Protein AF-0000000082579614 (afdb_homodimer)

Radius of gyration: 33.63 Å; Cα contacts (8 Å, |Δi|>4): 2486; chains: 2; bounding box: 91×98×88 Å

Organism: NCBI:txid68569

InterPro domains:
  IPR001807 Chloride channel [PF00654] (96-418)
  IPR001807 Chloride channel [PR00762] (170-189)
  IPR001807 Chloride channel [PR00762] (333-353)
  IPR014743 Chloride channel, core [SSF81340] (6-439)
  IPR046342 CBS domain superfamily [SSF54631] (449-572)
  IPR050368 Voltage-gated ClC-type chloride channel [PTHR43427] (20-497)

Structure (mmCIF, N/CA/C/O backbone):
data_AF-0000000082579614-model_v1
#
loop_
_entity.id
_entity.type
_entity.pdbx_description
1 polymer 'CIC family chloride channel protein'
#
loop_
_atom_site.group_PDB
_atom_site.id
_atom_site.type_symbol
_atom_site.label_atom_id
_atom_site.label_alt_id
_atom_site.label_comp_id
_atom_site.label_asym_id
_atom_site.label_entity_id
_atom_site.label_seq_id
_atom_site.pdbx_PDB_ins_code
_atom_site.Cartn_x
_atom_site.Cartn_y
_atom_site.Cartn_z
_atom_site.occupancy
_atom_site.B_iso_or_equiv
_atom_site.auth_seq_id
_atom_site.auth_comp_id
_atom_site.auth_asym_id
_atom_site.auth_atom_id
_atom_site.pdbx_PDB_model_num
ATOM 1 N N . MET A 1 1 ? 12 25.953 -42.875 1 32.78 1 MET A N 1
ATOM 2 C CA . MET A 1 1 ? 12.203 24.797 -42 1 32.78 1 MET A CA 1
ATOM 3 C C . MET A 1 1 ? 11.727 25.109 -40.594 1 32.78 1 MET A C 1
ATOM 5 O O . MET A 1 1 ? 11.727 24.234 -39.719 1 32.78 1 MET A O 1
ATOM 9 N N . SER A 1 2 ? 11.727 26.359 -40.219 1 42.25 2 SER A N 1
ATOM 10 C CA . SER A 1 2 ? 11.422 26.891 -38.875 1 42.25 2 SER A CA 1
ATOM 11 C C . SER A 1 2 ? 9.938 26.75 -38.562 1 42.25 2 SER A C 1
ATOM 13 O O . SER A 1 2 ? 9.562 26.672 -37.375 1 42.25 2 SER A O 1
ATOM 15 N N . HIS A 1 3 ? 9.156 26.781 -39.594 1 48.53 3 HIS A N 1
ATOM 16 C CA . HIS A 1 3 ? 7.715 26.859 -39.375 1 48.53 3 HIS A CA 1
ATOM 17 C C . HIS A 1 3 ? 7.137 25.484 -39 1 48.53 3 HIS A C 1
ATOM 19 O O . HIS A 1 3 ? 5.945 25.375 -38.719 1 48.53 3 HIS A O 1
ATOM 25 N N . ALA A 1 4 ? 7.852 24.469 -39.562 1 50.19 4 ALA A N 1
ATOM 26 C CA . ALA A 1 4 ? 7.363 23.109 -39.375 1 50.19 4 ALA A CA 1
ATOM 27 C C . ALA A 1 4 ? 7.551 22.672 -37.906 1 50.19 4 ALA A C 1
ATOM 29 O O . ALA A 1 4 ? 7.086 21.609 -37.5 1 50.19 4 ALA A O 1
ATOM 30 N N . ARG A 1 5 ? 8.516 23.266 -37.156 1 51.62 5 ARG A N 1
ATOM 31 C CA . ARG A 1 5 ? 8.867 22.938 -35.781 1 51.62 5 ARG A CA 1
ATOM 32 C C . ARG A 1 5 ? 7.734 23.297 -34.812 1 51.62 5 ARG A C 1
ATOM 34 O O . ARG A 1 5 ? 7.641 22.734 -33.719 1 51.62 5 ARG A O 1
ATOM 41 N N . TYR A 1 6 ? 6.855 24.156 -35.25 1 53.97 6 TYR A N 1
ATOM 42 C CA . TYR A 1 6 ? 5.844 24.703 -34.344 1 53.97 6 TYR A CA 1
ATOM 43 C C . TYR A 1 6 ? 4.727 23.703 -34.094 1 53.97 6 TYR A C 1
ATOM 45 O O . TYR A 1 6 ? 4.312 23.484 -32.969 1 53.97 6 TYR A O 1
ATOM 53 N N . PRO A 1 7 ? 4.41 23.031 -35.156 1 59.25 7 PRO A N 1
ATOM 54 C CA . PRO A 1 7 ? 3.297 22.125 -34.906 1 59.25 7 PRO A CA 1
ATOM 55 C C . PRO A 1 7 ? 3.709 20.906 -34.094 1 59.25 7 PRO A C 1
ATOM 57 O O . PRO A 1 7 ? 2.916 20.391 -33.312 1 59.25 7 PRO A O 1
ATOM 60 N N . MET A 1 8 ? 4.875 20.531 -34.312 1 57.88 8 MET A N 1
ATOM 61 C CA . MET A 1 8 ? 5.34 19.359 -33.594 1 57.88 8 MET A CA 1
ATOM 62 C C . MET A 1 8 ? 5.492 19.672 -32.094 1 57.88 8 MET A C 1
ATOM 64 O O . MET A 1 8 ? 5.18 18.844 -31.25 1 57.88 8 MET A O 1
ATOM 68 N N . VAL A 1 9 ? 6.059 20.844 -31.953 1 60.88 9 VAL A N 1
ATOM 69 C CA . VAL A 1 9 ? 6.191 21.281 -30.578 1 60.88 9 VAL A CA 1
ATOM 70 C C . VAL A 1 9 ? 4.809 21.438 -29.938 1 60.88 9 VAL A C 1
ATOM 72 O O . VAL A 1 9 ? 4.609 21.078 -28.781 1 60.88 9 VAL A O 1
ATOM 75 N N . ARG A 1 10 ? 3.855 22 -30.688 1 57.78 10 ARG A N 1
ATOM 76 C CA . ARG A 1 10 ? 2.504 22.156 -30.172 1 57.78 10 ARG A CA 1
ATOM 77 C C . ARG A 1 10 ? 1.852 20.797 -29.906 1 57.78 10 ARG A C 1
ATOM 79 O O . ARG A 1 10 ? 1.152 20.625 -28.906 1 57.78 10 ARG A O 1
ATOM 86 N N . ALA A 1 11 ? 2.037 19.984 -30.859 1 58.25 11 ALA A N 1
ATOM 87 C CA . ALA A 1 11 ? 1.484 18.641 -30.688 1 58.25 11 ALA A CA 1
ATOM 88 C C . ALA A 1 11 ? 2.113 17.953 -29.484 1 58.25 11 ALA A C 1
ATOM 90 O O . ALA A 1 11 ? 1.422 17.281 -28.719 1 58.25 11 ALA A O 1
ATOM 91 N N . ALA A 1 12 ? 3.385 18.141 -29.312 1 61.03 12 ALA A N 1
ATOM 92 C CA . ALA A 1 12 ? 4.094 17.562 -28.172 1 61.03 12 ALA A CA 1
ATOM 93 C C . ALA A 1 12 ? 3.596 18.156 -26.859 1 61.03 12 ALA A C 1
ATOM 95 O O . ALA A 1 12 ? 3.426 17.422 -25.875 1 61.03 12 ALA A O 1
ATOM 96 N N . ASN A 1 13 ? 3.352 19.406 -26.938 1 61.62 13 ASN A N 1
ATOM 97 C CA . ASN A 1 13 ? 2.824 20.062 -25.75 1 61.62 13 ASN A CA 1
ATOM 98 C C . ASN A 1 13 ? 1.394 19.625 -25.453 1 61.62 13 ASN A C 1
ATOM 100 O O . ASN A 1 13 ? 1.017 19.469 -24.281 1 61.62 13 ASN A O 1
ATOM 104 N N . TRP A 1 14 ? 0.664 19.516 -26.531 1 59.41 14 TRP A N 1
ATOM 105 C CA . TRP A 1 14 ? -0.707 19.047 -26.359 1 59.41 14 TRP A CA 1
ATOM 106 C C . TRP A 1 14 ? -0.73 17.625 -25.797 1 59.41 14 TRP A C 1
ATOM 108 O O . TRP A 1 14 ? -1.482 17.344 -24.859 1 59.41 14 TRP A O 1
ATOM 118 N N . LEU A 1 15 ? 0.03 16.797 -26.328 1 58.22 15 LEU A N 1
ATOM 119 C CA . LEU A 1 15 ? 0.136 15.422 -25.844 1 58.22 15 LEU A CA 1
ATOM 120 C C . LEU A 1 15 ? 0.589 15.383 -24.391 1 58.22 15 LEU A C 1
ATOM 122 O O . LEU A 1 15 ? 0.057 14.609 -23.594 1 58.22 15 LEU A O 1
ATOM 126 N N . ARG A 1 16 ? 1.498 16.234 -24.203 1 60.09 16 ARG A N 1
ATOM 127 C CA . ARG A 1 16 ? 2.002 16.328 -22.844 1 60.09 16 ARG A CA 1
ATOM 128 C C . ARG A 1 16 ? 0.892 16.734 -21.875 1 60.09 16 ARG A C 1
ATOM 130 O O . ARG A 1 16 ? 0.787 16.172 -20.781 1 60.09 16 ARG A O 1
ATOM 137 N N . ARG A 1 17 ? 0.122 17.609 -22.266 1 60.72 17 ARG A N 1
ATOM 138 C CA . ARG A 1 17 ? -0.959 18.078 -21.406 1 60.72 17 ARG A CA 1
ATOM 139 C C . ARG A 1 17 ? -2.02 17 -21.219 1 60.72 17 ARG A C 1
ATOM 141 O O . ARG A 1 17 ? -2.562 16.844 -20.125 1 60.72 17 ARG A O 1
ATOM 148 N N . ARG A 1 18 ? -2.266 16.344 -22.266 1 57.84 18 ARG A N 1
ATOM 149 C CA . ARG A 1 18 ? -3.295 15.312 -22.188 1 57.84 18 ARG A CA 1
ATOM 150 C C . ARG A 1 18 ? -2.842 14.148 -21.312 1 57.84 18 ARG A C 1
ATOM 152 O O . ARG A 1 18 ? -3.635 13.586 -20.562 1 57.84 18 ARG A O 1
ATOM 159 N N . ILE A 1 19 ? -1.677 13.852 -21.5 1 57.84 19 ILE A N 1
ATOM 160 C CA . ILE A 1 19 ? -1.113 12.75 -20.734 1 57.84 19 ILE A CA 1
ATOM 161 C C . ILE A 1 19 ? -1.037 13.141 -19.25 1 57.84 19 ILE A C 1
ATOM 163 O O . ILE A 1 19 ? -1.336 12.328 -18.375 1 57.84 19 ILE A O 1
ATOM 167 N N . ARG A 1 20 ? -0.77 14.328 -19.094 1 57.28 20 ARG A N 1
ATOM 168 C CA . ARG A 1 20 ? -0.61 14.82 -17.734 1 57.28 20 ARG A CA 1
ATOM 169 C C . ARG A 1 20 ? -1.947 14.844 -17 1 57.28 20 ARG A C 1
ATOM 171 O O . ARG A 1 20 ? -2.004 14.617 -15.789 1 57.28 20 ARG A O 1
ATOM 178 N N . SER A 1 21 ? -2.863 15.086 -17.797 1 60.03 21 SER A N 1
ATOM 179 C CA . SER A 1 21 ? -4.117 15.406 -17.125 1 60.03 21 SER A CA 1
ATOM 180 C C . SER A 1 21 ? -5.062 14.211 -17.125 1 60.03 21 SER A C 1
ATOM 182 O O . SER A 1 21 ? -6.074 14.219 -16.422 1 60.03 21 SER A O 1
ATOM 184 N N . SER A 1 22 ? -4.559 13.188 -17.875 1 70.38 22 SER A N 1
ATOM 185 C CA . SER A 1 22 ? -5.57 12.141 -17.969 1 70.38 22 SER A CA 1
ATOM 186 C C . SER A 1 22 ? -5.02 10.789 -17.531 1 70.38 22 SER A C 1
ATOM 188 O O . SER A 1 22 ? -3.832 10.516 -17.688 1 70.38 22 SER A O 1
ATOM 190 N N . ALA A 1 23 ? -5.855 10.023 -16.828 1 75.88 23 ALA A N 1
ATOM 191 C CA . ALA A 1 23 ? -5.547 8.688 -16.344 1 75.88 23 ALA A CA 1
ATOM 192 C C . ALA A 1 23 ? -5.121 7.77 -17.484 1 75.88 23 ALA A C 1
ATOM 194 O O . ALA A 1 23 ? -4.094 7.09 -17.391 1 75.88 23 ALA A O 1
ATOM 195 N N . PRO A 1 24 ? -5.742 7.867 -18.672 1 75.56 24 PRO A N 1
ATOM 196 C CA . PRO A 1 24 ? -5.309 7.008 -19.766 1 75.56 24 PRO A CA 1
ATOM 197 C C . PRO A 1 24 ? -3.936 7.398 -20.312 1 75.56 24 PRO A C 1
ATOM 199 O O . PRO A 1 24 ? -3.166 6.527 -20.734 1 75.56 24 PRO A O 1
ATOM 202 N N . GLY A 1 25 ? -3.678 8.703 -20.344 1 81.75 25 GLY A N 1
ATOM 203 C CA . GLY A 1 25 ? -2.369 9.148 -20.797 1 81.75 25 GLY A CA 1
ATOM 204 C C . GLY A 1 25 ? -1.234 8.656 -19.922 1 81.75 25 GLY A C 1
ATOM 205 O O . GLY A 1 25 ? -0.185 8.25 -20.422 1 81.75 25 GLY A O 1
ATOM 206 N N . PHE A 1 26 ? -1.441 8.641 -18.703 1 86.56 26 PHE A N 1
ATOM 207 C CA . PHE A 1 26 ? -0.43 8.172 -17.766 1 86.56 26 PHE A CA 1
ATOM 208 C C . PHE A 1 26 ? -0.226 6.668 -17.891 1 86.56 26 PHE A C 1
ATOM 210 O O . PHE A 1 26 ? 0.9 6.176 -17.781 1 86.56 26 PHE A O 1
ATOM 217 N N . LEU A 1 27 ? -1.262 5.961 -18.172 1 85.56 27 LEU A N 1
ATOM 218 C CA . LEU A 1 27 ? -1.161 4.52 -18.375 1 85.56 27 LEU A CA 1
ATOM 219 C C . LEU A 1 27 ? -0.395 4.191 -19.641 1 85.56 27 LEU A C 1
ATOM 221 O O . LEU A 1 27 ? 0.387 3.24 -19.688 1 85.56 27 LEU A O 1
ATOM 225 N N . ALA A 1 28 ? -0.668 4.973 -20.625 1 87.81 28 ALA A N 1
ATOM 226 C CA . ALA A 1 28 ? 0.079 4.785 -21.875 1 87.81 28 ALA A CA 1
ATOM 227 C C . ALA A 1 28 ? 1.568 5.039 -21.656 1 87.81 28 ALA A C 1
ATOM 229 O O . ALA A 1 28 ? 2.41 4.32 -22.203 1 87.81 28 ALA A O 1
ATOM 230 N N . LEU A 1 29 ? 1.838 6.02 -20.938 1 92.25 29 LEU A N 1
ATOM 231 C CA . LEU A 1 29 ? 3.225 6.324 -20.594 1 92.25 29 LEU A CA 1
ATOM 232 C C . LEU A 1 29 ? 3.852 5.191 -19.797 1 92.25 29 LEU A C 1
ATOM 234 O O . LEU A 1 29 ? 5.012 4.836 -20.016 1 92.25 29 LEU A O 1
ATOM 238 N N . ALA A 1 30 ? 3.104 4.648 -18.891 1 93.88 30 ALA A N 1
ATOM 239 C CA . ALA A 1 30 ? 3.576 3.523 -18.078 1 93.88 30 ALA A CA 1
ATOM 240 C C . ALA A 1 30 ? 3.871 2.309 -18.953 1 93.88 30 ALA A C 1
ATOM 242 O O . ALA A 1 30 ? 4.848 1.591 -18.734 1 93.88 30 ALA A O 1
ATOM 243 N N . LEU A 1 31 ? 3.045 2.119 -19.922 1 91.19 31 LEU A N 1
ATOM 244 C CA . LEU A 1 31 ? 3.252 1.025 -20.859 1 91.19 31 LEU A CA 1
ATOM 245 C C . LEU A 1 31 ? 4.547 1.218 -21.641 1 91.19 31 LEU A C 1
ATOM 247 O O . LEU A 1 31 ? 5.324 0.276 -21.812 1 91.19 31 LEU A O 1
ATOM 251 N N . LEU A 1 32 ? 4.766 2.385 -22.094 1 95.88 32 LEU A N 1
ATOM 252 C CA . LEU A 1 32 ? 5.98 2.703 -22.844 1 95.88 32 LEU A CA 1
ATOM 253 C C . LEU A 1 32 ? 7.219 2.523 -21.969 1 95.88 32 LEU A C 1
ATOM 255 O O . LEU A 1 32 ? 8.234 1.998 -22.422 1 95.88 32 LEU A O 1
ATOM 259 N N . VAL A 1 33 ? 7.09 2.932 -20.766 1 97.38 33 VAL A N 1
ATOM 260 C CA . VAL A 1 33 ? 8.18 2.779 -19.812 1 97.38 33 VAL A CA 1
ATOM 261 C C . VAL A 1 33 ? 8.445 1.296 -19.562 1 97.38 33 VAL A C 1
ATOM 263 O O . VAL A 1 33 ? 9.602 0.876 -19.438 1 97.38 33 VAL A O 1
ATOM 266 N N . GLY A 1 34 ? 7.363 0.528 -19.438 1 97.44 34 GLY A N 1
ATOM 267 C CA . GLY A 1 34 ? 7.531 -0.907 -19.266 1 97.44 34 GLY A CA 1
ATOM 268 C C . GLY A 1 34 ? 8.312 -1.553 -20.406 1 97.44 34 GLY A C 1
ATOM 269 O O . GLY A 1 34 ? 9.227 -2.338 -20.156 1 97.44 34 GLY A O 1
ATOM 270 N N . VAL A 1 35 ? 8.008 -1.166 -21.578 1 96.81 35 VAL A N 1
ATOM 271 C CA . VAL A 1 35 ? 8.688 -1.696 -22.75 1 96.81 35 VAL A CA 1
ATOM 272 C C . VAL A 1 35 ? 10.148 -1.257 -22.75 1 96.81 35 VAL A C 1
ATOM 274 O O . VAL A 1 35 ? 11.047 -2.076 -22.953 1 96.81 35 VAL A O 1
ATOM 277 N N . GLY A 1 36 ? 10.367 -0.004 -22.547 1 98.25 36 GLY A N 1
ATOM 278 C CA . GLY A 1 36 ? 11.727 0.513 -22.5 1 98.25 36 GLY A CA 1
ATOM 279 C C . GLY A 1 36 ? 12.562 -0.113 -21.406 1 98.25 36 GLY A C 1
ATOM 280 O O . GLY A 1 36 ? 13.719 -0.478 -21.641 1 98.25 36 GLY A O 1
ATOM 281 N N . ALA A 1 37 ? 11.992 -0.209 -20.219 1 98.31 37 ALA A N 1
ATOM 282 C CA . ALA A 1 37 ? 12.688 -0.807 -19.094 1 98.31 37 ALA A CA 1
ATOM 283 C C . ALA A 1 37 ? 13 -2.277 -19.344 1 98.31 37 ALA A C 1
ATOM 285 O O . ALA A 1 37 ? 14.078 -2.764 -18.984 1 98.31 37 ALA A O 1
ATOM 286 N N . GLY A 1 38 ? 12.039 -2.973 -19.906 1 97.5 38 GLY A N 1
ATOM 287 C CA . GLY A 1 38 ? 12.273 -4.359 -20.281 1 97.5 38 GLY A CA 1
ATOM 288 C C . GLY A 1 38 ? 13.422 -4.523 -21.266 1 97.5 38 GLY A C 1
ATOM 289 O O . GLY A 1 38 ? 14.273 -5.402 -21.094 1 97.5 38 GLY A O 1
ATOM 290 N N . LEU A 1 39 ? 13.5 -3.703 -22.25 1 97.75 39 LEU A N 1
ATOM 291 C CA . LEU A 1 39 ? 14.578 -3.746 -23.234 1 97.75 39 LEU A CA 1
ATOM 292 C C . LEU A 1 39 ? 15.922 -3.48 -22.562 1 97.75 39 LEU A C 1
ATOM 294 O O . LEU A 1 39 ? 16.922 -4.133 -22.891 1 97.75 39 LEU A O 1
ATOM 298 N N . CYS A 1 40 ? 15.938 -2.539 -21.672 1 97.75 40 CYS A N 1
ATOM 299 C CA . CYS A 1 40 ? 17.172 -2.242 -20.953 1 97.75 40 CYS A CA 1
ATOM 300 C C . CYS A 1 40 ? 17.625 -3.449 -20.141 1 97.75 40 CYS A C 1
ATOM 302 O O . CYS A 1 40 ? 18.812 -3.795 -20.156 1 97.75 40 CYS A O 1
ATOM 304 N N . ALA A 1 41 ? 16.719 -4.027 -19.453 1 96.88 41 ALA A N 1
ATOM 305 C CA . ALA A 1 41 ? 17.062 -5.18 -18.625 1 96.88 41 ALA A CA 1
ATOM 306 C C . ALA A 1 41 ? 17.594 -6.332 -19.469 1 96.88 41 ALA A C 1
ATOM 308 O O . ALA A 1 41 ? 18.578 -6.977 -19.109 1 96.88 41 ALA A O 1
ATOM 309 N N . ILE A 1 42 ? 16.984 -6.59 -20.562 1 95.94 42 ILE A N 1
ATOM 310 C CA . ILE A 1 42 ? 17.406 -7.656 -21.453 1 95.94 42 ILE A CA 1
ATOM 311 C C . ILE A 1 42 ? 18.797 -7.359 -22 1 95.94 42 ILE A C 1
ATOM 313 O O . ILE A 1 42 ? 19.656 -8.234 -22.016 1 95.94 42 ILE A O 1
ATOM 317 N N . ALA A 1 43 ? 19 -6.176 -22.422 1 96.94 43 ALA A N 1
ATOM 318 C CA . ALA A 1 43 ? 20.281 -5.773 -22.969 1 96.94 43 ALA A CA 1
ATOM 319 C C . ALA A 1 43 ? 21.391 -5.914 -21.922 1 96.94 43 ALA A C 1
ATOM 321 O O . ALA A 1 43 ? 22.469 -6.43 -22.219 1 96.94 43 ALA A O 1
ATOM 322 N N . LEU A 1 44 ? 21.156 -5.457 -20.75 1 96.88 44 LEU A N 1
ATOM 323 C CA . LEU A 1 44 ? 22.141 -5.523 -19.688 1 96.88 44 LEU A CA 1
ATOM 324 C C . LEU A 1 44 ? 22.484 -6.969 -19.344 1 96.88 44 LEU A C 1
ATOM 326 O O . LEU A 1 44 ? 23.656 -7.309 -19.156 1 96.88 44 LEU A O 1
ATOM 330 N N . GLY A 1 45 ? 21.484 -7.785 -19.25 1 93.81 45 GLY A N 1
ATOM 331 C CA . GLY A 1 45 ? 21.719 -9.195 -19 1 93.81 45 GLY A CA 1
ATOM 332 C C . GLY A 1 45 ? 22.547 -9.867 -20.062 1 93.81 45 GLY A C 1
ATOM 333 O O . GLY A 1 45 ? 23.453 -10.641 -19.766 1 93.81 45 GLY A O 1
ATOM 334 N N . GLN A 1 46 ? 22.266 -9.547 -21.297 1 93.75 46 GLN A N 1
ATOM 335 C CA . GLN A 1 46 ? 22.984 -10.133 -22.422 1 93.75 46 GLN A CA 1
ATOM 336 C C . GLN A 1 46 ? 24.438 -9.648 -22.453 1 93.75 46 GLN A C 1
ATOM 338 O O . GLN A 1 46 ? 25.344 -10.422 -22.75 1 93.75 46 GLN A O 1
ATOM 343 N N . ILE A 1 47 ? 24.609 -8.391 -22.156 1 96.19 47 ILE A N 1
ATOM 344 C CA . ILE A 1 47 ? 25.969 -7.832 -22.141 1 96.19 47 ILE A CA 1
ATOM 345 C C . ILE A 1 47 ? 26.781 -8.484 -21.031 1 96.19 47 ILE A C 1
ATOM 347 O O . ILE A 1 47 ? 27.938 -8.867 -21.25 1 96.19 47 ILE A O 1
ATOM 351 N N . ALA A 1 48 ? 26.203 -8.594 -19.875 1 95 48 ALA A N 1
ATOM 352 C CA . ALA A 1 48 ? 26.891 -9.211 -18.75 1 95 48 ALA A CA 1
ATOM 353 C C . ALA A 1 48 ? 27.25 -10.664 -19.047 1 95 48 ALA A C 1
ATOM 355 O O . ALA A 1 48 ? 28.391 -11.086 -18.844 1 95 48 ALA A O 1
ATOM 356 N N . ARG A 1 49 ? 26.328 -11.422 -19.578 1 92.06 49 ARG A N 1
ATOM 357 C CA . ARG A 1 49 ? 26.562 -12.828 -19.906 1 92.06 49 ARG A CA 1
ATOM 358 C C . ARG A 1 49 ? 27.594 -12.969 -21.016 1 92.06 49 ARG A C 1
ATOM 360 O O . ARG A 1 49 ? 28.438 -13.867 -20.969 1 92.06 49 ARG A O 1
ATOM 367 N N . GLY A 1 50 ? 27.422 -12.18 -22.016 1 93.62 50 GLY A N 1
ATOM 368 C CA . GLY A 1 50 ? 28.391 -12.219 -23.109 1 93.62 50 GLY A CA 1
ATOM 369 C C . GLY A 1 50 ? 29.812 -11.906 -22.656 1 93.62 50 GLY A C 1
ATOM 370 O O . GLY A 1 50 ? 30.75 -12.57 -23.078 1 93.62 50 GLY A O 1
ATOM 371 N N . THR A 1 51 ? 29.969 -10.914 -21.828 1 95.88 51 THR A N 1
ATOM 372 C CA . THR A 1 51 ? 31.281 -10.547 -21.312 1 95.88 51 THR A CA 1
ATOM 373 C C . THR A 1 51 ? 31.844 -11.664 -20.453 1 95.88 51 THR A C 1
ATOM 375 O O . THR A 1 51 ? 33.031 -11.969 -20.531 1 95.88 51 THR A O 1
ATOM 378 N N . GLN A 1 52 ? 31.031 -12.234 -19.625 1 95 52 GLN A N 1
ATOM 379 C CA . GLN A 1 52 ? 31.469 -13.328 -18.766 1 95 52 GLN A CA 1
ATOM 380 C C . GLN A 1 52 ? 31.891 -14.539 -19.594 1 95 52 GLN A C 1
ATOM 382 O O . GLN A 1 52 ? 32.844 -15.242 -19.234 1 95 52 GLN A O 1
ATOM 387 N N . ARG A 1 53 ? 31.172 -14.797 -20.656 1 93.5 53 ARG A N 1
ATOM 388 C CA . ARG A 1 53 ? 31.547 -15.898 -21.547 1 93.5 53 ARG A CA 1
ATOM 389 C C . ARG A 1 53 ? 32.938 -15.672 -22.141 1 93.5 53 ARG A C 1
ATOM 391 O O . ARG A 1 53 ? 33.75 -16.609 -22.219 1 93.5 53 ARG A O 1
ATOM 398 N N . LEU A 1 54 ? 33.188 -14.5 -22.484 1 94.06 54 LEU A N 1
ATOM 399 C CA . LEU A 1 54 ? 34.469 -14.156 -23.109 1 94.06 54 LEU A CA 1
ATOM 400 C C . LEU A 1 54 ? 35.594 -14.18 -22.078 1 94.06 54 LEU A C 1
ATOM 402 O O . LEU A 1 54 ? 36.688 -14.727 -22.344 1 94.06 54 LEU A O 1
ATOM 406 N N . LEU A 1 55 ? 35.375 -13.641 -20.938 1 95.31 55 LEU A N 1
ATOM 407 C CA . LEU A 1 55 ? 36.406 -13.469 -19.938 1 95.31 55 LEU A CA 1
ATOM 408 C C . LEU A 1 55 ? 36.719 -14.797 -19.25 1 95.31 55 LEU A C 1
ATOM 410 O O . LEU A 1 55 ? 37.875 -15.078 -18.938 1 95.31 55 LEU A O 1
ATOM 414 N N . PHE A 1 56 ? 35.719 -15.602 -19.062 1 94.12 56 PHE A N 1
ATOM 415 C CA . PHE A 1 56 ? 35.906 -16.797 -18.234 1 94.12 56 PHE A CA 1
ATOM 416 C C . PHE A 1 56 ? 35.812 -18.062 -19.094 1 94.12 56 PHE A C 1
ATOM 418 O O . PHE A 1 56 ? 35.969 -19.172 -18.594 1 94.12 56 PHE A O 1
ATOM 425 N N . GLY A 1 57 ? 35.469 -18 -20.375 1 90.88 57 GLY A N 1
ATOM 426 C CA . GLY A 1 57 ? 35.469 -19.125 -21.297 1 90.88 57 GLY A CA 1
ATOM 427 C C . GLY A 1 57 ? 34.281 -20.047 -21.078 1 90.88 57 GLY A C 1
ATOM 428 O O . GLY A 1 57 ? 34.438 -21.266 -21.109 1 90.88 57 GLY A O 1
ATOM 429 N N . LEU A 1 58 ? 33.188 -19.5 -20.875 1 88.69 58 LEU A N 1
ATOM 430 C CA . LEU A 1 58 ? 32 -20.297 -20.578 1 88.69 58 LEU A CA 1
ATOM 431 C C . LEU A 1 58 ? 31.344 -20.797 -21.875 1 88.69 58 LEU A C 1
ATOM 433 O O . LEU A 1 58 ? 31.438 -20.141 -22.922 1 88.69 58 LEU A O 1
ATOM 437 N N . ALA A 1 59 ? 30.688 -21.938 -21.781 1 84.31 59 ALA A N 1
ATOM 438 C CA . ALA A 1 59 ? 29.891 -22.438 -22.891 1 84.31 59 ALA A CA 1
ATOM 439 C C . ALA A 1 59 ? 28.625 -21.625 -23.078 1 84.31 59 ALA A C 1
ATOM 441 O O . ALA A 1 59 ? 28.234 -20.859 -22.188 1 84.31 59 ALA A O 1
ATOM 442 N N . GLN A 1 60 ? 28.031 -21.859 -24.234 1 78.56 60 GLN A N 1
ATOM 443 C CA . GLN A 1 60 ? 26.797 -21.141 -24.516 1 78.56 60 GLN A CA 1
ATOM 444 C C . GLN A 1 60 ? 25.703 -21.531 -23.516 1 78.56 60 GLN A C 1
ATOM 446 O O . GLN A 1 60 ? 25.453 -22.734 -23.312 1 78.56 60 GLN A O 1
ATOM 451 N N . GLY A 1 61 ? 25.125 -20.547 -22.859 1 74.56 61 GLY A N 1
ATOM 452 C CA . GLY A 1 61 ? 24.047 -20.812 -21.938 1 74.56 61 GLY A CA 1
ATOM 453 C C . GLY A 1 61 ? 24.516 -21.047 -20.5 1 74.56 61 GLY A C 1
ATOM 454 O O . GLY A 1 61 ? 23.719 -21.016 -19.562 1 74.56 61 GLY A O 1
ATOM 455 N N . GLU A 1 62 ? 25.875 -21.219 -20.391 1 76.88 62 GLU A N 1
ATOM 456 C CA . GLU A 1 62 ? 26.438 -21.453 -19.062 1 76.88 62 GLU A CA 1
ATOM 457 C C . GLU A 1 62 ? 26.609 -20.156 -18.281 1 76.88 62 GLU A C 1
ATOM 459 O O . GLU A 1 62 ? 27.016 -19.141 -18.844 1 76.88 62 GLU A O 1
ATOM 464 N N . HIS A 1 63 ? 26.188 -20.188 -17 1 82.31 63 HIS A N 1
ATOM 465 C CA . HIS A 1 63 ? 26.375 -19.047 -16.109 1 82.31 63 HIS A CA 1
ATOM 466 C C . HIS A 1 63 ? 27.672 -19.188 -15.312 1 82.31 63 HIS A C 1
ATOM 468 O O . HIS A 1 63 ? 28.109 -20.297 -15.023 1 82.31 63 HIS A O 1
ATOM 474 N N . LEU A 1 64 ? 28.234 -18.109 -14.992 1 81.62 64 LEU A N 1
ATOM 475 C CA . LEU A 1 64 ? 29.547 -18.062 -14.352 1 81.62 64 LEU A CA 1
ATOM 476 C C . LEU A 1 64 ? 29.516 -18.812 -13.023 1 81.62 64 LEU A C 1
ATOM 478 O O . LEU A 1 64 ? 30.391 -19.656 -12.773 1 81.62 64 LEU A O 1
ATOM 482 N N . SER A 1 65 ? 28.469 -18.641 -12.258 1 81.94 65 SER A N 1
ATOM 483 C CA . SER A 1 65 ? 28.406 -19.234 -10.93 1 81.94 65 SER A CA 1
ATOM 484 C C . SER A 1 65 ? 28.109 -20.734 -11.008 1 81.94 65 SER A C 1
ATOM 486 O O . SER A 1 65 ? 28.219 -21.453 -10.008 1 81.94 65 SER A O 1
ATOM 488 N N . ALA A 1 66 ? 27.75 -21.188 -12.172 1 79.12 66 ALA A N 1
ATOM 489 C CA . ALA A 1 66 ? 27.469 -22.609 -12.359 1 79.12 66 ALA A CA 1
ATOM 490 C C . ALA A 1 66 ? 28.531 -23.266 -13.219 1 79.12 66 ALA A C 1
ATOM 492 O O . ALA A 1 66 ? 28.359 -24.391 -13.688 1 79.12 66 ALA A O 1
ATOM 493 N N . ALA A 1 67 ? 29.641 -22.578 -13.445 1 80.56 67 ALA A N 1
ATOM 494 C CA . ALA A 1 67 ? 30.672 -23.094 -14.328 1 80.56 67 ALA A CA 1
ATOM 495 C C . ALA A 1 67 ? 31.312 -24.359 -13.742 1 80.56 67 ALA A C 1
ATOM 497 O O . ALA A 1 67 ? 31.609 -24.406 -12.547 1 80.56 67 ALA A O 1
ATOM 498 N N . GLU A 1 68 ? 31.391 -25.328 -14.516 1 77.38 68 GLU A N 1
ATOM 499 C CA . GLU A 1 68 ? 32 -26.578 -14.07 1 77.38 68 GLU A CA 1
ATOM 500 C C . GLU A 1 68 ? 33.5 -26.438 -13.898 1 77.38 68 GLU A C 1
ATOM 502 O O . GLU A 1 68 ? 34.094 -27 -12.969 1 77.38 68 GLU A O 1
ATOM 507 N N . ALA A 1 69 ? 34.094 -25.719 -14.867 1 83.75 69 ALA A N 1
ATOM 508 C CA . ALA A 1 69 ? 35.531 -25.516 -14.82 1 83.75 69 ALA A CA 1
ATOM 509 C C . ALA A 1 69 ? 35.906 -24.141 -15.375 1 83.75 69 ALA A C 1
ATOM 511 O O . ALA A 1 69 ? 35.312 -23.688 -16.359 1 83.75 69 ALA A O 1
ATOM 512 N N . ILE A 1 70 ? 36.719 -23.469 -14.633 1 88 70 ILE A N 1
ATOM 513 C CA . ILE A 1 70 ? 37.281 -22.219 -15.086 1 88 70 ILE A CA 1
ATOM 514 C C . ILE A 1 70 ? 38.812 -22.281 -15.008 1 88 70 ILE A C 1
ATOM 516 O O . ILE A 1 70 ? 39.375 -22.656 -13.969 1 88 70 ILE A O 1
ATOM 520 N N . ALA A 1 71 ? 39.406 -22.031 -16.125 1 90.69 71 ALA A N 1
ATOM 521 C CA . ALA A 1 71 ? 40.875 -21.984 -16.078 1 90.69 71 ALA A CA 1
ATOM 522 C C . ALA A 1 71 ? 41.344 -20.969 -15.047 1 90.69 71 ALA A C 1
ATOM 524 O O . ALA A 1 71 ? 40.906 -19.828 -15.031 1 90.69 71 ALA A O 1
ATOM 525 N N . PRO A 1 72 ? 42.219 -21.375 -14.227 1 92.12 72 PRO A N 1
ATOM 526 C CA . PRO A 1 72 ? 42.656 -20.5 -13.125 1 92.12 72 PRO A CA 1
ATOM 527 C C . PRO A 1 72 ? 43.156 -19.141 -13.609 1 92.12 72 PRO A C 1
ATOM 529 O O . PRO A 1 72 ? 42.969 -18.125 -12.945 1 92.12 72 PRO A O 1
ATOM 532 N N . TRP A 1 73 ? 43.781 -19.141 -14.75 1 92.75 73 TRP A N 1
ATOM 533 C CA . TRP A 1 73 ? 44.344 -17.891 -15.227 1 92.75 73 TRP A CA 1
ATOM 534 C C . TRP A 1 73 ? 43.219 -16.906 -15.609 1 92.75 73 TRP A C 1
ATOM 536 O O . TRP A 1 73 ? 43.438 -15.695 -15.609 1 92.75 73 TRP A O 1
ATOM 546 N N . ARG A 1 74 ? 42.031 -17.359 -15.898 1 94.62 74 ARG A N 1
ATOM 547 C CA . ARG A 1 74 ? 40.938 -16.5 -16.312 1 94.62 74 ARG A CA 1
ATOM 548 C C . ARG A 1 74 ? 40.375 -15.734 -15.125 1 94.62 74 ARG A C 1
ATOM 550 O O . ARG A 1 74 ? 39.656 -14.742 -15.305 1 94.62 74 ARG A O 1
ATOM 557 N N . LEU A 1 75 ? 40.719 -16.188 -13.938 1 96.06 75 LEU A N 1
ATOM 558 C CA . LEU A 1 75 ? 40.25 -15.492 -12.742 1 96.06 75 LEU A CA 1
ATOM 559 C C . LEU A 1 75 ? 40.938 -14.148 -12.578 1 96.06 75 LEU A C 1
ATOM 561 O O . LEU A 1 75 ? 40.531 -13.32 -11.766 1 96.06 75 LEU A O 1
ATOM 565 N N . ILE A 1 76 ? 41.938 -13.852 -13.469 1 95.94 76 ILE A N 1
ATOM 566 C CA . ILE A 1 76 ? 42.625 -12.555 -13.461 1 95.94 76 ILE A CA 1
ATOM 567 C C . ILE A 1 76 ? 41.625 -11.469 -13.883 1 95.94 76 ILE A C 1
ATOM 569 O O . ILE A 1 76 ? 41.875 -10.281 -13.656 1 95.94 76 ILE A O 1
ATOM 573 N N . ALA A 1 77 ? 40.531 -11.922 -14.461 1 97.06 77 ALA A N 1
ATOM 574 C CA . ALA A 1 77 ? 39.469 -10.984 -14.836 1 97.06 77 ALA A CA 1
ATOM 575 C C . ALA A 1 77 ? 38.969 -10.188 -13.617 1 97.06 77 ALA A C 1
ATOM 577 O O . ALA A 1 77 ? 38.562 -9.031 -13.75 1 97.06 77 ALA A O 1
ATOM 578 N N . LEU A 1 78 ? 39.094 -10.781 -12.438 1 97.44 78 LEU A N 1
ATOM 579 C CA . LEU A 1 78 ? 38.594 -10.164 -11.211 1 97.44 78 LEU A CA 1
ATOM 580 C C . LEU A 1 78 ? 39.406 -8.938 -10.844 1 97.44 78 LEU A C 1
ATOM 582 O O . LEU A 1 78 ? 38.875 -7.832 -10.742 1 97.44 78 LEU A O 1
ATOM 586 N N . PRO A 1 79 ? 40.719 -9.055 -10.758 1 97.62 79 PRO A N 1
ATOM 587 C CA . PRO A 1 79 ? 41.5 -7.848 -10.469 1 97.62 79 PRO A CA 1
ATOM 588 C C . PRO A 1 79 ? 41.531 -6.859 -11.633 1 97.62 79 PRO A C 1
ATOM 590 O O . PRO A 1 79 ? 41.594 -5.648 -11.414 1 97.62 79 PRO A O 1
ATOM 593 N N . ILE A 1 80 ? 41.406 -7.312 -12.836 1 97.69 80 ILE A N 1
ATOM 594 C CA . ILE A 1 80 ? 41.312 -6.418 -13.984 1 97.69 80 ILE A CA 1
ATOM 595 C C . ILE A 1 80 ? 40.031 -5.594 -13.906 1 97.69 80 ILE A C 1
ATOM 597 O O . ILE A 1 80 ? 40.062 -4.383 -14.148 1 97.69 80 ILE A O 1
ATOM 601 N N . GLY A 1 81 ? 38.938 -6.309 -13.648 1 97.56 81 GLY A N 1
ATOM 602 C CA . GLY A 1 81 ? 37.688 -5.598 -13.445 1 97.56 81 GLY A CA 1
ATOM 603 C C . GLY A 1 81 ? 37.75 -4.574 -12.328 1 97.56 81 GLY A C 1
ATOM 604 O O . GLY A 1 81 ? 37.219 -3.48 -12.453 1 97.56 81 GLY A O 1
ATOM 605 N N . GLY A 1 82 ? 38.406 -4.926 -11.234 1 97.69 82 GLY A N 1
ATOM 606 C CA . GLY A 1 82 ? 38.594 -3.988 -10.141 1 97.69 82 GLY A CA 1
ATOM 607 C C . GLY A 1 82 ? 39.406 -2.768 -10.539 1 97.69 82 GLY A C 1
ATOM 608 O O . GLY A 1 82 ? 39.062 -1.645 -10.156 1 97.69 82 GLY A O 1
ATOM 609 N N . ALA A 1 83 ? 40.406 -3.018 -11.32 1 97.38 83 ALA A N 1
ATOM 610 C CA . ALA A 1 83 ? 41.25 -1.92 -11.797 1 97.38 83 ALA A CA 1
ATOM 611 C C . ALA A 1 83 ? 40.469 -0.989 -12.719 1 97.38 83 ALA A C 1
ATOM 613 O O . ALA A 1 83 ? 40.594 0.234 -12.633 1 97.38 83 ALA A O 1
ATOM 614 N N . LEU A 1 84 ? 39.719 -1.588 -13.586 1 97.31 84 LEU A N 1
ATOM 615 C CA . LEU A 1 84 ? 38.906 -0.796 -14.5 1 97.31 84 LEU A CA 1
ATOM 616 C C . LEU A 1 84 ? 37.875 0.035 -13.742 1 97.31 84 LEU A C 1
ATOM 618 O O . LEU A 1 84 ? 37.656 1.197 -14.078 1 97.31 84 LEU A O 1
ATOM 622 N N . LEU A 1 85 ? 37.312 -0.598 -12.758 1 96.19 85 LEU A N 1
ATOM 623 C CA . LEU A 1 85 ? 36.344 0.127 -11.938 1 96.19 85 LEU A CA 1
ATOM 624 C C . LEU A 1 85 ? 37.031 1.281 -11.203 1 96.19 85 LEU A C 1
ATOM 626 O O . LEU A 1 85 ? 36.469 2.381 -11.125 1 96.19 85 LEU A O 1
ATOM 630 N N . GLY A 1 86 ? 38.125 0.978 -10.625 1 94.44 86 GLY A N 1
ATOM 631 C CA . GLY A 1 86 ? 38.906 2.037 -9.977 1 94.44 86 GLY A CA 1
ATOM 632 C C . GLY A 1 86 ? 39.188 3.207 -10.898 1 94.44 86 GLY A C 1
ATOM 633 O O . GLY A 1 86 ? 39.125 4.363 -10.484 1 94.44 86 GLY A O 1
ATOM 634 N N . LEU A 1 87 ? 39.5 2.934 -12.109 1 94.19 87 LEU A N 1
ATOM 635 C CA . LEU A 1 87 ? 39.781 3.961 -13.109 1 94.19 87 LEU A CA 1
ATOM 636 C C . LEU A 1 87 ? 38.531 4.789 -13.398 1 94.19 87 LEU A C 1
ATOM 638 O O . LEU A 1 87 ? 38.594 6.016 -13.508 1 94.19 87 LEU A O 1
ATOM 642 N N . VAL A 1 88 ? 37.469 4.102 -13.539 1 92.69 88 VAL A N 1
ATOM 643 C CA . VAL A 1 88 ? 36.188 4.781 -13.805 1 92.69 88 VAL A CA 1
ATOM 644 C C . VAL A 1 88 ? 35.844 5.707 -12.641 1 92.69 88 VAL A C 1
ATOM 646 O O . VAL A 1 88 ? 35.438 6.848 -12.844 1 92.69 88 VAL A O 1
ATOM 649 N N . LEU A 1 89 ? 36.031 5.188 -11.477 1 87.81 89 LEU A N 1
ATOM 650 C CA . LEU A 1 89 ? 35.719 5.973 -10.289 1 87.81 89 LEU A CA 1
ATOM 651 C C . LEU A 1 89 ? 36.656 7.184 -10.188 1 87.81 89 LEU A C 1
ATOM 653 O O . LEU A 1 89 ? 36.25 8.25 -9.727 1 87.81 89 LEU A O 1
ATOM 657 N N . TRP A 1 90 ? 37.812 6.969 -10.578 1 88.06 90 TRP A N 1
ATOM 658 C CA . TRP A 1 90 ? 38.781 8.062 -10.562 1 88.06 90 TRP A CA 1
ATOM 659 C C . TRP A 1 90 ? 38.375 9.164 -11.539 1 88.06 90 TRP A C 1
ATOM 661 O O . TRP A 1 90 ? 38.438 10.352 -11.203 1 88.06 90 TRP A O 1
ATOM 671 N N . PHE A 1 91 ? 37.844 8.797 -12.641 1 88.56 91 PHE A N 1
ATOM 672 C CA . PHE A 1 91 ? 37.438 9.758 -13.664 1 88.56 91 PHE A CA 1
ATOM 673 C C . PHE A 1 91 ? 36.156 10.492 -13.234 1 88.56 91 PHE A C 1
ATOM 675 O O . PHE A 1 91 ? 36 11.672 -13.57 1 88.56 91 PHE A O 1
ATOM 682 N N . LEU A 1 92 ? 35.312 9.867 -12.5 1 85.06 92 LEU A N 1
ATOM 683 C CA . LEU A 1 92 ? 34.031 10.445 -12.125 1 85.06 92 LEU A CA 1
ATOM 684 C C . LEU A 1 92 ? 34.156 11.266 -10.852 1 85.06 92 LEU A C 1
ATOM 686 O O . LEU A 1 92 ? 33.188 11.844 -10.375 1 85.06 92 LEU A O 1
ATOM 690 N N . ARG A 1 93 ? 35.344 11.602 -10.383 1 71.25 93 ARG A N 1
ATOM 691 C CA . ARG A 1 93 ? 35.688 12.453 -9.25 1 71.25 93 ARG A CA 1
ATOM 692 C C . ARG A 1 93 ? 34.812 12.141 -8.047 1 71.25 93 ARG A C 1
ATOM 694 O O . ARG A 1 93 ? 34.375 13.055 -7.344 1 71.25 93 ARG A O 1
ATOM 701 N N . ARG A 1 94 ? 34.344 11.125 -7.77 1 63.19 94 ARG A N 1
ATOM 702 C CA . ARG A 1 94 ? 33.781 10.5 -6.586 1 63.19 94 ARG A CA 1
ATOM 703 C C . ARG A 1 94 ? 32.406 11.094 -6.266 1 63.19 94 ARG A C 1
ATOM 705 O O . ARG A 1 94 ? 32.062 11.219 -5.094 1 63.19 94 ARG A O 1
ATOM 712 N N . ARG A 1 95 ? 31.812 11.617 -7.258 1 75.25 95 ARG A N 1
ATOM 713 C CA . ARG A 1 95 ? 30.469 12.094 -6.918 1 75.25 95 ARG A CA 1
ATOM 714 C C . ARG A 1 95 ? 29.531 10.922 -6.633 1 75.25 95 ARG A C 1
ATOM 716 O O . ARG A 1 95 ? 29.594 9.891 -7.305 1 75.25 95 ARG A O 1
ATOM 723 N N . GLN A 1 96 ? 28.922 11.031 -5.484 1 81.44 96 GLN A N 1
ATOM 724 C CA . GLN A 1 96 ? 27.969 9.992 -5.125 1 81.44 96 GLN A CA 1
ATOM 725 C C . GLN A 1 96 ? 26.719 10.062 -6.02 1 81.44 96 GLN A C 1
ATOM 727 O O . GLN A 1 96 ? 26.062 11.094 -6.09 1 81.44 96 GLN A O 1
ATOM 732 N N . ALA A 1 97 ? 26.531 8.977 -6.758 1 87.69 97 ALA A N 1
ATOM 733 C CA . ALA A 1 97 ? 25.375 8.914 -7.664 1 87.69 97 ALA A CA 1
ATOM 734 C C . ALA A 1 97 ? 24.094 8.594 -6.902 1 87.69 97 ALA A C 1
ATOM 736 O O . ALA A 1 97 ? 24.125 7.836 -5.93 1 87.69 97 ALA A O 1
ATOM 737 N N . VAL A 1 98 ? 22.984 9.125 -7.371 1 88.5 98 VAL A N 1
ATOM 738 C CA . VAL A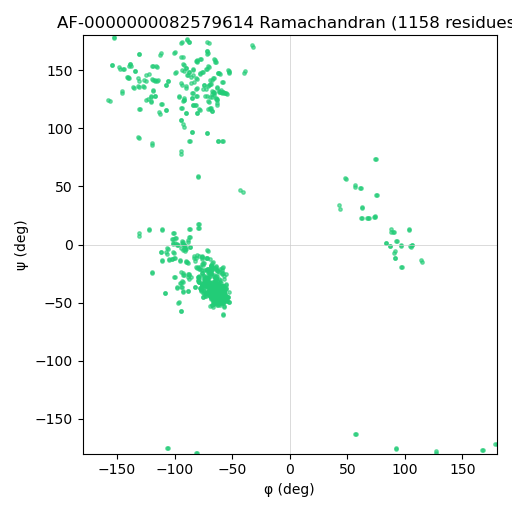 1 98 ? 21.688 8.938 -6.758 1 88.5 98 VAL A CA 1
ATOM 739 C C . VAL A 1 98 ? 21.062 7.625 -7.242 1 88.5 98 VAL A C 1
ATOM 741 O O . VAL A 1 98 ? 20.938 7.402 -8.445 1 88.5 98 VAL A O 1
ATOM 744 N N . ASP A 1 99 ? 20.797 6.758 -6.32 1 90.44 99 ASP A N 1
ATOM 745 C CA . ASP A 1 99 ? 20.141 5.512 -6.703 1 90.44 99 ASP A CA 1
ATOM 746 C C . ASP A 1 99 ? 18.625 5.66 -6.648 1 90.44 99 ASP A C 1
ATOM 748 O O . ASP A 1 99 ? 18.109 6.703 -6.25 1 90.44 99 ASP A O 1
ATOM 752 N N . ILE A 1 100 ? 17.938 4.641 -7.035 1 91.62 100 ILE A N 1
ATOM 753 C CA . ILE A 1 100 ? 16.5 4.691 -7.242 1 91.62 100 ILE A CA 1
ATOM 754 C C . ILE A 1 100 ? 15.797 4.934 -5.91 1 91.62 100 ILE A C 1
ATOM 756 O O . ILE A 1 100 ? 14.82 5.688 -5.844 1 91.62 100 ILE A O 1
ATOM 760 N N . VAL A 1 101 ? 16.219 4.305 -4.828 1 87.94 101 VAL A N 1
ATOM 761 C CA . VAL A 1 101 ? 15.594 4.43 -3.52 1 87.94 101 VAL A CA 1
ATOM 762 C C . VAL A 1 101 ? 15.805 5.84 -2.977 1 87.94 101 VAL A C 1
ATOM 764 O O . VAL A 1 101 ? 14.875 6.453 -2.439 1 87.94 101 VAL A O 1
ATOM 767 N N . GLU A 1 102 ? 17 6.367 -3.145 1 86.56 102 GLU A N 1
ATOM 768 C CA . GLU A 1 102 ? 17.328 7.73 -2.736 1 86.56 102 GLU A CA 1
ATOM 769 C C . GLU A 1 102 ? 16.531 8.75 -3.551 1 86.56 102 GLU A C 1
ATOM 771 O O . GLU A 1 102 ? 16.062 9.758 -3.01 1 86.56 102 GLU A O 1
ATOM 776 N N . ALA A 1 103 ? 16.484 8.492 -4.82 1 90.06 103 ALA A N 1
ATOM 777 C CA . ALA A 1 103 ? 15.742 9.398 -5.695 1 90.06 103 ALA A CA 1
ATOM 778 C C . ALA A 1 103 ? 14.281 9.492 -5.266 1 90.06 103 ALA A C 1
ATOM 780 O O . ALA A 1 103 ? 13.695 10.578 -5.289 1 90.06 103 ALA A O 1
ATOM 781 N N . ASN A 1 104 ? 13.727 8.398 -4.938 1 89.06 104 ASN A N 1
ATOM 782 C CA . ASN A 1 104 ? 12.336 8.375 -4.488 1 89.06 104 ASN A CA 1
ATOM 783 C C . ASN A 1 104 ? 12.156 9.125 -3.168 1 89.06 104 ASN A C 1
ATOM 785 O O . ASN A 1 104 ? 11.258 9.945 -3.033 1 89.06 104 ASN A O 1
ATOM 789 N N . ALA A 1 105 ? 13 8.906 -2.244 1 81.44 105 ALA A N 1
ATOM 790 C CA . ALA A 1 105 ? 12.828 9.406 -0.881 1 81.44 105 ALA A CA 1
ATOM 791 C C . ALA A 1 105 ? 13.211 10.875 -0.786 1 81.44 105 ALA A C 1
ATOM 793 O O . ALA A 1 105 ? 12.594 11.633 -0.031 1 81.44 105 ALA A O 1
ATOM 794 N N . LEU A 1 106 ? 14.211 11.297 -1.621 1 80.12 106 LEU A N 1
ATOM 795 C CA . LEU A 1 106 ? 14.797 12.609 -1.355 1 80.12 106 LEU A CA 1
ATOM 796 C C . LEU A 1 106 ? 14.602 13.539 -2.547 1 80.12 106 LEU A C 1
ATOM 798 O O . LEU A 1 106 ? 14.594 14.766 -2.389 1 80.12 106 LEU A O 1
ATOM 802 N N . HIS A 1 107 ? 14.438 12.945 -3.697 1 85.94 107 HIS A N 1
ATOM 803 C CA . HIS A 1 107 ? 14.531 13.82 -4.859 1 85.94 107 HIS A CA 1
ATOM 804 C C . HIS A 1 107 ? 13.258 13.766 -5.699 1 85.94 107 HIS A C 1
ATOM 806 O O . HIS A 1 107 ? 13.273 14.133 -6.875 1 85.94 107 HIS A O 1
ATOM 812 N N . GLY A 1 108 ? 12.227 13.219 -5.199 1 86.19 108 GLY A N 1
ATOM 813 C CA . GLY A 1 108 ? 10.938 13.234 -5.867 1 86.19 108 GLY A CA 1
ATOM 814 C C . GLY A 1 108 ? 10.914 12.414 -7.145 1 86.19 108 GLY A C 1
ATOM 815 O O . GLY A 1 108 ? 10.203 12.758 -8.094 1 86.19 108 GLY A O 1
ATOM 816 N N . GLY A 1 109 ? 11.805 11.492 -7.246 1 91.5 109 GLY A N 1
ATOM 817 C CA . GLY A 1 109 ? 11.828 10.609 -8.406 1 91.5 109 GLY A CA 1
ATOM 818 C C . GLY A 1 109 ? 12.75 11.109 -9.508 1 91.5 109 GLY A C 1
ATOM 819 O O . GLY A 1 109 ? 12.859 10.469 -10.562 1 91.5 109 GLY A O 1
ATOM 820 N N . ARG A 1 110 ? 13.453 12.211 -9.281 1 92.94 110 ARG A N 1
ATOM 821 C CA . ARG A 1 110 ? 14.352 12.766 -10.289 1 92.94 110 ARG A CA 1
ATOM 822 C C . ARG A 1 110 ? 15.719 12.102 -10.234 1 92.94 110 ARG A C 1
ATOM 824 O O . ARG A 1 110 ? 16.344 12.039 -9.172 1 92.94 110 ARG A O 1
ATOM 831 N N . ILE A 1 111 ? 16.125 11.625 -11.32 1 95.69 111 ILE A N 1
ATOM 832 C CA . ILE A 1 111 ? 17.453 11.031 -11.469 1 95.69 111 ILE A CA 1
ATOM 833 C C . ILE A 1 111 ? 18.141 11.617 -12.695 1 95.69 111 ILE A C 1
ATOM 835 O O . ILE A 1 111 ? 17.656 11.469 -13.82 1 95.69 111 ILE A O 1
ATOM 839 N N . PRO A 1 112 ? 19.219 12.289 -12.469 1 94.25 112 PRO A N 1
ATOM 840 C CA . PRO A 1 112 ? 19.969 12.766 -13.633 1 94.25 112 PRO A CA 1
ATOM 841 C C . PRO A 1 112 ? 20.484 11.633 -14.508 1 94.25 112 PRO A C 1
ATOM 843 O O . PRO A 1 112 ? 20.859 10.57 -14 1 94.25 112 PRO A O 1
ATOM 846 N N . ALA A 1 113 ? 20.562 11.852 -15.781 1 95.5 113 ALA A N 1
ATOM 847 C CA . ALA A 1 113 ? 21.016 10.844 -16.734 1 95.5 113 ALA A CA 1
ATOM 848 C C . ALA A 1 113 ? 22.422 10.359 -16.375 1 95.5 113 ALA A C 1
ATOM 850 O O . ALA A 1 113 ? 22.734 9.172 -16.531 1 95.5 113 ALA A O 1
ATOM 851 N N . ARG A 1 114 ? 23.203 11.219 -15.914 1 94.06 114 ARG A N 1
ATOM 852 C CA . ARG A 1 114 ? 24.578 10.891 -15.562 1 94.06 114 ARG A CA 1
ATOM 853 C C . ARG A 1 114 ? 24.625 9.891 -14.406 1 94.06 114 ARG A C 1
ATOM 855 O O . ARG A 1 114 ? 25.484 9.016 -14.383 1 94.06 114 ARG A O 1
ATOM 862 N N . ASP A 1 115 ? 23.75 10.07 -13.492 1 94.94 115 ASP A N 1
ATOM 863 C CA . ASP A 1 115 ? 23.734 9.18 -12.336 1 94.94 115 ASP A CA 1
ATOM 864 C C . ASP A 1 115 ? 23.266 7.781 -12.734 1 94.94 115 ASP A C 1
ATOM 866 O O . ASP A 1 115 ? 23.781 6.781 -12.227 1 94.94 115 ASP A O 1
ATOM 870 N N . THR A 1 116 ? 22.281 7.719 -13.594 1 96.44 116 THR A N 1
ATOM 871 C CA . THR A 1 116 ? 21.844 6.426 -14.102 1 96.44 116 THR A CA 1
ATOM 872 C C . THR A 1 116 ? 22.969 5.719 -14.844 1 96.44 116 THR A C 1
ATOM 874 O O . THR A 1 116 ? 23.219 4.531 -14.625 1 96.44 116 THR A O 1
ATOM 877 N N . ALA A 1 117 ? 23.672 6.445 -15.672 1 95.81 117 ALA A N 1
ATOM 878 C CA . ALA A 1 117 ? 24.781 5.867 -16.422 1 95.81 117 ALA A CA 1
ATOM 879 C C . ALA A 1 117 ? 25.875 5.359 -15.492 1 95.81 117 ALA A C 1
ATOM 881 O O . ALA A 1 117 ? 26.469 4.305 -15.734 1 95.81 117 ALA A O 1
ATOM 882 N N . THR A 1 118 ? 26.125 6.105 -14.492 1 95.06 118 THR A N 1
ATOM 883 C CA . THR A 1 118 ? 27.172 5.746 -13.547 1 95.06 118 THR A CA 1
ATOM 884 C C . THR A 1 118 ? 26.812 4.465 -12.797 1 95.06 118 THR A C 1
ATOM 886 O O . THR A 1 118 ? 27.625 3.535 -12.734 1 95.06 118 THR A O 1
ATOM 889 N N . VAL A 1 119 ? 25.609 4.391 -12.234 1 95.44 119 VAL A N 1
ATOM 890 C CA . VAL A 1 119 ? 25.203 3.236 -11.445 1 95.44 119 VAL A CA 1
ATOM 891 C C . VAL A 1 119 ? 25.094 2.004 -12.336 1 95.44 119 VAL A C 1
ATOM 893 O O . VAL A 1 119 ? 25.594 0.931 -11.984 1 95.44 119 VAL A O 1
ATOM 896 N N . VAL A 1 120 ? 24.5 2.156 -13.484 1 97.56 120 VAL A N 1
ATOM 897 C CA . VAL A 1 120 ? 24.328 1.046 -14.414 1 97.56 120 VAL A CA 1
ATOM 898 C C . VAL A 1 120 ? 25.688 0.572 -14.906 1 97.56 120 VAL A C 1
ATOM 900 O O . VAL A 1 120 ? 25.984 -0.627 -14.898 1 97.56 120 VAL A O 1
ATOM 903 N N . GLY A 1 121 ? 26.531 1.502 -15.297 1 96.62 121 GLY A N 1
ATOM 904 C CA . GLY A 1 121 ? 27.844 1.167 -15.844 1 96.62 121 GLY A CA 1
ATOM 905 C C . GLY A 1 121 ? 28.75 0.484 -14.844 1 96.62 121 GLY A C 1
ATOM 906 O O . GLY A 1 121 ? 29.391 -0.525 -15.156 1 96.62 121 GLY A O 1
ATOM 907 N N . THR A 1 122 ? 28.828 0.998 -13.664 1 95.75 122 THR A N 1
ATOM 908 C CA . THR A 1 122 ? 29.734 0.448 -12.656 1 95.75 122 THR A CA 1
ATOM 909 C C . THR A 1 122 ? 29.234 -0.905 -12.156 1 95.75 122 THR A C 1
ATOM 911 O O . THR A 1 122 ? 30.031 -1.799 -11.867 1 95.75 122 THR A O 1
ATOM 914 N N . THR A 1 123 ? 27.906 -1.064 -12.055 1 96.88 123 THR A N 1
ATOM 915 C CA . THR A 1 123 ? 27.328 -2.348 -11.656 1 96.88 123 THR A CA 1
ATOM 916 C C . THR A 1 123 ? 27.578 -3.404 -12.727 1 96.88 123 THR A C 1
ATOM 918 O O . THR A 1 123 ? 27.938 -4.543 -12.422 1 96.88 123 THR A O 1
ATOM 921 N N . LEU A 1 124 ? 27.359 -3 -13.961 1 97.25 124 LEU A N 1
ATOM 922 C CA . LEU A 1 124 ? 27.594 -3.904 -15.086 1 97.25 124 LEU A CA 1
ATOM 923 C C . LEU A 1 124 ? 29.047 -4.34 -15.141 1 97.25 124 LEU A C 1
ATOM 925 O O . LEU A 1 124 ? 29.344 -5.52 -15.336 1 97.25 124 LEU A O 1
ATOM 929 N N . LEU A 1 125 ? 29.906 -3.402 -14.953 1 97.25 125 LEU A N 1
ATOM 930 C CA . LEU A 1 125 ? 31.344 -3.693 -14.961 1 97.25 125 LEU A CA 1
ATOM 931 C C . LEU A 1 125 ? 31.703 -4.656 -13.836 1 97.25 125 LEU A C 1
ATOM 933 O O . LEU A 1 125 ? 32.438 -5.633 -14.055 1 97.25 125 LEU A O 1
ATOM 937 N N . SER A 1 126 ? 31.234 -4.426 -12.688 1 97.69 126 SER A N 1
ATOM 938 C CA . SER A 1 126 ? 31.531 -5.25 -11.516 1 97.69 126 SER A CA 1
ATOM 939 C C . SER A 1 126 ? 31.031 -6.68 -11.711 1 97.69 126 SER A C 1
ATOM 941 O O . SER A 1 126 ? 31.797 -7.633 -11.523 1 97.69 126 SER A O 1
ATOM 943 N N . ASN A 1 127 ? 29.797 -6.801 -12.094 1 96.62 127 ASN A N 1
ATOM 944 C CA . ASN A 1 127 ? 29.188 -8.117 -12.266 1 96.62 127 ASN A CA 1
ATOM 945 C C . ASN A 1 127 ? 29.828 -8.875 -13.43 1 96.62 127 ASN A C 1
ATOM 947 O O . ASN A 1 127 ? 30.094 -10.07 -13.328 1 96.62 127 ASN A O 1
ATOM 951 N N . SER A 1 128 ? 30.062 -8.195 -14.547 1 96.56 128 SER A N 1
ATOM 952 C CA . SER A 1 128 ? 30.578 -8.828 -15.758 1 96.56 128 SER A CA 1
ATOM 953 C C . SER A 1 128 ? 31.969 -9.383 -15.539 1 96.56 128 SER A C 1
ATOM 955 O O . SER A 1 128 ? 32.344 -10.391 -16.156 1 96.56 128 SER A O 1
ATOM 957 N N . PHE A 1 129 ? 32.656 -8.781 -14.672 1 97.12 129 PHE A N 1
ATOM 958 C CA . PHE A 1 129 ? 34.031 -9.227 -14.422 1 97.12 129 PHE A CA 1
ATOM 959 C C . PHE A 1 129 ? 34.062 -10.234 -13.273 1 97.12 129 PHE A C 1
ATOM 961 O O . PHE A 1 129 ? 35.156 -10.641 -12.844 1 97.12 129 PHE A O 1
ATOM 968 N N . GLY A 1 130 ? 32.938 -10.531 -12.758 1 95.75 130 GLY A N 1
ATOM 969 C CA . GLY A 1 130 ? 32.844 -11.711 -11.906 1 95.75 130 GLY A CA 1
ATOM 970 C C . GLY A 1 130 ? 32.719 -11.375 -10.43 1 95.75 130 GLY A C 1
ATOM 971 O O . GLY A 1 130 ? 32.656 -12.273 -9.586 1 95.75 130 GLY A O 1
ATOM 972 N N . ALA A 1 131 ? 32.719 -10.07 -10.055 1 97.19 131 ALA A N 1
ATOM 973 C CA . ALA A 1 131 ? 32.5 -9.727 -8.648 1 97.19 131 ALA A CA 1
ATOM 974 C C . ALA A 1 131 ? 31.25 -10.375 -8.102 1 97.19 131 ALA A C 1
ATOM 976 O O . ALA A 1 131 ? 30.312 -10.656 -8.859 1 97.19 131 ALA A O 1
ATOM 977 N N . SER A 1 132 ? 31.234 -10.68 -6.828 1 96.81 132 SER A N 1
ATOM 978 C CA . SER A 1 132 ? 30.141 -11.414 -6.191 1 96.81 132 SER A CA 1
ATOM 979 C C . SER A 1 132 ? 28.953 -10.492 -5.887 1 96.81 132 SER A C 1
ATOM 981 O O . SER A 1 132 ? 28.547 -10.367 -4.73 1 96.81 132 SER A O 1
ATOM 983 N N . VAL A 1 133 ? 28.406 -9.859 -6.914 1 95.38 133 VAL A N 1
ATOM 984 C CA . VAL A 1 133 ? 27.266 -8.945 -6.812 1 95.38 133 VAL A CA 1
ATOM 985 C C . VAL A 1 133 ? 26.297 -9.188 -7.977 1 95.38 133 VAL A C 1
ATOM 987 O O . VAL A 1 133 ? 26.688 -9.734 -9.008 1 95.38 133 VAL A O 1
ATOM 990 N N . GLY A 1 134 ? 25.109 -8.852 -7.77 1 93.62 134 GLY A N 1
ATOM 991 C CA . GLY A 1 134 ? 24.094 -9.047 -8.789 1 93.62 134 GLY A CA 1
ATOM 992 C C . GLY A 1 134 ? 23.875 -7.816 -9.656 1 93.62 134 GLY A C 1
ATOM 993 O O . GLY A 1 134 ? 24.438 -6.754 -9.383 1 93.62 134 GLY A O 1
ATOM 994 N N . LEU A 1 135 ? 23.047 -8.023 -10.695 1 94.75 135 LEU A N 1
ATOM 995 C CA . LEU A 1 135 ? 22.781 -6.984 -11.688 1 94.75 135 LEU A CA 1
ATOM 996 C C . LEU A 1 135 ? 21.5 -6.246 -11.383 1 94.75 135 LEU A C 1
ATOM 998 O O . LEU A 1 135 ? 21.141 -5.277 -12.062 1 94.75 135 LEU A O 1
ATOM 1002 N N . GLU A 1 136 ? 20.781 -6.559 -10.359 1 93.44 136 GLU A N 1
ATOM 1003 C CA . GLU A 1 136 ? 19.438 -6.051 -10.094 1 93.44 136 GLU A CA 1
ATOM 1004 C C . GLU A 1 136 ? 19.453 -4.539 -9.875 1 93.44 136 GLU A C 1
ATOM 1006 O O . GLU A 1 136 ? 18.531 -3.838 -10.297 1 93.44 136 GLU A O 1
ATOM 1011 N N . ALA A 1 137 ? 20.5 -4.148 -9.211 1 94 137 ALA A N 1
ATOM 1012 C CA . ALA A 1 137 ? 20.641 -2.705 -9.008 1 94 137 ALA A CA 1
ATOM 1013 C C . ALA A 1 137 ? 20.719 -1.973 -10.344 1 94 137 ALA A C 1
ATOM 1015 O O . ALA A 1 137 ? 20.172 -0.88 -10.5 1 94 137 ALA A O 1
ATOM 1016 N N . ALA A 1 138 ? 21.422 -2.602 -11.25 1 96.94 138 ALA A N 1
ATOM 1017 C CA . ALA A 1 138 ? 21.562 -2.006 -12.578 1 96.94 138 ALA A CA 1
ATOM 1018 C C . ALA A 1 138 ? 20.234 -2.064 -13.336 1 96.94 138 ALA A C 1
ATOM 1020 O O . ALA A 1 138 ? 19.875 -1.117 -14.047 1 96.94 138 ALA A O 1
ATOM 1021 N N . TYR A 1 139 ? 19.516 -3.199 -13.242 1 97.56 139 TYR A N 1
ATOM 1022 C CA . TYR 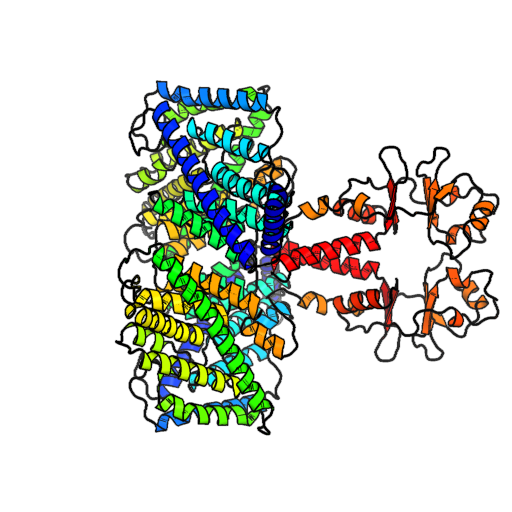A 1 139 ? 18.219 -3.316 -13.883 1 97.56 139 TYR A CA 1
ATOM 1023 C C . TYR A 1 139 ? 17.266 -2.225 -13.391 1 97.56 139 TYR A C 1
ATOM 1025 O O . TYR A 1 139 ? 16.719 -1.463 -14.188 1 97.56 139 TYR A O 1
ATOM 1033 N N . ALA A 1 140 ? 17.141 -2.146 -12.062 1 97.31 140 ALA A N 1
ATOM 1034 C CA . ALA A 1 140 ? 16.219 -1.192 -11.453 1 97.31 140 ALA A CA 1
ATOM 1035 C C . ALA A 1 140 ? 16.594 0.242 -11.805 1 97.31 140 ALA A C 1
ATOM 1037 O O . ALA A 1 140 ? 15.727 1.064 -12.109 1 97.31 140 ALA A O 1
ATOM 1038 N N . GLN A 1 141 ? 17.906 0.511 -11.758 1 97.75 141 GLN A N 1
ATOM 1039 C CA . GLN A 1 141 ? 18.391 1.854 -12.062 1 97.75 141 GLN A CA 1
ATOM 1040 C C . GLN A 1 141 ? 18.125 2.211 -13.523 1 97.75 141 GLN A C 1
ATOM 1042 O O . GLN A 1 141 ? 17.734 3.34 -13.836 1 97.75 141 GLN A O 1
ATOM 1047 N N . ALA A 1 142 ? 18.375 1.286 -14.422 1 98.31 142 ALA A N 1
ATOM 1048 C CA . ALA A 1 142 ? 18.172 1.541 -15.844 1 98.31 142 ALA A CA 1
ATOM 1049 C C . ALA A 1 142 ? 16.703 1.812 -16.141 1 98.31 142 ALA A C 1
ATOM 1051 O O . ALA A 1 142 ? 16.375 2.777 -16.828 1 98.31 142 ALA A O 1
ATOM 1052 N N . GLY A 1 143 ? 15.859 0.958 -15.664 1 98.5 143 GLY A N 1
ATOM 1053 C CA . GLY A 1 143 ? 14.43 1.146 -15.867 1 98.5 143 GLY A CA 1
ATOM 1054 C C . GLY A 1 143 ? 13.906 2.408 -15.211 1 98.5 143 GLY A C 1
ATOM 1055 O O . GLY A 1 143 ? 13.203 3.195 -15.852 1 98.5 143 GLY A O 1
ATOM 1056 N N . GLY A 1 144 ? 14.211 2.568 -13.922 1 98.19 144 GLY A N 1
ATOM 1057 C CA . GLY A 1 144 ? 13.797 3.758 -13.203 1 98.19 144 GLY A CA 1
ATOM 1058 C C . GLY A 1 144 ? 14.367 5.039 -13.781 1 98.19 144 GLY A C 1
ATOM 1059 O O . GLY A 1 144 ? 13.68 6.059 -13.844 1 98.19 144 GLY A O 1
ATOM 1060 N N . GLY A 1 145 ? 15.672 4.988 -14.141 1 98.12 145 GLY A N 1
ATOM 1061 C CA . GLY A 1 145 ? 16.312 6.152 -14.742 1 98.12 145 GLY A CA 1
ATOM 1062 C C . GLY A 1 145 ? 15.672 6.566 -16.062 1 98.12 145 GLY A C 1
ATOM 1063 O O . GLY A 1 145 ? 15.477 7.754 -16.312 1 98.12 145 GLY A O 1
ATOM 1064 N N . LEU A 1 146 ? 15.398 5.602 -16.875 1 98 146 LEU A N 1
ATOM 1065 C CA . LEU A 1 146 ? 14.719 5.883 -18.141 1 98 146 LEU A CA 1
ATOM 1066 C C . LEU A 1 146 ? 13.359 6.516 -17.891 1 98 146 LEU A C 1
ATOM 1068 O O . LEU A 1 146 ? 13 7.504 -18.531 1 98 146 LEU A O 1
ATOM 1072 N N . ALA A 1 147 ? 12.602 5.938 -17 1 98.19 147 ALA A N 1
ATOM 1073 C CA . ALA A 1 147 ? 11.281 6.453 -16.656 1 98.19 147 ALA A CA 1
ATOM 1074 C C . ALA A 1 147 ? 11.375 7.875 -16.109 1 98.19 147 ALA A C 1
ATOM 1076 O O . ALA A 1 147 ? 10.555 8.727 -16.438 1 98.19 147 ALA A O 1
ATOM 1077 N N . SER A 1 148 ? 12.367 8.07 -15.234 1 97.5 148 SER A N 1
ATOM 1078 C CA . SER A 1 148 ? 12.586 9.391 -14.648 1 97.5 148 SER A CA 1
ATOM 1079 C C . SER A 1 148 ? 12.867 10.43 -15.734 1 97.5 148 SER A C 1
ATOM 1081 O O . SER A 1 148 ? 12.312 11.531 -15.703 1 97.5 148 SER A O 1
ATOM 1083 N N . LEU A 1 149 ? 13.727 10.125 -16.656 1 96.81 149 LEU A N 1
ATOM 1084 C CA . LEU A 1 149 ? 14.07 11.047 -17.734 1 96.81 149 LEU A CA 1
ATOM 1085 C C . LEU A 1 149 ? 12.852 11.359 -18.594 1 96.81 149 LEU A C 1
ATOM 1087 O O . LEU A 1 149 ? 12.617 12.523 -18.938 1 96.81 149 LEU A O 1
ATOM 1091 N N . LEU A 1 150 ? 12.125 10.375 -18.938 1 95.56 150 LEU A N 1
ATOM 1092 C CA . LEU A 1 150 ? 10.914 10.57 -19.734 1 95.56 150 LEU A CA 1
ATOM 1093 C C . LEU A 1 150 ? 9.898 11.414 -18.969 1 95.56 150 LEU A C 1
ATOM 1095 O O . LEU A 1 150 ? 9.25 12.281 -19.562 1 95.56 150 LEU A O 1
ATOM 1099 N N . GLY A 1 151 ? 9.711 11.062 -17.703 1 94.12 151 GLY A N 1
ATOM 1100 C CA . GLY A 1 151 ? 8.789 11.82 -16.875 1 94.12 151 GLY A CA 1
ATOM 1101 C C . GLY A 1 151 ? 9.172 13.281 -16.734 1 94.12 151 GLY A C 1
ATOM 1102 O O . GLY A 1 151 ? 8.305 14.164 -16.734 1 94.12 151 GLY A O 1
ATOM 1103 N N . GLN A 1 152 ? 10.445 13.492 -16.625 1 91.19 152 GLN A N 1
ATOM 1104 C CA . GLN A 1 152 ? 10.93 14.867 -16.547 1 91.19 152 GLN A CA 1
ATOM 1105 C C . GLN A 1 152 ? 10.648 15.625 -17.844 1 91.19 152 GLN A C 1
ATOM 1107 O O . GLN A 1 152 ? 10.25 16.781 -17.812 1 91.19 152 GLN A O 1
ATOM 1112 N N . LYS A 1 153 ? 10.859 15.016 -18.906 1 91 153 LYS A N 1
ATOM 1113 C CA . LYS A 1 153 ? 10.594 15.625 -20.219 1 91 153 LYS A CA 1
ATOM 1114 C C . LYS A 1 153 ? 9.117 15.969 -20.375 1 91 153 LYS A C 1
ATOM 1116 O O . LYS A 1 153 ? 8.773 16.969 -21.016 1 91 153 LYS A O 1
ATOM 1121 N N . MET A 1 154 ? 8.297 15.148 -19.797 1 89.62 154 MET A N 1
ATOM 1122 C CA . MET A 1 154 ? 6.859 15.367 -19.875 1 89.62 154 MET A CA 1
ATOM 1123 C C . MET A 1 154 ? 6.387 16.297 -18.766 1 89.62 154 MET A C 1
ATOM 1125 O O . MET A 1 154 ? 5.191 16.578 -18.656 1 89.62 154 MET A O 1
ATOM 1129 N N . LYS A 1 155 ? 7.262 16.719 -17.906 1 87.62 155 LYS A N 1
ATOM 1130 C CA . LYS A 1 155 ? 6.996 17.641 -16.797 1 87.62 155 LYS A CA 1
ATOM 1131 C C . LYS A 1 155 ? 5.898 17.109 -15.891 1 87.62 155 LYS A C 1
ATOM 1133 O O . LYS A 1 155 ? 4.945 17.828 -15.578 1 87.62 155 LYS A O 1
ATOM 1138 N N . LEU A 1 156 ? 6.094 15.922 -15.523 1 86.94 156 LEU A N 1
ATOM 1139 C CA . LEU A 1 156 ? 5.129 15.312 -14.617 1 86.94 156 LEU A CA 1
ATOM 1140 C C . LEU A 1 156 ? 5.223 15.922 -13.219 1 86.94 156 LEU A C 1
ATOM 1142 O O . LEU A 1 156 ? 6.277 16.438 -12.836 1 86.94 156 LEU A O 1
ATOM 1146 N N . ARG A 1 157 ? 4.145 15.859 -12.531 1 84 157 ARG A N 1
ATOM 1147 C CA . ARG A 1 157 ? 4.148 16.25 -11.125 1 84 157 ARG A CA 1
ATOM 1148 C C . ARG A 1 157 ? 5.008 15.297 -10.297 1 84 157 ARG A C 1
ATOM 1150 O O . ARG A 1 157 ? 5.27 14.164 -10.719 1 84 157 ARG A O 1
ATOM 1157 N N . ARG A 1 158 ? 5.43 15.734 -9.156 1 83.44 158 ARG A N 1
ATOM 1158 C CA . ARG A 1 158 ? 6.344 15.008 -8.281 1 83.44 158 ARG A CA 1
ATOM 1159 C C . ARG A 1 158 ? 5.824 13.602 -7.988 1 83.44 158 ARG A C 1
ATOM 1161 O O . ARG A 1 158 ? 6.559 12.625 -8.125 1 83.44 158 ARG A O 1
ATOM 1168 N N . SER A 1 159 ? 4.535 13.469 -7.676 1 83.25 159 SER A N 1
ATOM 1169 C CA . SER A 1 159 ? 3.961 12.18 -7.309 1 83.25 159 SER A CA 1
ATOM 1170 C C . SER A 1 159 ? 3.924 11.234 -8.5 1 83.25 159 SER A C 1
ATOM 1172 O O . SER A 1 159 ? 4.227 10.047 -8.367 1 83.25 159 SER A O 1
ATOM 1174 N N . ASP A 1 160 ? 3.562 11.797 -9.633 1 86.94 160 ASP A N 1
ATOM 1175 C CA . ASP A 1 160 ? 3.504 10.992 -10.844 1 86.94 160 ASP A CA 1
ATOM 1176 C C . ASP A 1 160 ? 4.902 10.555 -11.281 1 86.94 160 ASP A C 1
ATOM 1178 O O . ASP A 1 160 ? 5.082 9.438 -11.773 1 86.94 160 ASP A O 1
ATOM 1182 N N . LEU A 1 161 ? 5.836 11.453 -11.117 1 91.12 161 LEU A N 1
ATOM 1183 C CA . LEU A 1 161 ? 7.207 11.125 -11.492 1 91.12 161 LEU A CA 1
ATOM 1184 C C . LEU A 1 161 ? 7.75 10 -10.617 1 91.12 161 LEU A C 1
ATOM 1186 O O . LEU A 1 161 ? 8.414 9.086 -11.117 1 91.12 161 LEU A O 1
ATOM 1190 N N . ARG A 1 162 ? 7.48 10.062 -9.367 1 91.75 162 ARG A N 1
ATOM 1191 C CA . ARG A 1 162 ? 7.898 9.008 -8.453 1 91.75 162 ARG A CA 1
ATOM 1192 C C . ARG A 1 162 ? 7.277 7.668 -8.836 1 91.75 162 ARG A C 1
ATOM 1194 O O . ARG A 1 162 ? 7.961 6.645 -8.852 1 91.75 162 ARG A O 1
ATOM 1201 N N . THR A 1 163 ? 6.008 7.738 -9.102 1 92 163 THR A N 1
ATOM 1202 C CA . THR A 1 163 ? 5.289 6.523 -9.469 1 92 163 THR A CA 1
ATOM 1203 C C . THR A 1 163 ? 5.844 5.941 -10.766 1 92 163 THR A C 1
ATOM 1205 O O . THR A 1 163 ? 6.074 4.734 -10.867 1 92 163 THR A O 1
ATOM 1208 N N . LEU A 1 164 ? 6.027 6.793 -11.719 1 94.81 164 LEU A N 1
ATOM 1209 C CA . LEU A 1 164 ? 6.535 6.332 -13.008 1 94.81 164 LEU A CA 1
ATOM 1210 C C . LEU A 1 164 ? 7.941 5.762 -12.867 1 94.81 164 LEU A C 1
ATOM 1212 O O . LEU A 1 164 ? 8.266 4.742 -13.477 1 94.81 164 LEU A O 1
ATOM 1216 N N . MET A 1 165 ? 8.773 6.465 -12.141 1 96.94 165 MET A N 1
ATOM 1217 C CA . MET A 1 165 ? 10.133 5.988 -11.883 1 96.94 165 MET A CA 1
ATOM 1218 C C . MET A 1 165 ? 10.117 4.613 -11.234 1 96.94 165 MET A C 1
ATOM 1220 O O . MET A 1 165 ? 10.844 3.713 -11.648 1 96.94 165 MET A O 1
ATOM 1224 N N . ALA A 1 166 ? 9.273 4.457 -10.266 1 96.56 166 ALA A N 1
ATOM 1225 C CA . ALA A 1 166 ? 9.148 3.166 -9.594 1 96.56 166 ALA A CA 1
ATOM 1226 C C . ALA A 1 166 ? 8.617 2.102 -10.547 1 96.56 166 ALA A C 1
ATOM 1228 O O . ALA A 1 166 ? 9.062 0.949 -10.508 1 96.56 166 ALA A O 1
ATOM 1229 N N . ALA A 1 167 ? 7.672 2.49 -11.336 1 96.81 167 ALA A N 1
ATOM 1230 C CA . ALA A 1 167 ? 7.133 1.575 -12.344 1 96.81 167 ALA A CA 1
ATOM 1231 C C . ALA A 1 167 ? 8.234 1.084 -13.281 1 96.81 167 ALA A C 1
ATOM 1233 O O . ALA A 1 167 ? 8.281 -0.098 -13.625 1 96.81 167 ALA A O 1
ATOM 1234 N N . GLY A 1 168 ? 9.047 1.974 -13.672 1 98.25 168 GLY A N 1
ATOM 1235 C CA . GLY A 1 168 ? 10.172 1.596 -14.516 1 98.25 168 GLY A CA 1
ATOM 1236 C C . GLY A 1 168 ? 11.133 0.634 -13.836 1 98.25 168 GLY A C 1
ATOM 1237 O O . GLY A 1 168 ? 11.562 -0.352 -14.438 1 98.25 168 GLY A O 1
ATOM 1238 N N . ALA A 1 169 ? 11.492 0.93 -12.625 1 98.25 169 ALA A N 1
ATOM 1239 C CA . ALA A 1 169 ? 12.367 0.051 -11.852 1 98.25 169 ALA A CA 1
ATOM 1240 C C . ALA A 1 169 ? 11.758 -1.341 -11.711 1 98.25 169 ALA A C 1
ATOM 1242 O O . ALA A 1 169 ? 12.43 -2.348 -11.945 1 98.25 169 ALA A O 1
ATOM 1243 N N . GLY A 1 170 ? 10.492 -1.354 -11.336 1 97.75 170 GLY A N 1
ATOM 1244 C CA . GLY A 1 170 ? 9.797 -2.621 -11.195 1 97.75 170 GLY A CA 1
ATOM 1245 C C . GLY A 1 170 ? 9.688 -3.385 -12.508 1 97.75 170 GLY A C 1
ATOM 1246 O O . GLY A 1 170 ? 9.797 -4.613 -12.523 1 97.75 170 GLY A O 1
ATOM 1247 N N . ALA A 1 171 ? 9.453 -2.664 -13.547 1 97.62 171 ALA A N 1
ATOM 1248 C CA . ALA A 1 171 ? 9.344 -3.279 -14.867 1 97.62 171 ALA A CA 1
ATOM 1249 C C . ALA A 1 171 ? 10.656 -3.955 -15.273 1 97.62 171 ALA A C 1
ATOM 1251 O O . ALA A 1 171 ? 10.648 -5.039 -15.859 1 97.62 171 ALA A O 1
ATOM 1252 N N . ALA A 1 172 ? 11.727 -3.309 -15.031 1 98.06 172 ALA A N 1
ATOM 1253 C CA . ALA A 1 172 ? 13.023 -3.9 -15.344 1 98.06 172 ALA A CA 1
ATOM 1254 C C . ALA A 1 172 ? 13.234 -5.195 -14.57 1 98.06 172 ALA A C 1
ATOM 1256 O O . ALA A 1 172 ? 13.711 -6.188 -15.125 1 98.06 172 ALA A O 1
ATOM 1257 N N . VAL A 1 173 ? 12.906 -5.203 -13.336 1 95.62 173 VAL A N 1
ATOM 1258 C CA . VAL A 1 173 ? 13.023 -6.398 -12.508 1 95.62 173 VAL A CA 1
ATOM 1259 C C . VAL A 1 173 ? 12.078 -7.48 -13.031 1 95.62 173 VAL A C 1
ATOM 1261 O O . VAL A 1 173 ? 12.43 -8.664 -13.07 1 95.62 173 VAL A O 1
ATOM 1264 N N . SER A 1 174 ? 10.906 -7.039 -13.406 1 94.31 174 SER A N 1
ATOM 1265 C CA . SER A 1 174 ? 9.922 -7.941 -13.992 1 94.31 174 SER A CA 1
ATOM 1266 C C . SER A 1 174 ? 10.484 -8.656 -15.211 1 94.31 174 SER A C 1
ATOM 1268 O O . SER A 1 174 ? 10.344 -9.875 -15.344 1 94.31 174 SER A O 1
ATOM 1270 N N . ALA A 1 175 ? 11.117 -7.945 -16.047 1 94.31 175 ALA A N 1
ATOM 1271 C CA . ALA A 1 175 ? 11.688 -8.516 -17.266 1 94.31 175 ALA A CA 1
ATOM 1272 C C . ALA A 1 175 ? 12.867 -9.422 -16.938 1 94.31 175 ALA A C 1
ATOM 1274 O O . ALA A 1 175 ? 13.023 -10.492 -17.547 1 94.31 175 ALA A O 1
ATOM 1275 N N . ALA A 1 176 ? 13.641 -9.039 -16.047 1 92.88 176 ALA A N 1
ATOM 1276 C CA . ALA A 1 176 ? 14.844 -9.789 -15.688 1 92.88 176 ALA A CA 1
ATOM 1277 C C . ALA A 1 176 ? 14.484 -11.156 -15.117 1 92.88 176 ALA A C 1
ATOM 1279 O O . ALA A 1 176 ? 15.195 -12.133 -15.336 1 92.88 176 ALA A O 1
ATOM 1280 N N . PHE A 1 177 ? 13.406 -11.227 -14.398 1 90.12 177 PHE A N 1
ATOM 1281 C CA . PHE A 1 177 ? 13.062 -12.461 -13.711 1 90.12 177 PHE A CA 1
ATOM 1282 C C . PHE A 1 177 ? 11.883 -13.148 -14.391 1 90.12 177 PHE A C 1
ATOM 1284 O O . PHE A 1 177 ? 11.531 -14.281 -14.047 1 90.12 177 PHE A O 1
ATOM 1291 N N . GLY A 1 178 ? 11.312 -12.477 -15.344 1 88.19 178 GLY A N 1
ATOM 1292 C CA . GLY A 1 178 ? 10.094 -13 -15.938 1 88.19 178 GLY A CA 1
ATOM 1293 C C . GLY A 1 178 ? 8.945 -13.102 -14.953 1 88.19 178 GLY A C 1
ATOM 1294 O O . GLY A 1 178 ? 8.148 -14.039 -15.008 1 88.19 178 GLY A O 1
ATOM 1295 N N . ALA A 1 179 ? 8.938 -12.219 -14.039 1 90.19 179 ALA A N 1
ATOM 1296 C CA . ALA A 1 179 ? 7.984 -12.266 -12.93 1 90.19 179 ALA A CA 1
ATOM 1297 C C . ALA A 1 179 ? 7.32 -10.906 -12.719 1 90.19 179 ALA A C 1
ATOM 1299 O O . ALA A 1 179 ? 7.789 -10.094 -11.922 1 90.19 179 ALA A O 1
ATOM 1300 N N . PRO A 1 180 ? 6.168 -10.688 -13.359 1 89.56 180 PRO A N 1
ATOM 1301 C CA . PRO A 1 180 ? 5.555 -9.352 -13.344 1 89.56 180 PRO A CA 1
ATOM 1302 C C . PRO A 1 180 ? 5.074 -8.938 -11.953 1 89.56 180 PRO A C 1
ATOM 1304 O O . PRO A 1 180 ? 5.199 -7.77 -11.578 1 89.56 180 PRO A O 1
ATOM 1307 N N . LEU A 1 181 ? 4.504 -9.859 -11.203 1 89.06 181 LEU A N 1
ATOM 1308 C CA . LEU A 1 181 ? 4.043 -9.508 -9.867 1 89.06 181 LEU A CA 1
ATOM 1309 C C . LEU A 1 181 ? 5.219 -9.141 -8.969 1 89.06 181 LEU A C 1
ATOM 1311 O O . LEU A 1 181 ? 5.145 -8.18 -8.195 1 89.06 181 LEU A O 1
ATOM 1315 N N . THR A 1 182 ? 6.273 -9.93 -9.109 1 92.62 182 THR A N 1
ATOM 1316 C CA . THR A 1 182 ? 7.492 -9.633 -8.359 1 92.62 182 THR A CA 1
ATOM 1317 C C . THR A 1 182 ? 8 -8.234 -8.68 1 92.62 182 THR A C 1
ATOM 1319 O O . THR A 1 182 ? 8.336 -7.465 -7.773 1 92.62 182 THR A O 1
ATOM 1322 N N . GLY A 1 183 ? 8.023 -7.949 -9.953 1 95.25 183 GLY A N 1
ATOM 1323 C CA . GLY A 1 183 ? 8.477 -6.629 -10.367 1 95.25 183 GLY A CA 1
ATOM 1324 C C . GLY A 1 183 ? 7.602 -5.508 -9.844 1 95.25 183 GLY A C 1
ATOM 1325 O O . GLY A 1 183 ? 8.102 -4.484 -9.375 1 95.25 183 GLY A O 1
ATOM 1326 N N . ALA A 1 184 ? 6.332 -5.668 -9.93 1 93.81 184 ALA A N 1
ATOM 1327 C CA . ALA A 1 184 ? 5.398 -4.652 -9.445 1 93.81 184 ALA A CA 1
ATOM 1328 C C . ALA A 1 184 ? 5.562 -4.422 -7.945 1 93.81 184 ALA A C 1
ATOM 1330 O O . ALA A 1 184 ? 5.613 -3.279 -7.488 1 93.81 184 ALA A O 1
ATOM 1331 N N . PHE A 1 185 ? 5.652 -5.465 -7.23 1 92.88 185 PHE A N 1
ATOM 1332 C CA . PHE A 1 185 ? 5.742 -5.316 -5.785 1 92.88 185 PHE A CA 1
ATOM 1333 C C . PHE A 1 185 ? 7.121 -4.805 -5.375 1 92.88 185 PHE A C 1
ATOM 1335 O O . PHE A 1 185 ? 7.258 -4.121 -4.359 1 92.88 185 PHE A O 1
ATOM 1342 N N . TYR A 1 186 ? 8.125 -5.137 -6.148 1 94.75 186 TYR A N 1
ATOM 1343 C CA . TYR A 1 186 ? 9.406 -4.484 -5.93 1 94.75 186 TYR A CA 1
ATOM 1344 C C . TYR A 1 186 ? 9.258 -2.967 -5.973 1 94.75 186 TYR A C 1
ATOM 1346 O O . TYR A 1 186 ? 9.82 -2.26 -5.129 1 94.75 186 TYR A O 1
ATOM 1354 N N . ALA A 1 187 ? 8.539 -2.512 -6.945 1 95.31 187 ALA A N 1
ATOM 1355 C CA . ALA A 1 187 ? 8.273 -1.08 -7.07 1 95.31 187 ALA A CA 1
ATOM 1356 C C . ALA A 1 187 ? 7.527 -0.553 -5.848 1 95.31 187 ALA A C 1
ATOM 1358 O O . ALA A 1 187 ? 7.871 0.504 -5.312 1 95.31 187 ALA A O 1
ATOM 1359 N N . PHE A 1 188 ? 6.574 -1.276 -5.344 1 90.19 188 PHE A N 1
ATOM 1360 C CA . PHE A 1 188 ? 5.73 -0.82 -4.246 1 90.19 188 PHE A CA 1
ATOM 1361 C C . PHE A 1 188 ? 6.488 -0.881 -2.924 1 90.19 188 PHE A C 1
ATOM 1363 O O . PHE A 1 188 ? 6.453 0.069 -2.139 1 90.19 188 PHE A O 1
ATOM 1370 N N . GLU A 1 189 ? 7.172 -1.952 -2.682 1 89.31 189 GLU A N 1
ATOM 1371 C CA . GLU A 1 189 ? 7.695 -2.217 -1.344 1 89.31 189 GLU A CA 1
ATOM 1372 C C . GLU A 1 189 ? 9.117 -1.687 -1.191 1 89.31 189 GLU A C 1
ATOM 1374 O O . GLU A 1 189 ? 9.484 -1.176 -0.131 1 89.31 189 GLU A O 1
ATOM 1379 N N . VAL A 1 190 ? 9.859 -1.864 -2.203 1 89.94 190 VAL A N 1
ATOM 1380 C CA . VAL A 1 190 ? 11.281 -1.569 -2.064 1 89.94 190 VAL A CA 1
ATOM 1381 C C . VAL A 1 190 ? 11.562 -0.141 -2.527 1 89.94 190 VAL A C 1
ATOM 1383 O O . VAL A 1 190 ? 12.375 0.565 -1.926 1 89.94 190 VAL A O 1
ATOM 1386 N N . VAL A 1 191 ? 10.859 0.296 -3.557 1 92.38 191 VAL A N 1
ATOM 1387 C CA . VAL A 1 191 ? 11.172 1.605 -4.117 1 92.38 191 VAL A CA 1
ATOM 1388 C C . VAL A 1 191 ? 10.273 2.668 -3.488 1 92.38 191 VAL A C 1
ATOM 1390 O O . VAL A 1 191 ? 10.75 3.52 -2.73 1 92.38 191 VAL A O 1
ATOM 1393 N N . LEU A 1 192 ? 8.953 2.498 -3.6 1 87.56 192 LEU A N 1
ATOM 1394 C CA . LEU A 1 192 ? 8.016 3.514 -3.143 1 87.56 192 LEU A CA 1
ATOM 1395 C C . LEU A 1 192 ? 7.785 3.404 -1.639 1 87.56 192 LEU A C 1
ATOM 1397 O O . LEU A 1 192 ? 7.516 4.406 -0.973 1 87.56 192 LEU A O 1
ATOM 1401 N N . GLY A 1 193 ? 7.762 2.17 -1.181 1 81 193 GLY A N 1
ATOM 1402 C CA . GLY A 1 193 ? 7.492 1.942 0.23 1 81 193 GLY A CA 1
ATOM 1403 C C . GLY A 1 193 ? 6.012 1.921 0.561 1 81 193 GLY A C 1
ATOM 1404 O O . GLY A 1 193 ? 5.633 1.855 1.731 1 81 193 GLY A O 1
ATOM 1405 N N . ALA A 1 194 ? 5.164 2.068 -0.42 1 77.5 194 ALA A N 1
ATOM 1406 C CA . ALA A 1 194 ? 3.723 2.051 -0.188 1 77.5 194 ALA A CA 1
ATOM 1407 C C . ALA A 1 194 ? 2.971 1.612 -1.441 1 77.5 194 ALA A C 1
ATOM 1409 O O . ALA A 1 194 ? 3.506 1.68 -2.551 1 77.5 194 ALA A O 1
ATOM 1410 N N . TYR A 1 195 ? 1.823 1.075 -1.208 1 81.25 195 TYR A N 1
ATOM 1411 C CA . TYR A 1 195 ? 0.874 0.672 -2.24 1 81.25 195 TYR A CA 1
ATOM 1412 C C . TYR A 1 195 ? -0.448 1.414 -2.082 1 81.25 195 TYR A C 1
ATOM 1414 O O . TYR A 1 195 ? -0.971 1.537 -0.972 1 81.25 195 TYR A O 1
ATOM 1422 N N . SER A 1 196 ? -0.824 2.098 -3.141 1 73.56 196 SER A N 1
ATOM 1423 C CA . SER A 1 196 ? -2.133 2.744 -3.137 1 73.56 196 SER A CA 1
ATOM 1424 C C . SER A 1 196 ? -2.906 2.436 -4.414 1 73.56 196 SER A C 1
ATOM 1426 O O . SER A 1 196 ? -2.328 1.973 -5.398 1 73.56 196 SER A O 1
ATOM 1428 N N . THR A 1 197 ? -4.188 2.682 -4.402 1 69.69 197 THR A N 1
ATOM 1429 C CA . THR A 1 197 ? -5.07 2.436 -5.539 1 69.69 197 THR A CA 1
ATOM 1430 C C . THR A 1 197 ? -4.656 3.281 -6.738 1 69.69 197 THR A C 1
ATOM 1432 O O . THR A 1 197 ? -4.887 2.896 -7.887 1 69.69 197 THR A O 1
ATOM 1435 N N . ALA A 1 198 ? -3.963 4.359 -6.445 1 72.06 198 ALA A N 1
ATOM 1436 C CA . ALA A 1 198 ? -3.566 5.266 -7.52 1 72.06 198 ALA A CA 1
ATOM 1437 C C . ALA A 1 198 ? -2.338 4.742 -8.258 1 72.06 198 ALA A C 1
ATOM 1439 O O . ALA A 1 198 ? -2.158 5.008 -9.445 1 72.06 198 ALA A O 1
ATOM 1440 N N . THR A 1 199 ? -1.541 3.996 -7.566 1 84 199 THR A N 1
ATOM 1441 C CA . THR A 1 199 ? -0.254 3.623 -8.148 1 84 199 THR A CA 1
ATOM 1442 C C . THR A 1 199 ? -0.302 2.203 -8.703 1 84 199 THR A C 1
ATOM 1444 O O . THR A 1 199 ? 0.557 1.814 -9.5 1 84 199 THR A O 1
ATOM 1447 N N . VAL A 1 200 ? -1.281 1.484 -8.422 1 85.25 200 VAL A N 1
ATOM 1448 C CA . VAL A 1 200 ? -1.294 0.059 -8.734 1 85.25 200 VAL A CA 1
ATOM 1449 C C . VAL A 1 200 ? -1.37 -0.136 -10.25 1 85.25 200 VAL A C 1
ATOM 1451 O O . VAL A 1 200 ? -0.592 -0.902 -10.82 1 85.25 200 VAL A O 1
ATOM 1454 N N . ALA A 1 201 ? -2.199 0.606 -10.914 1 84.88 201 ALA A N 1
ATOM 1455 C CA . ALA A 1 201 ? -2.469 0.355 -12.328 1 84.88 201 ALA A CA 1
ATOM 1456 C C . ALA A 1 201 ? -1.237 0.649 -13.188 1 84.88 201 ALA A C 1
ATOM 1458 O O . ALA A 1 201 ? -0.796 -0.2 -13.961 1 84.88 201 ALA A O 1
ATOM 1459 N N . PRO A 1 202 ? -0.683 1.803 -13.039 1 88.75 202 PRO A N 1
ATOM 1460 C CA . PRO A 1 202 ? 0.477 2.086 -13.891 1 88.75 202 PRO A CA 1
ATOM 1461 C C . PRO A 1 202 ? 1.661 1.168 -13.594 1 88.75 202 PRO A C 1
ATOM 1463 O O . PRO A 1 202 ? 2.357 0.735 -14.516 1 88.75 202 PRO A O 1
ATOM 1466 N N . VAL A 1 203 ? 1.897 0.821 -12.367 1 93.81 203 VAL A N 1
ATOM 1467 C CA . VAL A 1 203 ? 3.037 -0.006 -11.984 1 93.81 203 VAL A CA 1
ATOM 1468 C C . VAL A 1 203 ? 2.842 -1.428 -12.508 1 93.81 203 VAL A C 1
ATOM 1470 O O . VAL A 1 203 ? 3.754 -2.008 -13.102 1 93.81 203 VAL A O 1
ATOM 1473 N N . MET A 1 204 ? 1.667 -1.93 -12.344 1 90.75 204 MET A N 1
ATOM 1474 C CA . MET A 1 204 ? 1.375 -3.283 -12.805 1 90.75 204 MET A CA 1
ATOM 1475 C C . MET A 1 204 ? 1.421 -3.363 -14.328 1 90.75 204 MET A C 1
ATOM 1477 O O . MET A 1 204 ? 1.89 -4.355 -14.883 1 90.75 204 MET A O 1
ATOM 1481 N N . LEU A 1 205 ? 0.897 -2.363 -14.953 1 88.06 205 LEU A N 1
ATOM 1482 C CA . LEU A 1 205 ? 0.897 -2.344 -16.406 1 88.06 205 LEU A CA 1
ATOM 1483 C C . LEU A 1 205 ? 2.322 -2.33 -16.953 1 88.06 205 LEU A C 1
ATOM 1485 O O . LEU A 1 205 ? 2.631 -3.031 -17.922 1 88.06 205 LEU A O 1
ATOM 1489 N N . ALA A 1 206 ? 3.135 -1.529 -16.391 1 94.69 206 ALA A N 1
ATOM 1490 C CA . ALA A 1 206 ? 4.531 -1.474 -16.812 1 94.69 206 ALA A CA 1
ATOM 1491 C C . ALA A 1 206 ? 5.227 -2.814 -16.578 1 94.69 206 ALA A C 1
ATOM 1493 O O . ALA A 1 206 ? 5.965 -3.289 -17.453 1 94.69 206 ALA A O 1
ATOM 1494 N N . ALA A 1 207 ? 5 -3.391 -15.438 1 94.44 207 ALA A N 1
ATOM 1495 C CA . ALA A 1 207 ? 5.617 -4.672 -15.094 1 94.44 207 ALA A CA 1
ATOM 1496 C C . ALA A 1 207 ? 5.152 -5.77 -16.047 1 94.44 207 ALA A C 1
ATOM 1498 O O . ALA A 1 207 ? 5.957 -6.582 -16.516 1 94.44 207 ALA A O 1
ATOM 1499 N N . LEU A 1 208 ? 3.912 -5.773 -16.344 1 87.94 208 LEU A N 1
ATOM 1500 C CA . LEU A 1 208 ? 3.355 -6.77 -17.25 1 87.94 208 LEU A CA 1
ATOM 1501 C C . LEU A 1 208 ? 3.906 -6.59 -18.656 1 87.94 208 LEU A C 1
ATOM 1503 O O . LEU A 1 208 ? 4.246 -7.566 -19.328 1 87.94 208 LEU A O 1
ATOM 1507 N N . ALA A 1 209 ? 3.934 -5.387 -19.109 1 90.44 209 ALA A N 1
ATOM 1508 C CA . ALA A 1 209 ? 4.465 -5.094 -20.438 1 90.44 209 ALA A CA 1
ATOM 1509 C C . ALA A 1 209 ? 5.906 -5.582 -20.578 1 90.44 209 ALA A C 1
ATOM 1511 O O . ALA A 1 209 ? 6.281 -6.152 -21.594 1 90.44 209 ALA A O 1
ATOM 1512 N N . ALA A 1 210 ? 6.664 -5.324 -19.578 1 94.81 210 ALA A N 1
ATOM 1513 C CA . ALA A 1 210 ? 8.07 -5.727 -19.594 1 94.81 210 ALA A CA 1
ATOM 1514 C C . ALA A 1 210 ? 8.203 -7.25 -19.609 1 94.81 210 ALA A C 1
ATOM 1516 O O . ALA A 1 210 ? 9.047 -7.801 -20.312 1 94.81 210 ALA A O 1
ATOM 1517 N N . ALA A 1 211 ? 7.438 -7.898 -18.812 1 89.31 211 ALA A N 1
ATOM 1518 C CA . ALA A 1 211 ? 7.484 -9.359 -18.75 1 89.31 211 ALA A CA 1
ATOM 1519 C C . ALA A 1 211 ? 7.066 -9.977 -20.078 1 89.31 211 ALA A C 1
ATOM 1521 O O . ALA A 1 211 ? 7.664 -10.961 -20.531 1 89.31 211 ALA A O 1
ATOM 1522 N N . VAL A 1 212 ? 6.043 -9.477 -20.656 1 84.25 212 VAL A N 1
ATOM 1523 C CA . VAL A 1 212 ? 5.555 -9.977 -21.938 1 84.25 212 VAL A CA 1
ATOM 1524 C C . VAL A 1 212 ? 6.613 -9.758 -23.016 1 84.25 212 VAL A C 1
ATOM 1526 O O . VAL A 1 212 ? 6.84 -10.633 -23.859 1 84.25 212 VAL A O 1
ATOM 1529 N N . LEU A 1 213 ? 7.199 -8.633 -22.969 1 89.88 213 LEU A N 1
ATOM 1530 C CA . LEU A 1 213 ? 8.273 -8.344 -23.922 1 89.88 213 LEU A CA 1
ATOM 1531 C C . LEU A 1 213 ? 9.43 -9.32 -23.75 1 89.88 213 LEU A C 1
ATOM 1533 O O . LEU A 1 213 ? 9.961 -9.836 -24.734 1 89.88 213 LEU A O 1
ATOM 1537 N N . ALA A 1 214 ? 9.828 -9.523 -22.547 1 90.81 214 ALA A N 1
ATOM 1538 C CA . ALA A 1 214 ? 10.922 -10.453 -22.281 1 90.81 214 ALA A CA 1
ATOM 1539 C C . ALA A 1 214 ? 10.594 -11.852 -22.797 1 90.81 214 ALA A C 1
ATOM 1541 O O . ALA A 1 214 ? 11.445 -12.508 -23.391 1 90.81 214 ALA A O 1
ATOM 1542 N N . ARG A 1 215 ? 9.438 -12.242 -22.578 1 83.56 215 ARG A N 1
ATOM 1543 C CA . ARG A 1 215 ? 9.008 -13.547 -23.078 1 83.56 215 ARG A CA 1
ATOM 1544 C C . ARG A 1 215 ? 9.023 -13.578 -24.609 1 83.56 215 ARG A C 1
ATOM 1546 O O . ARG A 1 215 ? 9.453 -14.562 -25.219 1 83.56 215 ARG A O 1
ATOM 1553 N N . ALA A 1 216 ? 8.523 -12.586 -25.203 1 84.25 216 ALA A N 1
ATOM 1554 C CA . ALA A 1 216 ? 8.477 -12.484 -26.656 1 84.25 216 ALA A CA 1
ATOM 1555 C C . ALA A 1 216 ? 9.883 -12.516 -27.266 1 84.25 216 ALA A C 1
ATOM 1557 O O . ALA A 1 216 ? 10.078 -13.008 -28.375 1 84.25 216 ALA A O 1
ATOM 1558 N N . MET A 1 217 ? 10.812 -12.031 -26.531 1 90.06 217 MET A N 1
ATOM 1559 C CA . MET A 1 217 ? 12.188 -11.977 -27.016 1 90.06 217 MET A CA 1
ATOM 1560 C C . MET A 1 217 ? 12.938 -13.258 -26.688 1 90.06 217 MET A C 1
ATOM 1562 O O . MET A 1 217 ? 14.148 -13.352 -26.891 1 90.06 217 MET A O 1
ATOM 1566 N N . GLY A 1 218 ? 12.227 -14.188 -26.125 1 79.56 218 GLY A N 1
ATOM 1567 C CA . GLY A 1 218 ? 12.781 -15.516 -25.922 1 79.56 218 GLY A CA 1
ATOM 1568 C C . GLY A 1 218 ? 13.5 -15.672 -24.594 1 79.56 218 GLY A C 1
ATOM 1569 O O . GLY A 1 218 ? 14.25 -16.625 -24.391 1 79.56 218 GLY A O 1
ATOM 1570 N N . MET A 1 219 ? 13.312 -14.695 -23.797 1 78.69 219 MET A N 1
ATOM 1571 C CA . MET A 1 219 ? 13.914 -14.852 -22.484 1 78.69 219 MET A CA 1
ATOM 1572 C C . MET A 1 219 ? 13.18 -15.922 -21.672 1 78.69 219 MET A C 1
ATOM 1574 O O . MET A 1 219 ? 11.953 -15.977 -21.672 1 78.69 219 MET A O 1
ATOM 1578 N N . THR A 1 220 ? 13.867 -16.891 -21.25 1 66.62 220 THR A N 1
ATOM 1579 C CA . THR A 1 220 ? 13.25 -17.953 -20.469 1 66.62 220 THR A CA 1
ATOM 1580 C C . THR A 1 220 ? 13.086 -17.516 -19.016 1 66.62 220 THR A C 1
ATOM 1582 O O . THR A 1 220 ? 14.039 -17.062 -18.391 1 66.62 220 THR A O 1
ATOM 1585 N N . PRO A 1 221 ? 11.891 -17.688 -18.625 1 60.81 221 PRO A N 1
ATOM 1586 C CA . PRO A 1 221 ? 11.672 -17.328 -17.219 1 60.81 221 PRO A CA 1
ATOM 1587 C C . PRO A 1 221 ? 12.422 -18.234 -16.25 1 60.81 221 PRO A C 1
ATOM 1589 O O . PRO A 1 221 ? 12.719 -19.391 -16.578 1 60.81 221 PRO A O 1
ATOM 1592 N N . TYR A 1 222 ? 12.898 -17.609 -15.195 1 62.03 222 TYR A N 1
ATOM 1593 C CA . TYR A 1 222 ? 13.508 -18.344 -14.102 1 62.03 222 TYR A CA 1
ATOM 1594 C C . TYR A 1 222 ? 12.492 -19.281 -13.438 1 62.03 222 TYR A C 1
ATOM 1596 O O . TYR A 1 222 ? 11.57 -18.812 -12.766 1 62.03 222 TYR A O 1
ATOM 1604 N N . VAL A 1 223 ? 12.352 -20.516 -13.914 1 58 223 VAL A N 1
ATOM 1605 C CA . VAL A 1 223 ? 11.375 -21.438 -13.359 1 58 223 VAL A CA 1
ATOM 1606 C C . VAL A 1 223 ? 12.086 -22.516 -12.547 1 58 223 VAL A C 1
ATOM 1608 O O . VAL A 1 223 ? 13.094 -23.078 -12.984 1 58 223 VAL A O 1
ATOM 1611 N N . ILE A 1 224 ? 11.812 -22.5 -11.344 1 64.31 224 ILE A N 1
ATOM 1612 C CA . ILE A 1 224 ? 12.289 -23.547 -10.453 1 64.31 224 ILE A CA 1
ATOM 1613 C C . ILE A 1 224 ? 11.227 -24.641 -10.312 1 64.31 224 ILE A C 1
ATOM 1615 O O . ILE A 1 224 ? 10.086 -24.344 -9.922 1 64.31 224 ILE A O 1
ATOM 1619 N N . ALA A 1 225 ? 11.5 -25.781 -10.945 1 57.72 225 ALA A N 1
ATOM 1620 C CA . ALA A 1 225 ? 10.578 -26.906 -10.805 1 57.72 225 ALA A CA 1
ATOM 1621 C C . ALA A 1 225 ? 10.414 -27.297 -9.336 1 57.72 225 ALA A C 1
ATOM 1623 O O . ALA A 1 225 ? 11.391 -27.641 -8.672 1 57.72 225 ALA A O 1
ATOM 1624 N N . ALA A 1 226 ? 9.453 -26.688 -8.625 1 57.38 226 ALA A N 1
ATOM 1625 C CA . ALA A 1 226 ? 9.195 -27.125 -7.25 1 57.38 226 ALA A CA 1
ATOM 1626 C C . ALA A 1 226 ? 8.609 -28.531 -7.227 1 57.38 226 ALA A C 1
ATOM 1628 O O . ALA A 1 226 ? 7.898 -28.922 -8.148 1 57.38 226 ALA A O 1
ATOM 1629 N N . GLY A 1 227 ? 9.406 -29.406 -6.648 1 51.47 227 GLY A N 1
ATOM 1630 C CA . GLY A 1 227 ? 9.078 -30.828 -6.574 1 51.47 227 GLY A CA 1
ATOM 1631 C C . GLY A 1 227 ? 7.586 -31.078 -6.461 1 51.47 227 GLY A C 1
ATOM 1632 O O . GLY A 1 227 ? 6.801 -30.156 -6.273 1 51.47 227 GLY A O 1
ATOM 1633 N N . GLY A 1 228 ? 7.129 -32.344 -6.551 1 52.41 228 GLY A N 1
ATOM 1634 C CA . GLY A 1 228 ? 5.844 -33 -6.469 1 52.41 228 GLY A CA 1
ATOM 1635 C C . GLY A 1 228 ? 4.941 -32.438 -5.391 1 52.41 228 GLY A C 1
ATOM 1636 O O . GLY A 1 228 ? 5.387 -31.672 -4.535 1 52.41 228 GLY A O 1
ATOM 1637 N N . MET A 1 229 ? 3.641 -32.438 -5.566 1 58.25 229 MET A N 1
ATOM 1638 C CA . MET A 1 229 ? 2.463 -32.094 -4.781 1 58.25 229 MET A CA 1
ATOM 1639 C C . MET A 1 229 ? 2.6 -32.562 -3.344 1 58.25 229 MET A C 1
ATOM 1641 O O . MET A 1 229 ? 2.113 -33.656 -3.004 1 58.25 229 MET A O 1
ATOM 1645 N N . HIS A 1 230 ? 3.787 -32.344 -2.678 1 63.91 230 HIS A N 1
ATOM 1646 C CA . HIS A 1 230 ? 3.742 -32.656 -1.253 1 63.91 230 HIS A CA 1
ATOM 1647 C C . HIS A 1 230 ? 2.75 -31.75 -0.525 1 63.91 230 HIS A C 1
ATOM 1649 O O . HIS A 1 230 ? 2.762 -30.531 -0.708 1 63.91 230 HIS A O 1
ATOM 1655 N N . PRO A 1 231 ? 1.899 -32.469 0.085 1 75.25 231 PRO A N 1
ATOM 1656 C CA . PRO A 1 231 ? 0.94 -31.672 0.869 1 75.25 231 PRO A CA 1
ATOM 1657 C C . PRO A 1 231 ? 1.604 -30.875 1.986 1 75.25 231 PRO A C 1
ATOM 1659 O O . PRO A 1 231 ? 2.449 -31.406 2.713 1 75.25 231 PRO A O 1
ATOM 1662 N N . ILE A 1 232 ? 1.52 -29.688 2.049 1 83.19 232 ILE A N 1
ATOM 1663 C CA . ILE A 1 232 ? 2.047 -28.781 3.072 1 83.19 232 ILE A CA 1
ATOM 1664 C C . ILE A 1 232 ? 1.11 -28.766 4.277 1 83.19 232 ILE A C 1
ATOM 1666 O O . ILE A 1 232 ? -0.071 -28.438 4.148 1 83.19 232 ILE A O 1
ATOM 1670 N N . GLY A 1 233 ? 1.61 -29.297 5.398 1 78.31 233 GLY A N 1
ATOM 1671 C CA . GLY A 1 233 ? 0.823 -29.344 6.621 1 78.31 233 GLY A CA 1
ATOM 1672 C C . GLY A 1 233 ? 1.272 -28.344 7.656 1 78.31 233 GLY A C 1
ATOM 1673 O O . GLY A 1 233 ? 2.129 -27.5 7.383 1 78.31 233 GLY A O 1
ATOM 1674 N N . THR A 1 234 ? 0.7 -28.344 8.852 1 78.31 234 THR A N 1
ATOM 1675 C CA . THR A 1 234 ? 0.958 -27.422 9.945 1 78.31 234 THR A CA 1
ATOM 1676 C C . THR A 1 234 ? 2.404 -27.516 10.414 1 78.31 234 THR A C 1
ATOM 1678 O O . THR A 1 234 ? 3.014 -26.516 10.797 1 78.31 234 THR A O 1
ATOM 1681 N N . ALA A 1 235 ? 2.873 -28.719 10.383 1 86.25 235 ALA A N 1
ATOM 1682 C CA . ALA A 1 235 ? 4.254 -28.922 10.812 1 86.25 235 ALA A CA 1
ATOM 1683 C C . ALA A 1 235 ? 5.227 -28.188 9.891 1 86.25 235 ALA A C 1
ATOM 1685 O O . ALA A 1 235 ? 6.25 -27.672 10.344 1 86.25 235 ALA A O 1
ATOM 1686 N N . ASP A 1 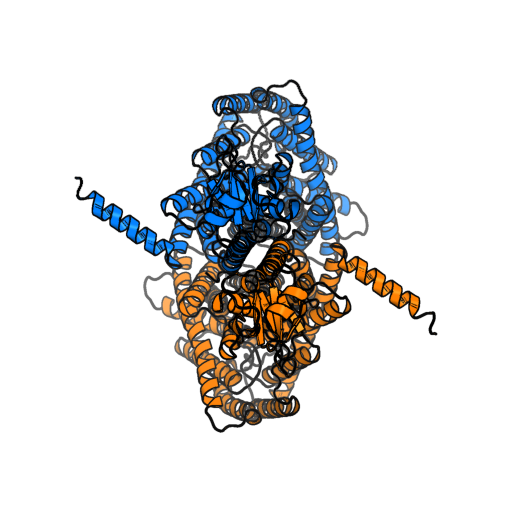236 ? 4.898 -28.172 8.648 1 91.44 236 ASP A N 1
ATOM 1687 C CA . ASP A 1 236 ? 5.723 -27.438 7.695 1 91.44 236 ASP A CA 1
ATOM 1688 C C . ASP A 1 236 ? 5.77 -25.953 8.039 1 91.44 236 ASP A C 1
ATOM 1690 O O . ASP A 1 236 ? 6.844 -25.344 8.047 1 91.44 236 ASP A O 1
ATOM 1694 N N . TYR A 1 237 ? 4.609 -25.422 8.383 1 85.81 237 TYR A N 1
ATOM 1695 C CA . TYR A 1 237 ? 4.535 -24 8.703 1 85.81 237 TYR A CA 1
ATOM 1696 C C . TYR A 1 237 ? 5.391 -23.672 9.914 1 85.81 237 TYR A C 1
ATOM 1698 O O . TYR A 1 237 ? 6.09 -22.656 9.93 1 85.81 237 TYR A O 1
ATOM 1706 N N . ALA A 1 238 ? 5.363 -24.453 10.883 1 87 238 ALA A N 1
ATOM 1707 C CA . ALA A 1 238 ? 6.133 -24.219 12.102 1 87 238 ALA A CA 1
ATOM 1708 C C . ALA A 1 238 ? 7.633 -24.266 11.828 1 87 238 ALA A C 1
ATOM 1710 O O . ALA A 1 238 ? 8.391 -23.422 12.297 1 87 238 ALA A O 1
ATOM 1711 N N . LEU A 1 239 ? 8.016 -25.281 11.109 1 94.56 239 LEU A N 1
ATOM 1712 C CA . LEU A 1 239 ? 9.438 -25.438 10.805 1 94.56 239 LEU A CA 1
ATOM 1713 C C . LEU A 1 239 ? 9.93 -24.312 9.914 1 94.56 239 LEU A C 1
ATOM 1715 O O . LEU A 1 239 ? 11.055 -23.828 10.078 1 94.56 239 LEU A O 1
ATOM 1719 N N . TYR A 1 240 ? 9.102 -23.891 9.031 1 94.5 240 TYR A N 1
ATOM 1720 C CA . TYR A 1 240 ? 9.516 -22.812 8.141 1 94.5 240 TYR A CA 1
ATOM 1721 C C . TYR A 1 240 ? 9.523 -21.484 8.867 1 94.5 240 TYR A C 1
ATOM 1723 O O . TYR A 1 240 ? 10.25 -20.562 8.484 1 94.5 240 TYR A O 1
ATOM 1731 N N . ALA A 1 241 ? 8.688 -21.328 9.914 1 89.44 241 ALA A N 1
ATOM 1732 C CA . ALA A 1 241 ? 8.773 -20.156 10.766 1 89.44 241 ALA A CA 1
ATOM 1733 C C . ALA A 1 241 ? 10.156 -20.031 11.406 1 89.44 241 ALA A C 1
ATOM 1735 O O . ALA A 1 241 ? 10.719 -18.938 11.477 1 89.44 241 ALA A O 1
ATOM 1736 N N . ILE A 1 242 ? 10.641 -21.125 11.773 1 95.12 242 ILE A N 1
ATOM 1737 C CA . ILE A 1 242 ? 11.969 -21.156 12.375 1 95.12 242 ILE A CA 1
ATOM 1738 C C . ILE A 1 242 ? 13.016 -20.797 11.32 1 95.12 242 ILE A C 1
ATOM 1740 O O . ILE A 1 242 ? 13.961 -20.062 11.609 1 95.12 242 ILE A O 1
ATOM 1744 N N . LEU A 1 243 ? 12.82 -21.328 10.156 1 97 243 LEU A N 1
ATOM 1745 C CA . LEU A 1 243 ? 13.719 -20.969 9.07 1 97 243 LEU A CA 1
ATOM 1746 C C . LEU A 1 243 ? 13.719 -19.453 8.836 1 97 243 LEU A C 1
ATOM 1748 O O . LEU A 1 243 ? 14.766 -18.859 8.586 1 97 243 LEU A O 1
ATOM 1752 N N . GLY A 1 244 ? 12.516 -18.859 8.883 1 96.25 244 GLY A N 1
ATOM 1753 C CA . GLY A 1 244 ? 12.414 -17.406 8.758 1 96.25 244 GLY A CA 1
ATOM 1754 C C . GLY A 1 244 ? 13.219 -16.672 9.805 1 96.25 244 GLY A C 1
ATOM 1755 O O . GLY A 1 244 ? 13.898 -15.688 9.5 1 96.25 244 GLY A O 1
ATOM 1756 N N . LEU A 1 245 ? 13.188 -17.141 11.008 1 94.44 245 LEU A N 1
ATOM 1757 C CA . LEU A 1 245 ? 13.953 -16.547 12.102 1 94.44 245 LEU A CA 1
ATOM 1758 C C . LEU A 1 245 ? 15.453 -16.641 11.828 1 94.44 245 LEU A C 1
ATOM 1760 O O . LEU A 1 245 ? 16.188 -15.672 12.039 1 94.44 245 LEU A O 1
ATOM 1764 N N . LEU A 1 246 ? 15.844 -17.766 11.391 1 97.5 246 LEU A N 1
ATOM 1765 C CA . LEU A 1 246 ? 17.25 -17.984 11.102 1 97.5 246 LEU A CA 1
ATOM 1766 C C . LEU A 1 246 ? 17.719 -17.094 9.961 1 97.5 246 LEU A C 1
ATOM 1768 O O . LEU A 1 246 ? 18.812 -16.516 10.023 1 97.5 246 LEU A O 1
ATOM 1772 N N . CYS A 1 247 ? 16.875 -16.984 9 1 98.06 247 CYS A N 1
ATOM 1773 C CA . CYS A 1 247 ? 17.234 -16.156 7.84 1 98.06 247 CYS A CA 1
ATOM 1774 C C . CYS A 1 247 ? 17.328 -14.688 8.219 1 98.06 247 CYS A C 1
ATOM 1776 O O . CYS A 1 247 ? 18.141 -13.953 7.66 1 98.06 247 CYS A O 1
ATOM 1778 N N . ALA A 1 248 ? 16.469 -14.227 9.125 1 96.25 248 ALA A N 1
ATOM 1779 C CA . ALA A 1 248 ? 16.578 -12.852 9.625 1 96.25 248 ALA A CA 1
ATOM 1780 C C . ALA A 1 248 ? 17.953 -12.602 10.227 1 96.25 248 ALA A C 1
ATOM 1782 O O . ALA A 1 248 ? 18.609 -11.609 9.898 1 96.25 248 ALA A O 1
ATOM 1783 N N . GLY A 1 249 ? 18.359 -13.5 11.039 1 97 249 GLY A N 1
ATOM 1784 C CA . GLY A 1 249 ? 19.672 -13.375 11.664 1 97 249 GLY A CA 1
ATOM 1785 C C . GLY A 1 249 ? 20.812 -13.398 10.664 1 97 249 GLY A C 1
ATOM 1786 O O . GLY A 1 249 ? 21.734 -12.586 10.75 1 97 249 GLY A O 1
ATOM 1787 N N . LEU A 1 250 ? 20.734 -14.297 9.734 1 97.69 250 LEU A N 1
ATOM 1788 C CA . LEU A 1 250 ? 21.797 -14.43 8.734 1 97.69 250 LEU A CA 1
ATOM 1789 C C . LEU A 1 250 ? 21.844 -13.203 7.828 1 97.69 250 LEU A C 1
ATOM 1791 O O . LEU A 1 250 ? 22.922 -12.789 7.398 1 97.69 250 LEU A O 1
ATOM 1795 N N . GLY A 1 251 ? 20.688 -12.742 7.465 1 97.75 251 GLY A N 1
ATOM 1796 C CA . GLY A 1 251 ? 20.641 -11.523 6.672 1 97.75 251 GLY A CA 1
ATOM 1797 C C . GLY A 1 251 ? 21.297 -10.336 7.359 1 97.75 251 GLY A C 1
ATOM 1798 O O . GLY A 1 251 ? 22.078 -9.609 6.742 1 97.75 251 GLY A O 1
ATOM 1799 N N . ILE A 1 252 ? 20.984 -10.148 8.641 1 96.12 252 ILE A N 1
ATOM 1800 C CA . ILE A 1 252 ? 21.594 -9.078 9.43 1 96.12 252 ILE A CA 1
ATOM 1801 C C . ILE A 1 252 ? 23.109 -9.273 9.477 1 96.12 252 ILE A C 1
ATOM 1803 O O . ILE A 1 252 ? 23.875 -8.32 9.305 1 96.12 252 ILE A O 1
ATOM 1807 N N . ALA A 1 253 ? 23.484 -10.5 9.672 1 97.12 253 ALA A N 1
ATOM 1808 C CA . ALA A 1 253 ? 24.906 -10.812 9.727 1 97.12 253 ALA A CA 1
ATOM 1809 C C . ALA A 1 253 ? 25.609 -10.453 8.414 1 97.12 253 ALA A C 1
ATOM 1811 O O . ALA A 1 253 ? 26.719 -9.93 8.414 1 97.12 253 ALA A O 1
ATOM 1812 N N . LEU A 1 254 ? 25.016 -10.797 7.336 1 96.88 254 LEU A N 1
ATOM 1813 C CA . LEU A 1 254 ? 25.562 -10.492 6.023 1 96.88 254 LEU A CA 1
ATOM 1814 C C . LEU A 1 254 ? 25.734 -8.984 5.844 1 96.88 254 LEU A C 1
ATOM 1816 O O . LEU A 1 254 ? 26.797 -8.531 5.402 1 96.88 254 LEU A O 1
ATOM 1820 N N . MET A 1 255 ? 24.75 -8.219 6.156 1 95.88 255 MET A N 1
ATOM 1821 C CA . MET A 1 255 ? 24.797 -6.766 6.004 1 95.88 255 MET A CA 1
ATOM 1822 C C . MET A 1 255 ? 25.859 -6.16 6.922 1 95.88 255 MET A C 1
ATOM 1824 O O . MET A 1 255 ? 26.578 -5.246 6.523 1 95.88 255 MET A O 1
ATOM 1828 N N . ARG A 1 256 ? 25.953 -6.656 8.102 1 95.38 256 ARG A N 1
ATOM 1829 C CA . ARG A 1 256 ? 26.969 -6.18 9.023 1 95.38 256 ARG A CA 1
ATOM 1830 C C . ARG A 1 256 ? 28.375 -6.543 8.531 1 95.38 256 ARG A C 1
ATOM 1832 O O . ARG A 1 256 ? 29.312 -5.777 8.727 1 95.38 256 ARG A O 1
ATOM 1839 N N . MET A 1 257 ? 28.469 -7.73 7.992 1 96.44 257 MET A N 1
ATOM 1840 C CA . MET A 1 257 ? 29.75 -8.156 7.449 1 96.44 257 MET A CA 1
ATOM 1841 C C . MET A 1 257 ? 30.219 -7.219 6.344 1 96.44 257 MET A C 1
ATOM 1843 O O . MET A 1 257 ? 31.391 -6.859 6.277 1 96.44 257 MET A O 1
ATOM 1847 N N . VAL A 1 258 ? 29.359 -6.891 5.492 1 95.44 258 VAL A N 1
ATOM 1848 C CA . VAL A 1 258 ? 29.672 -5.949 4.426 1 95.44 258 VAL A CA 1
ATOM 1849 C C . VAL A 1 258 ? 30.188 -4.641 5.027 1 95.44 258 VAL A C 1
ATOM 1851 O O . VAL A 1 258 ? 31.203 -4.098 4.586 1 95.44 258 VAL A O 1
ATOM 1854 N N . SER A 1 259 ? 29.469 -4.125 6.016 1 94.31 259 SER A N 1
ATOM 1855 C CA . SER A 1 259 ? 29.844 -2.867 6.656 1 94.31 259 SER A CA 1
ATOM 1856 C C . SER A 1 259 ? 31.188 -2.971 7.348 1 94.31 259 SER A C 1
ATOM 1858 O O . SER A 1 259 ? 31.953 -2.004 7.379 1 94.31 259 SER A O 1
ATOM 1860 N N . LEU A 1 260 ? 31.422 -4.082 7.91 1 95.19 260 LEU A N 1
ATOM 1861 C CA . LEU A 1 260 ? 32.688 -4.297 8.586 1 95.19 260 LEU A CA 1
ATOM 1862 C C . LEU A 1 260 ? 33.875 -4.242 7.602 1 95.19 260 LEU A C 1
ATOM 1864 O O . LEU A 1 260 ? 34.906 -3.652 7.891 1 95.19 260 LEU A O 1
ATOM 1868 N N . VAL A 1 261 ? 33.656 -4.859 6.473 1 95.88 261 VAL A N 1
ATOM 1869 C CA . VAL A 1 261 ? 34.719 -4.832 5.449 1 95.88 261 VAL A CA 1
ATOM 1870 C C . VAL A 1 261 ? 34.875 -3.406 4.934 1 95.88 261 VAL A C 1
ATOM 1872 O O . VAL A 1 261 ? 36 -2.945 4.742 1 95.88 261 VAL A O 1
ATOM 1875 N N . GLU A 1 262 ? 33.844 -2.742 4.699 1 93.44 262 GLU A N 1
ATOM 1876 C CA . GLU A 1 262 ? 33.875 -1.354 4.254 1 93.44 262 GLU A CA 1
ATOM 1877 C C . GLU A 1 262 ? 34.656 -0.485 5.242 1 93.44 262 GLU A C 1
ATOM 1879 O O . GLU A 1 262 ? 35.469 0.344 4.84 1 93.44 262 GLU A O 1
ATOM 1884 N N . ARG A 1 263 ? 34.375 -0.642 6.465 1 93 263 ARG A N 1
ATOM 1885 C CA . ARG A 1 263 ? 35.031 0.13 7.504 1 93 263 ARG A CA 1
ATOM 1886 C C . ARG A 1 263 ? 36.531 -0.185 7.543 1 93 263 ARG A C 1
ATOM 1888 O O . ARG A 1 263 ? 37.375 0.708 7.746 1 93 263 ARG A O 1
ATOM 1895 N N . ALA A 1 264 ? 36.812 -1.404 7.383 1 95.19 264 ALA A N 1
ATOM 1896 C CA . ALA A 1 264 ? 38.188 -1.821 7.375 1 95.19 264 ALA A CA 1
ATOM 1897 C C . ALA A 1 264 ? 38.969 -1.191 6.207 1 95.19 264 ALA A C 1
ATOM 1899 O O . ALA A 1 264 ? 40.094 -0.755 6.359 1 95.19 264 ALA A O 1
ATOM 1900 N N . VAL A 1 265 ? 38.344 -1.187 5.086 1 94.31 265 VAL A N 1
ATOM 1901 C CA . VAL A 1 265 ? 38.969 -0.598 3.9 1 94.31 265 VAL A CA 1
ATOM 1902 C C . VAL A 1 265 ? 39.125 0.908 4.098 1 94.31 265 VAL A C 1
ATOM 1904 O O . VAL A 1 265 ? 40.156 1.477 3.756 1 94.31 265 VAL A O 1
ATOM 1907 N N . HIS A 1 266 ? 38.125 1.54 4.656 1 90.25 266 HIS A N 1
ATOM 1908 C CA . HIS A 1 266 ? 38.156 2.979 4.895 1 90.25 266 HIS A CA 1
ATOM 1909 C C . HIS A 1 266 ? 39.25 3.34 5.906 1 90.25 266 HIS A C 1
ATOM 1911 O O . HIS A 1 266 ? 39.844 4.414 5.82 1 90.25 266 HIS A O 1
ATOM 1917 N N . ARG A 1 267 ? 39.406 2.508 6.82 1 92.12 267 ARG A N 1
ATOM 1918 C CA . ARG A 1 267 ? 40.438 2.75 7.848 1 92.12 267 ARG A CA 1
ATOM 1919 C C . ARG A 1 267 ? 41.844 2.477 7.316 1 92.12 267 ARG A C 1
ATOM 1921 O O . ARG A 1 267 ? 42.812 2.992 7.848 1 92.12 267 ARG A O 1
ATOM 1928 N N . SER A 1 268 ? 41.719 1.819 6.328 1 89.56 268 SER A N 1
ATOM 1929 C CA . SER A 1 268 ? 43.031 1.515 5.746 1 89.56 268 SER A CA 1
ATOM 1930 C C . SER A 1 268 ? 43.531 2.689 4.93 1 89.56 268 SER A C 1
ATOM 1932 O O . SER A 1 268 ? 42.844 3.666 4.699 1 89.56 268 SER A O 1
ATOM 1934 N N . THR A 1 269 ? 44.875 2.775 4.707 1 88.31 269 THR A N 1
ATOM 1935 C CA . THR A 1 269 ? 45.5 3.842 3.945 1 88.31 269 THR A CA 1
ATOM 1936 C C . THR A 1 269 ? 45.344 3.609 2.447 1 88.31 269 THR A C 1
ATOM 1938 O O . THR A 1 269 ? 45.938 4.309 1.635 1 88.31 269 THR A O 1
ATOM 1941 N N . LEU A 1 270 ? 44.375 2.713 2.082 1 89.88 270 LEU A N 1
ATOM 1942 C CA . LEU A 1 270 ? 44.188 2.393 0.672 1 89.88 270 LEU A CA 1
ATOM 1943 C C . LEU A 1 270 ? 43.344 3.447 -0.012 1 89.88 270 LEU A C 1
ATOM 1945 O O . LEU A 1 270 ? 42.188 3.688 0.401 1 89.88 270 LEU A O 1
ATOM 1949 N N . PRO A 1 271 ? 43.969 4.023 -0.994 1 88.06 271 PRO A N 1
ATOM 1950 C CA . PRO A 1 271 ? 43.125 4.98 -1.726 1 88.06 271 PRO A CA 1
ATOM 1951 C C . PRO A 1 271 ? 41.906 4.332 -2.365 1 88.06 271 PRO A C 1
ATOM 1953 O O . PRO A 1 271 ? 42 3.207 -2.869 1 88.06 271 PRO A O 1
ATOM 1956 N N . ALA A 1 272 ? 40.844 5.004 -2.469 1 85.88 272 ALA A N 1
ATOM 1957 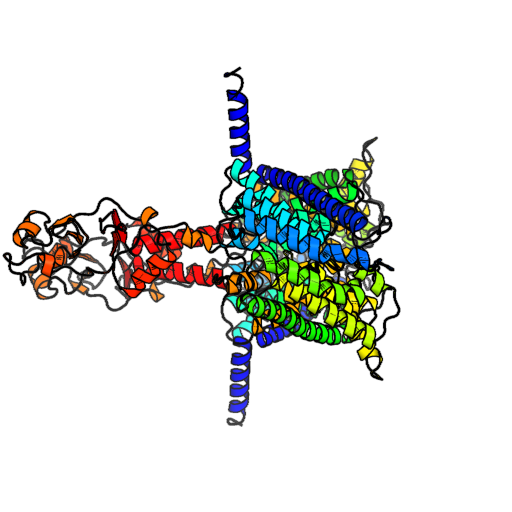C CA . ALA A 1 272 ? 39.531 4.508 -2.879 1 85.88 272 ALA A CA 1
ATOM 1958 C C . ALA A 1 272 ? 39.594 3.934 -4.293 1 85.88 272 ALA A C 1
ATOM 1960 O O . ALA A 1 272 ? 38.875 2.971 -4.605 1 85.88 272 ALA A O 1
ATOM 1961 N N . HIS A 1 273 ? 40.469 4.508 -5.148 1 88.56 273 HIS A N 1
ATOM 1962 C CA . HIS A 1 273 ? 40.469 4.07 -6.543 1 88.56 273 HIS A CA 1
ATOM 1963 C C . HIS A 1 273 ? 41.25 2.771 -6.703 1 88.56 273 HIS A C 1
ATOM 1965 O O . HIS A 1 273 ? 41.125 2.086 -7.719 1 88.56 273 HIS A O 1
ATOM 1971 N N . TRP A 1 274 ? 41.969 2.307 -5.648 1 93.12 274 TRP A N 1
ATOM 1972 C CA . TRP A 1 274 ? 42.719 1.058 -5.711 1 93.12 274 TRP A CA 1
ATOM 1973 C C . TRP A 1 274 ? 41.969 -0.062 -4.992 1 93.12 274 TRP A C 1
ATOM 1975 O O . TRP A 1 274 ? 42.312 -1.239 -5.148 1 93.12 274 TRP A O 1
ATOM 1985 N N . ALA A 1 275 ? 41.031 0.292 -4.305 1 95.38 275 ALA A N 1
ATOM 1986 C CA . ALA A 1 275 ? 40.344 -0.669 -3.451 1 95.38 275 ALA A CA 1
ATOM 1987 C C . ALA A 1 275 ? 39.719 -1.781 -4.281 1 95.38 275 ALA A C 1
ATOM 1989 O O . ALA A 1 275 ? 39.844 -2.963 -3.953 1 95.38 275 ALA A O 1
ATOM 1990 N N . PRO A 1 276 ? 39.094 -1.439 -5.402 1 96.38 276 PRO A N 1
ATOM 1991 C CA . PRO A 1 276 ? 38.469 -2.516 -6.172 1 96.38 276 PRO A CA 1
ATOM 1992 C C . PRO A 1 276 ? 39.469 -3.492 -6.754 1 96.38 276 PRO A C 1
ATOM 1994 O O . PRO A 1 276 ? 39.188 -4.684 -6.887 1 96.38 276 PRO A O 1
ATOM 1997 N N . LEU A 1 277 ? 40.625 -3.018 -7.094 1 97.31 277 LEU A N 1
ATOM 1998 C CA . LEU A 1 277 ? 41.688 -3.902 -7.578 1 97.31 277 LEU A CA 1
ATOM 1999 C C . LEU A 1 277 ? 42.094 -4.91 -6.504 1 97.31 277 LEU A C 1
ATOM 2001 O O . LEU A 1 277 ? 42.188 -6.105 -6.785 1 97.31 277 LEU A O 1
ATOM 2005 N N . VAL A 1 278 ? 42.25 -4.426 -5.293 1 97.38 278 VAL A N 1
ATOM 2006 C CA . VAL A 1 278 ? 42.594 -5.289 -4.168 1 97.38 278 VAL A CA 1
ATOM 2007 C C . VAL A 1 278 ? 41.469 -6.273 -3.896 1 97.38 278 VAL A C 1
ATOM 2009 O O . VAL A 1 278 ? 41.719 -7.453 -3.631 1 97.38 278 VAL A O 1
ATOM 2012 N N . GLY A 1 279 ? 40.281 -5.711 -3.938 1 97.31 279 GLY A N 1
ATOM 2013 C CA . GLY A 1 279 ? 39.156 -6.594 -3.795 1 97.31 279 GLY A CA 1
ATOM 2014 C C . GLY A 1 279 ? 39.125 -7.719 -4.816 1 97.31 279 GLY A C 1
ATOM 2015 O O . GLY A 1 279 ? 38.844 -8.867 -4.477 1 97.31 279 GLY A O 1
ATOM 2016 N N . GLY A 1 280 ? 39.406 -7.387 -6.062 1 97.69 280 GLY A N 1
ATOM 2017 C CA . GLY A 1 280 ? 39.5 -8.391 -7.113 1 97.69 280 GLY A CA 1
ATOM 2018 C C . GLY A 1 280 ? 40.562 -9.445 -6.836 1 97.69 280 GLY A C 1
ATOM 2019 O O . GLY A 1 280 ? 40.344 -10.633 -7.109 1 97.69 280 GLY A O 1
ATOM 2020 N N . LEU A 1 281 ? 41.625 -9.062 -6.285 1 97.75 281 LEU A N 1
ATOM 2021 C CA . LEU A 1 281 ? 42.719 -9.992 -5.949 1 97.75 281 LEU A CA 1
ATOM 2022 C C . LEU A 1 281 ? 42.281 -10.945 -4.84 1 97.75 281 LEU A C 1
ATOM 2024 O O . LEU A 1 281 ? 42.594 -12.133 -4.867 1 97.75 281 LEU A O 1
ATOM 2028 N N . LEU A 1 282 ? 41.562 -10.422 -3.91 1 97.56 282 LEU A N 1
ATOM 2029 C CA . LEU A 1 282 ? 41.094 -11.227 -2.779 1 97.56 282 LEU A CA 1
ATOM 2030 C C . LEU A 1 282 ? 40.031 -12.211 -3.215 1 97.56 282 LEU A C 1
ATOM 2032 O O . LEU A 1 282 ? 39.844 -13.25 -2.58 1 97.56 282 LEU A O 1
ATOM 2036 N N . LEU A 1 283 ? 39.344 -11.906 -4.312 1 97.5 283 LEU A N 1
ATOM 2037 C CA . LEU A 1 283 ? 38.281 -12.758 -4.797 1 97.5 283 LEU A CA 1
ATOM 2038 C C . LEU A 1 283 ? 38.844 -13.945 -5.57 1 97.5 283 LEU A C 1
ATOM 2040 O O . LEU A 1 283 ? 38.156 -14.961 -5.73 1 97.5 283 LEU A O 1
ATOM 2044 N N . VAL A 1 284 ? 40.062 -13.867 -6.035 1 96.81 284 VAL A N 1
ATOM 2045 C CA . VAL A 1 284 ? 40.688 -14.914 -6.859 1 96.81 284 VAL A CA 1
ATOM 2046 C C . VAL A 1 284 ? 40.75 -16.219 -6.066 1 96.81 284 VAL A C 1
ATOM 2048 O O . VAL A 1 284 ? 40.25 -17.25 -6.527 1 96.81 284 VAL A O 1
ATOM 2051 N N . PRO A 1 285 ? 41.281 -16.203 -4.848 1 96.5 285 PRO A N 1
ATOM 2052 C CA . PRO A 1 285 ? 41.312 -17.469 -4.102 1 96.5 285 PRO A CA 1
ATOM 2053 C C . PRO A 1 285 ? 39.906 -18.016 -3.807 1 96.5 285 PRO A C 1
ATOM 2055 O O . PRO A 1 285 ? 39.719 -19.234 -3.758 1 96.5 285 PRO A O 1
ATOM 2058 N N . LEU A 1 286 ? 38.969 -17.203 -3.59 1 95.75 286 LEU A N 1
ATOM 2059 C CA . LEU A 1 286 ? 37.625 -17.641 -3.33 1 95.75 286 LEU A CA 1
ATOM 2060 C C . LEU A 1 286 ? 37 -18.297 -4.574 1 95.75 286 LEU A C 1
ATOM 2062 O O . LEU A 1 286 ? 36.312 -19.312 -4.477 1 95.75 286 LEU A O 1
ATOM 2066 N N . GLY A 1 287 ? 37.281 -17.641 -5.734 1 93.19 287 GLY A N 1
ATOM 2067 C CA . GLY A 1 287 ? 36.812 -18.203 -6.992 1 93.19 287 GLY A CA 1
ATOM 2068 C C . GLY A 1 287 ? 37.438 -19.547 -7.312 1 93.19 287 GLY A C 1
ATOM 2069 O O . GLY A 1 287 ? 36.812 -20.391 -7.965 1 93.19 287 GLY A O 1
ATOM 2070 N N . LEU A 1 288 ? 38.688 -19.734 -6.809 1 93.19 288 LEU A N 1
ATOM 2071 C CA . LEU A 1 288 ? 39.375 -21 -7.004 1 93.19 288 LEU A CA 1
ATOM 2072 C C . LEU A 1 288 ? 38.781 -22.094 -6.129 1 93.19 288 LEU A C 1
ATOM 2074 O O . LEU A 1 288 ? 38.719 -23.25 -6.539 1 93.19 288 LEU A O 1
ATOM 2078 N N . LEU A 1 289 ? 38.312 -21.641 -5.004 1 91.88 289 LEU A N 1
ATOM 2079 C CA . LEU A 1 289 ? 37.719 -22.609 -4.078 1 91.88 289 LEU A CA 1
ATOM 2080 C C . LEU A 1 289 ? 36.312 -23.016 -4.539 1 91.88 289 LEU A C 1
ATOM 2082 O O . LEU A 1 289 ? 35.938 -24.172 -4.395 1 91.88 289 LEU A O 1
ATOM 2086 N N . SER A 1 290 ? 35.594 -22.047 -5.039 1 91.12 290 SER A N 1
ATOM 2087 C CA . SER A 1 290 ? 34.25 -22.312 -5.535 1 91.12 290 SER A CA 1
ATOM 2088 C C . SER A 1 290 ? 33.812 -21.25 -6.535 1 91.12 290 SER A C 1
ATOM 2090 O O . SER A 1 290 ? 33.688 -20.078 -6.191 1 91.12 290 SER A O 1
ATOM 2092 N N . HIS A 1 291 ? 33.438 -21.719 -7.703 1 90.31 291 HIS A N 1
ATOM 2093 C CA . HIS A 1 291 ? 33 -20.797 -8.734 1 90.31 291 HIS A CA 1
ATOM 2094 C C . HIS A 1 291 ? 31.625 -20.219 -8.375 1 90.31 291 HIS A C 1
ATOM 2096 O O . HIS A 1 291 ? 31.219 -19.188 -8.93 1 90.31 291 HIS A O 1
ATOM 2102 N N . GLN A 1 292 ? 30.938 -20.781 -7.375 1 90 292 GLN A N 1
ATOM 2103 C CA . GLN A 1 292 ? 29.609 -20.359 -6.969 1 90 292 GLN A CA 1
ATOM 2104 C C . GLN A 1 292 ? 29.656 -19.016 -6.238 1 90 292 GLN A C 1
ATOM 2106 O O . GLN A 1 292 ? 28.625 -18.375 -6.035 1 90 292 GLN A O 1
ATOM 2111 N N . THR A 1 293 ? 30.891 -18.641 -5.922 1 92.44 293 THR A N 1
ATOM 2112 C CA . THR A 1 293 ? 31.062 -17.375 -5.219 1 92.44 293 THR A CA 1
ATOM 2113 C C . THR A 1 293 ? 31.047 -16.203 -6.199 1 92.44 293 THR A C 1
ATOM 2115 O O . THR A 1 293 ? 30.922 -15.055 -5.793 1 92.44 293 THR A O 1
ATOM 2118 N N . LEU A 1 294 ? 31.172 -16.547 -7.43 1 91.5 294 LEU A N 1
ATOM 2119 C CA . LEU A 1 294 ? 31.328 -15.5 -8.422 1 91.5 294 LEU A CA 1
ATOM 2120 C C . LEU A 1 294 ? 29.984 -15.039 -8.953 1 91.5 294 LEU A C 1
ATOM 2122 O O . LEU A 1 294 ? 29 -15.789 -8.914 1 91.5 294 LEU A O 1
ATOM 2126 N N . SER A 1 295 ? 29.922 -13.797 -9.375 1 90.75 295 SER A N 1
ATOM 2127 C CA . SER A 1 295 ? 28.719 -13.188 -9.938 1 90.75 295 SER A CA 1
ATOM 2128 C C . SER A 1 295 ? 27.562 -13.25 -8.953 1 90.75 295 SER A C 1
ATOM 2130 O O . SER A 1 295 ? 27.766 -13.445 -7.75 1 90.75 295 SER A O 1
ATOM 2132 N N . GLY A 1 296 ? 26.375 -13.07 -9.359 1 86.12 296 GLY A N 1
ATOM 2133 C CA . GLY A 1 296 ? 25.203 -12.984 -8.492 1 86.12 296 GLY A CA 1
ATOM 2134 C C . GLY A 1 296 ? 24.734 -14.336 -8 1 86.12 296 GLY A C 1
ATOM 2135 O O . GLY A 1 296 ? 24 -14.414 -7.004 1 86.12 296 GLY A O 1
ATOM 2136 N N . GLY A 1 297 ? 25.094 -15.406 -8.672 1 79.75 297 GLY A N 1
ATOM 2137 C CA . GLY A 1 297 ? 24.719 -16.734 -8.219 1 79.75 297 GLY A CA 1
ATOM 2138 C C . GLY A 1 297 ? 23.578 -17.344 -9.031 1 79.75 297 GLY A C 1
ATOM 2139 O O . GLY A 1 297 ? 23.062 -18.406 -8.672 1 79.75 297 GLY A O 1
ATOM 2140 N N . HIS A 1 298 ? 23.203 -16.844 -10.133 1 75.25 298 HIS A N 1
ATOM 2141 C CA . HIS A 1 298 ? 22.078 -17.297 -10.938 1 75.25 298 HIS A CA 1
ATOM 2142 C C . HIS A 1 298 ? 22.25 -18.734 -11.375 1 75.25 298 HIS A C 1
ATOM 2144 O O . HIS A 1 298 ? 21.359 -19.578 -11.148 1 75.25 298 HIS A O 1
ATOM 2150 N N . GLY A 1 299 ? 23.359 -19 -11.898 1 72.75 299 GLY A N 1
ATOM 2151 C CA . GLY A 1 299 ? 23.625 -20.359 -12.359 1 72.75 299 GLY A CA 1
ATOM 2152 C C . GLY A 1 299 ? 23.75 -21.359 -11.227 1 72.75 299 GLY A C 1
ATOM 2153 O O . GLY A 1 299 ? 23.25 -22.484 -11.328 1 72.75 299 GLY A O 1
ATOM 2154 N N . ALA A 1 300 ? 24.25 -20.891 -10.211 1 75.44 300 ALA A N 1
ATOM 2155 C CA . ALA A 1 300 ? 24.484 -21.75 -9.055 1 75.44 300 ALA A CA 1
ATOM 2156 C C . ALA A 1 300 ? 23.172 -22.156 -8.398 1 75.44 300 ALA A C 1
ATOM 2158 O O . ALA A 1 300 ? 23.031 -23.266 -7.879 1 75.44 300 ALA A O 1
ATOM 2159 N N . LEU A 1 301 ? 22.234 -21.297 -8.406 1 73.06 301 LEU A N 1
ATOM 2160 C CA . LEU A 1 301 ? 20.922 -21.562 -7.844 1 73.06 301 LEU A CA 1
ATOM 2161 C C . LEU A 1 301 ? 20.281 -22.766 -8.523 1 73.06 301 LEU A C 1
ATOM 2163 O O . LEU A 1 301 ? 19.719 -23.641 -7.859 1 73.06 301 LEU A O 1
ATOM 2167 N N . ASN A 1 302 ? 20.5 -22.906 -9.758 1 68.56 302 ASN A N 1
ATOM 2168 C CA . ASN A 1 302 ? 19.922 -24 -10.523 1 68.56 302 ASN A CA 1
ATOM 2169 C C . ASN A 1 302 ? 20.688 -25.312 -10.289 1 68.56 302 ASN A C 1
ATOM 2171 O O . ASN A 1 302 ? 20.078 -26.375 -10.195 1 68.56 302 ASN A O 1
ATOM 2175 N N . LEU A 1 303 ? 22 -25.203 -10.164 1 59.12 303 LEU A N 1
ATOM 2176 C CA . LEU A 1 303 ? 22.875 -26.344 -9.992 1 59.12 303 LEU A CA 1
ATOM 2177 C C . LEU A 1 303 ? 22.594 -27.047 -8.664 1 59.12 303 LEU A C 1
ATOM 2179 O O . LEU A 1 303 ? 22.547 -28.281 -8.602 1 59.12 303 LEU A O 1
ATOM 2183 N N . ASN A 1 304 ? 22.391 -26.312 -7.707 1 63.84 304 ASN A N 1
ATOM 2184 C CA . ASN A 1 304 ? 22.266 -26.875 -6.363 1 63.84 304 ASN A CA 1
ATOM 2185 C C . ASN A 1 304 ? 20.891 -27.469 -6.133 1 63.84 304 ASN A C 1
ATOM 2187 O O . ASN A 1 304 ? 20.703 -28.312 -5.242 1 63.84 304 ASN A O 1
ATOM 2191 N N . LEU A 1 305 ? 20.016 -27.047 -6.875 1 60.03 305 LEU A N 1
ATOM 2192 C CA . LEU A 1 305 ? 18.688 -27.641 -6.785 1 60.03 305 LEU A CA 1
ATOM 2193 C C . LEU A 1 305 ? 18.703 -29.094 -7.273 1 60.03 305 LEU A C 1
ATOM 2195 O O . LEU A 1 305 ? 17.922 -29.906 -6.805 1 60.03 305 LEU A O 1
ATOM 2199 N N . MET A 1 306 ? 19.766 -29.406 -8.023 1 60.38 306 MET A N 1
ATOM 2200 C CA . MET A 1 306 ? 19.766 -30.719 -8.672 1 60.38 306 MET A CA 1
ATOM 2201 C C . MET A 1 306 ? 20.828 -31.625 -8.055 1 60.38 306 MET A C 1
ATOM 2203 O O . MET A 1 306 ? 20.797 -32.844 -8.227 1 60.38 306 MET A O 1
ATOM 2207 N N . ALA A 1 307 ? 21.688 -31.016 -7.297 1 64.38 307 ALA A N 1
ATOM 2208 C CA . ALA A 1 307 ? 22.859 -31.797 -6.895 1 64.38 307 ALA A CA 1
ATOM 2209 C C . ALA A 1 307 ? 22.688 -32.344 -5.488 1 64.38 307 ALA A C 1
ATOM 2211 O O . ALA A 1 307 ? 21.891 -31.844 -4.699 1 64.38 307 ALA A O 1
ATOM 2212 N N . GLU A 1 308 ? 23.281 -33.5 -5.324 1 70 308 GLU A N 1
ATOM 2213 C CA . GLU A 1 308 ? 23.438 -34.031 -3.973 1 70 308 GLU A CA 1
ATOM 2214 C C . GLU A 1 308 ? 24.438 -33.219 -3.166 1 70 308 GLU A C 1
ATOM 2216 O O . GLU A 1 308 ? 25.547 -32.969 -3.639 1 70 308 GLU A O 1
ATOM 2221 N N . VAL A 1 309 ? 24 -32.656 -2.184 1 76.5 309 VAL A N 1
ATOM 2222 C CA . VAL A 1 309 ? 24.859 -31.734 -1.452 1 76.5 309 VAL A CA 1
ATOM 2223 C C . VAL A 1 309 ? 25.094 -32.25 -0.036 1 76.5 309 VAL A C 1
ATOM 2225 O O . VAL A 1 309 ? 24.25 -32.969 0.512 1 76.5 309 VAL A O 1
ATOM 2228 N N . THR A 1 310 ? 26.344 -32.094 0.498 1 88.12 310 THR A N 1
ATOM 2229 C CA . THR A 1 310 ? 26.656 -32.438 1.882 1 88.12 310 THR A CA 1
ATOM 2230 C C . THR A 1 310 ? 26.5 -31.203 2.777 1 88.12 310 THR A C 1
ATOM 2232 O O . THR A 1 310 ? 26.5 -30.062 2.293 1 88.12 310 THR A O 1
ATOM 2235 N N . ILE A 1 311 ? 26.266 -31.484 3.994 1 93.31 311 ILE A N 1
ATOM 2236 C CA . ILE A 1 311 ? 26.109 -30.422 4.98 1 93.31 311 ILE A CA 1
ATOM 2237 C C . ILE A 1 311 ? 27.344 -29.516 4.973 1 93.31 311 ILE A C 1
ATOM 2239 O O . ILE A 1 311 ? 27.234 -28.297 4.918 1 93.31 311 ILE A O 1
ATOM 2243 N N . ALA A 1 312 ? 28.5 -30.141 4.965 1 92.94 312 ALA A N 1
ATOM 2244 C CA . ALA A 1 312 ? 29.75 -29.391 4.98 1 92.94 312 ALA A CA 1
ATOM 2245 C C . ALA A 1 312 ? 29.922 -28.562 3.701 1 92.94 312 ALA A C 1
ATOM 2247 O O . ALA A 1 312 ? 30.391 -27.422 3.742 1 92.94 312 ALA A O 1
ATOM 2248 N N . GLY A 1 313 ? 29.609 -29.219 2.625 1 91 313 GLY A N 1
ATOM 2249 C CA . GLY A 1 313 ? 29.688 -28.516 1.356 1 91 313 GLY A CA 1
ATOM 2250 C C . GLY A 1 313 ? 28.781 -27.297 1.294 1 91 313 GLY A C 1
ATOM 2251 O O . GLY A 1 313 ? 29.188 -26.234 0.826 1 91 313 GLY A O 1
ATOM 2252 N N . LEU A 1 314 ? 27.594 -27.453 1.79 1 93.62 314 LEU A N 1
ATOM 2253 C CA . LEU A 1 314 ? 26.625 -26.359 1.799 1 93.62 314 LEU A CA 1
ATOM 2254 C C . LEU A 1 314 ? 27.078 -25.234 2.732 1 93.62 314 LEU A C 1
ATOM 2256 O O . LEU A 1 314 ? 27.047 -24.062 2.365 1 93.62 314 LEU A O 1
ATOM 2260 N N . ALA A 1 315 ? 27.5 -25.609 3.871 1 95.12 315 ALA A N 1
ATOM 2261 C CA . ALA A 1 315 ? 27.953 -24.625 4.855 1 95.12 315 ALA A CA 1
ATOM 2262 C C . ALA A 1 315 ? 29.141 -23.828 4.332 1 95.12 315 ALA A C 1
ATOM 2264 O O . ALA A 1 315 ? 29.219 -22.609 4.508 1 95.12 315 ALA A O 1
ATOM 2265 N N . LEU A 1 316 ? 30.031 -24.531 3.719 1 93.5 316 LEU A N 1
ATOM 2266 C CA . LEU A 1 316 ? 31.203 -23.875 3.172 1 93.5 316 LEU A CA 1
ATOM 2267 C C . LEU A 1 316 ? 30.828 -22.906 2.057 1 93.5 316 LEU A C 1
ATOM 2269 O O . LEU A 1 316 ? 31.359 -21.797 1.987 1 93.5 316 LEU A O 1
ATOM 2273 N N . THR A 1 317 ? 30 -23.375 1.215 1 93.38 317 THR A N 1
ATOM 2274 C CA . THR A 1 317 ? 29.562 -22.516 0.111 1 93.38 317 THR A CA 1
ATOM 2275 C C . THR A 1 317 ? 28.875 -21.25 0.633 1 93.38 317 THR A C 1
ATOM 2277 O O . THR A 1 317 ? 29.078 -20.172 0.095 1 93.38 317 THR A O 1
ATOM 2280 N N . ILE A 1 318 ? 28.047 -21.391 1.664 1 96.06 318 ILE A N 1
ATOM 2281 C CA . ILE A 1 318 ? 27.359 -20.25 2.277 1 96.06 318 ILE A CA 1
ATOM 2282 C C . ILE A 1 318 ? 28.375 -19.266 2.82 1 96.06 318 ILE A C 1
ATOM 2284 O O . ILE A 1 318 ? 28.297 -18.062 2.545 1 96.06 318 ILE A O 1
ATOM 2288 N N . LEU A 1 319 ? 29.344 -19.766 3.486 1 96.69 319 LEU A N 1
ATOM 2289 C CA . LEU A 1 319 ? 30.359 -18.906 4.094 1 96.69 319 LEU A CA 1
ATOM 2290 C C . LEU A 1 319 ? 31.188 -18.203 3.021 1 96.69 319 LEU A C 1
ATOM 2292 O O . LEU A 1 319 ? 31.469 -17.016 3.133 1 96.69 319 LEU A O 1
ATOM 2296 N N . LEU A 1 320 ? 31.594 -18.953 2.012 1 96 320 LEU A N 1
ATOM 2297 C CA . LEU A 1 320 ? 32.438 -18.391 0.948 1 96 320 LEU A CA 1
ATOM 2298 C C . LEU A 1 320 ? 31.672 -17.328 0.166 1 96 320 LEU A C 1
ATOM 2300 O O . LEU A 1 320 ? 32.219 -16.281 -0.187 1 96 320 LEU A O 1
ATOM 2304 N N . LYS A 1 321 ? 30.406 -17.594 -0.12 1 96 321 LYS A N 1
ATOM 2305 C CA . LYS A 1 321 ? 29.594 -16.625 -0.861 1 96 321 LYS A CA 1
ATOM 2306 C C . LYS A 1 321 ? 29.359 -15.367 -0.043 1 96 321 LYS A C 1
ATOM 2308 O O . LYS A 1 321 ? 29.391 -14.258 -0.583 1 96 321 LYS A O 1
ATOM 2313 N N . MET A 1 322 ? 29.094 -15.516 1.248 1 97.38 322 MET A N 1
ATOM 2314 C CA . MET A 1 322 ? 28.938 -14.352 2.117 1 97.38 322 MET A CA 1
ATOM 2315 C C . MET A 1 322 ? 30.203 -13.5 2.127 1 97.38 322 MET A C 1
ATOM 2317 O O . MET A 1 322 ? 30.141 -12.273 1.998 1 97.38 322 MET A O 1
ATOM 2321 N N . LEU A 1 323 ? 31.281 -14.18 2.232 1 97.31 323 LEU A N 1
ATOM 2322 C CA . LEU A 1 323 ? 32.562 -13.484 2.268 1 97.31 323 LEU A CA 1
ATOM 2323 C C . LEU A 1 323 ? 32.844 -12.797 0.938 1 97.31 323 LEU A C 1
ATOM 2325 O O . LEU A 1 323 ? 33.312 -11.648 0.91 1 97.31 323 LEU A O 1
ATOM 2329 N N . ALA A 1 324 ? 32.625 -13.484 -0.133 1 97.62 324 ALA A N 1
ATOM 2330 C CA . ALA A 1 324 ? 32.844 -12.938 -1.465 1 97.62 324 ALA A CA 1
ATOM 2331 C C . ALA A 1 324 ? 32 -11.695 -1.708 1 97.62 324 ALA A C 1
ATOM 2333 O O . ALA A 1 324 ? 32.5 -10.703 -2.256 1 97.62 324 ALA A O 1
ATOM 2334 N N . SER A 1 325 ? 30.781 -11.766 -1.328 1 97.5 325 SER A N 1
ATOM 2335 C CA . SER A 1 325 ? 29.891 -10.617 -1.492 1 97.5 325 SER A CA 1
ATOM 2336 C C . SER A 1 325 ? 30.328 -9.445 -0.626 1 97.5 325 SER A C 1
ATOM 2338 O O . SER A 1 325 ? 30.328 -8.297 -1.078 1 97.5 325 SER A O 1
ATOM 2340 N N . ALA A 1 326 ? 30.688 -9.742 0.608 1 97.31 326 ALA A N 1
ATOM 2341 C CA . ALA A 1 326 ? 31.141 -8.695 1.524 1 97.31 326 ALA A CA 1
ATOM 2342 C C . ALA A 1 326 ? 32.438 -8.039 1.011 1 97.31 326 ALA A C 1
ATOM 2344 O O . ALA A 1 326 ? 32.562 -6.812 1.072 1 97.31 326 ALA A O 1
ATOM 2345 N N . LEU A 1 327 ? 33.312 -8.844 0.503 1 97.38 327 LEU A N 1
ATOM 2346 C CA . LEU A 1 327 ? 34.562 -8.312 -0.03 1 97.38 327 LEU A CA 1
ATOM 2347 C C . LEU A 1 327 ? 34.312 -7.488 -1.288 1 97.38 327 LEU A C 1
ATOM 2349 O O . LEU A 1 327 ? 34.906 -6.426 -1.467 1 97.38 327 LEU A O 1
ATOM 2353 N N . SER A 1 328 ? 33.469 -7.996 -2.141 1 97.69 328 SER A N 1
ATOM 2354 C CA . SER A 1 328 ? 33.156 -7.262 -3.361 1 97.69 328 SER A CA 1
ATOM 2355 C C . SER A 1 328 ? 32.594 -5.871 -3.043 1 97.69 328 SER A C 1
ATOM 2357 O O . SER A 1 328 ? 33.156 -4.867 -3.51 1 97.69 328 SER A O 1
ATOM 2359 N N . LEU A 1 329 ? 31.656 -5.812 -2.221 1 95.75 329 LEU A N 1
ATOM 2360 C CA . LEU A 1 329 ? 31 -4.543 -1.902 1 95.75 329 LEU A CA 1
ATOM 2361 C C . LEU A 1 329 ? 31.891 -3.68 -1.022 1 95.75 329 LEU A C 1
ATOM 2363 O O . LEU A 1 329 ? 31.984 -2.465 -1.219 1 95.75 329 LEU A O 1
ATOM 2367 N N . GLY A 1 330 ? 32.531 -4.266 -0.111 1 94.94 330 GLY A N 1
ATOM 2368 C CA . GLY A 1 330 ? 33.375 -3.529 0.813 1 94.94 330 GLY A CA 1
ATOM 2369 C C . GLY A 1 330 ? 34.562 -2.877 0.139 1 94.94 330 GLY A C 1
ATOM 2370 O O . GLY A 1 330 ? 35.031 -1.822 0.574 1 94.94 330 GLY A O 1
ATOM 2371 N N . PHE A 1 331 ? 35.031 -3.52 -0.892 1 96.25 331 PHE A N 1
ATOM 2372 C CA . PHE A 1 331 ? 36.188 -3.004 -1.577 1 96.25 331 PHE A CA 1
ATOM 2373 C C . PHE A 1 331 ? 35.812 -2.109 -2.744 1 96.25 331 PHE A C 1
ATOM 2375 O O . PHE A 1 331 ? 36.656 -1.712 -3.547 1 96.25 331 PHE A O 1
ATOM 2382 N N . GLY A 1 332 ? 34.531 -1.937 -2.871 1 93 332 GLY A N 1
ATOM 2383 C CA . GLY A 1 332 ? 34.125 -0.84 -3.742 1 93 332 GLY A CA 1
ATOM 2384 C C . GLY A 1 332 ? 33.406 -1.301 -4.996 1 93 332 GLY A C 1
ATOM 2385 O O . GLY A 1 332 ? 32.906 -0.481 -5.766 1 93 332 GLY A O 1
ATOM 2386 N N . PHE A 1 333 ? 33.469 -2.625 -5.309 1 95.69 333 PHE A N 1
ATOM 2387 C CA . PHE A 1 333 ? 32.625 -3.082 -6.41 1 95.69 333 PHE A CA 1
ATOM 2388 C C . PHE A 1 333 ? 31.172 -2.668 -6.195 1 95.69 333 PHE A C 1
ATOM 2390 O O . PHE A 1 333 ? 30.734 -2.504 -5.055 1 95.69 333 PHE A O 1
ATOM 2397 N N . ARG A 1 334 ? 30.516 -2.432 -7.316 1 94.06 334 ARG A N 1
ATOM 2398 C CA . ARG A 1 334 ? 29.141 -1.953 -7.234 1 94.06 334 ARG A CA 1
ATOM 2399 C C . ARG A 1 334 ? 28.156 -3.041 -7.648 1 94.06 334 ARG A C 1
ATOM 2401 O O . ARG A 1 334 ? 28.406 -3.799 -8.586 1 94.06 334 ARG A O 1
ATOM 2408 N N . GLY A 1 335 ? 27.109 -3.109 -6.883 1 92.25 335 GLY A N 1
ATOM 2409 C CA . GLY A 1 335 ? 26.062 -4.078 -7.168 1 92.25 335 GLY A CA 1
ATOM 2410 C C . GLY A 1 335 ? 25.078 -4.246 -6.031 1 92.25 335 GLY A C 1
ATOM 2411 O O . GLY A 1 335 ? 25.125 -3.496 -5.051 1 92.25 335 GLY A O 1
ATOM 2412 N N . GLY A 1 336 ? 24.188 -5.16 -6.281 1 89.56 336 GLY A N 1
ATOM 2413 C CA . GLY A 1 336 ? 23.188 -5.441 -5.266 1 89.56 336 GLY A CA 1
ATOM 2414 C C . GLY A 1 336 ? 23.328 -6.82 -4.652 1 89.56 336 GLY A C 1
ATOM 2415 O O . GLY A 1 336 ? 24.094 -7.648 -5.152 1 89.56 336 GLY A O 1
ATOM 2416 N N . LEU A 1 337 ? 22.703 -6.941 -3.582 1 93.5 337 LEU A N 1
ATOM 2417 C CA . LEU A 1 337 ? 22.703 -8.227 -2.895 1 93.5 337 LEU A CA 1
ATOM 2418 C C . LEU A 1 337 ? 21.406 -8.992 -3.17 1 93.5 337 LEU A C 1
ATOM 2420 O O . LEU A 1 337 ? 21.125 -10 -2.516 1 93.5 337 LEU A O 1
ATOM 2424 N N . PHE A 1 338 ? 20.625 -8.477 -4.117 1 92.56 338 PHE A N 1
ATOM 2425 C CA . PHE A 1 338 ? 19.312 -9.078 -4.391 1 92.56 338 PHE A CA 1
ATOM 2426 C C . PHE A 1 338 ? 19.469 -10.547 -4.762 1 92.56 338 PHE A C 1
ATOM 2428 O O . PHE A 1 338 ? 19.031 -11.422 -4.012 1 92.56 338 PHE A O 1
ATOM 2435 N N . PHE A 1 339 ? 20.188 -10.852 -5.82 1 90 339 PHE A N 1
ATOM 2436 C CA . PHE A 1 339 ? 20.297 -12.242 -6.262 1 90 339 PHE A CA 1
ATOM 2437 C C . PHE A 1 339 ? 21.234 -13.023 -5.363 1 90 339 PHE A C 1
ATOM 2439 O O . PHE A 1 339 ? 21.047 -14.227 -5.156 1 90 339 PHE A O 1
ATOM 2446 N N . ALA A 1 340 ? 22.219 -12.391 -4.902 1 92.81 340 ALA A N 1
ATOM 2447 C CA . ALA A 1 340 ? 23.125 -13.055 -3.973 1 92.81 340 ALA A CA 1
ATOM 2448 C C . ALA A 1 340 ? 22.375 -13.578 -2.752 1 92.81 340 ALA A C 1
ATOM 2450 O O . ALA A 1 340 ? 22.656 -14.68 -2.275 1 92.81 340 ALA A O 1
ATOM 2451 N N . SER A 1 341 ? 21.453 -12.766 -2.309 1 95.81 341 SER A N 1
ATOM 2452 C CA . SER A 1 341 ? 20.688 -13.195 -1.138 1 95.81 341 SER A CA 1
ATOM 2453 C C . SER A 1 341 ? 19.703 -14.305 -1.493 1 95.81 341 SER A C 1
ATOM 2455 O O . SER A 1 341 ? 19.438 -15.188 -0.677 1 95.81 341 SER A O 1
ATOM 2457 N N . LEU A 1 342 ? 19.203 -14.258 -2.723 1 93.62 342 LEU A N 1
ATOM 2458 C CA . LEU A 1 342 ? 18.359 -15.352 -3.184 1 93.62 342 LEU A CA 1
ATOM 2459 C C . LEU A 1 342 ? 19.125 -16.672 -3.207 1 93.62 342 LEU A C 1
ATOM 2461 O O . LEU A 1 342 ? 18.656 -17.688 -2.703 1 93.62 342 LEU A O 1
ATOM 2465 N N . PHE A 1 343 ? 20.359 -16.656 -3.738 1 93.62 343 PHE A N 1
ATOM 2466 C CA . PHE A 1 343 ? 21.203 -17.828 -3.83 1 93.62 343 PHE A CA 1
ATOM 2467 C C . PHE A 1 343 ? 21.609 -18.328 -2.441 1 93.62 343 PHE A C 1
ATOM 2469 O O . PHE A 1 343 ? 21.438 -19.5 -2.123 1 93.62 343 PHE A O 1
ATOM 2476 N N . LEU A 1 344 ? 22.031 -17.406 -1.647 1 95.25 344 LEU A N 1
ATOM 2477 C CA . LEU A 1 344 ? 22.406 -17.75 -0.279 1 95.25 344 LEU A CA 1
ATOM 2478 C C . LEU A 1 344 ? 21.219 -18.375 0.466 1 95.25 344 LEU A C 1
ATOM 2480 O O . LEU A 1 344 ? 21.391 -19.359 1.19 1 95.25 344 LEU A O 1
ATOM 2484 N N . GLY A 1 345 ? 20.094 -17.734 0.31 1 96.25 345 GLY A N 1
ATOM 2485 C CA . GLY A 1 345 ? 18.906 -18.234 0.962 1 96.25 345 GLY A CA 1
ATOM 2486 C C . GLY A 1 345 ? 18.531 -19.641 0.523 1 96.25 345 GLY A C 1
ATOM 2487 O O . GLY A 1 345 ? 18.062 -20.438 1.332 1 96.25 345 GLY A O 1
ATOM 2488 N N . SER A 1 346 ? 18.703 -19.906 -0.746 1 93.88 346 SER A N 1
ATOM 2489 C CA . SER A 1 346 ? 18.422 -21.234 -1.249 1 93.88 346 SER A CA 1
ATOM 2490 C C . SER A 1 346 ? 19.344 -22.266 -0.597 1 93.88 346 SER A C 1
ATOM 2492 O O . SER A 1 346 ? 18.891 -23.375 -0.254 1 93.88 346 SER A O 1
ATOM 2494 N N . LEU A 1 347 ? 20.594 -21.922 -0.45 1 94.5 347 LEU A N 1
ATOM 2495 C CA . LEU A 1 347 ? 21.547 -22.812 0.198 1 94.5 347 LEU A CA 1
ATOM 2496 C C . LEU A 1 347 ? 21.188 -23.016 1.668 1 94.5 347 LEU A C 1
ATOM 2498 O O . LEU A 1 347 ? 21.281 -24.125 2.186 1 94.5 347 LEU A O 1
ATOM 2502 N N . VAL A 1 348 ? 20.766 -21.984 2.297 1 96.81 348 VAL A N 1
ATOM 2503 C CA . VAL A 1 348 ? 20.406 -22.047 3.707 1 96.81 348 VAL A CA 1
ATOM 2504 C C . VAL A 1 348 ? 19.172 -22.938 3.883 1 96.81 348 VAL A C 1
ATOM 2506 O O . VAL A 1 348 ? 19.109 -23.75 4.816 1 96.81 348 VAL A O 1
ATOM 2509 N N . GLY A 1 349 ? 18.219 -22.703 3.049 1 96.06 349 GLY A N 1
ATOM 2510 C CA . GLY A 1 349 ? 17.031 -23.562 3.09 1 96.06 349 GLY A CA 1
ATOM 2511 C C . GLY A 1 349 ? 17.359 -25.031 2.924 1 96.06 349 GLY A C 1
ATOM 2512 O O . GLY A 1 349 ? 16.828 -25.875 3.65 1 96.06 349 GLY A O 1
ATOM 2513 N N . ARG A 1 350 ? 18.25 -25.328 1.99 1 93.62 350 ARG A N 1
ATOM 2514 C CA . ARG A 1 350 ? 18.656 -26.703 1.761 1 93.62 350 ARG A CA 1
ATOM 2515 C C . ARG A 1 350 ? 19.422 -27.25 2.959 1 93.62 350 ARG A C 1
ATOM 2517 O O . ARG A 1 350 ? 19.203 -28.391 3.377 1 93.62 350 ARG A O 1
ATOM 2524 N N . LEU A 1 351 ? 20.328 -26.5 3.422 1 95.81 351 LEU A N 1
ATOM 2525 C CA . LEU A 1 351 ? 21.094 -26.906 4.602 1 95.81 351 LEU A CA 1
ATOM 2526 C C . LEU A 1 351 ? 20.156 -27.203 5.773 1 95.81 351 LEU A C 1
ATOM 2528 O O . LEU A 1 351 ? 20.344 -28.188 6.477 1 95.81 351 LEU A O 1
ATOM 2532 N N . TYR A 1 352 ? 19.234 -26.281 5.992 1 96.44 352 TYR A N 1
ATOM 2533 C CA . TYR A 1 352 ? 18.25 -26.438 7.051 1 96.44 352 TYR A CA 1
ATOM 2534 C C . TYR A 1 352 ? 17.5 -27.75 6.91 1 96.44 352 TYR A C 1
ATOM 2536 O O . TYR A 1 352 ? 17.312 -28.484 7.891 1 96.44 352 TYR A O 1
ATOM 2544 N N . GLN A 1 353 ? 17.078 -28.062 5.742 1 94.56 353 GLN A N 1
ATOM 2545 C CA . GLN A 1 353 ? 16.328 -29.281 5.457 1 94.56 353 GLN A CA 1
ATOM 2546 C C . GLN A 1 353 ? 17.172 -30.531 5.73 1 94.56 353 GLN A C 1
ATOM 2548 O O . GLN A 1 353 ? 16.703 -31.484 6.332 1 94.56 353 GLN A O 1
ATOM 2553 N N . VAL A 1 354 ? 18.438 -30.562 5.316 1 93.88 354 VAL A N 1
ATOM 2554 C CA . VAL A 1 354 ? 19.312 -31.719 5.477 1 93.88 354 VAL A CA 1
ATOM 2555 C C . VAL A 1 354 ? 19.625 -31.922 6.953 1 93.88 354 VAL A C 1
ATOM 2557 O O . VAL A 1 354 ? 19.672 -33.062 7.43 1 93.88 354 VAL A O 1
ATOM 2560 N N . VAL A 1 355 ? 19.828 -30.859 7.656 1 95.44 355 VAL A N 1
ATOM 2561 C CA . VAL A 1 355 ? 20.125 -30.953 9.086 1 95.44 355 VAL A CA 1
ATOM 2562 C C . VAL A 1 355 ? 18.922 -31.5 9.828 1 95.44 355 VAL A C 1
ATOM 2564 O O . VAL A 1 355 ? 19.062 -32.375 10.695 1 95.44 355 VAL A O 1
ATOM 2567 N N . LEU A 1 356 ? 17.75 -31.031 9.516 1 95.31 356 LEU A N 1
ATOM 2568 C CA . LEU A 1 356 ? 16.531 -31.5 10.172 1 95.31 356 LEU A CA 1
ATOM 2569 C C . LEU A 1 356 ? 16.281 -32.969 9.859 1 95.31 356 LEU A C 1
ATOM 2571 O O . LEU A 1 356 ? 15.742 -33.719 10.703 1 95.31 356 LEU A O 1
ATOM 2575 N N . ALA A 1 357 ? 16.594 -33.344 8.625 1 92.44 357 ALA A N 1
ATOM 2576 C CA . ALA A 1 357 ? 16.359 -34.719 8.195 1 92.44 357 ALA A CA 1
ATOM 2577 C C . ALA A 1 357 ? 17.203 -35.688 9.023 1 92.44 357 ALA A C 1
ATOM 2579 O O . ALA A 1 357 ? 16.859 -36.875 9.125 1 92.44 357 ALA A O 1
ATOM 2580 N N . GLU A 1 358 ? 18.25 -35.219 9.602 1 92.12 358 GLU A N 1
ATOM 2581 C CA . GLU A 1 358 ? 19.125 -36.062 10.414 1 92.12 358 GLU A CA 1
ATOM 2582 C C . GLU A 1 358 ? 18.578 -36.25 11.828 1 92.12 358 GLU A C 1
ATOM 2584 O O . GLU A 1 358 ? 19.047 -37.094 12.578 1 92.12 358 GLU A O 1
ATOM 2589 N N . ILE A 1 359 ? 17.578 -35.469 12.172 1 93.44 359 ILE A N 1
ATOM 2590 C CA . ILE A 1 359 ? 16.984 -35.562 13.5 1 93.44 359 ILE A CA 1
ATOM 2591 C C . ILE A 1 359 ? 15.852 -36.562 13.484 1 93.44 359 ILE A C 1
ATOM 2593 O O . ILE A 1 359 ? 14.812 -36.344 12.859 1 93.44 359 ILE A O 1
ATOM 2597 N N . PRO A 1 360 ? 16.031 -37.688 14.203 1 91.12 360 PRO A N 1
ATOM 2598 C CA . PRO A 1 360 ? 15.016 -38.75 14.156 1 91.12 360 PRO A CA 1
ATOM 2599 C C . PRO A 1 360 ? 13.672 -38.281 14.719 1 91.12 360 PRO A C 1
ATOM 2601 O O . PRO A 1 360 ? 13.625 -37.625 15.75 1 91.12 360 PRO A O 1
ATOM 2604 N N . GLY A 1 361 ? 12.578 -38.594 14.016 1 90.56 361 GLY A N 1
ATOM 2605 C CA . GLY A 1 361 ? 11.234 -38.375 14.508 1 90.56 361 GLY A CA 1
ATOM 2606 C C . GLY A 1 361 ? 10.68 -37 14.109 1 90.56 361 GLY A C 1
ATOM 2607 O O . GLY A 1 361 ? 9.492 -36.75 14.297 1 90.56 361 GLY A O 1
ATOM 2608 N N . LEU A 1 362 ? 11.539 -36.25 13.516 1 89.5 362 LEU A N 1
ATOM 2609 C CA . LEU A 1 362 ? 11.086 -34.906 13.125 1 89.5 362 LEU A CA 1
ATOM 2610 C C . LEU A 1 362 ? 10.477 -34.938 11.727 1 89.5 362 LEU A C 1
ATOM 2612 O O . LEU A 1 362 ? 10.898 -35.719 10.875 1 89.5 362 LEU A O 1
ATOM 2616 N N . HIS A 1 363 ? 9.492 -34.125 11.555 1 89.25 363 HIS A N 1
ATOM 2617 C CA . HIS A 1 363 ? 8.852 -33.969 10.25 1 89.25 363 HIS A CA 1
ATOM 2618 C C . HIS A 1 363 ? 9.867 -33.625 9.172 1 89.25 363 HIS A C 1
ATOM 2620 O O . HIS A 1 363 ? 10.672 -32.719 9.352 1 89.25 363 HIS A O 1
ATOM 2626 N N . VAL A 1 364 ? 9.82 -34.375 8.062 1 90.31 364 VAL A N 1
ATOM 2627 C CA . VAL A 1 364 ? 10.789 -34.188 6.988 1 90.31 364 VAL A CA 1
ATOM 2628 C C . VAL A 1 364 ? 10.234 -33.188 5.969 1 90.31 364 VAL A C 1
ATOM 2630 O O . VAL A 1 364 ? 9.148 -33.375 5.426 1 90.31 364 VAL A O 1
ATOM 2633 N N . LEU A 1 365 ? 11 -32.156 5.746 1 92.56 365 LEU A N 1
ATOM 2634 C CA . LEU A 1 365 ? 10.641 -31.172 4.746 1 92.56 365 LEU A CA 1
ATOM 2635 C C . LEU A 1 365 ? 11.094 -31.609 3.357 1 92.56 365 LEU A C 1
ATOM 2637 O O . LEU A 1 365 ? 12.133 -32.25 3.215 1 92.56 365 LEU A O 1
ATOM 2641 N N . ALA A 1 366 ? 10.312 -31.266 2.365 1 89.88 366 ALA A N 1
ATOM 2642 C CA . ALA A 1 366 ? 10.75 -31.484 0.992 1 89.88 366 ALA A CA 1
ATOM 2643 C C . ALA A 1 366 ? 11.938 -30.594 0.645 1 89.88 366 ALA A C 1
ATOM 2645 O O . ALA A 1 366 ? 11.914 -29.391 0.911 1 89.88 366 ALA A O 1
ATOM 2646 N N . PRO A 1 367 ? 12.992 -31.172 0.073 1 88.75 367 PRO A N 1
ATOM 2647 C CA . PRO A 1 367 ? 14.211 -30.406 -0.207 1 88.75 367 PRO A CA 1
ATOM 2648 C C . PRO A 1 367 ? 13.953 -29.188 -1.084 1 88.75 367 PRO A C 1
ATOM 2650 O O . PRO A 1 367 ? 14.453 -28.094 -0.787 1 88.75 367 PRO A O 1
ATOM 2653 N N . ASP A 1 368 ? 13.195 -29.297 -2.15 1 87.75 368 ASP A N 1
ATOM 2654 C CA . ASP A 1 368 ? 12.945 -28.203 -3.08 1 87.75 368 ASP A CA 1
ATOM 2655 C C . ASP A 1 368 ? 12.133 -27.094 -2.412 1 87.75 368 ASP A C 1
ATOM 2657 O O . ASP A 1 368 ? 12.359 -25.906 -2.672 1 87.75 368 ASP A O 1
ATOM 2661 N N . ASP A 1 369 ? 11.266 -27.531 -1.544 1 90.06 369 ASP A N 1
ATOM 2662 C CA . ASP A 1 369 ? 10.453 -26.547 -0.839 1 90.06 369 ASP A CA 1
ATOM 2663 C C . ASP A 1 369 ? 11.312 -25.703 0.113 1 90.06 369 ASP A C 1
ATOM 2665 O O . ASP A 1 369 ? 11.195 -24.484 0.146 1 90.06 369 ASP A O 1
ATOM 2669 N N . ALA A 1 370 ? 12.109 -26.422 0.811 1 92.56 370 ALA A N 1
ATOM 2670 C CA . ALA A 1 370 ? 12.977 -25.734 1.768 1 92.56 370 ALA A CA 1
ATOM 2671 C C . ALA A 1 370 ? 13.906 -24.766 1.06 1 92.56 370 ALA A C 1
ATOM 2673 O O . ALA A 1 370 ? 14.188 -23.672 1.574 1 92.56 370 ALA A O 1
ATOM 2674 N N . THR A 1 371 ? 14.375 -25.172 -0.065 1 92 371 THR A N 1
ATOM 2675 C CA . THR A 1 371 ? 15.273 -24.328 -0.859 1 92 371 THR A CA 1
ATOM 2676 C C . THR A 1 371 ? 14.578 -23.047 -1.275 1 92 371 THR A C 1
ATOM 2678 O O . THR A 1 371 ? 15.133 -21.953 -1.111 1 92 371 THR A O 1
ATOM 2681 N N . VAL A 1 372 ? 13.398 -23.172 -1.738 1 91.94 372 VAL A N 1
ATOM 2682 C CA . VAL A 1 372 ? 12.695 -22.016 -2.279 1 91.94 372 VAL A CA 1
ATOM 2683 C C . VAL A 1 372 ? 12.211 -21.125 -1.137 1 91.94 372 VAL A C 1
ATOM 2685 O O . VAL A 1 372 ? 12.211 -19.891 -1.254 1 91.94 372 VAL A O 1
ATOM 2688 N N . VAL A 1 373 ? 11.789 -21.688 -0.054 1 94.44 373 VAL A N 1
ATOM 2689 C CA . VAL A 1 373 ? 11.352 -20.906 1.102 1 94.44 373 VAL A CA 1
ATOM 2690 C C . VAL A 1 373 ? 12.539 -20.156 1.694 1 94.44 373 VAL A C 1
ATOM 2692 O O . VAL A 1 373 ? 12.422 -18.984 2.061 1 94.44 373 VAL A O 1
ATOM 2695 N N . GLY A 1 374 ? 13.633 -20.844 1.791 1 96.06 374 GLY A N 1
ATOM 2696 C CA . GLY A 1 374 ? 14.852 -20.203 2.258 1 96.06 374 GLY A CA 1
ATOM 2697 C C . GLY A 1 374 ? 15.281 -19.047 1.377 1 96.06 374 GLY A C 1
ATOM 2698 O O . GLY A 1 374 ? 15.742 -18.016 1.875 1 96.06 374 GLY A O 1
ATOM 2699 N N . MET A 1 375 ? 15.148 -19.266 0.108 1 94.62 375 MET A N 1
ATOM 2700 C CA . MET A 1 375 ? 15.469 -18.234 -0.872 1 94.62 375 MET A CA 1
ATOM 2701 C C . MET A 1 375 ? 14.711 -16.953 -0.574 1 94.62 375 MET A C 1
ATOM 2703 O O . MET A 1 375 ? 15.312 -15.875 -0.476 1 94.62 375 MET A O 1
ATOM 2707 N N . ALA A 1 376 ? 13.445 -17.078 -0.359 1 95.62 376 ALA A N 1
ATOM 2708 C CA . ALA A 1 376 ? 12.594 -15.906 -0.109 1 95.62 376 ALA A CA 1
ATOM 2709 C C . ALA A 1 376 ? 12.875 -15.312 1.268 1 95.62 376 ALA A C 1
ATOM 2711 O O . ALA A 1 376 ? 12.984 -14.094 1.413 1 95.62 376 ALA A O 1
ATOM 2712 N N . ALA A 1 377 ? 13.047 -16.141 2.236 1 97 377 ALA A N 1
ATOM 2713 C CA . ALA A 1 377 ? 13.18 -15.703 3.625 1 97 377 ALA A CA 1
ATOM 2714 C C . ALA A 1 377 ? 14.469 -14.906 3.834 1 97 377 ALA A C 1
ATOM 2716 O O . ALA A 1 377 ? 14.469 -13.883 4.52 1 97 377 ALA A O 1
ATOM 2717 N N . LEU A 1 378 ? 15.523 -15.359 3.268 1 97.44 378 LEU A N 1
ATOM 2718 C CA . LEU A 1 378 ? 16.781 -14.633 3.451 1 97.44 378 LEU A CA 1
ATOM 2719 C C . LEU A 1 378 ? 16.797 -13.352 2.621 1 97.44 378 LEU A C 1
ATOM 2721 O O . LEU A 1 378 ? 17.266 -12.312 3.082 1 97.44 378 LEU A O 1
ATOM 2725 N N . ALA A 1 379 ? 16.312 -13.469 1.415 1 96.62 379 ALA A N 1
ATOM 2726 C CA . ALA A 1 379 ? 16.297 -12.305 0.533 1 96.62 379 ALA A CA 1
ATOM 2727 C C . ALA A 1 379 ? 15.5 -11.156 1.147 1 96.62 379 ALA A C 1
ATOM 2729 O O . ALA A 1 379 ? 15.875 -9.984 1.013 1 96.62 379 ALA A O 1
ATOM 2730 N N . VAL A 1 380 ? 14.438 -11.484 1.777 1 95.12 380 VAL A N 1
ATOM 2731 C CA . VAL A 1 380 ? 13.602 -10.438 2.35 1 95.12 380 VAL A CA 1
ATOM 2732 C C . VAL A 1 380 ? 14.336 -9.75 3.494 1 95.12 380 VAL A C 1
ATOM 2734 O O . VAL A 1 380 ? 14.195 -8.539 3.695 1 95.12 380 VAL A O 1
ATOM 2737 N N . ALA A 1 381 ? 15.102 -10.438 4.227 1 95.12 381 ALA A N 1
ATOM 2738 C CA . ALA A 1 381 ? 15.875 -9.859 5.324 1 95.12 381 ALA A CA 1
ATOM 2739 C C . ALA A 1 381 ? 16.906 -8.867 4.809 1 95.12 381 ALA A C 1
ATOM 2741 O O . ALA A 1 381 ? 17.219 -7.883 5.48 1 95.12 381 ALA A O 1
ATOM 2742 N N . VAL A 1 382 ? 17.344 -9.07 3.643 1 95.81 382 VAL A N 1
ATOM 2743 C CA . VAL A 1 382 ? 18.438 -8.266 3.1 1 95.81 382 VAL A CA 1
ATOM 2744 C C . VAL A 1 382 ? 17.859 -7.137 2.246 1 95.81 382 VAL A C 1
ATOM 2746 O O . VAL A 1 382 ? 18.234 -5.969 2.426 1 95.81 382 VAL A O 1
ATOM 2749 N N . VAL A 1 383 ? 16.984 -7.496 1.364 1 93.75 383 VAL A N 1
ATOM 2750 C CA . VAL A 1 383 ? 16.5 -6.551 0.362 1 93.75 383 VAL A CA 1
ATOM 2751 C C . VAL A 1 383 ? 15.234 -5.867 0.861 1 93.75 383 VAL A C 1
ATOM 2753 O O . VAL A 1 383 ? 14.953 -4.723 0.505 1 93.75 383 VAL A O 1
ATOM 2756 N N . GLY A 1 384 ? 14.508 -6.609 1.624 1 90.19 384 GLY A N 1
ATOM 2757 C CA . GLY A 1 384 ? 13.18 -6.152 2.006 1 90.19 384 GLY A CA 1
ATOM 2758 C C . GLY A 1 384 ? 12.094 -6.641 1.069 1 90.19 384 GLY A C 1
ATOM 2759 O O . GLY A 1 384 ? 12.328 -7.516 0.234 1 90.19 384 GLY A O 1
ATOM 2760 N N . GLY A 1 385 ? 10.914 -6.191 1.312 1 90.81 385 GLY A N 1
ATOM 2761 C CA . GLY A 1 385 ? 9.781 -6.5 0.45 1 90.81 385 GLY A CA 1
ATOM 2762 C C . GLY A 1 385 ? 9.273 -7.918 0.617 1 90.81 385 GLY A C 1
ATOM 2763 O O . GLY A 1 385 ? 9.477 -8.766 -0.255 1 90.81 385 GLY A O 1
ATOM 2764 N N . PRO A 1 386 ? 8.648 -8.25 1.586 1 90.44 386 PRO A N 1
ATOM 2765 C CA . PRO A 1 386 ? 8.188 -9.617 1.84 1 90.44 386 PRO A CA 1
ATOM 2766 C C . PRO A 1 386 ? 7.258 -10.141 0.747 1 90.44 386 PRO A C 1
ATOM 2768 O O . PRO A 1 386 ? 7.352 -11.305 0.354 1 90.44 386 PRO A O 1
ATOM 2771 N N . LEU A 1 387 ? 6.434 -9.344 0.256 1 90.19 387 LEU A N 1
ATOM 2772 C CA . LEU A 1 387 ? 5.551 -9.812 -0.802 1 90.19 387 LEU A CA 1
ATOM 2773 C C . LEU A 1 387 ? 6.297 -9.93 -2.125 1 90.19 387 LEU A C 1
ATOM 2775 O O . LEU A 1 387 ? 6 -10.812 -2.936 1 90.19 387 LEU A O 1
ATOM 2779 N N . THR A 1 388 ? 7.227 -9.023 -2.303 1 92.69 388 THR A N 1
ATOM 2780 C CA . THR A 1 388 ? 8.078 -9.125 -3.484 1 92.69 388 THR A CA 1
ATOM 2781 C C . THR A 1 388 ? 8.703 -10.516 -3.574 1 92.69 388 THR A C 1
ATOM 2783 O O . THR A 1 388 ? 8.602 -11.18 -4.609 1 92.69 388 THR A O 1
ATOM 2786 N N . MET A 1 389 ? 9.266 -10.953 -2.512 1 93.56 389 MET A N 1
ATOM 2787 C CA . MET A 1 389 ? 10.008 -12.219 -2.521 1 93.56 389 MET A CA 1
ATOM 2788 C C . MET A 1 389 ? 9.055 -13.406 -2.527 1 93.56 389 MET A C 1
ATOM 2790 O O . MET A 1 389 ? 9.344 -14.438 -3.133 1 93.56 389 MET A O 1
ATOM 2794 N N . SER A 1 390 ? 7.961 -13.281 -1.871 1 90.19 390 SER A N 1
ATOM 2795 C CA . SER A 1 390 ? 6.984 -14.367 -1.842 1 90.19 390 SER A CA 1
ATOM 2796 C C . SER A 1 390 ? 6.344 -14.57 -3.211 1 90.19 390 SER A C 1
ATOM 2798 O O . SER A 1 390 ? 6.102 -15.703 -3.625 1 90.19 390 SER A O 1
ATOM 2800 N N . LEU A 1 391 ? 6.07 -13.484 -3.83 1 88.75 391 LEU A N 1
ATOM 2801 C CA . LEU A 1 391 ? 5.473 -13.586 -5.156 1 88.75 391 LEU A CA 1
ATOM 2802 C C . LEU A 1 391 ? 6.492 -14.102 -6.172 1 88.75 391 LEU A C 1
ATOM 2804 O O . LEU A 1 391 ? 6.125 -14.758 -7.145 1 88.75 391 LEU A O 1
ATOM 2808 N N . LEU A 1 392 ? 7.715 -13.758 -5.914 1 90.62 392 LEU A N 1
ATOM 2809 C CA . LEU A 1 392 ? 8.742 -14.352 -6.754 1 90.62 392 LEU A CA 1
ATOM 2810 C C . LEU A 1 392 ? 8.703 -15.875 -6.668 1 90.62 392 LEU A C 1
ATOM 2812 O O . LEU A 1 392 ? 8.773 -16.562 -7.691 1 90.62 392 LEU A O 1
ATOM 2816 N N . VAL A 1 393 ? 8.586 -16.391 -5.48 1 87.81 393 VAL A N 1
ATOM 2817 C CA . VAL A 1 393 ? 8.484 -17.844 -5.285 1 87.81 393 VAL A CA 1
ATOM 2818 C C . VAL A 1 393 ? 7.266 -18.375 -6.035 1 87.81 393 VAL A C 1
ATOM 2820 O O . VAL A 1 393 ? 7.348 -19.422 -6.695 1 87.81 393 VAL A O 1
ATOM 2823 N N . LEU A 1 394 ? 6.227 -17.656 -5.891 1 82.75 394 LEU A N 1
ATOM 2824 C CA . LEU A 1 394 ? 5 -18.062 -6.566 1 82.75 394 LEU A CA 1
ATOM 2825 C C . LEU A 1 394 ? 5.191 -18.094 -8.078 1 82.75 394 LEU A C 1
ATOM 2827 O O . LEU A 1 394 ? 4.82 -19.062 -8.742 1 82.75 394 LEU A O 1
ATOM 2831 N N . GLU A 1 395 ? 5.785 -17.094 -8.602 1 82.75 395 GLU A N 1
ATOM 2832 C CA . GLU A 1 395 ? 5.891 -16.938 -10.055 1 82.75 395 GLU A CA 1
ATOM 2833 C C . GLU A 1 395 ? 6.949 -17.875 -10.625 1 82.75 395 GLU A C 1
ATOM 2835 O O . GLU A 1 395 ? 6.84 -18.312 -11.773 1 82.75 395 GLU A O 1
ATOM 2840 N N . VAL A 1 396 ? 7.902 -18.266 -9.82 1 80.19 396 VAL A N 1
ATOM 2841 C CA . VAL A 1 396 ? 8.977 -19.094 -10.352 1 80.19 396 VAL A CA 1
ATOM 2842 C C . VAL A 1 396 ? 8.625 -20.562 -10.164 1 80.19 396 VAL A C 1
ATOM 2844 O O . VAL A 1 396 ? 9.078 -21.422 -10.93 1 80.19 396 VAL A O 1
ATOM 2847 N N . THR A 1 397 ? 7.82 -20.844 -9.172 1 80.38 397 THR A N 1
ATOM 2848 C CA . THR A 1 397 ? 7.488 -22.234 -8.914 1 80.38 397 THR A CA 1
ATOM 2849 C C . THR A 1 397 ? 6.117 -22.578 -9.484 1 80.38 397 THR A C 1
ATOM 2851 O O . THR A 1 397 ? 5.809 -23.75 -9.711 1 80.38 397 THR A O 1
ATOM 2854 N N . HIS A 1 398 ? 5.277 -21.562 -9.562 1 74.56 398 HIS A N 1
ATOM 2855 C CA . HIS A 1 398 ? 3.891 -21.719 -9.992 1 74.56 398 HIS A CA 1
ATOM 2856 C C . HIS A 1 398 ? 3.123 -22.625 -9.031 1 74.56 398 HIS A C 1
ATOM 2858 O O . HIS A 1 398 ? 2.225 -23.359 -9.453 1 74.56 398 HIS A O 1
ATOM 2864 N N . ASP A 1 399 ? 3.65 -22.719 -7.773 1 75.25 399 ASP A N 1
ATOM 2865 C CA . ASP A 1 399 ? 3.033 -23.547 -6.742 1 75.25 399 ASP A CA 1
ATOM 2866 C C . ASP A 1 399 ? 2.479 -22.688 -5.609 1 75.25 399 ASP A C 1
ATOM 2868 O O . ASP A 1 399 ? 3.238 -22.172 -4.785 1 75.25 399 ASP A O 1
ATOM 2872 N N . PHE A 1 400 ? 1.185 -22.734 -5.527 1 69.94 400 PHE A N 1
ATOM 2873 C CA . PHE A 1 400 ? 0.522 -21.891 -4.551 1 69.94 400 PHE A CA 1
ATOM 2874 C C . PHE A 1 400 ? 0.714 -22.422 -3.139 1 69.94 400 PHE A C 1
ATOM 2876 O O . PHE A 1 400 ? 0.78 -21.656 -2.178 1 69.94 400 PHE A O 1
ATOM 2883 N N . SER A 1 401 ? 0.743 -23.75 -2.996 1 72.94 401 SER A N 1
ATOM 2884 C CA . SER A 1 401 ? 0.895 -24.344 -1.669 1 72.94 401 SER A CA 1
ATOM 2885 C C . SER A 1 401 ? 2.191 -23.891 -1.008 1 72.94 401 SER A C 1
ATOM 2887 O O . SER A 1 401 ? 2.203 -23.531 0.175 1 72.94 401 SER A O 1
ATOM 2889 N N . ILE A 1 402 ? 3.191 -23.828 -1.814 1 83.5 402 ILE A N 1
ATOM 2890 C CA . ILE A 1 402 ? 4.492 -23.453 -1.271 1 83.5 402 ILE A CA 1
ATOM 2891 C C . ILE A 1 402 ? 4.523 -21.938 -1.013 1 83.5 402 ILE A C 1
ATOM 2893 O O . ILE A 1 402 ? 5.254 -21.469 -0.138 1 83.5 402 ILE A O 1
ATOM 2897 N N . THR A 1 403 ? 3.664 -21.266 -1.689 1 82.12 403 THR A N 1
ATOM 2898 C CA . THR A 1 403 ? 3.615 -19.812 -1.522 1 82.12 403 THR A CA 1
ATOM 2899 C C . THR A 1 403 ? 3.168 -19.453 -0.11 1 82.12 403 THR A C 1
ATOM 2901 O O . THR A 1 403 ? 3.676 -18.5 0.48 1 82.12 403 THR A O 1
ATOM 2904 N N . GLY A 1 404 ? 2.299 -20.172 0.403 1 81.31 404 GLY A N 1
ATOM 2905 C CA . GLY A 1 404 ? 1.842 -19.906 1.755 1 81.31 404 GLY A CA 1
ATOM 2906 C C . GLY A 1 404 ? 2.955 -19.953 2.783 1 81.31 404 GLY A C 1
ATOM 2907 O O . GLY A 1 404 ? 3.09 -19.047 3.605 1 81.31 404 GLY A O 1
ATOM 2908 N N . VAL A 1 405 ? 3.697 -20.938 2.664 1 88.25 405 VAL A N 1
ATOM 2909 C CA . VAL A 1 405 ? 4.766 -21.094 3.646 1 88.25 405 VAL A CA 1
ATOM 2910 C C . VAL A 1 405 ? 5.875 -20.094 3.369 1 88.25 405 VAL A C 1
ATOM 2912 O O . VAL A 1 405 ? 6.574 -19.656 4.289 1 88.25 405 VAL A O 1
ATOM 2915 N N . ALA A 1 406 ? 6.086 -19.797 2.127 1 91.56 406 ALA A N 1
ATOM 2916 C CA . ALA A 1 406 ? 7.07 -18.781 1.775 1 91.56 406 ALA A CA 1
ATOM 2917 C C . ALA A 1 406 ? 6.676 -17.406 2.338 1 91.56 406 ALA A C 1
ATOM 2919 O O . ALA A 1 406 ? 7.527 -16.672 2.824 1 91.56 406 ALA A O 1
ATOM 2920 N N . VAL A 1 407 ? 5.398 -17.156 2.248 1 88.88 407 VAL A N 1
ATOM 2921 C CA . VAL A 1 407 ? 4.891 -15.906 2.791 1 88.88 407 VAL A CA 1
ATOM 2922 C C . VAL A 1 407 ? 5.121 -15.867 4.301 1 88.88 407 VAL A C 1
ATOM 2924 O O . VAL A 1 407 ? 5.613 -14.875 4.836 1 88.88 407 VAL A O 1
ATOM 2927 N N . ALA A 1 408 ? 4.809 -16.938 4.945 1 86.88 408 ALA A N 1
ATOM 2928 C CA . ALA A 1 408 ? 4.953 -17 6.398 1 86.88 408 ALA A CA 1
ATOM 2929 C C . ALA A 1 408 ? 6.406 -16.797 6.812 1 86.88 408 ALA A C 1
ATOM 2931 O O . ALA A 1 408 ? 6.695 -15.977 7.695 1 86.88 408 ALA A O 1
ATOM 2932 N N . ALA A 1 409 ? 7.246 -17.484 6.195 1 93.44 409 ALA A N 1
ATOM 2933 C CA . ALA A 1 409 ? 8.664 -17.391 6.527 1 93.44 409 ALA A CA 1
ATOM 2934 C C . ALA A 1 409 ? 9.211 -16 6.227 1 93.44 409 ALA A C 1
ATOM 2936 O O . ALA A 1 409 ? 9.992 -15.445 7.004 1 93.44 409 ALA A O 1
ATOM 2937 N N . SER A 1 410 ? 8.812 -15.461 5.117 1 93.62 410 SER A N 1
ATOM 2938 C CA . SER A 1 410 ? 9.273 -14.141 4.707 1 93.62 410 SER A CA 1
ATOM 2939 C C . SER A 1 410 ? 8.789 -13.062 5.664 1 93.62 410 SER A C 1
ATOM 2941 O O . SER A 1 410 ? 9.523 -12.125 5.977 1 93.62 410 SER A O 1
ATOM 2943 N N . LEU A 1 411 ? 7.602 -13.227 6.082 1 87.56 411 LEU A N 1
ATOM 2944 C CA . LEU A 1 411 ? 7.043 -12.242 7 1 87.56 411 LEU A CA 1
ATOM 2945 C C . LEU A 1 411 ? 7.762 -12.289 8.344 1 87.56 411 LEU A C 1
ATOM 2947 O O . LEU A 1 411 ? 8.039 -11.242 8.938 1 87.56 411 LEU A O 1
ATOM 2951 N N . ILE A 1 412 ? 8.016 -13.445 8.789 1 87 412 ILE A N 1
ATOM 2952 C CA . ILE A 1 412 ? 8.75 -13.594 10.047 1 87 412 ILE A CA 1
ATOM 2953 C C . ILE A 1 412 ? 10.156 -13 9.898 1 87 412 ILE A C 1
ATOM 2955 O O . ILE A 1 412 ? 10.609 -12.242 10.75 1 87 412 ILE A O 1
ATOM 2959 N N . SER A 1 413 ? 10.766 -13.383 8.852 1 92.94 413 SER A N 1
ATOM 2960 C CA . SER A 1 413 ? 12.109 -12.883 8.594 1 92.94 413 SER A CA 1
ATOM 2961 C C . SER A 1 413 ? 12.133 -11.359 8.516 1 92.94 413 SER A C 1
ATOM 2963 O O . SER A 1 413 ? 12.984 -10.711 9.133 1 92.94 413 SER A O 1
ATOM 2965 N N . SER A 1 414 ? 11.211 -10.828 7.809 1 89.62 414 SER A N 1
ATOM 2966 C CA . SER A 1 414 ? 11.133 -9.383 7.629 1 89.62 414 SER A CA 1
ATOM 2967 C C . SER A 1 414 ? 10.844 -8.68 8.953 1 89.62 414 SER A C 1
ATOM 2969 O O . SER A 1 414 ? 11.453 -7.648 9.25 1 89.62 414 SER A O 1
ATOM 2971 N N . THR A 1 415 ? 9.938 -9.141 9.703 1 83.62 415 THR A N 1
ATOM 2972 C CA . THR A 1 415 ? 9.531 -8.516 10.961 1 83.62 415 THR A CA 1
ATOM 2973 C C . THR A 1 415 ? 10.68 -8.539 11.969 1 83.62 415 THR A C 1
ATOM 2975 O O . THR A 1 415 ? 10.93 -7.547 12.656 1 83.62 415 THR A O 1
ATOM 2978 N N . VAL A 1 416 ? 11.328 -9.625 12.031 1 85.25 416 VAL A N 1
ATOM 2979 C CA . VAL A 1 416 ? 12.43 -9.766 12.969 1 85.25 416 VAL A CA 1
ATOM 2980 C C . VAL A 1 416 ? 13.586 -8.852 12.547 1 85.25 416 VAL A C 1
ATOM 2982 O O . VAL A 1 416 ? 14.18 -8.164 13.383 1 85.25 416 VAL A O 1
ATOM 2985 N N . ALA A 1 417 ? 13.898 -8.891 11.281 1 89.06 417 ALA A N 1
ATOM 2986 C CA . ALA A 1 417 ? 14.977 -8.031 10.781 1 89.06 417 ALA A CA 1
ATOM 2987 C C . ALA A 1 417 ? 14.664 -6.562 11.039 1 89.06 417 ALA A C 1
ATOM 2989 O O . ALA A 1 417 ? 15.539 -5.793 11.43 1 89.06 417 ALA A O 1
ATOM 2990 N N . ARG A 1 418 ? 13.477 -6.18 10.828 1 83.12 418 ARG A N 1
ATOM 2991 C CA . ARG A 1 418 ? 13.078 -4.789 11.023 1 83.12 418 ARG A CA 1
ATOM 2992 C C . ARG A 1 418 ? 13.117 -4.418 12.508 1 83.12 418 ARG A C 1
ATOM 2994 O O . ARG A 1 418 ? 13.508 -3.303 12.859 1 83.12 418 ARG A O 1
ATOM 3001 N N . ALA A 1 419 ? 12.68 -5.262 13.367 1 77.5 419 ALA A N 1
ATOM 3002 C CA . ALA A 1 419 ? 12.602 -4.988 14.797 1 77.5 419 ALA A CA 1
ATOM 3003 C C . ALA A 1 419 ? 13.984 -4.941 15.43 1 77.5 419 ALA A C 1
ATOM 3005 O O . ALA A 1 419 ? 14.227 -4.176 16.359 1 77.5 419 ALA A O 1
ATOM 3006 N N . THR A 1 420 ? 14.867 -5.734 14.945 1 83.94 420 THR A N 1
ATOM 3007 C CA . THR A 1 420 ? 16.172 -5.871 15.602 1 83.94 420 THR A CA 1
ATOM 3008 C C . THR A 1 420 ? 17.219 -4.996 14.914 1 83.94 420 THR A C 1
ATOM 3010 O O . THR A 1 420 ? 18.062 -4.406 15.586 1 83.94 420 THR A O 1
ATOM 3013 N N . PHE A 1 421 ? 17.109 -4.906 13.586 1 85.06 421 PHE A N 1
ATOM 3014 C CA . PHE A 1 421 ? 18.109 -4.184 12.812 1 85.06 421 PHE A CA 1
ATOM 3015 C C . PHE A 1 421 ? 17.547 -2.875 12.273 1 85.06 421 PHE A C 1
ATOM 3017 O O . PHE A 1 421 ? 18.203 -1.835 12.328 1 85.06 421 PHE A O 1
ATOM 3024 N N . GLY A 1 422 ? 16.297 -2.867 11.781 1 79 422 GLY A N 1
ATOM 3025 C CA . GLY A 1 422 ? 15.547 -1.671 11.422 1 79 422 GLY A CA 1
ATOM 3026 C C . GLY A 1 422 ? 15.812 -1.213 10 1 79 422 GLY A C 1
ATOM 3027 O O . GLY A 1 422 ? 15.227 -0.235 9.539 1 79 422 GLY A O 1
ATOM 3028 N N . TYR A 1 423 ? 16.703 -1.928 9.258 1 80.44 423 TYR A N 1
ATOM 3029 C CA . TYR A 1 423 ? 17.078 -1.461 7.93 1 80.44 423 TYR A CA 1
ATOM 3030 C C . TYR A 1 423 ? 17.062 -2.605 6.922 1 80.44 423 TYR A C 1
ATOM 3032 O O . TYR A 1 423 ? 17.234 -3.77 7.297 1 80.44 423 TYR A O 1
ATOM 3040 N N . SER A 1 424 ? 16.766 -2.271 5.68 1 83 424 SER A N 1
ATOM 3041 C CA . SER A 1 424 ? 17.141 -3.109 4.551 1 83 424 SER A CA 1
ATOM 3042 C C . SER A 1 424 ? 18.547 -2.76 4.051 1 83 424 SER A C 1
ATOM 3044 O O . SER A 1 424 ? 19.156 -1.801 4.527 1 83 424 SER A O 1
ATOM 3046 N N . PHE A 1 425 ? 18.922 -3.529 3.166 1 80 425 PHE A N 1
ATOM 3047 C CA . PHE A 1 425 ? 20.281 -3.268 2.672 1 80 425 PHE A CA 1
ATOM 3048 C C . PHE A 1 425 ? 20.375 -1.868 2.076 1 80 425 PHE A C 1
ATOM 3050 O O . PHE A 1 425 ? 21.312 -1.132 2.361 1 80 425 PHE A O 1
ATOM 3057 N N . SER A 1 426 ? 19.453 -1.494 1.274 1 79.19 426 SER A N 1
ATOM 3058 C CA . SER A 1 426 ? 19.469 -0.181 0.637 1 79.19 426 SER A CA 1
ATOM 3059 C C . SER A 1 426 ? 19.391 0.937 1.672 1 79.19 426 SER A C 1
ATOM 3061 O O . SER A 1 426 ? 20.156 1.901 1.608 1 79.19 426 SER A O 1
ATOM 3063 N N . THR A 1 427 ? 18.562 0.864 2.623 1 77.44 427 THR A N 1
ATOM 3064 C CA . THR A 1 427 ? 18.406 1.909 3.629 1 77.44 427 THR A CA 1
ATOM 3065 C C . THR A 1 427 ? 19.578 1.895 4.609 1 77.44 427 THR A C 1
ATOM 3067 O O . THR A 1 427 ? 19.953 2.938 5.145 1 77.44 427 THR A O 1
ATOM 3070 N N . TRP A 1 428 ? 20.109 0.727 4.781 1 78.75 428 TRP A N 1
ATOM 3071 C CA . TRP A 1 428 ? 21.297 0.608 5.625 1 78.75 428 TRP A CA 1
ATOM 3072 C C . TRP A 1 428 ? 22.484 1.364 5.016 1 78.75 428 TRP A C 1
ATOM 3074 O O . TRP A 1 428 ? 23.188 2.098 5.719 1 78.75 428 TRP A O 1
ATOM 3084 N N . ARG A 1 429 ? 22.562 1.178 3.746 1 80 429 ARG A N 1
ATOM 3085 C CA . ARG A 1 429 ? 23.625 1.889 3.057 1 80 429 ARG A CA 1
ATOM 3086 C C . ARG A 1 429 ? 23.438 3.398 3.148 1 80 429 ARG A C 1
ATOM 3088 O O . ARG A 1 429 ? 24.391 4.145 3.332 1 80 429 ARG A O 1
ATOM 3095 N N . LEU A 1 430 ? 22.281 3.883 3.055 1 76.62 430 LEU A N 1
ATOM 3096 C CA . LEU A 1 430 ? 21.969 5.305 3.16 1 76.62 430 LEU A CA 1
ATOM 3097 C C . LEU A 1 430 ? 22.203 5.805 4.582 1 76.62 430 LEU A C 1
ATOM 3099 O O . LEU A 1 430 ? 22.688 6.918 4.781 1 76.62 430 LEU A O 1
ATOM 3103 N N . HIS A 1 431 ? 21.891 4.973 5.508 1 75.19 431 HIS A N 1
ATOM 3104 C CA . HIS A 1 431 ? 22.109 5.309 6.91 1 75.19 431 HIS A CA 1
ATOM 3105 C C . HIS A 1 431 ? 23.594 5.523 7.195 1 75.19 431 HIS A C 1
ATOM 3107 O O . HIS A 1 431 ? 23.969 6.477 7.891 1 75.19 431 HIS A O 1
ATOM 3113 N N . LEU A 1 432 ? 24.359 4.699 6.641 1 71.94 432 LEU A N 1
ATOM 3114 C CA . LEU A 1 432 ? 25.797 4.797 6.855 1 71.94 432 LEU A CA 1
ATOM 3115 C C . LEU A 1 432 ? 26.359 6.059 6.215 1 71.94 432 LEU A C 1
ATOM 3117 O O . LEU A 1 432 ? 27.391 6.566 6.641 1 71.94 432 LEU A O 1
ATOM 3121 N N . ARG A 1 433 ? 25.594 6.559 5.25 1 75.62 433 ARG A N 1
ATOM 3122 C CA . ARG A 1 433 ? 26 7.789 4.578 1 75.62 433 ARG A CA 1
ATOM 3123 C C . ARG A 1 433 ? 25.438 9.016 5.281 1 75.62 433 ARG A C 1
ATOM 3125 O O . ARG A 1 433 ? 25.578 10.141 4.805 1 75.62 433 ARG A O 1
ATOM 3132 N N . GLY A 1 434 ? 24.641 8.781 6.293 1 69.56 434 GLY A N 1
ATOM 3133 C CA . GLY A 1 434 ? 24.172 9.891 7.105 1 69.56 434 GLY A CA 1
ATOM 3134 C C . GLY A 1 434 ? 22.719 10.242 6.84 1 69.56 434 GLY A C 1
ATOM 3135 O O . GLY A 1 434 ? 22.188 11.18 7.434 1 69.56 434 GLY A O 1
ATOM 3136 N N . GLU A 1 435 ? 22.172 9.547 5.938 1 71.38 435 GLU A N 1
ATOM 3137 C CA . GLU A 1 435 ? 20.766 9.789 5.652 1 71.38 435 GLU A CA 1
ATOM 3138 C C . GLU A 1 435 ? 19.875 8.867 6.473 1 71.38 435 GLU A C 1
ATOM 3140 O O . GLU A 1 435 ? 20.109 7.656 6.539 1 71.38 435 GLU A O 1
ATOM 3145 N N . THR A 1 436 ? 19.016 9.438 7.207 1 67 436 THR A N 1
ATOM 3146 C CA . THR A 1 436 ? 18.172 8.586 8.031 1 67 436 THR A CA 1
ATOM 3147 C C . THR A 1 436 ? 16.859 8.273 7.32 1 67 436 THR A C 1
ATOM 3149 O O . THR A 1 436 ? 15.898 9.047 7.402 1 67 436 THR A O 1
ATOM 3152 N N . LEU A 1 437 ? 16.922 7.375 6.477 1 70.56 437 LEU A N 1
ATOM 3153 C CA . LEU A 1 437 ? 15.734 6.883 5.793 1 70.56 437 LEU A CA 1
ATOM 3154 C C . LEU A 1 437 ? 15.414 5.453 6.227 1 70.56 437 LEU A C 1
ATOM 3156 O O . LEU A 1 437 ? 16.25 4.562 6.113 1 70.56 437 LEU A O 1
ATOM 3160 N N . ARG A 1 438 ? 14.273 5.301 6.742 1 66.75 438 ARG A N 1
ATOM 3161 C CA . ARG A 1 438 ? 13.891 3.969 7.195 1 66.75 438 ARG A CA 1
ATOM 3162 C C . ARG A 1 438 ? 12.898 3.324 6.23 1 66.75 438 ARG A C 1
ATOM 3164 O O . ARG A 1 438 ? 12.656 2.119 6.301 1 66.75 438 ARG A O 1
ATOM 3171 N N . SER A 1 439 ? 12.359 4.168 5.352 1 67.38 439 SER A N 1
ATOM 3172 C CA . SER A 1 439 ? 11.383 3.68 4.383 1 67.38 439 SER A CA 1
ATOM 3173 C C . SER A 1 439 ? 11.391 4.527 3.113 1 67.38 439 SER A C 1
ATOM 3175 O O . SER A 1 439 ? 12.227 5.418 2.963 1 67.38 439 SER A O 1
ATOM 3177 N N . GLY A 1 440 ? 10.602 4.152 2.178 1 62.59 440 GLY A N 1
ATOM 3178 C CA . GLY A 1 440 ? 10.5 4.891 0.927 1 62.59 440 GLY A CA 1
ATOM 3179 C C . GLY A 1 440 ? 9.648 6.145 1.042 1 62.59 440 GLY A C 1
ATOM 3180 O O . GLY A 1 440 ? 9.289 6.75 0.031 1 62.59 440 GLY A O 1
ATOM 3181 N N . ARG A 1 441 ? 9.406 6.512 2.26 1 69.69 441 ARG A N 1
ATOM 3182 C CA . ARG A 1 441 ? 8.594 7.707 2.461 1 69.69 441 ARG A CA 1
ATOM 3183 C C . ARG A 1 441 ? 9.266 8.93 1.852 1 69.69 441 ARG A C 1
ATOM 3185 O O . ARG A 1 441 ? 10.469 9.125 2.002 1 69.69 441 ARG A O 1
ATOM 3192 N N . ASP A 1 442 ? 8.445 9.633 1.112 1 69.56 442 ASP A N 1
ATOM 3193 C CA . ASP A 1 442 ? 8.945 10.844 0.466 1 69.56 442 ASP A CA 1
ATOM 3194 C C . ASP A 1 442 ? 9.172 11.953 1.486 1 69.56 442 ASP A C 1
ATOM 3196 O O . ASP A 1 442 ? 8.234 12.672 1.851 1 69.56 442 ASP A O 1
ATOM 3200 N N . VAL A 1 443 ? 10.406 12.094 1.96 1 69.44 443 VAL A N 1
ATOM 3201 C CA . VAL A 1 443 ? 10.719 13.156 2.906 1 69.44 443 VAL A CA 1
ATOM 3202 C C . VAL A 1 443 ? 11.422 14.305 2.18 1 69.44 443 VAL A C 1
ATOM 3204 O O . VAL A 1 443 ? 11.719 15.344 2.781 1 69.44 443 VAL A O 1
ATOM 3207 N N . GLY A 1 444 ? 11.5 14.125 0.856 1 71.94 444 GLY A N 1
ATOM 3208 C CA . GLY A 1 444 ? 12.211 15.117 0.063 1 71.94 444 GLY A CA 1
ATOM 3209 C C . GLY A 1 444 ? 11.461 16.422 -0.063 1 71.94 444 GLY A C 1
ATOM 3210 O O . GLY A 1 444 ? 12.078 17.484 -0.209 1 71.94 444 GLY A O 1
ATOM 3211 N N . TRP A 1 445 ? 10.148 16.297 0.021 1 71.62 445 TRP A N 1
ATOM 3212 C CA . TRP A 1 445 ? 9.383 17.531 -0.12 1 71.62 445 TRP A CA 1
ATOM 3213 C C . TRP A 1 445 ? 9.688 18.5 1.021 1 71.62 445 TRP A C 1
ATOM 3215 O O . TRP A 1 445 ? 9.609 19.719 0.85 1 71.62 445 TRP A O 1
ATOM 3225 N N . MET A 1 446 ? 10.062 17.938 2.109 1 77.12 446 MET A N 1
ATOM 3226 C CA . MET A 1 446 ? 10.383 18.797 3.248 1 77.12 446 MET A CA 1
ATOM 3227 C C . MET A 1 446 ? 11.648 19.594 2.979 1 77.12 446 MET A C 1
ATOM 3229 O O . MET A 1 446 ? 11.812 20.703 3.514 1 77.12 446 MET A O 1
ATOM 3233 N N . ARG A 1 447 ? 12.484 19.109 2.123 1 75.19 447 ARG A N 1
ATOM 3234 C CA . ARG A 1 447 ? 13.719 19.812 1.764 1 75.19 447 ARG A CA 1
ATOM 3235 C C . ARG A 1 447 ? 13.477 20.781 0.616 1 75.19 447 ARG A C 1
ATOM 3237 O O . ARG A 1 447 ? 14.156 21.812 0.512 1 75.19 447 ARG A O 1
ATOM 3244 N N . ALA A 1 448 ? 12.508 20.5 -0.152 1 76.88 448 ALA A N 1
ATOM 3245 C CA . ALA A 1 448 ? 12.227 21.328 -1.33 1 76.88 448 ALA A CA 1
ATOM 3246 C C . ALA A 1 448 ? 11.484 22.594 -0.948 1 76.88 448 ALA A C 1
ATOM 3248 O O . ALA A 1 448 ? 11.641 23.641 -1.601 1 76.88 448 ALA A O 1
ATOM 3249 N N . LEU A 1 449 ? 10.703 22.531 0.081 1 87.31 449 LEU A N 1
ATOM 3250 C CA . LEU A 1 449 ? 10.023 23.719 0.584 1 87.31 449 LEU A CA 1
ATOM 3251 C C . LEU A 1 449 ? 10.922 24.5 1.534 1 87.31 449 LEU A C 1
ATOM 3253 O O . LEU A 1 449 ? 10.922 24.25 2.742 1 87.31 449 LEU A O 1
ATOM 3257 N N . THR A 1 450 ? 11.594 25.547 0.979 1 91.38 450 THR A N 1
ATOM 3258 C CA . THR A 1 450 ? 12.641 26.234 1.721 1 91.38 450 THR A CA 1
ATOM 3259 C C . THR A 1 450 ? 12.109 27.531 2.332 1 91.38 450 THR A C 1
ATOM 3261 O O . THR A 1 450 ? 11.016 27.984 1.983 1 91.38 450 THR A O 1
ATOM 3264 N N . ALA A 1 451 ? 12.844 28.047 3.223 1 94.19 451 ALA A N 1
ATOM 3265 C CA . ALA A 1 451 ? 12.531 29.328 3.84 1 94.19 451 ALA A CA 1
ATOM 3266 C C . ALA A 1 451 ? 12.438 30.438 2.791 1 94.19 451 ALA A C 1
ATOM 3268 O O . ALA A 1 451 ? 11.562 31.297 2.865 1 94.19 451 ALA A O 1
ATOM 3269 N N . GLY A 1 452 ? 13.305 30.359 1.851 1 91.81 452 GLY A N 1
ATOM 3270 C CA . GLY A 1 452 ? 13.297 31.344 0.787 1 91.81 452 GLY A CA 1
ATOM 3271 C C . GLY A 1 452 ? 12 31.359 -0.007 1 91.81 452 GLY A C 1
ATOM 3272 O O . GLY A 1 452 ? 11.539 32.438 -0.43 1 91.81 452 GLY A O 1
ATOM 3273 N N . GLN A 1 453 ? 11.414 30.234 -0.204 1 91.12 453 GLN A N 1
ATOM 3274 C CA . GLN A 1 453 ? 10.18 30.109 -0.979 1 91.12 453 GLN A CA 1
ATOM 3275 C C . GLN A 1 453 ? 8.969 30.531 -0.152 1 91.12 453 GLN A C 1
ATOM 3277 O O . GLN A 1 453 ? 7.98 31.031 -0.698 1 91.12 453 GLN A O 1
ATOM 3282 N N . MET A 1 454 ? 9.102 30.375 1.145 1 92.69 454 MET A N 1
ATOM 3283 C CA . MET A 1 454 ? 7.941 30.594 2.008 1 92.69 454 MET A CA 1
ATOM 3284 C C . MET A 1 454 ? 7.938 32.031 2.562 1 92.69 454 MET A C 1
ATOM 3286 O O . MET A 1 454 ? 6.906 32.5 3.025 1 92.69 454 MET A O 1
ATOM 3290 N N . MET A 1 455 ? 9.016 32.719 2.463 1 93.31 455 MET A N 1
ATOM 3291 C CA . MET A 1 455 ? 9.164 34 3.141 1 93.31 455 MET A CA 1
ATOM 3292 C C . MET A 1 455 ? 8.367 35.094 2.43 1 93.31 455 MET A C 1
ATOM 3294 O O . MET A 1 455 ? 8.125 35 1.223 1 93.31 455 MET A O 1
ATOM 3298 N N . ARG A 1 456 ? 7.922 36 3.242 1 91.62 456 ARG A N 1
ATOM 3299 C CA . ARG A 1 456 ? 7.395 37.25 2.693 1 91.62 456 ARG A CA 1
ATOM 3300 C C . ARG A 1 456 ? 8.492 38.312 2.555 1 91.62 456 ARG A C 1
ATOM 3302 O O . ARG A 1 456 ? 9.281 38.5 3.48 1 91.62 456 ARG A O 1
ATOM 3309 N N . ARG A 1 457 ? 8.539 38.938 1.535 1 89.81 457 ARG A N 1
ATOM 3310 C CA . ARG A 1 457 ? 9.656 39.844 1.239 1 89.81 457 ARG A CA 1
ATOM 3311 C C . ARG A 1 457 ? 9.352 41.25 1.681 1 89.81 457 ARG A C 1
ATOM 3313 O O . ARG A 1 457 ? 10.258 42.031 1.986 1 89.81 457 ARG A O 1
ATOM 3320 N N . ASP A 1 458 ? 8.117 41.562 1.763 1 87.44 458 ASP A N 1
ATOM 3321 C CA . ASP A 1 458 ? 7.734 42.906 2.182 1 87.44 458 ASP A CA 1
ATOM 3322 C C . ASP A 1 458 ? 7.664 43 3.705 1 87.44 458 ASP A C 1
ATOM 3324 O O . ASP A 1 458 ? 6.613 42.75 4.301 1 87.44 458 ASP A O 1
ATOM 3328 N N . VAL A 1 459 ? 8.812 43.344 4.328 1 89.19 459 VAL A N 1
ATOM 3329 C CA . VAL A 1 459 ? 8.891 43.438 5.781 1 89.19 459 VAL A CA 1
ATOM 3330 C C . VAL A 1 459 ? 9.289 44.844 6.211 1 89.19 459 VAL A C 1
ATOM 3332 O O . VAL A 1 459 ? 10.227 45.406 5.66 1 89.19 459 VAL A O 1
ATOM 3335 N N . PRO A 1 460 ? 8.461 45.438 7.137 1 92.75 460 PRO A N 1
ATOM 3336 C CA . PRO A 1 460 ? 8.891 46.719 7.656 1 92.75 460 PRO A CA 1
ATOM 3337 C C . PRO A 1 460 ? 10.242 46.656 8.352 1 92.75 460 PRO A C 1
ATOM 3339 O O . PRO A 1 460 ? 10.484 45.781 9.164 1 92.75 460 PRO A O 1
ATOM 3342 N N . ARG A 1 461 ? 11.117 47.656 7.977 1 95.25 461 ARG A N 1
ATOM 3343 C CA . ARG A 1 461 ? 12.469 47.719 8.531 1 95.25 461 ARG A CA 1
ATOM 3344 C C . ARG A 1 461 ? 12.734 49.062 9.172 1 95.25 461 ARG A C 1
ATOM 3346 O O . ARG A 1 461 ? 12.125 50.062 8.781 1 95.25 461 ARG A O 1
ATOM 3353 N N . PHE A 1 462 ? 13.492 49.094 10.211 1 95.69 462 PHE A N 1
ATOM 3354 C CA . PHE A 1 462 ? 13.859 50.312 10.898 1 95.69 462 PHE A CA 1
ATOM 3355 C C . PHE A 1 462 ? 15.258 50.219 11.492 1 95.69 462 PHE A C 1
ATOM 3357 O O . PHE A 1 462 ? 15.734 49.094 11.781 1 95.69 462 PHE A O 1
ATOM 3364 N N . ALA A 1 463 ? 15.906 51.344 11.594 1 95.88 463 ALA A N 1
ATOM 3365 C CA . ALA A 1 463 ? 17.281 51.375 12.117 1 95.88 463 ALA A CA 1
ATOM 3366 C C . ALA A 1 463 ? 17.297 51.125 13.617 1 95.88 463 ALA A C 1
ATOM 3368 O O . ALA A 1 463 ? 16.547 51.75 14.367 1 95.88 463 ALA A O 1
ATOM 3369 N N . ALA A 1 464 ? 18.172 50.281 14.07 1 95.62 464 ALA A N 1
ATOM 3370 C CA . ALA A 1 464 ? 18.25 49.906 15.477 1 95.62 464 ALA A CA 1
ATOM 3371 C C . ALA A 1 464 ? 18.766 51.031 16.344 1 95.62 464 ALA A C 1
ATOM 3373 O O . ALA A 1 464 ? 18.469 51.125 17.531 1 95.62 464 ALA A O 1
ATOM 3374 N N . ASP A 1 465 ? 19.469 51.906 15.773 1 94.31 465 ASP A N 1
ATOM 3375 C CA . ASP A 1 465 ? 20.109 52.969 16.531 1 94.31 465 ASP A CA 1
ATOM 3376 C C . ASP A 1 465 ? 19.219 54.219 16.609 1 94.31 465 ASP A C 1
ATOM 3378 O O . ASP A 1 465 ? 19.547 55.188 17.281 1 94.31 465 ASP A O 1
ATOM 3382 N N . ALA A 1 466 ? 18.062 54.156 16 1 94.75 466 ALA A N 1
ATOM 3383 C CA . ALA A 1 466 ? 17.125 55.25 16.047 1 94.75 466 ALA A CA 1
ATOM 3384 C C . ALA A 1 466 ? 16.391 55.312 17.375 1 94.75 466 ALA A C 1
ATOM 3386 O O . ALA A 1 466 ? 16.375 54.344 18.125 1 94.75 466 ALA A O 1
ATOM 3387 N N . SER A 1 467 ? 15.852 56.438 17.672 1 95.44 467 SER A N 1
ATOM 3388 C CA . SER A 1 467 ? 15.164 56.625 18.938 1 95.44 467 SER A CA 1
ATOM 3389 C C . SER A 1 467 ? 13.742 56.062 18.875 1 95.44 467 SER A C 1
ATOM 3391 O O . SER A 1 467 ? 13.18 55.906 17.797 1 95.44 467 SER A O 1
ATOM 3393 N N . VAL A 1 468 ? 13.219 55.781 20.016 1 95.06 468 VAL A N 1
ATOM 3394 C CA . VAL A 1 468 ? 11.852 55.281 20.141 1 95.06 468 VAL A CA 1
ATOM 3395 C C . VAL A 1 468 ? 10.867 56.312 19.594 1 95.06 468 VAL A C 1
ATOM 3397 O O . VAL A 1 468 ? 9.859 55.969 18.984 1 95.06 468 VAL A O 1
ATOM 3400 N N . SER A 1 469 ? 11.211 57.594 19.812 1 94.19 469 SER A N 1
ATOM 3401 C CA . SER A 1 469 ? 10.367 58.656 19.297 1 94.19 469 SER A CA 1
ATOM 3402 C C . SER A 1 469 ? 10.273 58.625 17.781 1 94.19 469 SER A C 1
ATOM 3404 O O . SER A 1 469 ? 9.188 58.719 17.203 1 94.19 469 SER A O 1
ATOM 3406 N N . ALA A 1 470 ? 11.383 58.438 17.172 1 94.81 470 ALA A N 1
ATOM 3407 C CA . ALA A 1 470 ? 11.414 58.344 15.711 1 94.81 470 ALA A CA 1
ATOM 3408 C C . ALA A 1 470 ? 10.641 57.125 15.227 1 94.81 470 ALA A C 1
ATOM 3410 O O . ALA A 1 470 ? 9.977 57.156 14.188 1 94.81 470 ALA A O 1
ATOM 3411 N N . PHE A 1 471 ? 10.82 56.062 15.953 1 95.12 471 PHE A N 1
ATOM 3412 C CA . PHE A 1 471 ? 10.109 54.844 15.648 1 95.12 471 PHE A CA 1
ATOM 3413 C C . PHE A 1 471 ? 8.602 55.031 15.711 1 95.12 471 PHE A C 1
ATOM 3415 O O . PHE A 1 471 ? 7.871 54.594 14.82 1 95.12 471 PHE A O 1
ATOM 3422 N N . ARG A 1 472 ? 8.133 55.688 16.781 1 90.88 472 ARG A N 1
ATOM 3423 C CA . ARG A 1 472 ? 6.707 55.906 16.984 1 90.88 472 ARG A CA 1
ATOM 3424 C C . ARG A 1 472 ? 6.133 56.781 15.883 1 90.88 472 ARG A C 1
ATOM 3426 O O . ARG A 1 472 ? 4.977 56.625 15.484 1 90.88 472 ARG A O 1
ATOM 3433 N N . ASP A 1 473 ? 6.945 57.688 15.391 1 91.69 473 ASP A N 1
ATOM 3434 C CA . ASP A 1 473 ? 6.504 58.562 14.32 1 91.69 473 ASP A CA 1
ATOM 3435 C C . ASP A 1 473 ? 6.293 57.781 13.023 1 91.69 473 ASP A C 1
ATOM 3437 O O . ASP A 1 473 ? 5.344 58.062 12.281 1 91.69 473 ASP A O 1
ATOM 3441 N N . ARG A 1 474 ? 7.09 56.781 12.867 1 92.75 474 ARG A N 1
ATOM 3442 C CA . ARG A 1 474 ? 7.059 56.062 11.609 1 92.75 474 ARG A CA 1
ATOM 3443 C C . ARG A 1 474 ? 6.023 54.938 11.664 1 92.75 474 ARG A C 1
ATOM 3445 O O . ARG A 1 474 ? 5.395 54.625 10.656 1 92.75 474 ARG A O 1
ATOM 3452 N N . PHE A 1 475 ? 6.004 54.312 12.82 1 92.44 475 PHE A N 1
ATOM 3453 C CA . PHE A 1 475 ? 5.121 53.156 12.961 1 92.44 475 PHE A CA 1
ATOM 3454 C C . PHE A 1 475 ? 4.098 53.375 14.062 1 92.44 475 PHE A C 1
ATOM 3456 O O . PHE A 1 475 ? 4.285 52.938 15.195 1 92.44 475 PHE A O 1
ATOM 3463 N N . PRO A 1 476 ? 3.066 54 13.664 1 85.44 476 PRO A N 1
ATOM 3464 C CA . PRO A 1 476 ? 2.012 54.156 14.664 1 85.44 476 PRO A CA 1
ATOM 3465 C C . PRO A 1 476 ? 1.41 52.812 15.117 1 85.44 476 PRO A C 1
ATOM 3467 O O . PRO A 1 476 ? 1.56 51.812 14.43 1 85.44 476 PRO A O 1
ATOM 3470 N N . LEU A 1 477 ? 0.861 52.938 16.312 1 77.94 477 LEU A N 1
ATOM 3471 C CA . LEU A 1 477 ? 0.234 51.719 16.828 1 77.94 477 LEU A CA 1
ATOM 3472 C C . LEU A 1 477 ? -0.836 51.219 15.883 1 77.94 477 LEU A C 1
ATOM 3474 O O . LEU A 1 477 ? -1.652 51.969 15.375 1 77.94 477 LEU A O 1
ATOM 3478 N N . GLY A 1 478 ? -0.808 49.938 15.562 1 71.5 478 GLY A N 1
ATOM 3479 C CA . GLY A 1 478 ? -1.788 49.312 14.688 1 71.5 478 GLY A CA 1
ATOM 3480 C C . GLY A 1 478 ? -1.312 49.188 13.25 1 71.5 478 GLY A C 1
ATOM 3481 O O . GLY A 1 478 ? -1.909 48.469 12.445 1 71.5 478 GLY A O 1
ATOM 3482 N N . SER A 1 479 ? -0.308 49.969 12.875 1 76.5 479 SER A N 1
ATOM 3483 C CA . SER A 1 479 ? 0.191 49.906 11.5 1 76.5 479 SER A CA 1
ATOM 3484 C C . SER A 1 479 ? 0.823 48.562 11.188 1 76.5 479 SER A C 1
ATOM 3486 O O . SER A 1 479 ? 0.579 48 10.117 1 76.5 479 SER A O 1
ATOM 3488 N N . THR A 1 480 ? 1.676 48.156 11.984 1 83.19 480 THR A N 1
ATOM 3489 C CA . THR A 1 480 ? 2.316 46.844 11.875 1 83.19 480 THR A CA 1
ATOM 3490 C C . THR A 1 480 ? 2.572 46.25 13.258 1 83.19 480 THR A C 1
ATOM 3492 O O . THR A 1 480 ? 2.627 46.969 14.25 1 83.19 480 THR A O 1
ATOM 3495 N N . THR A 1 481 ? 2.564 45.062 13.289 1 81.94 481 THR A N 1
ATOM 3496 C CA . THR A 1 481 ? 2.709 44.406 14.586 1 81.94 481 THR A CA 1
ATOM 3497 C C . THR A 1 481 ? 4.184 44.188 14.93 1 81.94 481 THR A C 1
ATOM 3499 O O . THR A 1 481 ? 4.551 44.156 16.109 1 81.94 481 THR A O 1
ATOM 3502 N N . ARG A 1 482 ? 4.918 44.062 13.844 1 89 482 ARG A N 1
ATOM 3503 C CA . ARG A 1 482 ? 6.336 43.781 14.062 1 89 482 ARG A CA 1
ATOM 3504 C C . ARG A 1 482 ? 7.199 44.531 13.047 1 89 482 ARG A C 1
ATOM 3506 O O . ARG A 1 482 ? 6.781 44.719 11.906 1 89 482 ARG A O 1
ATOM 3513 N N . VAL A 1 483 ? 8.352 44.969 13.531 1 94.31 483 VAL A N 1
ATOM 3514 C CA . VAL A 1 483 ? 9.297 45.656 12.672 1 94.31 483 VAL A CA 1
ATOM 3515 C C . VAL A 1 483 ? 10.695 45.062 12.844 1 94.31 483 VAL A C 1
ATOM 3517 O O . VAL A 1 483 ? 11.109 44.75 13.961 1 94.31 483 VAL A O 1
ATOM 3520 N N . VAL A 1 484 ? 11.359 44.844 11.719 1 95.5 484 VAL A N 1
ATOM 3521 C CA . VAL A 1 484 ? 12.711 44.312 11.734 1 95.5 484 VAL A CA 1
ATOM 3522 C C . VAL A 1 484 ? 13.727 45.438 11.93 1 95.5 484 VAL A C 1
ATOM 3524 O O . VAL A 1 484 ? 13.648 46.469 11.266 1 95.5 484 VAL A O 1
ATOM 3527 N N . LEU A 1 485 ? 14.578 45.219 12.852 1 96.06 485 LEU A N 1
ATOM 3528 C CA . LEU A 1 485 ? 15.602 46.188 13.141 1 96.06 485 LEU A CA 1
ATOM 3529 C C . LEU A 1 485 ? 16.891 45.875 12.383 1 96.06 485 LEU A C 1
ATOM 3531 O O . LEU A 1 485 ? 17.266 44.719 12.258 1 96.06 485 LEU A O 1
ATOM 3535 N N . LEU A 1 486 ? 17.469 46.906 11.859 1 95.75 486 LEU A N 1
ATOM 3536 C CA . LEU A 1 486 ? 18.719 46.781 11.133 1 95.75 486 LEU A CA 1
ATOM 3537 C C . LEU A 1 486 ? 19.844 47.5 11.852 1 95.75 486 LEU A C 1
ATOM 3539 O O . LEU A 1 486 ? 19.641 48.594 12.422 1 95.75 486 LEU A O 1
ATOM 3543 N N . ASP A 1 487 ? 21 46.906 11.828 1 92.94 487 ASP A N 1
ATOM 3544 C CA . ASP A 1 487 ? 22.156 47.562 12.422 1 92.94 487 ASP A CA 1
ATOM 3545 C C . ASP A 1 487 ? 22.734 48.594 11.453 1 92.94 487 ASP A C 1
ATOM 3547 O O . ASP A 1 487 ? 22.156 48.875 10.398 1 92.94 487 ASP A O 1
ATOM 3551 N N . GLY A 1 488 ? 23.781 49.219 11.898 1 90.62 488 GLY A N 1
ATOM 3552 C CA . GLY A 1 488 ? 24.391 50.281 11.117 1 90.62 488 GLY A CA 1
ATOM 3553 C C . GLY A 1 488 ? 24.859 49.844 9.75 1 90.62 488 GLY A C 1
ATOM 3554 O O . GLY A 1 488 ? 24.969 50.625 8.82 1 90.62 488 GLY A O 1
ATOM 3555 N N . GLU A 1 489 ? 25.047 48.562 9.57 1 90.94 489 GLU A N 1
ATOM 3556 C CA . GLU A 1 489 ? 25.547 48.031 8.305 1 90.94 489 GLU A CA 1
ATOM 3557 C C . GLU A 1 489 ? 24.391 47.438 7.477 1 90.94 489 GLU A C 1
ATOM 3559 O O . GLU A 1 489 ? 24.625 46.875 6.414 1 90.94 489 GLU A O 1
ATOM 3564 N N . GLY A 1 490 ? 23.203 47.531 8.008 1 90.25 490 GLY A N 1
ATOM 3565 C CA . GLY A 1 490 ? 22.062 47.031 7.273 1 90.25 490 GLY A CA 1
ATOM 3566 C C . GLY A 1 490 ? 21.781 45.562 7.523 1 90.25 490 GLY A C 1
ATOM 3567 O O . GLY A 1 490 ? 21.062 44.938 6.762 1 90.25 490 GLY A O 1
ATOM 3568 N N . HIS A 1 491 ? 22.469 45.094 8.516 1 93.31 491 HIS A N 1
ATOM 3569 C CA . HIS A 1 491 ? 22.281 43.688 8.844 1 93.31 491 HIS A CA 1
ATOM 3570 C C . HIS A 1 491 ? 21.203 43.5 9.906 1 93.31 491 HIS A C 1
ATOM 3572 O O . HIS A 1 491 ? 20.875 44.438 10.641 1 93.31 491 HIS A O 1
ATOM 3578 N N . TYR A 1 492 ? 20.719 42.312 9.969 1 94.19 492 TYR A N 1
ATOM 3579 C CA . TYR A 1 492 ? 19.656 41.969 10.922 1 94.19 492 TYR A CA 1
ATOM 3580 C C . TYR A 1 492 ? 20.125 42.219 12.352 1 94.19 492 TYR A C 1
ATOM 3582 O O . TYR A 1 492 ? 21.203 41.781 12.75 1 94.19 492 TYR A O 1
ATOM 3590 N N . ALA A 1 493 ? 19.219 42.938 13.117 1 94.06 493 ALA A N 1
ATOM 3591 C CA . ALA A 1 493 ? 19.594 43.281 14.484 1 94.06 493 ALA A CA 1
ATOM 3592 C C . ALA A 1 493 ? 18.469 42.906 15.461 1 94.06 493 ALA A C 1
ATOM 3594 O O . ALA A 1 493 ? 18.516 43.312 16.625 1 94.06 493 ALA A O 1
ATOM 3595 N N . GLY A 1 494 ? 17.5 42.25 14.953 1 93.62 494 GLY A N 1
ATOM 3596 C CA . GLY A 1 494 ? 16.422 41.812 15.836 1 93.62 494 GLY A CA 1
ATOM 3597 C C . GLY A 1 494 ? 15.047 42.219 15.352 1 93.62 494 GLY A C 1
ATOM 3598 O O . GLY A 1 494 ? 14.914 42.812 14.266 1 93.62 494 GLY A O 1
ATOM 3599 N N . ILE A 1 495 ? 14.023 41.875 16.172 1 94.06 495 ILE A N 1
ATOM 3600 C CA . ILE A 1 495 ? 12.633 42.219 15.867 1 94.06 495 ILE A CA 1
ATOM 3601 C C . ILE A 1 495 ? 12.008 42.938 17.062 1 94.06 495 ILE A C 1
ATOM 3603 O O . ILE A 1 495 ? 12.273 42.562 18.219 1 94.06 495 ILE A O 1
ATOM 3607 N N . VAL A 1 496 ? 11.273 44 16.766 1 93.31 496 VAL A N 1
ATOM 3608 C CA . VAL A 1 496 ? 10.602 44.719 17.844 1 93.31 496 VAL A CA 1
ATOM 3609 C C . VAL A 1 496 ? 9.086 44.688 17.625 1 93.31 496 VAL A C 1
ATOM 3611 O O . VAL A 1 496 ? 8.617 44.812 16.5 1 93.31 496 VAL A O 1
ATOM 3614 N N . ASP A 1 497 ? 8.391 44.375 18.641 1 89.5 497 ASP A N 1
ATOM 3615 C CA . ASP A 1 497 ? 6.938 44.5 18.625 1 89.5 497 ASP A CA 1
ATOM 3616 C C . ASP A 1 497 ? 6.512 45.969 18.703 1 89.5 497 ASP A C 1
ATOM 3618 O O . ASP A 1 497 ? 6.934 46.688 19.609 1 89.5 497 ASP A O 1
ATOM 3622 N N . THR A 1 498 ? 5.703 46.375 17.812 1 87.5 498 THR A N 1
ATOM 3623 C CA . THR A 1 498 ? 5.266 47.75 17.812 1 87.5 498 THR A CA 1
ATOM 3624 C C . THR A 1 498 ? 4.605 48.125 19.141 1 87.5 498 THR A C 1
ATOM 3626 O O . THR A 1 498 ? 4.809 49.25 19.641 1 87.5 498 THR A O 1
ATOM 3629 N N . ALA A 1 499 ? 3.904 47.188 19.719 1 81 499 ALA A N 1
ATOM 3630 C CA . ALA A 1 499 ? 3.227 47.438 20.984 1 81 499 ALA A CA 1
ATOM 3631 C C . ALA A 1 499 ? 4.234 47.688 22.094 1 81 499 ALA A C 1
ATOM 3633 O O . ALA A 1 499 ? 3.996 48.531 22.969 1 81 499 ALA A O 1
ATOM 3634 N N . ALA A 1 500 ? 5.281 47.062 22.047 1 84.94 500 ALA A N 1
ATOM 3635 C CA . ALA A 1 500 ? 6.309 47.25 23.062 1 84.94 500 ALA A CA 1
ATOM 3636 C C . ALA A 1 500 ? 6.957 48.625 22.953 1 84.94 500 ALA A C 1
ATOM 3638 O O . ALA A 1 500 ? 7.312 49.219 23.969 1 84.94 500 ALA A O 1
ATOM 3639 N N . ALA A 1 501 ? 7.09 49.094 21.797 1 87.88 501 ALA A N 1
ATOM 3640 C CA . ALA A 1 501 ? 7.715 50.375 21.547 1 87.88 501 ALA A CA 1
ATOM 3641 C C . ALA A 1 501 ? 6.801 51.5 22 1 87.88 501 ALA A C 1
ATOM 3643 O O . ALA A 1 501 ? 7.273 52.625 22.281 1 87.88 501 ALA A O 1
ATOM 3644 N N . TRP A 1 502 ? 5.578 51.219 22.094 1 85.69 502 TRP A N 1
ATOM 3645 C CA . TRP A 1 502 ? 4.613 52.25 22.422 1 85.69 502 TRP A CA 1
ATOM 3646 C C . TRP A 1 502 ? 4.254 52.188 23.906 1 85.69 502 TRP A C 1
ATOM 3648 O O . TRP A 1 502 ? 3.402 52.969 24.375 1 85.69 502 TRP A O 1
ATOM 3658 N N . SER A 1 503 ? 4.875 51.281 24.578 1 81.88 503 SER A N 1
ATOM 3659 C CA . SER A 1 503 ? 4.652 51.219 26.031 1 81.88 503 SER A CA 1
ATOM 3660 C C . SER A 1 503 ? 5.027 52.531 26.688 1 81.88 503 SER A C 1
ATOM 3662 O O . SER A 1 503 ? 6.062 53.125 26.375 1 81.88 503 SER A O 1
ATOM 3664 N N . PRO A 1 504 ? 4.238 52.969 27.641 1 77.19 504 PRO A N 1
ATOM 3665 C CA . PRO A 1 504 ? 4.535 54.25 28.312 1 77.19 504 PRO A CA 1
ATOM 3666 C C . PRO A 1 504 ? 5.797 54.156 29.172 1 77.19 504 PRO A C 1
ATOM 3668 O O . PRO A 1 504 ? 6.379 55.219 29.5 1 77.19 504 PRO A O 1
ATOM 3671 N N . GLU A 1 505 ? 6.156 53 29.438 1 82.12 505 GLU A N 1
ATOM 3672 C CA . GLU A 1 505 ? 7.32 52.812 30.312 1 82.12 505 GLU A CA 1
ATOM 3673 C C . GLU A 1 505 ? 8.617 53.094 29.547 1 82.12 505 GLU A C 1
ATOM 3675 O O . GLU A 1 505 ? 9.672 53.312 30.156 1 82.12 505 GLU A O 1
ATOM 3680 N N . VAL A 1 506 ? 8.438 53.188 28.266 1 88.56 506 VAL A N 1
ATOM 3681 C CA . VAL A 1 506 ? 9.641 53.344 27.469 1 88.56 506 VAL A CA 1
ATOM 3682 C C . VAL A 1 506 ? 9.891 54.844 27.172 1 88.56 506 VAL A C 1
ATOM 3684 O O . VAL A 1 506 ? 9.008 55.531 26.656 1 88.56 506 VAL A O 1
ATOM 3687 N N . GLU A 1 507 ? 11.078 55.25 27.484 1 90.75 507 GLU A N 1
ATOM 3688 C CA . GLU A 1 507 ? 11.438 56.656 27.25 1 90.75 507 GLU A CA 1
ATOM 3689 C C . GLU A 1 507 ? 11.664 56.938 25.75 1 90.75 507 GLU A C 1
ATOM 3691 O O . GLU A 1 507 ? 12.32 56.156 25.078 1 90.75 507 GLU A O 1
ATOM 3696 N N . PRO A 1 508 ? 11.18 58 25.281 1 91.5 508 PRO A N 1
ATOM 3697 C CA . PRO A 1 508 ? 11.266 58.312 23.844 1 91.5 508 PRO A CA 1
ATOM 3698 C C . PRO A 1 508 ? 12.703 58.5 23.375 1 91.5 508 PRO A C 1
ATOM 3700 O O . PRO A 1 508 ? 12.992 58.312 22.188 1 91.5 508 PRO A O 1
ATOM 3703 N N . VAL A 1 509 ? 13.586 58.781 24.25 1 91.38 509 VAL A N 1
ATOM 3704 C CA . VAL A 1 509 ? 14.938 59.156 23.844 1 91.38 509 VAL A CA 1
ATOM 3705 C C . VAL A 1 509 ? 15.789 57.875 23.703 1 91.38 509 VAL A C 1
ATOM 3707 O O . VAL A 1 509 ? 16.812 57.875 23.016 1 91.38 509 VAL A O 1
ATOM 3710 N N . VAL A 1 510 ? 15.336 56.781 24.234 1 93.12 510 VAL A N 1
ATOM 3711 C CA . VAL A 1 510 ? 16.109 55.531 24.234 1 93.12 510 VAL A CA 1
ATOM 3712 C C . VAL A 1 510 ? 16.125 54.969 22.812 1 93.12 510 VAL A C 1
ATOM 3714 O O . VAL A 1 510 ? 15.219 55.219 22.016 1 93.12 510 VAL A O 1
ATOM 3717 N N . GLU A 1 511 ? 17.25 54.219 22.516 1 94.62 511 GLU A N 1
ATOM 3718 C CA . GLU A 1 511 ? 17.359 53.562 21.219 1 94.62 511 GLU A CA 1
ATOM 3719 C C . GLU A 1 511 ? 16.391 52.406 21.109 1 94.62 511 GLU A C 1
ATOM 3721 O O . GLU A 1 511 ? 16.266 51.594 22.047 1 94.62 511 GLU A O 1
ATOM 3726 N N . ILE A 1 512 ? 15.742 52.312 19.906 1 94.75 512 ILE A N 1
ATOM 3727 C CA . ILE A 1 512 ? 14.727 51.281 19.703 1 94.75 512 ILE A CA 1
ATOM 3728 C C . ILE A 1 512 ? 15.367 49.906 19.734 1 94.75 512 ILE A C 1
ATOM 3730 O O . ILE A 1 512 ? 14.719 48.906 20.062 1 94.75 512 ILE A O 1
ATOM 3734 N N . GLY A 1 513 ? 16.656 49.812 19.375 1 94.69 513 GLY A N 1
ATOM 3735 C CA . GLY A 1 513 ? 17.391 48.562 19.375 1 94.69 513 GLY A CA 1
ATOM 3736 C C . GLY A 1 513 ? 17.375 47.844 20.719 1 94.69 513 GLY A C 1
ATOM 3737 O O . GLY A 1 513 ? 17.484 46.625 20.781 1 94.69 513 GLY A O 1
ATOM 3738 N N . THR A 1 514 ? 17.188 48.562 21.812 1 92.75 514 THR A N 1
ATOM 3739 C CA . THR A 1 514 ? 17.188 47.969 23.156 1 92.75 514 THR A CA 1
ATOM 3740 C C . THR A 1 514 ? 15.922 47.125 23.375 1 92.75 514 THR A C 1
ATOM 3742 O O . THR A 1 514 ? 15.898 46.281 24.25 1 92.75 514 THR A O 1
ATOM 3745 N N . LEU A 1 515 ? 14.938 47.406 22.594 1 92.81 515 LEU A N 1
ATOM 3746 C CA . LEU A 1 515 ? 13.68 46.656 22.703 1 92.81 515 LEU A CA 1
ATOM 3747 C C . LEU A 1 515 ? 13.648 45.469 21.75 1 92.81 515 LEU A C 1
ATOM 3749 O O . LEU A 1 515 ? 12.703 44.688 21.766 1 92.81 515 LEU A O 1
ATOM 3753 N N . GLY A 1 516 ? 14.688 45.438 21 1 92.88 516 GLY A N 1
ATOM 3754 C CA . GLY A 1 516 ? 14.727 44.344 20.016 1 92.88 516 GLY A CA 1
ATOM 3755 C C . GLY A 1 516 ? 14.875 42.969 20.625 1 92.88 516 GLY A C 1
ATOM 3756 O O . GLY A 1 516 ? 15.586 42.812 21.625 1 92.88 516 GLY A O 1
ATOM 3757 N N . LYS A 1 517 ? 14.172 41.969 20.031 1 91.44 517 LYS A N 1
ATOM 3758 C CA . LYS A 1 517 ? 14.258 40.594 20.484 1 91.44 517 LYS A CA 1
ATOM 3759 C C . LYS A 1 517 ? 14.859 39.688 19.406 1 91.44 517 LYS A C 1
ATOM 3761 O O . LYS A 1 517 ? 14.883 40.062 18.234 1 91.44 517 LYS A O 1
ATOM 3766 N N . LEU A 1 518 ? 15.484 38.594 19.766 1 91.94 518 LEU A N 1
ATOM 3767 C CA . LEU A 1 518 ? 15.961 37.531 18.922 1 91.94 518 LEU A CA 1
ATOM 3768 C C . LEU A 1 518 ? 17 38.031 17.922 1 91.94 518 LEU A C 1
ATOM 3770 O O . LEU A 1 518 ? 16.891 37.75 16.734 1 91.94 518 LEU A O 1
ATOM 3774 N N . PRO A 1 519 ? 17.938 38.75 18.391 1 90.06 519 PRO A N 1
ATOM 3775 C CA . PRO A 1 519 ? 18.922 39.281 17.453 1 90.06 519 PRO A CA 1
ATOM 3776 C C . PRO A 1 519 ? 19.75 38.188 16.766 1 90.06 519 PRO A C 1
ATOM 3778 O O . PRO A 1 519 ? 20.297 38.406 15.688 1 90.06 519 PRO A O 1
ATOM 3781 N N . GLN A 1 520 ? 19.766 36.969 17.359 1 89.06 520 GLN A N 1
ATOM 3782 C CA . GLN A 1 520 ? 20.609 35.906 16.797 1 89.06 520 GLN A CA 1
ATOM 3783 C C . GLN A 1 520 ? 19.766 34.875 16.078 1 89.06 520 GLN A C 1
ATOM 3785 O O . GLN A 1 520 ? 20.312 33.938 15.484 1 89.06 520 GLN A O 1
ATOM 3790 N N . ALA A 1 521 ? 18.578 35 16.109 1 91.44 521 ALA A N 1
ATOM 3791 C CA . ALA A 1 521 ? 17.703 33.969 15.523 1 91.44 521 ALA A CA 1
ATOM 3792 C C . ALA A 1 521 ? 17.359 34.312 14.078 1 91.44 521 ALA A C 1
ATOM 3794 O O . ALA A 1 521 ? 16.609 35.25 13.812 1 91.44 521 ALA A O 1
ATOM 3795 N N . ARG A 1 522 ? 17.984 33.656 13.18 1 92.69 522 ARG A N 1
ATOM 3796 C CA . ARG A 1 522 ? 17.703 33.875 11.758 1 92.69 522 ARG A CA 1
ATOM 3797 C C . ARG A 1 522 ? 17.688 32.531 11.008 1 92.69 522 ARG A C 1
ATOM 3799 O O . ARG A 1 522 ? 18.281 31.562 11.453 1 92.69 522 ARG A O 1
ATOM 3806 N N . LEU A 1 523 ? 16.953 32.562 9.969 1 95 523 LEU A N 1
ATOM 3807 C CA . LEU A 1 523 ? 16.859 31.391 9.102 1 95 523 LEU A CA 1
ATOM 3808 C C . LEU A 1 523 ? 17.641 31.609 7.809 1 95 523 LEU A C 1
ATOM 3810 O O . LEU A 1 523 ? 17.672 32.719 7.273 1 95 523 LEU A O 1
ATOM 3814 N N . ALA A 1 524 ? 18.281 30.594 7.383 1 94.12 524 ALA A N 1
ATOM 3815 C CA . ALA A 1 524 ? 18.891 30.625 6.059 1 94.12 524 ALA A CA 1
ATOM 3816 C C . ALA A 1 524 ? 17.859 30.344 4.973 1 94.12 524 ALA A C 1
ATOM 3818 O O . ALA A 1 524 ? 16.953 29.516 5.168 1 94.12 524 ALA A O 1
ATOM 3819 N N . PRO A 1 525 ? 18 31.031 3.869 1 93.12 525 PRO A N 1
ATOM 3820 C CA . PRO A 1 525 ? 17.016 30.844 2.795 1 93.12 525 PRO A CA 1
ATOM 3821 C C . PRO A 1 525 ? 16.969 29.406 2.293 1 93.12 525 PRO A C 1
ATOM 3823 O O . PRO A 1 525 ? 15.922 28.969 1.796 1 93.12 525 PRO A O 1
ATOM 3826 N N . GLU A 1 526 ? 17.969 28.578 2.479 1 91.5 526 GLU A N 1
ATOM 3827 C CA . GLU A 1 526 ? 18.047 27.219 1.933 1 91.5 526 GLU A CA 1
ATOM 3828 C C . GLU A 1 526 ? 17.469 26.203 2.914 1 91.5 526 GLU A C 1
ATOM 3830 O O . GLU A 1 526 ? 17.328 25.031 2.576 1 91.5 526 GLU A O 1
ATOM 3835 N N . MET A 1 527 ? 17.125 26.719 4.086 1 90.38 527 MET A N 1
ATOM 3836 C CA . MET A 1 527 ? 16.609 25.812 5.102 1 90.38 527 MET A CA 1
ATOM 3837 C C . MET A 1 527 ? 15.266 25.219 4.672 1 90.38 527 MET A C 1
ATOM 3839 O O . MET A 1 527 ? 14.383 25.953 4.23 1 90.38 527 MET A O 1
ATOM 3843 N N . GLY A 1 528 ? 15.18 23.891 4.746 1 89.88 528 GLY A N 1
ATOM 3844 C CA . GLY A 1 528 ? 13.906 23.25 4.477 1 89.88 528 GLY A CA 1
ATOM 3845 C C . GLY A 1 528 ? 12.875 23.469 5.566 1 89.88 528 GLY A C 1
ATOM 3846 O O . GLY A 1 528 ? 13.219 23.891 6.672 1 89.88 528 GLY A O 1
ATOM 3847 N N . ILE A 1 529 ? 11.688 23.188 5.234 1 89.75 529 ILE A N 1
ATOM 3848 C CA . ILE A 1 529 ? 10.57 23.516 6.121 1 89.75 529 ILE A CA 1
ATOM 3849 C C . ILE A 1 529 ? 10.734 22.766 7.445 1 89.75 529 ILE A C 1
ATOM 3851 O O . ILE A 1 529 ? 10.359 23.281 8.5 1 89.75 529 ILE A O 1
ATOM 3855 N N . GLY A 1 530 ? 11.273 21.531 7.398 1 85.38 530 GLY A N 1
ATOM 3856 C CA . GLY A 1 530 ? 11.531 20.828 8.641 1 85.38 530 GLY A CA 1
ATOM 3857 C C . GLY A 1 530 ? 12.453 21.578 9.578 1 85.38 530 GLY A C 1
ATOM 3858 O O . GLY A 1 530 ? 12.148 21.734 10.766 1 85.38 530 GLY A O 1
ATOM 3859 N N . ALA A 1 531 ? 13.492 22.031 9.078 1 86.88 531 ALA A N 1
ATOM 3860 C CA . ALA A 1 531 ? 14.461 22.797 9.852 1 86.88 531 ALA A CA 1
ATOM 3861 C C . ALA A 1 531 ? 13.859 24.125 10.305 1 86.88 531 ALA A C 1
ATOM 3863 O O . ALA A 1 531 ? 14.148 24.609 11.406 1 86.88 531 ALA A O 1
ATOM 3864 N N . VAL A 1 532 ? 13.078 24.703 9.43 1 91.81 532 VAL A N 1
ATOM 3865 C CA . VAL A 1 532 ? 12.422 25.969 9.75 1 91.81 532 VAL A CA 1
ATOM 3866 C C . VAL A 1 532 ? 11.516 25.781 10.961 1 91.81 532 VAL A C 1
ATOM 3868 O O . VAL A 1 532 ? 11.547 26.578 11.898 1 91.81 532 VAL A O 1
ATOM 3871 N N . LEU A 1 533 ? 10.742 24.719 10.969 1 87.44 533 LEU A N 1
ATOM 3872 C CA . LEU A 1 533 ? 9.82 24.469 12.07 1 87.44 533 LEU A CA 1
ATOM 3873 C C . LEU A 1 533 ? 10.578 24.141 13.352 1 87.44 533 LEU A C 1
ATOM 3875 O O . LEU A 1 533 ? 10.164 24.531 14.445 1 87.44 533 LEU A O 1
ATOM 3879 N N . GLU A 1 534 ? 11.648 23.422 13.188 1 86.5 534 GLU A N 1
ATOM 3880 C CA . GLU A 1 534 ? 12.492 23.141 14.344 1 86.5 534 GLU A CA 1
ATOM 3881 C C . GLU A 1 534 ? 13.047 24.438 14.945 1 86.5 534 GLU A C 1
ATOM 3883 O O . GLU A 1 534 ? 13.164 24.562 16.156 1 86.5 534 GLU A O 1
ATOM 3888 N N . ALA A 1 535 ? 13.398 25.312 14.109 1 90.12 535 ALA A N 1
ATOM 3889 C CA . ALA A 1 535 ? 13.906 26.609 14.57 1 90.12 535 ALA A CA 1
ATOM 3890 C C . ALA A 1 535 ? 12.828 27.375 15.336 1 90.12 535 ALA A C 1
ATOM 3892 O O . ALA A 1 535 ? 13.117 27.984 16.375 1 90.12 535 ALA A O 1
ATOM 3893 N N . PHE A 1 536 ? 11.641 27.391 14.812 1 88.25 536 PHE A N 1
ATOM 3894 C CA . PHE A 1 536 ? 10.539 28.047 15.508 1 88.25 536 PHE A CA 1
ATOM 3895 C C . PHE A 1 536 ? 10.312 27.422 16.875 1 88.25 536 PHE A C 1
ATOM 3897 O O . PHE A 1 536 ? 10.055 28.125 17.859 1 88.25 536 PHE A O 1
ATOM 3904 N N . ASP A 1 537 ? 10.414 26.109 16.938 1 82.25 537 ASP A N 1
ATOM 3905 C CA . ASP A 1 537 ? 10.211 25.406 18.188 1 82.25 537 ASP A CA 1
ATOM 3906 C C . ASP A 1 537 ? 11.32 25.734 19.188 1 82.25 537 ASP A C 1
ATOM 3908 O O . ASP A 1 537 ? 11.078 25.828 20.391 1 82.25 537 ASP A O 1
ATOM 3912 N N . ARG A 1 538 ? 12.508 25.859 18.688 1 83.75 538 ARG A N 1
ATOM 3913 C CA . ARG A 1 538 ? 13.672 26.125 19.531 1 83.75 538 ARG A CA 1
ATOM 3914 C C . ARG A 1 538 ? 13.648 27.547 20.078 1 83.75 538 ARG A C 1
ATOM 3916 O O . ARG A 1 538 ? 13.914 27.766 21.266 1 83.75 538 ARG A O 1
ATOM 3923 N N . VAL A 1 539 ? 13.305 28.5 19.266 1 85.38 539 VAL A N 1
ATOM 3924 C CA . VAL A 1 539 ? 13.391 29.922 19.625 1 85.38 539 VAL A CA 1
ATOM 3925 C C . VAL A 1 539 ? 12.078 30.375 20.25 1 85.38 539 VAL A C 1
ATOM 3927 O O . VAL A 1 539 ? 12.047 31.391 20.953 1 85.38 539 VAL A O 1
ATOM 3930 N N . VAL A 1 540 ? 11.016 29.594 20.109 1 80.06 540 VAL A N 1
ATOM 3931 C CA . VAL A 1 540 ? 9.672 29.938 20.578 1 80.06 540 VAL A CA 1
ATOM 3932 C C . VAL A 1 540 ? 9.305 31.344 20.125 1 80.06 540 VAL A C 1
ATOM 3934 O O . VAL A 1 540 ? 9.133 32.25 20.953 1 80.06 540 VAL A O 1
ATOM 3937 N N . ALA A 1 541 ? 9.344 31.594 18.875 1 83.12 541 ALA A N 1
ATOM 3938 C CA . ALA A 1 541 ? 9.047 32.875 18.25 1 83.12 541 ALA A CA 1
ATOM 3939 C C . ALA A 1 541 ? 7.875 32.781 17.281 1 83.12 541 ALA A C 1
ATOM 3941 O O . ALA A 1 541 ? 7.578 31.688 16.781 1 83.12 541 ALA A O 1
ATOM 3942 N N . ASP A 1 542 ? 7.195 33.875 17.078 1 84.44 542 ASP A N 1
ATOM 3943 C CA . ASP A 1 542 ? 6.086 33.906 16.125 1 84.44 542 ASP A CA 1
ATOM 3944 C C . ASP A 1 542 ? 6.578 34.219 14.719 1 84.44 542 ASP A C 1
ATOM 3946 O O . ASP A 1 542 ? 5.914 33.875 13.734 1 84.44 542 ASP A O 1
ATOM 3950 N N . ASP A 1 543 ? 7.707 34.906 14.695 1 90.38 543 ASP A N 1
ATOM 3951 C CA . ASP A 1 543 ? 8.297 35.25 13.414 1 90.38 543 ASP A CA 1
ATOM 3952 C C . ASP A 1 543 ? 9.812 35.125 13.438 1 90.38 543 ASP A C 1
ATOM 3954 O O . ASP A 1 543 ? 10.445 35.344 14.469 1 90.38 543 ASP A O 1
ATOM 3958 N N . LEU A 1 544 ? 10.305 34.688 12.352 1 93.81 544 LEU A N 1
ATOM 3959 C CA . LEU A 1 544 ? 11.75 34.625 12.172 1 93.81 544 LEU A CA 1
ATOM 3960 C C . LEU A 1 544 ? 12.164 35.25 10.844 1 93.81 544 LEU A C 1
ATOM 3962 O O . LEU A 1 544 ? 11.453 35.125 9.844 1 93.81 544 LEU A O 1
ATOM 3966 N N . VAL A 1 545 ? 13.234 35.938 10.922 1 95 545 VAL A N 1
ATOM 3967 C CA . VAL A 1 545 ? 13.742 36.594 9.734 1 95 545 VAL A CA 1
ATOM 3968 C C . VAL A 1 545 ? 14.57 35.625 8.898 1 95 545 VAL A C 1
ATOM 3970 O O . VAL A 1 545 ? 15.227 34.719 9.445 1 95 545 VAL A O 1
ATOM 3973 N N . VAL A 1 546 ? 14.391 35.719 7.605 1 95.94 546 VAL A N 1
ATOM 3974 C CA . VAL A 1 546 ? 15.258 35 6.672 1 95.94 546 VAL A CA 1
ATOM 3975 C C . VAL A 1 546 ? 16.391 35.906 6.227 1 95.94 546 VAL A C 1
ATOM 3977 O O . VAL A 1 546 ? 16.156 37 5.672 1 95.94 546 VAL A O 1
ATOM 3980 N N . ALA A 1 547 ? 17.578 35.531 6.543 1 94.12 547 ALA A N 1
ATOM 3981 C CA . ALA A 1 547 ? 18.719 36.375 6.219 1 94.12 547 ALA A CA 1
ATOM 3982 C C . ALA A 1 547 ? 19.688 35.656 5.293 1 94.12 547 ALA A C 1
ATOM 3984 O O . ALA A 1 547 ? 19.844 34.438 5.375 1 94.12 547 ALA A O 1
ATOM 3985 N N . GLY A 1 548 ? 20.203 36.406 4.43 1 90.31 548 GLY A N 1
ATOM 3986 C CA . GLY A 1 548 ? 21.219 35.844 3.555 1 90.31 548 GLY A CA 1
ATOM 3987 C C . GLY A 1 548 ? 22.531 35.594 4.266 1 90.31 548 GLY A C 1
ATOM 3988 O O . GLY A 1 548 ? 22.688 35.906 5.445 1 90.31 548 GLY A O 1
ATOM 3989 N N . PRO A 1 549 ? 23.469 34.969 3.527 1 87.12 549 PRO A N 1
ATOM 3990 C CA . PRO A 1 549 ? 24.781 34.656 4.109 1 87.12 549 PRO A CA 1
ATOM 3991 C C . PRO A 1 549 ? 25.516 35.906 4.598 1 87.12 549 PRO A C 1
ATOM 3993 O O . PRO A 1 549 ? 26.281 35.812 5.559 1 87.12 549 PRO A O 1
ATOM 3996 N N . ASP A 1 550 ? 25.203 37.031 4.035 1 85.25 550 ASP A N 1
ATOM 3997 C CA . ASP A 1 550 ? 25.875 38.281 4.391 1 85.25 550 ASP A CA 1
ATOM 3998 C C . ASP A 1 550 ? 25.141 39 5.508 1 85.25 550 ASP A C 1
ATOM 4000 O O . ASP A 1 550 ? 25.547 40.094 5.934 1 85.25 550 ASP A O 1
ATOM 4004 N N . GLY A 1 551 ? 24.062 38.469 5.926 1 86.69 551 GLY A N 1
ATOM 4005 C CA . GLY A 1 551 ? 23.312 39.062 7.02 1 86.69 551 GLY A CA 1
ATOM 4006 C C . GLY A 1 551 ? 22.172 39.938 6.547 1 86.69 551 GLY A C 1
ATOM 4007 O O . GLY A 1 551 ? 21.406 40.5 7.359 1 86.69 551 GLY A O 1
ATOM 4008 N N . ASP A 1 552 ? 22.047 40.062 5.234 1 91.5 552 ASP A N 1
ATOM 4009 C CA . ASP A 1 552 ? 20.969 40.875 4.684 1 91.5 552 ASP A CA 1
ATOM 4010 C C . ASP A 1 552 ? 19.609 40.219 4.953 1 91.5 552 ASP A C 1
ATOM 4012 O O . ASP A 1 552 ? 19.453 39 4.848 1 91.5 552 ASP A O 1
ATOM 4016 N N . VAL A 1 553 ? 18.719 41.125 5.316 1 93.88 553 VAL A N 1
ATOM 4017 C CA . VAL A 1 553 ? 17.375 40.625 5.57 1 93.88 553 VAL A CA 1
ATOM 4018 C C . VAL A 1 553 ? 16.641 40.406 4.242 1 93.88 553 VAL A C 1
ATOM 4020 O O . VAL A 1 553 ? 16.469 41.344 3.459 1 93.88 553 VAL A O 1
ATOM 4023 N N . LEU A 1 554 ? 16.297 39.188 3.973 1 94.06 554 LEU A N 1
ATOM 4024 C CA . LEU A 1 554 ? 15.633 38.844 2.723 1 94.06 554 LEU A CA 1
ATOM 4025 C C . LEU A 1 554 ? 14.117 38.812 2.893 1 94.06 554 LEU A C 1
ATOM 4027 O O . LEU A 1 554 ? 13.383 39.094 1.941 1 94.06 554 LEU A O 1
ATOM 4031 N N . GLY A 1 555 ? 13.703 38.438 4.012 1 94.38 555 GLY A N 1
ATOM 4032 C CA . GLY A 1 555 ? 12.273 38.344 4.262 1 94.38 555 GLY A CA 1
ATOM 4033 C C . GLY A 1 555 ? 11.945 37.875 5.668 1 94.38 555 GLY A C 1
ATOM 4034 O O . GLY A 1 555 ? 12.805 37.875 6.551 1 94.38 555 GLY A O 1
ATOM 4035 N N . LEU A 1 556 ? 10.625 37.594 5.883 1 94.5 556 LEU A N 1
ATOM 4036 C CA . LEU A 1 556 ? 10.109 37.156 7.18 1 94.5 556 LEU A CA 1
ATOM 4037 C C . LEU A 1 556 ? 9.141 36 7.02 1 94.5 556 LEU A C 1
ATOM 4039 O O . LEU A 1 556 ? 8.391 35.938 6.047 1 94.5 556 LEU A O 1
ATOM 4043 N N . ILE A 1 557 ? 9.281 35 7.855 1 93.81 557 ILE A N 1
ATOM 4044 C CA . ILE A 1 557 ? 8.359 33.875 7.887 1 93.81 557 ILE A CA 1
ATOM 4045 C C . ILE A 1 557 ? 7.652 33.812 9.242 1 93.81 557 ILE A C 1
ATOM 4047 O O . ILE A 1 557 ? 8.297 33.906 10.289 1 93.81 557 ILE A O 1
ATOM 4051 N N . THR A 1 558 ? 6.363 33.75 9.219 1 89.62 558 THR A N 1
ATOM 4052 C CA . THR A 1 558 ? 5.629 33.531 10.461 1 89.62 558 THR A CA 1
ATOM 4053 C C . THR A 1 558 ? 5.473 32.031 10.75 1 89.62 558 THR A C 1
ATOM 4055 O O . THR A 1 558 ? 5.445 31.219 9.828 1 89.62 558 THR A O 1
ATOM 4058 N N . GLU A 1 559 ? 5.441 31.688 11.961 1 86.94 559 GLU A N 1
ATOM 4059 C CA . GLU A 1 559 ? 5.211 30.281 12.32 1 86.94 559 GLU A CA 1
ATOM 4060 C C . GLU A 1 559 ? 3.891 29.781 11.75 1 86.94 559 GLU A C 1
ATOM 4062 O O . GLU A 1 559 ? 3.811 28.641 11.281 1 86.94 559 GLU A O 1
ATOM 4067 N N . ARG A 1 560 ? 2.904 30.641 11.805 1 79.88 560 ARG A N 1
ATOM 4068 C CA . ARG A 1 560 ? 1.584 30.281 11.289 1 79.88 560 ARG A CA 1
ATOM 4069 C C . ARG A 1 560 ? 1.656 29.891 9.812 1 79.88 560 ARG A C 1
ATOM 4071 O O . ARG A 1 560 ? 1.101 28.875 9.406 1 79.88 560 ARG A O 1
ATOM 4078 N N . HIS A 1 561 ? 2.312 30.688 9.102 1 86.38 561 HIS A N 1
ATOM 4079 C CA . HIS A 1 561 ? 2.422 30.438 7.668 1 86.38 561 HIS A CA 1
ATOM 4080 C C . HIS A 1 561 ? 3.205 29.156 7.398 1 86.38 561 HIS A C 1
ATOM 4082 O O . HIS A 1 561 ? 2.818 28.344 6.543 1 86.38 561 HIS A O 1
ATOM 4088 N N . ALA A 1 562 ? 4.293 29.016 8.086 1 87.88 562 ALA A N 1
ATOM 4089 C CA . ALA A 1 562 ? 5.121 27.828 7.906 1 87.88 562 ALA A CA 1
ATOM 4090 C C . ALA A 1 562 ? 4.34 26.562 8.242 1 87.88 562 ALA A C 1
ATOM 4092 O O . ALA A 1 562 ? 4.402 25.578 7.508 1 87.88 562 ALA A O 1
ATOM 4093 N N . ARG A 1 563 ? 3.648 26.594 9.297 1 82.81 563 ARG A N 1
ATOM 4094 C CA . ARG A 1 563 ? 2.889 25.422 9.719 1 82.81 563 ARG A CA 1
ATOM 4095 C C . ARG A 1 563 ? 1.73 25.141 8.773 1 82.81 563 ARG A C 1
ATOM 4097 O O . ARG A 1 563 ? 1.385 23.984 8.531 1 82.81 563 ARG A O 1
ATOM 4104 N N . ARG A 1 564 ? 1.117 26.188 8.359 1 82.5 564 ARG A N 1
ATOM 4105 C CA . ARG A 1 564 ? 0.054 26.031 7.371 1 82.5 564 ARG A CA 1
ATOM 4106 C C . ARG A 1 564 ? 0.583 25.375 6.098 1 82.5 564 ARG A C 1
ATOM 4108 O O . ARG A 1 564 ? -0.014 24.422 5.594 1 82.5 564 ARG A O 1
ATOM 4115 N N . ARG A 1 565 ? 1.66 25.891 5.629 1 84.88 565 ARG A N 1
ATOM 4116 C CA . ARG A 1 565 ? 2.25 25.344 4.41 1 84.88 565 ARG A CA 1
ATOM 4117 C C . ARG A 1 565 ? 2.67 23.891 4.609 1 84.88 565 ARG A C 1
ATOM 4119 O O . ARG A 1 565 ? 2.533 23.078 3.699 1 84.88 565 ARG A O 1
ATOM 4126 N N . TYR A 1 566 ? 3.207 23.625 5.734 1 85 566 TYR A N 1
ATOM 4127 C CA . TYR A 1 566 ? 3.609 22.266 6.082 1 85 566 TYR A CA 1
ATOM 4128 C C . TYR A 1 566 ? 2.412 21.328 6.074 1 85 566 TYR A C 1
ATOM 4130 O O . TYR A 1 566 ? 2.471 20.234 5.484 1 85 566 TYR A O 1
ATOM 4138 N N . ALA A 1 567 ? 1.341 21.719 6.668 1 79.5 567 ALA A N 1
ATOM 4139 C CA . ALA A 1 567 ? 0.127 20.906 6.746 1 79.5 567 ALA A CA 1
ATOM 4140 C C . ALA A 1 567 ? -0.473 20.688 5.359 1 79.5 567 ALA A C 1
ATOM 4142 O O . ALA A 1 567 ? -0.943 19.578 5.051 1 79.5 567 ALA A O 1
ATOM 4143 N N . GLU A 1 568 ? -0.461 21.719 4.621 1 82.31 568 GLU A N 1
ATOM 4144 C CA . GLU A 1 568 ? -0.998 21.641 3.268 1 82.31 568 GLU A CA 1
ATOM 4145 C C . GLU A 1 568 ? -0.228 20.609 2.436 1 82.31 568 GLU A C 1
ATOM 4147 O O . GLU A 1 568 ? -0.827 19.812 1.71 1 82.31 568 GLU A O 1
ATOM 4152 N N . GLU A 1 569 ? 1.043 20.703 2.584 1 80.31 569 GLU A N 1
ATOM 4153 C CA . GLU A 1 569 ? 1.867 19.766 1.82 1 80.31 569 GLU A CA 1
ATOM 4154 C C . GLU A 1 569 ? 1.688 18.328 2.316 1 80.31 569 GLU A C 1
ATOM 4156 O O . GLU A 1 569 ? 1.675 17.391 1.521 1 80.31 569 GLU A O 1
ATOM 4161 N N . LEU A 1 570 ? 1.588 18.188 3.564 1 77.19 570 LEU A N 1
ATOM 4162 C CA . LEU A 1 570 ? 1.359 16.875 4.156 1 77.19 570 LEU A CA 1
ATOM 4163 C C . LEU A 1 570 ? 0.031 16.281 3.686 1 77.19 570 LEU A C 1
ATOM 4165 O O . LEU A 1 570 ? -0.058 15.094 3.391 1 77.19 570 LEU A O 1
ATOM 4169 N N . GLU A 1 571 ? -0.951 17.094 3.697 1 75.88 571 GLU A N 1
ATOM 4170 C CA . GLU A 1 571 ? -2.27 16.656 3.238 1 75.88 571 GLU A CA 1
ATOM 4171 C C . GLU A 1 571 ? -2.24 16.266 1.765 1 75.88 571 GLU A C 1
ATOM 4173 O O . GLU A 1 571 ? -2.879 15.289 1.365 1 75.88 571 GLU A O 1
ATOM 4178 N N . ARG A 1 572 ? -1.572 17.047 1.053 1 76.12 572 ARG A N 1
ATOM 4179 C CA . ARG A 1 572 ? -1.45 16.766 -0.374 1 76.12 572 ARG A CA 1
ATOM 4180 C C . ARG A 1 572 ? -0.79 15.414 -0.611 1 76.12 572 ARG A C 1
ATOM 4182 O O . ARG A 1 572 ? -1.267 14.617 -1.425 1 76.12 572 ARG A O 1
ATOM 4189 N N . VAL A 1 573 ? 0.259 15.172 0.083 1 72.12 573 VAL A N 1
ATOM 4190 C CA . VAL A 1 573 ? 0.995 13.914 -0.05 1 72.12 573 VAL A CA 1
ATOM 4191 C C . VAL A 1 573 ? 0.094 12.742 0.334 1 72.12 573 VAL A C 1
ATOM 4193 O O . VAL A 1 573 ? 0.107 11.703 -0.324 1 72.12 573 VAL A O 1
ATOM 4196 N N . GLN A 1 574 ? -0.648 12.891 1.332 1 71.62 574 GLN A N 1
ATOM 4197 C CA . GLN A 1 574 ? -1.552 11.844 1.79 1 71.62 574 GLN A CA 1
ATOM 4198 C C . GLN A 1 574 ? -2.664 11.594 0.775 1 71.62 574 GLN A C 1
ATOM 4200 O O . GLN A 1 574 ? -3.006 10.445 0.492 1 71.62 574 GLN A O 1
ATOM 4205 N N . ARG A 1 575 ? -3.246 12.641 0.268 1 69.44 575 ARG A N 1
ATOM 4206 C CA . ARG A 1 575 ? -4.312 12.523 -0.723 1 69.44 575 ARG A CA 1
ATOM 4207 C C . ARG A 1 575 ? -3.812 11.82 -1.982 1 69.44 575 ARG A C 1
ATOM 4209 O O . ARG A 1 575 ? -4.535 11.023 -2.584 1 69.44 575 ARG A O 1
ATOM 4216 N N . GLU A 1 576 ? -2.643 12.148 -2.318 1 68.12 576 GLU A N 1
ATOM 4217 C CA . GLU A 1 576 ? -2.039 11.531 -3.492 1 68.12 576 GLU A CA 1
ATOM 4218 C C . GLU A 1 576 ? -1.836 10.031 -3.281 1 68.12 576 GLU A C 1
ATOM 4220 O O . GLU A 1 576 ? -2.014 9.234 -4.207 1 68.12 576 GLU A O 1
ATOM 4225 N N . LEU A 1 577 ? -1.517 9.719 -2.059 1 66.69 577 LEU A N 1
ATOM 4226 C CA . LEU A 1 577 ? -1.314 8.312 -1.723 1 66.69 577 LEU A CA 1
ATOM 4227 C C . LEU A 1 577 ? -2.611 7.523 -1.88 1 66.69 577 LEU A C 1
ATOM 4229 O O . LEU A 1 577 ? -2.596 6.375 -2.336 1 66.69 577 LEU A O 1
ATOM 4233 N N . TYR A 1 578 ? -3.729 8.195 -1.573 1 61.66 578 TYR A N 1
ATOM 4234 C CA . TYR A 1 578 ? -5.008 7.496 -1.618 1 61.66 578 TYR A CA 1
ATOM 4235 C C . TYR A 1 578 ? -5.738 7.781 -2.924 1 61.66 578 TYR A C 1
ATOM 4237 O O . TYR A 1 578 ? -6.918 7.449 -3.068 1 61.66 578 TYR A O 1
ATOM 4245 N N . GLY A 1 579 ? -5.055 8.523 -3.871 1 59.53 579 GLY A N 1
ATOM 4246 C CA . GLY A 1 579 ? -5.59 8.758 -5.203 1 59.53 579 GLY A CA 1
ATOM 4247 C C . GLY A 1 579 ? -6.723 9.766 -5.223 1 59.53 579 GLY A C 1
ATOM 4248 O O . GLY A 1 579 ? -7.637 9.664 -6.043 1 59.53 579 GLY A O 1
ATOM 4249 N N . GLU A 1 580 ? -6.793 10.625 -4.273 1 58.75 580 GLU A N 1
ATOM 4250 C CA . GLU A 1 580 ? -7.871 11.602 -4.199 1 58.75 580 GLU A CA 1
ATOM 4251 C C . GLU A 1 580 ? -7.535 12.859 -5 1 58.75 580 GLU A C 1
ATOM 4253 O O . GLU A 1 580 ? -8.242 13.859 -4.918 1 58.75 580 GLU A O 1
ATOM 4258 N N . VAL A 1 581 ? -6.445 12.906 -5.754 1 58.84 581 VAL A N 1
ATOM 4259 C CA . VAL A 1 581 ? -6.102 14.086 -6.535 1 58.84 581 VAL A CA 1
ATOM 4260 C C . VAL A 1 581 ? -6.117 13.75 -8.023 1 58.84 581 VAL A C 1
ATOM 4262 O O . VAL A 1 581 ? -5.801 12.625 -8.414 1 58.84 581 VAL A O 1
ATOM 4265 N N . MET B 1 1 ? -11.789 -14.57 47.875 1 32.88 1 MET B N 1
ATOM 4266 C CA . MET B 1 1 ? -12 -14.688 46.438 1 32.88 1 MET B CA 1
ATOM 4267 C C . MET B 1 1 ? -11.555 -13.422 45.719 1 32.88 1 MET B C 1
ATOM 4269 O O . MET B 1 1 ? -11.562 -13.367 44.5 1 32.88 1 MET B O 1
ATOM 4273 N N . SER B 1 2 ? -11.547 -12.312 46.438 1 41.25 2 SER B N 1
ATOM 4274 C CA . SER B 1 2 ? -11.258 -10.969 45.938 1 41.25 2 SER B CA 1
ATOM 4275 C C . SER B 1 2 ? -9.773 -10.797 45.625 1 41.25 2 SER B C 1
ATOM 4277 O O . SER B 1 2 ? -9.406 -9.969 44.781 1 41.25 2 SER B O 1
ATOM 4279 N N . HIS B 1 3 ? -8.984 -11.562 46.344 1 48.06 3 HIS B N 1
ATOM 4280 C CA . HIS B 1 3 ? -7.551 -11.328 46.25 1 48.06 3 HIS B CA 1
ATOM 4281 C C . HIS B 1 3 ? -6.98 -11.953 44.969 1 48.06 3 HIS B C 1
ATOM 4283 O O . HIS B 1 3 ? -5.793 -11.797 44.688 1 48.06 3 HIS B O 1
ATOM 4289 N N . ALA B 1 4 ? -7.68 -13.062 44.656 1 51.31 4 ALA B N 1
ATOM 4290 C CA . ALA B 1 4 ? -7.203 -13.828 43.5 1 51.31 4 ALA B CA 1
ATOM 4291 C C . ALA B 1 4 ? -7.414 -13.055 42.188 1 51.31 4 ALA B C 1
ATOM 4293 O O . ALA B 1 4 ? -6.988 -13.492 41.125 1 51.31 4 ALA B O 1
ATOM 4294 N N . ARG B 1 5 ? -8.367 -12.125 42.125 1 52.5 5 ARG B N 1
ATOM 4295 C CA . ARG B 1 5 ? -8.727 -11.328 40.938 1 52.5 5 ARG B CA 1
ATOM 4296 C C . ARG B 1 5 ? -7.613 -10.359 40.562 1 52.5 5 ARG B C 1
ATOM 4298 O O . ARG B 1 5 ? -7.535 -9.914 39.438 1 52.5 5 ARG B O 1
ATOM 4305 N N . TYR B 1 6 ? -6.738 -10.102 41.5 1 54.09 6 TYR B N 1
ATOM 4306 C CA . TYR B 1 6 ? -5.734 -9.062 41.312 1 54.09 6 TYR B CA 1
ATOM 4307 C C . TYR B 1 6 ? -4.605 -9.547 40.406 1 54.09 6 TYR B C 1
ATOM 4309 O O . TYR B 1 6 ? -4.191 -8.836 39.5 1 54.09 6 TYR B O 1
ATOM 4317 N N . PRO B 1 7 ? -4.297 -10.781 40.625 1 59.66 7 PRO B N 1
ATOM 4318 C CA . PRO B 1 7 ? -3.172 -11.188 39.781 1 59.66 7 PRO B CA 1
ATOM 4319 C C . PRO B 1 7 ? -3.574 -11.398 38.312 1 59.66 7 PRO B C 1
ATOM 4321 O O . PRO B 1 7 ? -2.779 -11.133 37.406 1 59.66 7 PRO B O 1
ATOM 4324 N N . MET B 1 8 ? -4.723 -11.828 38.188 1 58.03 8 MET B N 1
ATOM 4325 C CA . MET B 1 8 ? -5.184 -12.07 36.844 1 58.03 8 MET B CA 1
ATOM 4326 C C . MET B 1 8 ? -5.348 -10.758 36.062 1 58.03 8 MET B C 1
ATOM 4328 O O . MET B 1 8 ? -5.031 -10.68 34.875 1 58.03 8 MET B O 1
ATOM 4332 N N . VAL B 1 9 ? -5.926 -9.883 36.844 1 60.81 9 VAL B N 1
ATOM 4333 C CA . VAL B 1 9 ? -6.07 -8.562 36.25 1 60.81 9 VAL B CA 1
ATOM 4334 C C . VAL B 1 9 ? -4.695 -7.977 35.938 1 60.81 9 VAL B C 1
ATOM 4336 O O . VAL B 1 9 ? -4.496 -7.348 34.906 1 60.81 9 VAL B O 1
ATOM 4339 N N . ARG B 1 10 ? -3.75 -8.164 36.875 1 57.91 10 ARG B N 1
ATOM 4340 C CA . ARG B 1 10 ? -2.4 -7.656 36.625 1 57.91 10 ARG B CA 1
ATOM 4341 C C . ARG B 1 10 ? -1.738 -8.367 35.469 1 57.91 10 ARG B C 1
ATOM 4343 O O . ARG B 1 10 ? -1.039 -7.738 34.656 1 57.91 10 ARG B O 1
ATOM 4350 N N . ALA B 1 11 ? -1.914 -9.609 35.5 1 58.22 11 ALA B N 1
ATOM 4351 C CA . ALA B 1 11 ? -1.352 -10.375 34.375 1 58.22 11 ALA B CA 1
ATOM 4352 C C . ALA B 1 11 ? -1.981 -9.961 33.062 1 58.22 11 ALA B C 1
ATOM 4354 O O . ALA B 1 11 ? -1.287 -9.836 32.031 1 58.22 11 ALA B O 1
ATOM 4355 N N . ALA B 1 12 ? -3.25 -9.727 33.094 1 60.62 12 ALA B N 1
ATOM 4356 C CA . ALA B 1 12 ? -3.955 -9.273 31.891 1 60.62 12 ALA B CA 1
ATOM 4357 C C . ALA B 1 12 ? -3.463 -7.895 31.453 1 60.62 12 ALA B C 1
ATOM 4359 O O . ALA B 1 12 ? -3.287 -7.641 30.266 1 60.62 12 ALA B O 1
ATOM 4360 N N . ASN B 1 13 ? -3.232 -7.117 32.438 1 61.41 13 ASN B N 1
ATOM 4361 C CA . ASN B 1 13 ? -2.713 -5.785 32.125 1 61.41 13 ASN B CA 1
ATOM 4362 C C . ASN B 1 13 ? -1.28 -5.848 31.609 1 61.41 13 ASN B C 1
ATOM 4364 O O . ASN B 1 13 ? -0.906 -5.086 30.719 1 61.41 13 ASN B O 1
ATOM 4368 N N . TRP B 1 14 ? -0.545 -6.719 32.25 1 59.25 14 TRP B N 1
ATOM 4369 C CA . TRP B 1 14 ? 0.829 -6.887 31.797 1 59.25 14 TRP B CA 1
ATOM 4370 C C . TRP B 1 14 ? 0.862 -7.414 30.375 1 59.25 14 TRP B C 1
ATOM 4372 O O . TRP B 1 14 ? 1.614 -6.91 29.531 1 59.25 14 TRP B O 1
ATOM 4382 N N . LEU B 1 15 ? 0.117 -8.375 30.094 1 58.19 15 LEU B N 1
ATOM 4383 C CA . LEU B 1 15 ? 0.021 -8.945 28.75 1 58.19 15 LEU B CA 1
ATOM 4384 C C . LEU B 1 15 ? -0.436 -7.891 27.75 1 58.19 15 LEU B C 1
ATOM 4386 O O . LEU B 1 15 ? 0.099 -7.809 26.641 1 58.19 15 LEU B O 1
ATOM 4390 N N . ARG B 1 16 ? -1.351 -7.191 28.266 1 59.81 16 ARG B N 1
ATOM 4391 C CA . ARG B 1 16 ? -1.861 -6.117 27.422 1 59.81 16 ARG B CA 1
ATOM 4392 C C . ARG B 1 16 ? -0.759 -5.121 27.062 1 59.81 16 ARG B C 1
ATOM 4394 O O . ARG B 1 16 ? -0.655 -4.676 25.922 1 59.81 16 ARG B O 1
ATOM 4401 N N . ARG B 1 17 ? -0.005 -4.812 27.984 1 60.5 17 ARG B N 1
ATOM 4402 C CA . ARG B 1 17 ? 1.068 -3.848 27.766 1 60.5 17 ARG B CA 1
ATOM 4403 C C . ARG B 1 17 ? 2.137 -4.414 26.844 1 60.5 17 ARG B C 1
ATOM 4405 O O . ARG B 1 17 ? 2.678 -3.699 26 1 60.5 17 ARG B O 1
ATOM 4412 N N . ARG B 1 18 ? 2.4 -5.637 27.062 1 57.75 18 ARG B N 1
ATOM 4413 C CA . ARG B 1 18 ? 3.439 -6.258 26.25 1 57.75 18 ARG B CA 1
ATOM 4414 C C . ARG B 1 18 ? 2.99 -6.395 24.797 1 57.75 18 ARG B C 1
ATOM 4416 O O . ARG B 1 18 ? 3.785 -6.199 23.875 1 57.75 18 ARG B O 1
ATOM 4423 N N . ILE B 1 19 ? 1.831 -6.742 24.703 1 58 19 ILE B N 1
ATOM 4424 C CA . ILE B 1 19 ? 1.273 -6.914 23.359 1 58 19 ILE B CA 1
ATOM 4425 C C . ILE B 1 19 ? 1.186 -5.559 22.656 1 58 19 ILE B C 1
ATOM 4427 O O . ILE B 1 19 ? 1.486 -5.449 21.469 1 58 19 ILE B O 1
ATOM 4431 N N . ARG B 1 20 ? 0.908 -4.652 23.438 1 57.34 20 ARG B N 1
ATOM 4432 C CA . ARG B 1 20 ? 0.736 -3.311 22.891 1 57.34 20 ARG B CA 1
ATOM 4433 C C . ARG B 1 20 ? 2.068 -2.738 22.406 1 57.34 20 ARG B C 1
ATOM 4435 O O . ARG B 1 20 ? 2.115 -1.984 21.438 1 57.34 20 ARG B O 1
ATOM 4442 N N . SER B 1 21 ? 2.984 -3.16 23.125 1 60.16 21 SER B N 1
ATOM 4443 C CA . SER B 1 21 ? 4.234 -2.434 22.922 1 60.16 21 SER B CA 1
ATOM 4444 C C . SER B 1 21 ? 5.191 -3.221 22.031 1 60.16 21 SER B C 1
ATOM 4446 O O . SER B 1 21 ? 6.199 -2.686 21.562 1 60.16 21 SER B O 1
ATOM 4448 N N . SER B 1 22 ? 4.695 -4.469 21.781 1 70 22 SER B N 1
ATOM 4449 C CA . SER B 1 22 ? 5.715 -5.242 21.078 1 70 22 SER B CA 1
ATOM 4450 C C . SER B 1 22 ? 5.176 -5.809 19.766 1 70 22 SER B C 1
ATOM 4452 O O . SER B 1 22 ? 3.988 -6.125 19.672 1 70 22 SER B O 1
ATOM 4454 N N . ALA B 1 23 ? 6.016 -5.801 18.734 1 75.94 23 ALA B N 1
ATOM 4455 C CA . ALA B 1 23 ? 5.715 -6.332 17.406 1 75.94 23 ALA B CA 1
ATOM 4456 C C . ALA B 1 23 ? 5.293 -7.797 17.484 1 75.94 23 ALA B C 1
ATOM 4458 O O . ALA B 1 23 ? 4.27 -8.188 16.922 1 75.94 23 ALA B O 1
ATOM 4459 N N . PRO B 1 24 ? 5.906 -8.617 18.359 1 75.69 24 PRO B N 1
ATOM 4460 C CA . PRO B 1 24 ? 5.48 -10.016 18.453 1 75.69 24 PRO B CA 1
ATOM 4461 C C . PRO B 1 24 ? 4.105 -10.164 19.094 1 75.69 24 PRO B C 1
ATOM 4463 O O . PRO B 1 24 ? 3.34 -11.062 18.734 1 75.69 24 PRO B O 1
ATOM 4466 N N . GLY B 1 25 ? 3.84 -9.32 20.094 1 81.5 25 GLY B N 1
ATOM 4467 C CA . GLY B 1 25 ? 2.527 -9.359 20.719 1 81.5 25 GLY B CA 1
ATOM 4468 C C . GLY B 1 25 ? 1.397 -9.039 19.766 1 81.5 25 GLY B C 1
ATOM 4469 O O . GLY B 1 25 ? 0.351 -9.688 19.781 1 81.5 25 GLY B O 1
ATOM 4470 N N . PHE B 1 26 ? 1.607 -8.133 18.953 1 86.62 26 PHE B N 1
ATOM 4471 C CA . PHE B 1 26 ? 0.6 -7.754 17.969 1 86.62 26 PHE B CA 1
ATOM 4472 C C . PHE B 1 26 ? 0.405 -8.859 16.938 1 86.62 26 PHE B C 1
ATOM 4474 O O . PHE B 1 26 ? -0.719 -9.117 16.5 1 86.62 26 PHE B O 1
ATOM 4481 N N . LEU B 1 27 ? 1.431 -9.539 16.609 1 85.31 27 LEU B N 1
ATOM 4482 C CA . LEU B 1 27 ? 1.339 -10.648 15.656 1 85.31 27 LEU B CA 1
ATOM 4483 C C . LEU B 1 27 ? 0.574 -11.82 16.266 1 85.31 27 LEU B C 1
ATOM 4485 O O . LEU B 1 27 ? -0.201 -12.484 15.578 1 85.31 27 LEU B O 1
ATOM 4489 N N . ALA B 1 28 ? 0.834 -12.039 17.484 1 87.88 28 ALA B N 1
ATOM 4490 C CA . ALA B 1 28 ? 0.088 -13.094 18.172 1 87.88 28 ALA B CA 1
ATOM 4491 C C . ALA B 1 28 ? -1.402 -12.773 18.219 1 87.88 28 ALA B C 1
ATOM 4493 O O . ALA B 1 28 ? -2.242 -13.656 18.047 1 87.88 28 ALA B O 1
ATOM 4494 N N . LEU B 1 29 ? -1.68 -11.578 18.469 1 92.19 29 LEU B N 1
ATOM 4495 C CA . LEU B 1 29 ? -3.066 -11.125 18.469 1 92.19 29 LEU B CA 1
ATOM 4496 C C . LEU B 1 29 ? -3.688 -11.289 17.078 1 92.19 29 LEU B C 1
ATOM 4498 O O . LEU B 1 29 ? -4.848 -11.688 16.953 1 92.19 29 LEU B O 1
ATOM 4502 N N . ALA B 1 30 ? -2.93 -10.969 16.078 1 93.81 30 ALA B N 1
ATOM 4503 C CA . ALA B 1 30 ? -3.398 -11.125 14.703 1 93.81 30 ALA B CA 1
ATOM 4504 C C . ALA B 1 30 ? -3.686 -12.594 14.383 1 93.81 30 ALA B C 1
ATOM 4506 O O . ALA B 1 30 ? -4.66 -12.906 13.695 1 93.81 30 ALA B O 1
ATOM 4507 N N . LEU B 1 31 ? -2.859 -13.43 14.891 1 91.19 31 LEU B N 1
ATOM 4508 C CA . LEU B 1 31 ? -3.059 -14.867 14.711 1 91.19 31 LEU B CA 1
ATOM 4509 C C . LEU B 1 31 ? -4.355 -15.32 15.375 1 91.19 31 LEU B C 1
ATOM 4511 O O . LEU B 1 31 ? -5.125 -16.078 14.781 1 91.19 31 LEU B O 1
ATOM 4515 N N . LEU B 1 32 ? -4.59 -14.883 16.531 1 95.81 32 LEU B N 1
ATOM 4516 C CA . LEU B 1 32 ? -5.805 -15.227 17.266 1 95.81 32 LEU B CA 1
ATOM 4517 C C . LEU B 1 32 ? -7.039 -14.703 16.547 1 95.81 32 LEU B C 1
ATOM 4519 O O . LEU B 1 32 ? -8.055 -15.398 16.453 1 95.81 32 LEU B O 1
ATOM 4523 N N . VAL B 1 33 ? -6.906 -13.523 16.047 1 97.31 33 VAL B N 1
ATOM 4524 C CA . VAL B 1 33 ? -8 -12.922 15.297 1 97.31 33 VAL B CA 1
ATOM 4525 C C . VAL B 1 33 ? -8.258 -13.727 14.023 1 97.31 33 VAL B C 1
ATOM 4527 O O . VAL B 1 33 ? -9.406 -13.93 13.633 1 97.31 33 VAL B O 1
ATOM 4530 N N . GLY B 1 34 ? -7.168 -14.148 13.375 1 97.44 34 GLY B N 1
ATOM 4531 C CA . GLY B 1 34 ? -7.328 -14.984 12.195 1 97.44 34 GLY B CA 1
ATOM 4532 C C . GLY B 1 34 ? -8.109 -16.25 12.469 1 97.44 34 GLY B C 1
ATOM 4533 O O . GLY B 1 34 ? -9.023 -16.609 11.719 1 97.44 34 GLY B O 1
ATOM 4534 N N . VAL B 1 35 ? -7.805 -16.875 13.539 1 96.88 35 VAL B N 1
ATOM 4535 C CA . VAL B 1 35 ? -8.477 -18.109 13.93 1 96.88 35 VAL B CA 1
ATOM 4536 C C . VAL B 1 35 ? -9.938 -17.812 14.258 1 96.88 35 VAL B C 1
ATOM 4538 O O . VAL B 1 35 ? -10.836 -18.516 13.773 1 96.88 35 VAL B O 1
ATOM 4541 N N . GLY B 1 36 ? -10.172 -16.844 15.055 1 98.19 36 GLY B N 1
ATOM 4542 C CA . GLY B 1 36 ? -11.531 -16.469 15.406 1 98.19 36 GLY B CA 1
ATOM 4543 C C . GLY B 1 36 ? -12.367 -16.062 14.203 1 98.19 36 GLY B C 1
ATOM 4544 O O . GLY B 1 36 ? -13.523 -16.484 14.086 1 98.19 36 GLY B O 1
ATOM 4545 N N . ALA B 1 37 ? -11.797 -15.242 13.344 1 98.31 37 ALA B N 1
ATOM 4546 C CA . ALA B 1 37 ? -12.5 -14.797 12.141 1 98.31 37 ALA B CA 1
ATOM 4547 C C . ALA B 1 37 ? -12.805 -15.977 11.219 1 98.31 37 ALA B C 1
ATOM 4549 O O . ALA B 1 37 ? -13.883 -16.031 10.609 1 98.31 37 ALA B O 1
ATOM 4550 N N . GLY B 1 38 ? -11.836 -16.859 11.078 1 97.5 38 GLY B N 1
ATOM 4551 C CA . GLY B 1 38 ? -12.062 -18.062 10.297 1 97.5 38 GLY B CA 1
ATOM 4552 C C . GLY B 1 38 ? -13.211 -18.906 10.828 1 97.5 38 GLY B C 1
ATOM 4553 O O . GLY B 1 38 ? -14.055 -19.359 10.055 1 97.5 38 GLY B O 1
ATOM 4554 N N . LEU B 1 39 ? -13.289 -19.094 12.086 1 97.75 39 LEU B N 1
ATOM 4555 C CA . LEU B 1 39 ? -14.367 -19.844 12.703 1 97.75 39 LEU B CA 1
ATOM 4556 C C . LEU B 1 39 ? -15.711 -19.188 12.461 1 97.75 39 LEU B C 1
ATOM 4558 O O . LEU B 1 39 ? -16.703 -19.875 12.188 1 97.75 39 LEU B O 1
ATOM 4562 N N . CYS B 1 40 ? -15.727 -17.906 12.57 1 97.69 40 CYS B N 1
ATOM 4563 C CA . CYS B 1 40 ? -16.953 -17.156 12.305 1 97.69 40 CYS B CA 1
ATOM 4564 C C . CYS B 1 40 ? -17.422 -17.375 10.867 1 97.69 40 CYS B C 1
ATOM 4566 O O . CYS B 1 40 ? -18.594 -17.625 10.617 1 97.69 40 CYS B O 1
ATOM 4568 N N . ALA B 1 41 ? -16.5 -17.234 9.977 1 96.94 41 ALA B N 1
ATOM 4569 C CA . ALA B 1 41 ? -16.844 -17.391 8.562 1 96.94 41 ALA B CA 1
ATOM 4570 C C . ALA B 1 41 ? -17.375 -18.781 8.266 1 96.94 41 ALA B C 1
ATOM 4572 O O . ALA B 1 41 ? -18.359 -18.953 7.539 1 96.94 41 ALA B O 1
ATOM 4573 N N . ILE B 1 42 ? -16.766 -19.766 8.797 1 95.94 42 ILE B N 1
ATOM 4574 C CA . ILE B 1 42 ? -17.172 -21.156 8.602 1 95.94 42 ILE B CA 1
ATOM 4575 C C . ILE B 1 42 ? -18.562 -21.375 9.188 1 95.94 42 ILE B C 1
ATOM 4577 O O . ILE B 1 42 ? -19.438 -21.969 8.539 1 95.94 42 ILE B O 1
ATOM 4581 N N . ALA B 1 43 ? -18.781 -20.891 10.344 1 96.88 43 ALA B N 1
ATOM 4582 C CA . ALA B 1 43 ? -20.062 -21.031 11 1 96.88 43 ALA B CA 1
ATOM 4583 C C . ALA B 1 43 ? -21.172 -20.359 10.195 1 96.88 43 ALA B C 1
ATOM 4585 O O . ALA B 1 43 ? -22.25 -20.922 10.008 1 96.88 43 ALA B O 1
ATOM 4586 N N . LEU B 1 44 ? -20.953 -19.172 9.773 1 96.81 44 LEU B N 1
ATOM 4587 C CA . LEU B 1 44 ? -21.938 -18.422 9.008 1 96.81 44 LEU B CA 1
ATOM 4588 C C . LEU B 1 44 ? -22.266 -19.141 7.699 1 96.81 44 LEU B C 1
ATOM 4590 O O . LEU B 1 44 ? -23.438 -19.234 7.316 1 96.81 44 LEU B O 1
ATOM 4594 N N . GLY B 1 45 ? -21.25 -19.609 7.027 1 93.69 45 GLY B N 1
ATOM 4595 C CA . GLY B 1 45 ? -21.484 -20.359 5.809 1 93.69 45 GLY B CA 1
ATOM 4596 C C . GLY B 1 45 ? -22.312 -21.609 6.023 1 93.69 45 GLY B C 1
ATOM 4597 O O . GLY B 1 45 ? -23.219 -21.906 5.242 1 93.69 45 GLY B O 1
ATOM 4598 N N . GLN B 1 46 ? -22.031 -22.312 7.086 1 93.69 46 GLN B N 1
ATOM 4599 C CA . GLN B 1 46 ? -22.75 -23.547 7.391 1 93.69 46 GLN B CA 1
ATOM 4600 C C . GLN B 1 46 ? -24.203 -23.25 7.773 1 93.69 46 GLN B C 1
ATOM 4602 O O . GLN B 1 46 ? -25.109 -24 7.391 1 93.69 46 GLN B O 1
ATOM 4607 N N . ILE B 1 47 ? -24.391 -22.203 8.516 1 96.19 47 ILE B N 1
ATOM 4608 C CA . ILE B 1 47 ? -25.734 -21.812 8.914 1 96.19 47 ILE B CA 1
ATOM 4609 C C . ILE B 1 47 ? -26.547 -21.422 7.684 1 96.19 47 ILE B C 1
ATOM 4611 O O . ILE B 1 47 ? -27.703 -21.844 7.535 1 96.19 47 ILE B O 1
ATOM 4615 N N . ALA B 1 48 ? -25.969 -20.641 6.832 1 94.94 48 ALA B N 1
ATOM 4616 C CA . ALA B 1 48 ? -26.656 -20.219 5.613 1 94.94 48 ALA B CA 1
ATOM 4617 C C . ALA B 1 48 ? -27.016 -21.406 4.742 1 94.94 48 ALA B C 1
ATOM 4619 O O . ALA B 1 48 ? -28.141 -21.547 4.285 1 94.94 48 ALA B O 1
ATOM 4620 N N . ARG B 1 49 ? -26.078 -22.312 4.535 1 92 49 ARG B N 1
ATOM 4621 C CA . ARG B 1 49 ? -26.312 -23.484 3.701 1 92 49 ARG B CA 1
ATOM 4622 C C . ARG B 1 49 ? -27.344 -24.422 4.336 1 92 49 ARG B C 1
ATOM 4624 O O . ARG B 1 49 ? -28.188 -24.984 3.641 1 92 49 ARG B O 1
ATOM 4631 N N . GLY B 1 50 ? -27.172 -24.641 5.594 1 93.62 50 GLY B N 1
ATOM 4632 C CA . GLY B 1 50 ? -28.141 -25.469 6.293 1 93.62 50 GLY B CA 1
ATOM 4633 C C . GLY B 1 50 ? -29.562 -24.938 6.223 1 93.62 50 GLY B C 1
ATOM 4634 O O . GLY B 1 50 ? -30.5 -25.703 6.016 1 93.62 50 GLY B O 1
ATOM 4635 N N . THR B 1 51 ? -29.719 -23.656 6.402 1 95.88 51 THR B N 1
ATOM 4636 C CA . THR B 1 51 ? -31.031 -23.031 6.328 1 95.88 51 THR B CA 1
ATOM 4637 C C . THR B 1 51 ? -31.609 -23.141 4.914 1 95.88 51 THR B C 1
ATOM 4639 O O . THR B 1 51 ? -32.781 -23.406 4.738 1 95.88 51 THR B O 1
ATOM 4642 N N . GLN B 1 52 ? -30.781 -22.906 3.945 1 95 52 GLN B N 1
ATOM 4643 C CA . GLN B 1 52 ? -31.219 -23 2.557 1 95 52 GLN B CA 1
ATOM 4644 C C . GLN B 1 52 ? -31.641 -24.422 2.203 1 95 52 GLN B C 1
ATOM 4646 O O . GLN B 1 52 ? -32.594 -24.625 1.444 1 95 52 GLN B O 1
ATOM 4651 N N . ARG B 1 53 ? -30.906 -25.391 2.738 1 93.44 53 ARG B N 1
ATOM 4652 C CA . ARG B 1 53 ? -31.281 -26.781 2.508 1 93.44 53 ARG B CA 1
ATOM 4653 C C . ARG B 1 53 ? -32.656 -27.078 3.07 1 93.44 53 ARG B C 1
ATOM 4655 O O . ARG B 1 53 ? -33.469 -27.75 2.43 1 93.44 53 ARG B O 1
ATOM 4662 N N . LEU B 1 54 ? -32.938 -26.547 4.172 1 94 54 LEU B N 1
ATOM 4663 C CA . LEU B 1 54 ? -34.219 -26.781 4.84 1 94 54 LEU B CA 1
ATOM 4664 C C . LEU B 1 54 ? -35.344 -26.047 4.137 1 94 54 LEU B C 1
ATOM 4666 O O . LEU B 1 54 ? -36.406 -26.609 3.908 1 94 54 LEU B O 1
ATOM 4670 N N . LEU B 1 55 ? -35.125 -24.828 3.783 1 95.25 55 LEU B N 1
ATOM 4671 C CA . LEU B 1 55 ? -36.156 -23.969 3.236 1 95.25 55 LEU B CA 1
ATOM 4672 C C . LEU B 1 55 ? -36.469 -24.344 1.791 1 95.25 55 LEU B C 1
ATOM 4674 O O . LEU B 1 55 ? -37.625 -24.312 1.369 1 95.25 55 LEU B O 1
ATOM 4678 N N . PHE B 1 56 ? -35.469 -24.734 1.06 1 94.12 56 PHE B N 1
ATOM 4679 C CA . PHE B 1 56 ? -35.656 -24.922 -0.375 1 94.12 56 PHE B CA 1
ATOM 4680 C C . PHE B 1 56 ? -35.562 -26.406 -0.742 1 94.12 56 PHE B C 1
ATOM 4682 O O . PHE B 1 56 ? -35.719 -26.766 -1.908 1 94.12 56 PHE B O 1
ATOM 4689 N N . GLY B 1 57 ? -35.219 -27.312 0.167 1 90.81 57 GLY B N 1
ATOM 4690 C CA . GLY B 1 57 ? -35.188 -28.75 -0.051 1 90.81 57 GLY B CA 1
ATOM 4691 C C . GLY B 1 57 ? -34 -29.203 -0.885 1 90.81 57 GLY B C 1
ATOM 4692 O O . GLY B 1 57 ? -34.156 -30.047 -1.78 1 90.81 57 GLY B O 1
ATOM 4693 N N . LEU B 1 58 ? -32.906 -28.688 -0.621 1 88.69 58 LEU B N 1
ATOM 4694 C CA . LEU B 1 58 ? -31.719 -29 -1.404 1 88.69 58 LEU B CA 1
ATOM 4695 C C . LEU B 1 58 ? -31.062 -30.281 -0.912 1 88.69 58 LEU B C 1
ATOM 4697 O O . LEU B 1 58 ? -31.172 -30.625 0.266 1 88.69 58 LEU B O 1
ATOM 4701 N N . ALA B 1 59 ? -30.406 -30.984 -1.822 1 84.25 59 ALA B N 1
ATOM 4702 C CA . ALA B 1 59 ? -29.594 -32.156 -1.452 1 84.25 59 ALA B CA 1
ATOM 4703 C C . ALA B 1 59 ? -28.328 -31.734 -0.723 1 84.25 59 ALA B C 1
ATOM 4705 O O . ALA B 1 59 ? -27.953 -30.562 -0.733 1 84.25 59 ALA B O 1
ATOM 4706 N N . GLN B 1 60 ? -27.734 -32.75 -0.133 1 78.44 60 GLN B N 1
ATOM 4707 C CA . GLN B 1 60 ? -26.5 -32.469 0.579 1 78.44 60 GLN B CA 1
ATOM 4708 C C . GLN B 1 60 ? -25.406 -32 -0.38 1 78.44 60 GLN B C 1
ATOM 4710 O O . GLN B 1 60 ? -25.172 -32.625 -1.412 1 78.44 60 GLN B O 1
ATOM 4715 N N . GLY B 1 61 ? -24.828 -30.844 -0.09 1 74.44 61 GLY B N 1
ATOM 4716 C CA . GLY B 1 61 ? -23.75 -30.328 -0.914 1 74.44 61 GLY B CA 1
ATOM 4717 C C . GLY B 1 61 ? -24.234 -29.422 -2.031 1 74.44 61 GLY B C 1
ATOM 4718 O O . GLY B 1 61 ? -23.438 -28.703 -2.641 1 74.44 61 GLY B O 1
ATOM 4719 N N . GLU B 1 62 ? -25.609 -29.453 -2.227 1 76.81 62 GLU B N 1
ATOM 4720 C CA . GLU B 1 62 ? -26.172 -28.625 -3.295 1 76.81 62 GLU B CA 1
ATOM 4721 C C . GLU B 1 62 ? -26.344 -27.188 -2.846 1 76.81 62 GLU B C 1
ATOM 4723 O O . GLU B 1 62 ? -26.75 -26.922 -1.712 1 76.81 62 GLU B O 1
ATOM 4728 N N . HIS B 1 63 ? -25.906 -26.25 -3.725 1 82.19 63 HIS B N 1
ATOM 4729 C CA . HIS B 1 63 ? -26.094 -24.812 -3.475 1 82.19 63 HIS B CA 1
ATOM 4730 C C . HIS B 1 63 ? -27.406 -24.328 -4.098 1 82.19 63 HIS B C 1
ATOM 4732 O O . HIS B 1 63 ? -27.844 -24.859 -5.117 1 82.19 63 HIS B O 1
ATOM 4738 N N . LEU B 1 64 ? -27.969 -23.375 -3.506 1 81.56 64 LEU B N 1
ATOM 4739 C CA . LEU B 1 64 ? -29.281 -22.859 -3.906 1 81.56 64 LEU B CA 1
ATOM 4740 C C . LEU B 1 64 ? -29.25 -22.375 -5.352 1 81.56 64 LEU B C 1
ATOM 4742 O O . LEU B 1 64 ? -30.125 -22.75 -6.145 1 81.56 64 LEU B O 1
ATOM 4746 N N . SER B 1 65 ? -28.203 -21.688 -5.738 1 82 65 SER B N 1
ATOM 4747 C CA . SER B 1 65 ? -28.141 -21.094 -7.07 1 82 65 SER B CA 1
ATOM 4748 C C . SER B 1 65 ? -27.844 -22.156 -8.133 1 82 65 SER B C 1
ATOM 4750 O O . SER B 1 65 ? -27.953 -21.875 -9.328 1 82 65 SER B O 1
ATOM 4752 N N . ALA B 1 66 ? -27.484 -23.328 -7.691 1 78.75 66 ALA B N 1
ATOM 4753 C CA . ALA B 1 66 ? -27.203 -24.406 -8.625 1 78.75 66 ALA B CA 1
ATOM 4754 C C . ALA B 1 66 ? -28.266 -25.5 -8.539 1 78.75 66 ALA B C 1
ATOM 4756 O O . ALA B 1 66 ? -28.078 -26.594 -9.062 1 78.75 66 ALA B O 1
ATOM 4757 N N . ALA B 1 67 ? -29.375 -25.188 -7.875 1 80.12 67 ALA B N 1
ATOM 4758 C CA . ALA B 1 67 ? -30.406 -26.203 -7.68 1 80.12 67 ALA B CA 1
ATOM 4759 C C . ALA B 1 67 ? -31.031 -26.609 -9.008 1 80.12 67 ALA B C 1
ATOM 4761 O O . ALA B 1 67 ? -31.344 -25.766 -9.844 1 80.12 67 ALA B O 1
ATOM 4762 N N . GLU B 1 68 ? -31.109 -27.844 -9.219 1 77.19 68 GLU B N 1
ATOM 4763 C CA . GLU B 1 68 ? -31.719 -28.344 -10.445 1 77.19 68 GLU B CA 1
ATOM 4764 C C . GLU B 1 68 ? -33.219 -28.125 -10.453 1 77.19 68 GLU B C 1
ATOM 4766 O O . GLU B 1 68 ? -33.812 -27.797 -11.492 1 77.19 68 GLU B O 1
ATOM 4771 N N . ALA B 1 69 ? -33.812 -28.375 -9.281 1 83.5 69 ALA B N 1
ATOM 4772 C CA . ALA B 1 69 ? -35.25 -28.203 -9.156 1 83.5 69 ALA B CA 1
ATOM 4773 C C . ALA B 1 69 ? -35.656 -27.703 -7.77 1 83.5 69 ALA B C 1
ATOM 4775 O O . ALA B 1 69 ? -35.062 -28.125 -6.77 1 83.5 69 ALA B O 1
ATOM 4776 N N . ILE B 1 70 ? -36.438 -26.703 -7.766 1 87.75 70 ILE B N 1
ATOM 4777 C CA . ILE B 1 70 ? -37.031 -26.203 -6.527 1 87.75 70 ILE B CA 1
ATOM 4778 C C . ILE B 1 70 ? -38.562 -26.203 -6.641 1 87.75 70 ILE B C 1
ATOM 4780 O O . ILE B 1 70 ? -39.125 -25.672 -7.602 1 87.75 70 ILE B O 1
ATOM 4784 N N . ALA B 1 71 ? -39.156 -26.859 -5.699 1 90.56 71 ALA B N 1
ATOM 4785 C CA . ALA B 1 71 ? -40.625 -26.797 -5.691 1 90.56 71 ALA B CA 1
ATOM 4786 C C . ALA B 1 71 ? -41.094 -25.344 -5.621 1 90.56 71 ALA B C 1
ATOM 4788 O O . ALA B 1 71 ? -40.625 -24.578 -4.781 1 90.56 71 ALA B O 1
ATOM 4789 N N . PRO B 1 72 ? -41.969 -25.016 -6.473 1 92.06 72 PRO B N 1
ATOM 4790 C CA . PRO B 1 72 ? -42.406 -23.625 -6.551 1 92.06 72 PRO B CA 1
ATOM 4791 C C . PRO B 1 72 ? -42.906 -23.094 -5.219 1 92.06 72 PRO B C 1
ATOM 4793 O O . PRO B 1 72 ? -42.719 -21.906 -4.902 1 92.06 72 PRO B O 1
ATOM 4796 N N . TRP B 1 73 ? -43.5 -23.938 -4.473 1 92.69 73 TRP B N 1
ATOM 4797 C CA . TRP B 1 73 ? -44.062 -23.453 -3.213 1 92.69 73 TRP B CA 1
ATOM 4798 C C . TRP B 1 73 ? -42.969 -23.078 -2.227 1 92.69 73 TRP B C 1
ATOM 4800 O O . TRP B 1 73 ? -43.188 -22.266 -1.323 1 92.69 73 TRP B O 1
ATOM 4810 N N . ARG B 1 74 ? -41.781 -23.594 -2.371 1 94.5 74 ARG B N 1
ATOM 4811 C CA . ARG B 1 74 ? -40.688 -23.328 -1.455 1 94.5 74 ARG B CA 1
ATOM 4812 C C . ARG B 1 74 ? -40.125 -21.922 -1.671 1 94.5 74 ARG B C 1
ATOM 4814 O O . ARG B 1 74 ? -39.406 -21.391 -0.809 1 94.5 74 ARG B O 1
ATOM 4821 N N . LEU B 1 75 ? -40.469 -21.344 -2.799 1 96 75 LEU B N 1
ATOM 4822 C CA . LEU B 1 75 ? -40 -19.984 -3.084 1 96 75 LEU B CA 1
ATOM 4823 C C . LEU B 1 75 ? -40.719 -18.969 -2.195 1 96 75 LEU B C 1
ATOM 4825 O O . LEU B 1 75 ? -40.281 -17.812 -2.123 1 96 75 LEU B O 1
ATOM 4829 N N . ILE B 1 76 ? -41.719 -19.422 -1.378 1 95.88 76 ILE B N 1
ATOM 4830 C CA . ILE B 1 76 ? -42.375 -18.562 -0.416 1 95.88 76 ILE B CA 1
ATOM 4831 C C . ILE B 1 76 ? -41.406 -18.141 0.678 1 95.88 76 ILE B C 1
ATOM 4833 O O . ILE B 1 76 ? -41.656 -17.188 1.408 1 95.88 76 ILE B O 1
ATOM 4837 N N . ALA B 1 77 ? -40.281 -18.875 0.726 1 97 77 ALA B N 1
ATOM 4838 C CA . ALA B 1 77 ? -39.219 -18.531 1.672 1 97 77 ALA B CA 1
ATOM 4839 C C . ALA B 1 77 ? -38.75 -17.094 1.452 1 97 77 ALA B C 1
ATOM 4841 O O . ALA B 1 77 ? -38.344 -16.422 2.4 1 97 77 ALA B O 1
ATOM 4842 N N . LEU B 1 78 ? -38.844 -16.609 0.221 1 97.38 78 LEU B N 1
ATOM 4843 C CA . LEU B 1 78 ? -38.375 -15.289 -0.136 1 97.38 78 LEU B CA 1
ATOM 4844 C C . LEU B 1 78 ? -39.188 -14.195 0.533 1 97.38 78 LEU B C 1
ATOM 4846 O O . LEU B 1 78 ? -38.656 -13.383 1.289 1 97.38 78 LEU B O 1
ATOM 4850 N N . PRO B 1 79 ? -40.5 -14.211 0.389 1 97.56 79 PRO B N 1
ATOM 4851 C CA . PRO B 1 79 ? -41.281 -13.195 1.09 1 97.56 79 PRO B CA 1
ATOM 4852 C C . PRO B 1 79 ? -41.312 -13.398 2.604 1 97.56 79 PRO B C 1
ATOM 4854 O O . PRO B 1 79 ? -41.375 -12.43 3.361 1 97.56 79 PRO B O 1
ATOM 4857 N N . ILE B 1 80 ? -41.188 -14.602 3.07 1 97.62 80 ILE B N 1
ATOM 4858 C CA . ILE B 1 80 ? -41.094 -14.859 4.504 1 97.62 80 ILE B CA 1
ATOM 4859 C C . ILE B 1 80 ? -39.812 -14.242 5.066 1 97.62 80 ILE B C 1
ATOM 4861 O O . ILE B 1 80 ? -39.844 -13.609 6.125 1 97.62 80 ILE B O 1
ATOM 4865 N N . GLY B 1 81 ? -38.75 -14.523 4.363 1 97.56 81 GLY B N 1
ATOM 4866 C CA . GLY B 1 81 ? -37.5 -13.898 4.758 1 97.56 81 GLY B CA 1
ATOM 4867 C C . GLY B 1 81 ? -37.562 -12.383 4.773 1 97.56 81 GLY B C 1
ATOM 4868 O O . GLY B 1 81 ? -37 -11.734 5.668 1 97.56 81 GLY B O 1
ATOM 4869 N N . GLY B 1 82 ? -38.188 -11.805 3.781 1 97.62 82 GLY B N 1
ATOM 4870 C CA . GLY B 1 82 ? -38.406 -10.359 3.746 1 97.62 82 GLY B CA 1
ATOM 4871 C C . GLY B 1 82 ? -39.219 -9.852 4.922 1 97.62 82 GLY B C 1
ATOM 4872 O O . GLY B 1 82 ? -38.875 -8.812 5.5 1 97.62 82 GLY B O 1
ATOM 4873 N N . ALA B 1 83 ? -40.219 -10.602 5.266 1 97.38 83 ALA B N 1
ATOM 4874 C CA . ALA B 1 83 ? -41.062 -10.227 6.395 1 97.38 83 ALA B CA 1
ATOM 4875 C C . ALA B 1 83 ? -40.281 -10.289 7.707 1 97.38 83 ALA B C 1
ATOM 4877 O O . ALA B 1 83 ? -40.406 -9.414 8.562 1 97.38 83 ALA B O 1
ATOM 4878 N N . LEU B 1 84 ? -39.531 -11.328 7.828 1 97.31 84 LEU B N 1
ATOM 4879 C CA . LEU B 1 84 ? -38.719 -11.477 9.031 1 97.31 84 LEU B CA 1
ATOM 4880 C C . LEU B 1 84 ? -37.688 -10.352 9.141 1 97.31 84 LEU B C 1
ATOM 4882 O O . LEU B 1 84 ? -37.469 -9.828 10.234 1 97.31 84 LEU B O 1
ATOM 4886 N N . LEU B 1 85 ? -37.125 -10.039 8.023 1 96.12 85 LEU B N 1
ATOM 4887 C CA . LEU B 1 85 ? -36.156 -8.945 8.016 1 96.12 85 LEU B CA 1
ATOM 4888 C C . LEU B 1 85 ? -36.844 -7.625 8.383 1 96.12 85 LEU B C 1
ATOM 4890 O O . LEU B 1 85 ? -36.281 -6.836 9.156 1 96.12 85 LEU B O 1
ATOM 4894 N N . GLY B 1 86 ? -37.969 -7.402 7.773 1 94.44 86 GLY B N 1
ATOM 4895 C CA . GLY B 1 86 ? -38.719 -6.219 8.133 1 94.44 86 GLY B CA 1
ATOM 4896 C C . GLY B 1 86 ? -39.031 -6.125 9.617 1 94.44 86 GLY B C 1
ATOM 4897 O O . GLY B 1 86 ? -38.938 -5.043 10.203 1 94.44 86 GLY B O 1
ATOM 4898 N N . LEU B 1 87 ? -39.312 -7.211 10.219 1 94.19 87 LEU B N 1
ATOM 4899 C CA . LEU B 1 87 ? -39.594 -7.266 11.648 1 94.19 87 LEU B CA 1
ATOM 4900 C C . LEU B 1 87 ? -38.375 -6.926 12.461 1 94.19 87 LEU B C 1
ATOM 4902 O O . LEU B 1 87 ? -38.438 -6.188 13.445 1 94.19 87 LEU B O 1
ATOM 4906 N N . VAL B 1 88 ? -37.281 -7.484 12.039 1 92.69 88 VAL B N 1
ATOM 4907 C CA . VAL B 1 88 ? -36.031 -7.223 12.719 1 92.69 88 VAL B CA 1
ATOM 4908 C C . VAL B 1 88 ? -35.688 -5.734 12.633 1 92.69 88 VAL B C 1
ATOM 4910 O O . VAL B 1 88 ? -35.281 -5.125 13.625 1 92.69 88 VAL B O 1
ATOM 4913 N N . LEU B 1 89 ? -35.875 -5.219 11.477 1 87.81 89 LEU B N 1
ATOM 4914 C CA . LEU B 1 89 ? -35.562 -3.805 11.266 1 87.81 89 LEU B CA 1
ATOM 4915 C C . LEU B 1 89 ? -36.5 -2.926 12.094 1 87.81 89 LEU B C 1
ATOM 4917 O O . LEU B 1 89 ? -36.094 -1.87 12.578 1 87.81 89 LEU B O 1
ATOM 4921 N N . TRP B 1 90 ? -37.656 -3.369 12.195 1 88.06 90 TRP B N 1
ATOM 4922 C CA . TRP B 1 90 ? -38.625 -2.635 13 1 88.06 90 TRP B CA 1
ATOM 4923 C C . TRP B 1 90 ? -38.219 -2.621 14.469 1 88.06 90 TRP B C 1
ATOM 4925 O O . TRP B 1 90 ? -38.281 -1.582 15.125 1 88.06 90 TRP B O 1
ATOM 4935 N N . PHE B 1 91 ? -37.688 -3.68 14.93 1 88.5 91 PHE B N 1
ATOM 4936 C CA . PHE B 1 91 ? -37.281 -3.799 16.328 1 88.5 91 PHE B CA 1
ATOM 4937 C C . PHE B 1 91 ? -36.031 -2.984 16.594 1 88.5 91 PHE B C 1
ATOM 4939 O O . PHE B 1 91 ? -35.844 -2.439 17.688 1 88.5 91 PHE B O 1
ATOM 4946 N N . LEU B 1 92 ? -35.156 -2.867 15.641 1 85.12 92 LEU B N 1
ATOM 4947 C CA . LEU B 1 92 ? -33.875 -2.195 15.82 1 85.12 92 LEU B CA 1
ATOM 4948 C C . LEU B 1 92 ? -34 -0.696 15.578 1 85.12 92 LEU B C 1
ATOM 4950 O O . LEU B 1 92 ? -33.031 0.045 15.703 1 85.12 92 LEU B O 1
ATOM 4954 N N . ARG B 1 93 ? -35.188 -0.127 15.516 1 71.69 93 ARG B N 1
ATOM 4955 C CA . ARG B 1 93 ? -35.562 1.284 15.398 1 71.69 93 ARG B CA 1
ATOM 4956 C C . ARG B 1 93 ? -34.656 1.981 14.367 1 71.69 93 ARG B C 1
ATOM 4958 O O . ARG B 1 93 ? -34.219 3.115 14.578 1 71.69 93 ARG B O 1
ATOM 4965 N N . ARG B 1 94 ? -34.219 1.51 13.406 1 63.12 94 ARG B N 1
ATOM 4966 C CA . ARG B 1 94 ? -33.625 1.98 12.156 1 63.12 94 ARG B CA 1
ATOM 4967 C C . ARG B 1 94 ? -32.25 2.611 12.383 1 63.12 94 ARG B C 1
ATOM 4969 O O . ARG B 1 94 ? -31.891 3.562 11.695 1 63.12 94 ARG B O 1
ATOM 4976 N N . ARG B 1 95 ? -31.656 2.234 13.453 1 75.19 95 ARG B N 1
ATOM 4977 C CA . ARG B 1 95 ? -30.328 2.803 13.578 1 75.19 95 ARG B CA 1
ATOM 4978 C C . ARG B 1 95 ? -29.391 2.24 12.516 1 75.19 95 ARG B C 1
ATOM 4980 O O . ARG B 1 95 ? -29.453 1.053 12.188 1 75.19 95 ARG B O 1
ATOM 4987 N N . GLN B 1 96 ? -28.781 3.172 11.828 1 81.38 96 GLN B N 1
ATOM 4988 C CA . GLN B 1 96 ? -27.812 2.748 10.812 1 81.38 96 GLN B CA 1
ATOM 4989 C C . GLN B 1 96 ? -26.578 2.131 11.461 1 81.38 96 GLN B C 1
ATOM 4991 O O . GLN B 1 96 ? -25.906 2.771 12.273 1 81.38 96 GLN B O 1
ATOM 4996 N N . ALA B 1 97 ? -26.375 0.853 11.148 1 87.56 97 ALA B N 1
ATOM 4997 C CA . ALA B 1 97 ? -25.219 0.141 11.703 1 87.56 97 ALA B CA 1
ATOM 4998 C C . ALA B 1 97 ? -23.938 0.498 10.961 1 87.56 97 ALA B C 1
ATOM 5000 O O . ALA B 1 97 ? -23.969 0.718 9.75 1 87.56 97 ALA B O 1
ATOM 5001 N N . VAL B 1 98 ? -22.844 0.51 11.672 1 88.31 98 VAL B N 1
ATOM 5002 C CA . VAL B 1 98 ? -21.531 0.845 11.117 1 88.31 98 VAL B CA 1
ATOM 5003 C C . VAL B 1 98 ? -20.922 -0.39 10.469 1 88.31 98 VAL B C 1
ATOM 5005 O O . VAL B 1 98 ? -20.781 -1.436 11.109 1 88.31 98 VAL B O 1
ATOM 5008 N N . ASP B 1 99 ? -20.656 -0.285 9.219 1 90.31 99 ASP B N 1
ATOM 5009 C CA . ASP B 1 99 ? -19.984 -1.398 8.547 1 90.31 99 ASP B CA 1
ATOM 5010 C C . ASP B 1 99 ? -18.469 -1.257 8.625 1 90.31 99 ASP B C 1
ATOM 5012 O O . ASP B 1 99 ? -17.969 -0.258 9.141 1 90.31 99 ASP B O 1
ATOM 5016 N N . ILE B 1 100 ? -17.797 -2.213 8.133 1 91.56 100 ILE B N 1
ATOM 5017 C CA . ILE B 1 100 ? -16.344 -2.332 8.305 1 91.56 100 ILE B CA 1
ATOM 5018 C C . ILE B 1 100 ? -15.648 -1.175 7.602 1 91.56 100 ILE B C 1
ATOM 5020 O O . ILE B 1 100 ? -14.672 -0.622 8.117 1 91.56 100 ILE B O 1
ATOM 5024 N N . VAL B 1 101 ? -16.062 -0.798 6.406 1 87.88 101 VAL B N 1
ATOM 5025 C CA . VAL B 1 101 ? -15.438 0.26 5.625 1 87.88 101 VAL B CA 1
ATOM 5026 C C . VAL B 1 101 ? -15.656 1.608 6.309 1 87.88 101 VAL B C 1
ATOM 5028 O O . VAL B 1 101 ? -14.734 2.42 6.406 1 87.88 101 VAL B O 1
ATOM 5031 N N . GLU B 1 102 ? -16.844 1.83 6.82 1 86.56 102 GLU B N 1
ATOM 5032 C CA . GLU B 1 102 ? -17.172 3.047 7.559 1 86.56 102 GLU B CA 1
ATOM 5033 C C . GLU B 1 102 ? -16.375 3.129 8.859 1 86.56 102 GLU B C 1
ATOM 5035 O O . GLU B 1 102 ? -15.914 4.203 9.242 1 86.56 102 GLU B O 1
ATOM 5040 N N . ALA B 1 103 ? -16.344 2.012 9.516 1 90.06 103 ALA B N 1
ATOM 5041 C CA . ALA B 1 103 ? -15.594 1.968 10.773 1 90.06 103 ALA B CA 1
ATOM 5042 C C . ALA B 1 103 ? -14.133 2.357 10.562 1 90.06 103 ALA B C 1
ATOM 5044 O O . ALA B 1 103 ? -13.547 3.072 11.375 1 90.06 103 ALA B O 1
ATOM 5045 N N . ASN B 1 104 ? -13.578 1.874 9.531 1 89.06 104 ASN B N 1
ATOM 5046 C CA . ASN B 1 104 ? -12.188 2.195 9.219 1 89.06 104 ASN B CA 1
ATOM 5047 C C . ASN B 1 104 ? -12.016 3.674 8.883 1 89.06 104 ASN B C 1
ATOM 5049 O O . ASN B 1 104 ? -11.109 4.328 9.406 1 89.06 104 ASN B O 1
ATOM 5053 N N . ALA B 1 105 ? -12.852 4.207 8.102 1 81.5 105 ALA B N 1
ATOM 5054 C CA . ALA B 1 105 ? -12.688 5.555 7.562 1 81.5 105 ALA B CA 1
ATOM 5055 C C . ALA B 1 105 ? -13.07 6.609 8.594 1 81.5 105 ALA B C 1
ATOM 5057 O O . ALA B 1 105 ? -12.461 7.68 8.656 1 81.5 105 ALA B O 1
ATOM 5058 N N . LEU B 1 106 ? -14.078 6.262 9.469 1 80.12 106 LEU B N 1
ATOM 5059 C CA . LEU B 1 106 ? -14.664 7.336 10.258 1 80.12 106 LEU B CA 1
ATOM 5060 C C . LEU B 1 106 ? -14.477 7.07 11.75 1 80.12 106 LEU B C 1
ATOM 5062 O O . LEU B 1 106 ? -14.461 8.008 12.555 1 80.12 106 LEU B O 1
ATOM 5066 N N . HIS B 1 107 ? -14.312 5.824 12.078 1 86 107 HIS B N 1
ATOM 5067 C CA . HIS B 1 107 ? -14.422 5.551 13.508 1 86 107 HIS B CA 1
ATOM 5068 C C . HIS B 1 107 ? -13.148 4.895 14.039 1 86 107 HIS B C 1
ATOM 5070 O O . HIS B 1 107 ? -13.164 4.266 15.094 1 86 107 HIS B O 1
ATOM 5076 N N . GLY B 1 108 ? -12.109 4.895 13.289 1 86.38 108 GLY B N 1
ATOM 5077 C CA . GLY B 1 108 ? -10.82 4.418 13.758 1 86.38 108 GLY B CA 1
ATOM 5078 C C . GLY B 1 108 ? -10.789 2.92 14.008 1 86.38 108 GLY B C 1
ATOM 5079 O O . GLY B 1 108 ? -10.094 2.449 14.906 1 86.38 108 GLY B O 1
ATOM 5080 N N . GLY B 1 109 ? -11.672 2.229 13.375 1 91.5 109 GLY B N 1
ATOM 5081 C CA . GLY B 1 109 ? -11.688 0.779 13.5 1 91.5 109 GLY B CA 1
ATOM 5082 C C . GLY B 1 109 ? -12.609 0.286 14.602 1 91.5 109 GLY B C 1
ATOM 5083 O O . GLY B 1 109 ? -12.703 -0.919 14.844 1 91.5 109 GLY B O 1
ATOM 5084 N N . ARG B 1 110 ? -13.32 1.188 15.266 1 93 110 ARG B N 1
ATOM 5085 C CA . ARG B 1 110 ? -14.219 0.809 16.359 1 93 110 ARG B CA 1
ATOM 5086 C C . ARG B 1 110 ? -15.586 0.396 15.82 1 93 110 ARG B C 1
ATOM 5088 O O . ARG B 1 110 ? -16.203 1.142 15.062 1 93 110 ARG B O 1
ATOM 5095 N N . ILE B 1 111 ? -15.984 -0.728 16.188 1 95.62 111 ILE B N 1
ATOM 5096 C CA . ILE B 1 111 ? -17.297 -1.242 15.844 1 95.62 111 ILE B CA 1
ATOM 5097 C C . ILE B 1 111 ? -18 -1.764 17.094 1 95.62 111 ILE B C 1
ATOM 5099 O O . ILE B 1 111 ? -17.5 -2.697 17.734 1 95.62 111 ILE B O 1
ATOM 5103 N N . PRO B 1 112 ? -19.078 -1.154 17.438 1 94.19 112 PRO B N 1
ATOM 5104 C CA . PRO B 1 112 ? -19.828 -1.704 18.578 1 94.19 112 PRO B CA 1
ATOM 5105 C C . PRO B 1 112 ? -20.344 -3.119 18.312 1 94.19 112 PRO B C 1
ATOM 5107 O O . PRO B 1 112 ? -20.703 -3.449 17.188 1 94.19 112 PRO B O 1
ATOM 5110 N N . ALA B 1 113 ? -20.422 -3.914 19.328 1 95.5 113 ALA B N 1
ATOM 5111 C CA . ALA B 1 113 ? -20.875 -5.297 19.219 1 95.5 113 ALA B CA 1
ATOM 5112 C C . ALA B 1 113 ? -22.266 -5.363 18.625 1 95.5 113 ALA B C 1
ATOM 5114 O O . ALA B 1 113 ? -22.578 -6.266 17.828 1 95.5 113 ALA B O 1
ATOM 5115 N N . ARG B 1 114 ? -23.047 -4.449 18.938 1 94 114 ARG B N 1
ATOM 5116 C CA . ARG B 1 114 ? -24.422 -4.41 18.453 1 94 114 ARG B CA 1
ATOM 5117 C C . ARG B 1 114 ? -24.469 -4.219 16.953 1 94 114 ARG B C 1
ATOM 5119 O O . ARG B 1 114 ? -25.328 -4.789 16.266 1 94 114 ARG B O 1
ATOM 5126 N N . ASP B 1 115 ? -23.609 -3.418 16.469 1 94.88 115 ASP B N 1
ATOM 5127 C CA . ASP B 1 115 ? -23.594 -3.154 15.039 1 94.88 115 ASP B CA 1
ATOM 5128 C C . ASP B 1 115 ? -23.109 -4.379 14.258 1 94.88 115 ASP B C 1
ATOM 5130 O O . ASP B 1 115 ? -23.625 -4.676 13.18 1 94.88 115 ASP B O 1
ATOM 5134 N N . THR B 1 116 ? -22.125 -5.059 14.789 1 96.38 116 THR B N 1
ATOM 5135 C CA . THR B 1 116 ? -21.672 -6.301 14.172 1 96.38 116 THR B CA 1
ATOM 5136 C C . THR B 1 116 ? -22.797 -7.328 14.141 1 96.38 116 THR B C 1
ATOM 5138 O O . THR B 1 116 ? -23.047 -7.957 13.109 1 96.38 116 THR B O 1
ATOM 5141 N N . ALA B 1 117 ? -23.5 -7.457 15.234 1 95.81 117 ALA B N 1
ATOM 5142 C CA . ALA B 1 117 ? -24.609 -8.414 15.305 1 95.81 117 ALA B CA 1
ATOM 5143 C C . ALA B 1 117 ? -25.703 -8.062 14.305 1 95.81 117 ALA B C 1
ATOM 5145 O O . ALA B 1 117 ? -26.297 -8.945 13.68 1 95.81 117 ALA B O 1
ATOM 5146 N N . THR B 1 118 ? -25.953 -6.82 14.188 1 95.06 118 THR B N 1
ATOM 5147 C CA . THR B 1 118 ? -27 -6.359 13.289 1 95.06 118 THR B CA 1
ATOM 5148 C C . THR B 1 118 ? -26.641 -6.656 11.836 1 95.06 118 THR B C 1
ATOM 5150 O O . THR B 1 118 ? -27.453 -7.234 11.102 1 95.06 118 THR B O 1
ATOM 5153 N N . VAL B 1 119 ? -25.438 -6.281 11.406 1 95.38 119 VAL B N 1
ATOM 5154 C CA . VAL B 1 119 ? -25.031 -6.461 10.016 1 95.38 119 VAL B CA 1
ATOM 5155 C C . VAL B 1 119 ? -24.922 -7.949 9.695 1 95.38 119 VAL B C 1
ATOM 5157 O O . VAL B 1 119 ? -25.422 -8.406 8.664 1 95.38 119 VAL B O 1
ATOM 5160 N N . VAL B 1 120 ? -24.328 -8.695 10.578 1 97.56 120 VAL B N 1
ATOM 5161 C CA . VAL B 1 120 ? -24.141 -10.133 10.375 1 97.56 120 VAL B CA 1
ATOM 5162 C C . VAL B 1 120 ? -25.516 -10.82 10.352 1 97.56 120 VAL B C 1
ATOM 5164 O O . VAL B 1 120 ? -25.797 -11.617 9.453 1 97.56 120 VAL B O 1
ATOM 5167 N N . GLY B 1 121 ? -26.359 -10.492 11.297 1 96.62 121 GLY B N 1
ATOM 5168 C CA . GLY B 1 121 ? -27.656 -11.125 11.414 1 96.62 121 GLY B CA 1
ATOM 5169 C C . GLY B 1 121 ? -28.578 -10.844 10.234 1 96.62 121 GLY B C 1
ATOM 5170 O O . GLY B 1 121 ? -29.203 -11.75 9.695 1 96.62 121 GLY B O 1
ATOM 5171 N N . THR B 1 122 ? -28.656 -9.617 9.82 1 95.69 122 THR B N 1
ATOM 5172 C CA . THR B 1 122 ? -29.562 -9.242 8.742 1 95.69 122 THR B CA 1
ATOM 5173 C C . THR B 1 122 ? -29.047 -9.773 7.402 1 95.69 122 THR B C 1
ATOM 5175 O O . THR B 1 122 ? -29.844 -10.156 6.539 1 95.69 122 THR B O 1
ATOM 5178 N N . THR B 1 123 ? -27.719 -9.797 7.215 1 96.81 123 THR B N 1
ATOM 5179 C CA . THR B 1 123 ? -27.141 -10.352 5.996 1 96.81 123 THR B CA 1
ATOM 5180 C C . THR B 1 123 ? -27.375 -11.859 5.926 1 96.81 123 THR B C 1
ATOM 5182 O O . THR B 1 123 ? -27.734 -12.391 4.871 1 96.81 123 THR B O 1
ATOM 5185 N N . LEU B 1 124 ? -27.172 -12.508 7.055 1 97.19 124 LEU B N 1
ATOM 5186 C CA . LEU B 1 124 ? -27.391 -13.945 7.129 1 97.19 124 LEU B CA 1
ATOM 5187 C C . LEU B 1 124 ? -28.859 -14.281 6.84 1 97.19 124 LEU B C 1
ATOM 5189 O O . LEU B 1 124 ? -29.141 -15.219 6.09 1 97.19 124 LEU B O 1
ATOM 5193 N N . LEU B 1 125 ? -29.703 -13.523 7.406 1 97.25 125 LEU B N 1
ATOM 5194 C CA . LEU B 1 125 ? -31.141 -13.719 7.188 1 97.25 125 LEU B CA 1
ATOM 5195 C C . LEU B 1 125 ? -31.5 -13.531 5.719 1 97.25 125 LEU B C 1
ATOM 5197 O O . LEU B 1 125 ? -32.219 -14.344 5.137 1 97.25 125 LEU B O 1
ATOM 5201 N N . SER B 1 126 ? -31.031 -12.516 5.117 1 97.62 126 SER B N 1
ATOM 5202 C CA . SER B 1 126 ? -31.328 -12.195 3.725 1 97.62 126 SER B CA 1
ATOM 5203 C C . SER B 1 126 ? -30.828 -13.297 2.789 1 97.62 126 SER B C 1
ATOM 5205 O O . SER B 1 126 ? -31.578 -13.797 1.955 1 97.62 126 SER B O 1
ATOM 5207 N N . ASN B 1 127 ? -29.578 -13.664 2.969 1 96.56 127 ASN B N 1
ATOM 5208 C CA . ASN B 1 127 ? -28.984 -14.672 2.105 1 96.56 127 ASN B CA 1
ATOM 5209 C C . ASN B 1 127 ? -29.609 -16.047 2.32 1 96.56 127 ASN B C 1
ATOM 5211 O O . ASN B 1 127 ? -29.875 -16.766 1.358 1 96.56 127 ASN B O 1
ATOM 5215 N N . SER B 1 128 ? -29.844 -16.422 3.572 1 96.5 128 SER B N 1
ATOM 5216 C CA . SER B 1 128 ? -30.344 -17.75 3.912 1 96.5 128 SER B CA 1
ATOM 5217 C C . SER B 1 128 ? -31.75 -17.953 3.348 1 96.5 128 SER B C 1
ATOM 5219 O O . SER B 1 128 ? -32.125 -19.078 3.016 1 96.5 128 SER B O 1
ATOM 5221 N N . PHE B 1 129 ? -32.438 -16.906 3.215 1 97.06 129 PHE B N 1
ATOM 5222 C CA . PHE B 1 129 ? -33.812 -17.016 2.715 1 97.06 129 PHE B CA 1
ATOM 5223 C C . PHE B 1 129 ? -33.844 -16.844 1.201 1 97.06 129 PHE B C 1
ATOM 5225 O O . PHE B 1 129 ? -34.938 -16.797 0.604 1 97.06 129 PHE B O 1
ATOM 5232 N N . GLY B 1 130 ? -32.719 -16.656 0.626 1 95.75 130 GLY B N 1
ATOM 5233 C CA . GLY B 1 130 ? -32.625 -16.812 -0.817 1 95.75 130 GLY B CA 1
ATOM 5234 C C . GLY B 1 130 ? -32.5 -15.492 -1.554 1 95.75 130 GLY B C 1
ATOM 5235 O O . GLY B 1 130 ? -32.438 -15.461 -2.785 1 95.75 130 GLY B O 1
ATOM 5236 N N . ALA B 1 131 ? -32.5 -14.336 -0.839 1 97.12 131 ALA B N 1
ATOM 5237 C CA . ALA B 1 131 ? -32.312 -13.055 -1.519 1 97.12 131 ALA B CA 1
ATOM 5238 C C . ALA B 1 131 ? -31.031 -13.078 -2.359 1 97.12 131 ALA B C 1
ATOM 5240 O O . ALA B 1 131 ? -30.094 -13.828 -2.062 1 97.12 131 ALA B O 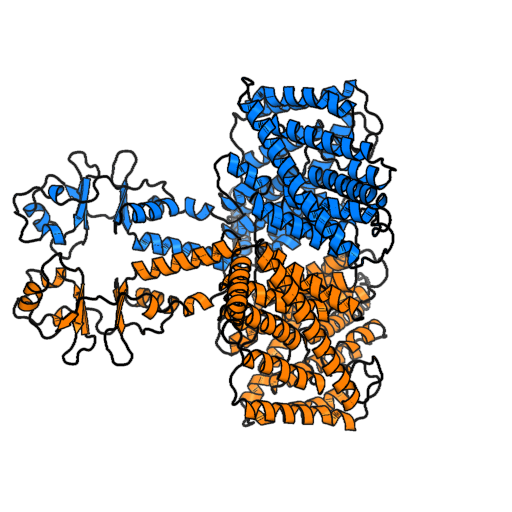1
ATOM 5241 N N . SER B 1 132 ? -31.016 -12.336 -3.434 1 96.81 132 SER B N 1
ATOM 5242 C CA . SER B 1 132 ? -29.922 -12.352 -4.398 1 96.81 132 SER B CA 1
ATOM 5243 C C . SER B 1 132 ? -28.75 -11.508 -3.916 1 96.81 132 SER B C 1
ATOM 5245 O O . SER B 1 132 ? -28.344 -10.562 -4.594 1 96.81 132 SER B O 1
ATOM 5247 N N . VAL B 1 133 ? -28.203 -11.844 -2.758 1 95.31 133 VAL B N 1
ATOM 5248 C CA . VAL B 1 133 ? -27.062 -11.156 -2.139 1 95.31 133 VAL B CA 1
ATOM 5249 C C . VAL B 1 133 ? -26.109 -12.18 -1.542 1 95.31 133 VAL B C 1
ATOM 5251 O O . VAL B 1 133 ? -26.484 -13.32 -1.266 1 95.31 133 VAL B O 1
ATOM 5254 N N . GLY B 1 134 ? -24.891 -11.797 -1.426 1 93.56 134 GLY B N 1
ATOM 5255 C CA . GLY B 1 134 ? -23.875 -12.688 -0.886 1 93.56 134 GLY B CA 1
ATOM 5256 C C . GLY B 1 134 ? -23.672 -12.508 0.606 1 93.56 134 GLY B C 1
ATOM 5257 O O . GLY B 1 134 ? -24.234 -11.602 1.218 1 93.56 134 GLY B O 1
ATOM 5258 N N . LEU B 1 135 ? -22.828 -13.414 1.141 1 94.69 135 LEU B N 1
ATOM 5259 C CA . LEU B 1 135 ? -22.578 -13.469 2.576 1 94.69 135 LEU B CA 1
ATOM 5260 C C . LEU B 1 135 ? -21.281 -12.734 2.924 1 94.69 135 LEU B C 1
ATOM 5262 O O . LEU B 1 135 ? -20.938 -12.602 4.102 1 94.69 135 LEU B O 1
ATOM 5266 N N . GLU B 1 136 ? -20.578 -12.188 2.018 1 93.38 136 GLU B N 1
ATOM 5267 C CA . GLU B 1 136 ? -19.234 -11.641 2.221 1 93.38 136 GLU B CA 1
ATOM 5268 C C . GLU B 1 136 ? -19.25 -10.469 3.199 1 93.38 136 GLU B C 1
ATOM 5270 O O . GLU B 1 136 ? -18.328 -10.305 3.998 1 93.38 136 GLU B O 1
ATOM 5275 N N . ALA B 1 137 ? -20.297 -9.711 3.045 1 93.88 137 ALA B N 1
ATOM 5276 C CA . ALA B 1 137 ? -20.438 -8.602 3.984 1 93.88 137 ALA B CA 1
ATOM 5277 C C . ALA B 1 137 ? -20.531 -9.109 5.422 1 93.88 137 ALA B C 1
ATOM 5279 O O . ALA B 1 137 ? -19.984 -8.492 6.336 1 93.88 137 ALA B O 1
ATOM 5280 N N . ALA B 1 138 ? -21.219 -10.203 5.555 1 96.88 138 ALA B N 1
ATOM 5281 C CA . ALA B 1 138 ? -21.359 -10.789 6.887 1 96.88 138 ALA B CA 1
ATOM 5282 C C . ALA B 1 138 ? -20.031 -11.391 7.352 1 96.88 138 ALA B C 1
ATOM 5284 O O . ALA B 1 138 ? -19.672 -11.281 8.531 1 96.88 138 ALA B O 1
ATOM 5285 N N . TYR B 1 139 ? -19.312 -12.078 6.445 1 97.5 139 TYR B N 1
ATOM 5286 C CA . TYR B 1 139 ? -18.016 -12.625 6.785 1 97.5 139 TYR B CA 1
ATOM 5287 C C . TYR B 1 139 ? -17.062 -11.523 7.273 1 97.5 139 TYR B C 1
ATOM 5289 O O . TYR B 1 139 ? -16.516 -11.609 8.375 1 97.5 139 TYR B O 1
ATOM 5297 N N . ALA B 1 140 ? -16.938 -10.492 6.441 1 97.25 140 ALA B N 1
ATOM 5298 C CA . ALA B 1 140 ? -16.031 -9.398 6.746 1 97.25 140 ALA B CA 1
ATOM 5299 C C . ALA B 1 140 ? -16.422 -8.703 8.047 1 97.25 140 ALA B C 1
ATOM 5301 O O . ALA B 1 140 ? -15.547 -8.375 8.867 1 97.25 140 ALA B O 1
ATOM 5302 N N . GLN B 1 141 ? -17.719 -8.492 8.219 1 97.69 141 GLN B N 1
ATOM 5303 C CA . GLN B 1 141 ? -18.203 -7.824 9.422 1 97.69 141 GLN B CA 1
ATOM 5304 C C . GLN B 1 141 ? -17.938 -8.672 10.664 1 97.69 141 GLN B C 1
ATOM 5306 O O . GLN B 1 141 ? -17.562 -8.148 11.711 1 97.69 141 GLN B O 1
ATOM 5311 N N . ALA B 1 142 ? -18.188 -9.953 10.57 1 98.25 142 ALA B N 1
ATOM 5312 C CA . ALA B 1 142 ? -17.984 -10.836 11.711 1 98.25 142 ALA B CA 1
ATOM 5313 C C . ALA B 1 142 ? -16.5 -10.875 12.117 1 98.25 142 ALA B C 1
ATOM 5315 O O . ALA B 1 142 ? -16.172 -10.75 13.297 1 98.25 142 ALA B O 1
ATOM 5316 N N . GLY B 1 143 ? -15.672 -11.094 11.164 1 98.5 143 GLY B N 1
ATOM 5317 C CA . GLY B 1 143 ? -14.242 -11.109 11.438 1 98.5 143 GLY B CA 1
ATOM 5318 C C . GLY B 1 143 ? -13.719 -9.773 11.945 1 98.5 143 GLY B C 1
ATOM 5319 O O . GLY B 1 143 ? -13.016 -9.727 12.953 1 98.5 143 GLY B O 1
ATOM 5320 N N . GLY B 1 144 ? -14.031 -8.719 11.195 1 98.19 144 GLY B N 1
ATOM 5321 C CA . GLY B 1 144 ? -13.617 -7.379 11.602 1 98.19 144 GLY B CA 1
ATOM 5322 C C . GLY B 1 144 ? -14.188 -6.957 12.938 1 98.19 144 GLY B C 1
ATOM 5323 O O . GLY B 1 144 ? -13.508 -6.316 13.742 1 98.19 144 GLY B O 1
ATOM 5324 N N . GLY B 1 145 ? -15.5 -7.262 13.141 1 98.06 145 GLY B N 1
ATOM 5325 C CA . GLY B 1 145 ? -16.141 -6.938 14.406 1 98.06 145 GLY B CA 1
ATOM 5326 C C . GLY B 1 145 ? -15.5 -7.637 15.586 1 98.06 145 GLY B C 1
ATOM 5327 O O . GLY B 1 145 ? -15.305 -7.027 16.641 1 98.06 145 GLY B O 1
ATOM 5328 N N . LEU B 1 146 ? -15.219 -8.891 15.422 1 98 146 LEU B N 1
ATOM 5329 C CA . LEU B 1 146 ? -14.539 -9.633 16.469 1 98 146 LEU B CA 1
ATOM 5330 C C . LEU B 1 146 ? -13.18 -9.023 16.781 1 98 146 LEU B C 1
ATOM 5332 O O . LEU B 1 146 ? -12.82 -8.844 17.953 1 98 146 LEU B O 1
ATOM 5336 N N . ALA B 1 147 ? -12.43 -8.742 15.758 1 98.19 147 ALA B N 1
ATOM 5337 C CA . ALA B 1 147 ? -11.117 -8.133 15.906 1 98.19 147 ALA B CA 1
ATOM 5338 C C . ALA B 1 147 ? -11.219 -6.773 16.609 1 98.19 147 ALA B C 1
ATOM 5340 O O . ALA B 1 147 ? -10.398 -6.445 17.469 1 98.19 147 ALA B O 1
ATOM 5341 N N . SER B 1 148 ? -12.211 -6 16.172 1 97.5 148 SER B N 1
ATOM 5342 C CA . SER B 1 148 ? -12.43 -4.688 16.766 1 97.5 148 SER B CA 1
ATOM 5343 C C . SER B 1 148 ? -12.719 -4.797 18.25 1 97.5 148 SER B C 1
ATOM 5345 O O . SER B 1 148 ? -12.164 -4.035 19.062 1 97.5 148 SER B O 1
ATOM 5347 N N . LEU B 1 149 ? -13.57 -5.691 18.641 1 96.81 149 LEU B N 1
ATOM 5348 C CA . LEU B 1 149 ? -13.922 -5.875 20.047 1 96.81 149 LEU B CA 1
ATOM 5349 C C . LEU B 1 149 ? -12.703 -6.301 20.859 1 96.81 149 LEU B C 1
ATOM 5351 O O . LEU B 1 149 ? -12.477 -5.785 21.953 1 96.81 149 LEU B O 1
ATOM 5355 N N . LEU B 1 150 ? -11.977 -7.227 20.359 1 95.5 150 LEU B N 1
ATOM 5356 C CA . LEU B 1 150 ? -10.766 -7.68 21.031 1 95.5 150 LEU B CA 1
ATOM 5357 C C . LEU B 1 150 ? -9.75 -6.547 21.156 1 95.5 150 LEU B C 1
ATOM 5359 O O . LEU B 1 150 ? -9.109 -6.395 22.203 1 95.5 150 LEU B O 1
ATOM 5363 N N . GLY B 1 151 ? -9.562 -5.832 20.031 1 94.12 151 GLY B N 1
ATOM 5364 C CA . GLY B 1 151 ? -8.648 -4.707 20.062 1 94.12 151 GLY B CA 1
ATOM 5365 C C . GLY B 1 151 ? -9.039 -3.631 21.047 1 94.12 151 GLY B C 1
ATOM 5366 O O . GLY B 1 151 ? -8.172 -3.039 21.703 1 94.12 151 GLY B O 1
ATOM 5367 N N . GLN B 1 152 ? -10.312 -3.396 21.125 1 91.19 152 GLN B N 1
ATOM 5368 C CA . GLN B 1 152 ? -10.805 -2.424 22.094 1 91.19 152 GLN B CA 1
ATOM 5369 C C . GLN B 1 152 ? -10.531 -2.885 23.531 1 91.19 152 GLN B C 1
ATOM 5371 O O . GLN B 1 152 ? -10.141 -2.084 24.375 1 91.19 152 GLN B O 1
ATOM 5376 N N . LYS B 1 153 ? -10.719 -4.086 23.781 1 91.06 153 LYS B N 1
ATOM 5377 C CA . LYS B 1 153 ? -10.461 -4.648 25.109 1 91.06 153 LYS B CA 1
ATOM 5378 C C . LYS B 1 153 ? -8.992 -4.531 25.484 1 91.06 153 LYS B C 1
ATOM 5380 O O . LYS B 1 153 ? -8.648 -4.332 26.656 1 91.06 153 LYS B O 1
ATOM 5385 N N . MET B 1 154 ? -8.164 -4.645 24.484 1 89.75 154 MET B N 1
ATOM 5386 C CA . MET B 1 154 ? -6.723 -4.555 24.703 1 89.75 154 MET B CA 1
ATOM 5387 C C . MET B 1 154 ? -6.258 -3.102 24.656 1 89.75 154 MET B C 1
ATOM 5389 O O . MET B 1 154 ? -5.066 -2.824 24.797 1 89.75 154 MET B O 1
ATOM 5393 N N . LYS B 1 155 ? -7.145 -2.178 24.391 1 87.75 155 LYS B N 1
ATOM 5394 C CA . LYS B 1 155 ? -6.887 -0.741 24.344 1 87.75 155 LYS B CA 1
ATOM 5395 C C . LYS B 1 155 ? -5.781 -0.408 23.344 1 87.75 155 LYS B C 1
ATOM 5397 O O . LYS B 1 155 ? -4.836 0.31 23.672 1 87.75 155 LYS B O 1
ATOM 5402 N N . LEU B 1 156 ? -5.965 -0.94 22.219 1 87.06 156 LEU B N 1
ATOM 5403 C CA . LEU B 1 156 ? -4.996 -0.675 21.156 1 87.06 156 LEU B CA 1
ATOM 5404 C C . LEU B 1 156 ? -5.094 0.769 20.672 1 87.06 156 LEU B C 1
ATOM 5406 O O . LEU B 1 156 ? -6.152 1.393 20.781 1 87.06 156 LEU B O 1
ATOM 5410 N N . ARG B 1 157 ? -4.012 1.241 20.188 1 83.62 157 ARG B N 1
ATOM 5411 C CA . ARG B 1 157 ? -4.016 2.545 19.531 1 83.62 157 ARG B CA 1
ATOM 5412 C C . ARG B 1 157 ? -4.871 2.521 18.266 1 83.62 157 ARG B C 1
ATOM 5414 O O . ARG B 1 157 ? -5.129 1.456 17.703 1 83.62 157 ARG B O 1
ATOM 5421 N N . ARG B 1 158 ? -5.305 3.658 17.828 1 83.56 158 ARG B N 1
ATOM 5422 C CA . ARG B 1 158 ? -6.215 3.824 16.703 1 83.56 158 ARG B CA 1
ATOM 5423 C C . ARG B 1 158 ? -5.691 3.107 15.461 1 83.56 158 ARG B C 1
ATOM 5425 O O . ARG B 1 158 ? -6.422 2.348 14.82 1 83.56 158 ARG B O 1
ATOM 5432 N N . SER B 1 159 ? -4.402 3.264 15.164 1 83.31 159 SER B N 1
ATOM 5433 C CA . SER B 1 159 ? -3.82 2.678 13.961 1 83.31 159 SER B CA 1
ATOM 5434 C C . SER B 1 159 ? -3.779 1.156 14.047 1 83.31 159 SER B C 1
ATOM 5436 O O . SER B 1 159 ? -4.074 0.462 13.07 1 83.31 159 SER B O 1
ATOM 5438 N N . ASP B 1 160 ? -3.426 0.699 15.219 1 86.94 160 ASP B N 1
ATOM 5439 C CA . ASP B 1 160 ? -3.363 -0.743 15.43 1 86.94 160 ASP B CA 1
ATOM 5440 C C . ASP B 1 160 ? -4.758 -1.365 15.391 1 86.94 160 ASP B C 1
ATOM 5442 O O . ASP B 1 160 ? -4.934 -2.477 14.883 1 86.94 160 ASP B O 1
ATOM 5446 N N . LEU B 1 161 ? -5.691 -0.652 15.953 1 91.12 161 LEU B N 1
ATOM 5447 C CA . LEU B 1 161 ? -7.062 -1.154 15.945 1 91.12 161 LEU B CA 1
ATOM 5448 C C . LEU B 1 161 ? -7.598 -1.257 14.523 1 91.12 161 LEU B C 1
ATOM 5450 O O . LEU B 1 161 ? -8.258 -2.24 14.172 1 91.12 161 LEU B O 1
ATOM 5454 N N . ARG B 1 162 ? -7.336 -0.288 13.742 1 91.75 162 ARG B N 1
ATOM 5455 C CA . ARG B 1 162 ? -7.754 -0.309 12.344 1 91.75 162 ARG B CA 1
ATOM 5456 C C . ARG B 1 162 ? -7.121 -1.482 11.602 1 91.75 162 ARG B C 1
ATOM 5458 O O . ARG B 1 162 ? -7.801 -2.184 10.844 1 91.75 162 ARG B O 1
ATOM 5465 N N . THR B 1 163 ? -5.855 -1.635 11.836 1 91.81 163 THR B N 1
ATOM 5466 C CA . THR B 1 163 ? -5.133 -2.719 11.188 1 91.81 163 THR B CA 1
ATOM 5467 C C . THR B 1 163 ? -5.684 -4.074 11.617 1 91.81 163 THR B C 1
ATOM 5469 O O . THR B 1 163 ? -5.91 -4.953 10.781 1 91.81 163 THR B O 1
ATOM 5472 N N . LEU B 1 164 ? -5.867 -4.215 12.875 1 94.81 164 LEU B N 1
ATOM 5473 C CA . LEU B 1 164 ? -6.371 -5.484 13.398 1 94.81 164 LEU B CA 1
ATOM 5474 C C . LEU B 1 164 ? -7.777 -5.762 12.875 1 94.81 164 LEU B C 1
ATOM 5476 O O . LEU B 1 164 ? -8.094 -6.902 12.523 1 94.81 164 LEU B O 1
ATOM 5480 N N . MET B 1 165 ? -8.609 -4.762 12.914 1 96.94 165 MET B N 1
ATOM 5481 C CA . MET B 1 165 ? -9.961 -4.895 12.391 1 96.94 165 MET B CA 1
ATOM 5482 C C . MET B 1 165 ? -9.945 -5.332 10.93 1 96.94 165 MET B C 1
ATOM 5484 O O . MET B 1 165 ? -10.672 -6.246 10.539 1 96.94 165 MET B O 1
ATOM 5488 N N . ALA B 1 166 ? -9.109 -4.707 10.164 1 96.5 166 ALA B N 1
ATOM 5489 C CA . ALA B 1 166 ? -8.977 -5.07 8.758 1 96.5 166 ALA B CA 1
ATOM 5490 C C . ALA B 1 166 ? -8.445 -6.488 8.602 1 96.5 166 ALA B C 1
ATOM 5492 O O . ALA B 1 166 ? -8.883 -7.23 7.719 1 96.5 166 ALA B O 1
ATOM 5493 N N . ALA B 1 167 ? -7.492 -6.816 9.43 1 96.88 167 ALA B N 1
ATOM 5494 C CA . ALA B 1 167 ? -6.953 -8.172 9.422 1 96.88 167 ALA B CA 1
ATOM 5495 C C . ALA B 1 167 ? -8.047 -9.203 9.68 1 96.88 167 ALA B C 1
ATOM 5497 O O . ALA B 1 167 ? -8.086 -10.25 9.031 1 96.88 167 ALA B O 1
ATOM 5498 N N . GLY B 1 168 ? -8.867 -8.906 10.602 1 98.25 168 GLY B N 1
ATOM 5499 C CA . GLY B 1 168 ? -9.984 -9.789 10.875 1 98.25 168 GLY B CA 1
ATOM 5500 C C . GLY B 1 168 ? -10.938 -9.93 9.703 1 98.25 168 GLY B C 1
ATOM 5501 O O . GLY B 1 168 ? -11.367 -11.039 9.375 1 98.25 168 GLY B O 1
ATOM 5502 N N . ALA B 1 169 ? -11.305 -8.828 9.117 1 98.25 169 ALA B N 1
ATOM 5503 C CA . ALA B 1 169 ? -12.18 -8.844 7.945 1 98.25 169 ALA B CA 1
ATOM 5504 C C . ALA B 1 169 ? -11.57 -9.664 6.812 1 98.25 169 ALA B C 1
ATOM 5506 O O . ALA B 1 169 ? -12.234 -10.516 6.219 1 98.25 169 ALA B O 1
ATOM 5507 N N . GLY B 1 170 ? -10.305 -9.391 6.559 1 97.81 170 GLY B N 1
ATOM 5508 C CA . GLY B 1 170 ? -9.594 -10.133 5.523 1 97.81 170 GLY B CA 1
ATOM 5509 C C . GLY B 1 170 ? -9.477 -11.609 5.832 1 97.81 170 GLY B C 1
ATOM 5510 O O . GLY B 1 170 ? -9.586 -12.445 4.93 1 97.81 170 GLY B O 1
ATOM 5511 N N . ALA B 1 171 ? -9.258 -11.914 7.062 1 97.62 171 ALA B N 1
ATOM 5512 C CA . ALA B 1 171 ? -9.141 -13.305 7.488 1 97.62 171 ALA B CA 1
ATOM 5513 C C . ALA B 1 171 ? -10.445 -14.062 7.254 1 97.62 171 ALA B C 1
ATOM 5515 O O . ALA B 1 171 ? -10.43 -15.227 6.832 1 97.62 171 ALA B O 1
ATOM 5516 N N . ALA B 1 172 ? -11.516 -13.453 7.566 1 98 172 ALA B N 1
ATOM 5517 C CA . ALA B 1 172 ? -12.812 -14.086 7.332 1 98 172 ALA B CA 1
ATOM 5518 C C . ALA B 1 172 ? -13.023 -14.375 5.848 1 98 172 ALA B C 1
ATOM 5520 O O . ALA B 1 172 ? -13.492 -15.453 5.477 1 98 172 ALA B O 1
ATOM 5521 N N . VAL B 1 173 ? -12.695 -13.461 5.02 1 95.56 173 VAL B N 1
ATOM 5522 C CA . VAL B 1 173 ? -12.805 -13.648 3.578 1 95.56 173 VAL B CA 1
ATOM 5523 C C . VAL B 1 173 ? -11.859 -14.75 3.125 1 95.56 173 VAL B C 1
ATOM 5525 O O . VAL B 1 173 ? -12.203 -15.57 2.27 1 95.56 173 VAL B O 1
ATOM 5528 N N . SER B 1 174 ? -10.688 -14.734 3.713 1 94.31 174 SER B N 1
ATOM 5529 C CA . SER B 1 174 ? -9.695 -15.773 3.436 1 94.31 174 SER B CA 1
ATOM 5530 C C . SER B 1 174 ? -10.258 -17.156 3.715 1 94.31 174 SER B C 1
ATOM 5532 O O . SER B 1 174 ? -10.109 -18.078 2.9 1 94.31 174 SER B O 1
ATOM 5534 N N . ALA B 1 175 ? -10.891 -17.312 4.801 1 94.31 175 ALA B N 1
ATOM 5535 C CA . ALA B 1 175 ? -11.461 -18.594 5.188 1 94.31 175 ALA B CA 1
ATOM 5536 C C . ALA B 1 175 ? -12.641 -18.969 4.289 1 94.31 175 ALA B C 1
ATOM 5538 O O . ALA B 1 175 ? -12.789 -20.125 3.898 1 94.31 175 ALA B O 1
ATOM 5539 N N . ALA B 1 176 ? -13.414 -18.031 3.979 1 92.81 176 ALA B N 1
ATOM 5540 C CA . ALA B 1 176 ? -14.609 -18.281 3.178 1 92.81 176 ALA B CA 1
ATOM 5541 C C . ALA B 1 176 ? -14.242 -18.766 1.777 1 92.81 176 ALA B C 1
ATOM 5543 O O . ALA B 1 176 ? -14.953 -19.594 1.196 1 92.81 176 ALA B O 1
ATOM 5544 N N . PHE B 1 177 ? -13.18 -18.281 1.25 1 90.12 177 PHE B N 1
ATOM 5545 C CA . PHE B 1 177 ? -12.82 -18.578 -0.13 1 90.12 177 PHE B CA 1
ATOM 5546 C C . PHE B 1 177 ? -11.648 -19.547 -0.185 1 90.12 177 PHE B C 1
ATOM 5548 O O . PHE B 1 177 ? -11.289 -20.047 -1.258 1 90.12 177 PHE B O 1
ATOM 5555 N N . GLY B 1 178 ? -11.07 -19.812 0.963 1 88.06 178 GLY B N 1
ATOM 5556 C CA . GLY B 1 178 ? -9.852 -20.594 0.968 1 88.06 178 GLY B CA 1
ATOM 5557 C C . GLY B 1 178 ? -8.703 -19.922 0.241 1 88.06 178 GLY B C 1
ATOM 5558 O O . GLY B 1 178 ? -7.902 -20.594 -0.419 1 88.06 178 GLY B O 1
ATOM 5559 N N . ALA B 1 179 ? -8.703 -18.656 0.28 1 90.12 179 ALA B N 1
ATOM 5560 C CA . ALA B 1 179 ? -7.758 -17.859 -0.49 1 90.12 179 ALA B CA 1
ATOM 5561 C C . ALA B 1 179 ? -7.094 -16.797 0.385 1 90.12 179 ALA B C 1
ATOM 5563 O O . ALA B 1 179 ? -7.566 -15.656 0.452 1 90.12 179 ALA B O 1
ATOM 5564 N N . PRO B 1 180 ? -5.945 -17.125 0.973 1 89.5 180 PRO B N 1
ATOM 5565 C CA . PRO B 1 180 ? -5.336 -16.219 1.957 1 89.5 180 PRO B CA 1
ATOM 5566 C C . PRO B 1 180 ? -4.855 -14.914 1.341 1 89.5 180 PRO B C 1
ATOM 5568 O O . PRO B 1 180 ? -4.984 -13.852 1.958 1 89.5 180 PRO B O 1
ATOM 5571 N N . LEU B 1 181 ? -4.277 -14.961 0.151 1 88.94 181 LEU B N 1
ATOM 5572 C CA . LEU B 1 181 ? -3.818 -13.727 -0.474 1 88.94 181 LEU B CA 1
ATOM 5573 C C . LEU B 1 181 ? -4.996 -12.82 -0.807 1 88.94 181 LEU B C 1
ATOM 5575 O O . LEU B 1 181 ? -4.918 -11.602 -0.611 1 88.94 181 LEU B O 1
ATOM 5579 N N . THR B 1 182 ? -6.051 -13.453 -1.295 1 92.56 182 THR B N 1
ATOM 5580 C CA . THR B 1 182 ? -7.27 -12.703 -1.579 1 92.56 182 THR B CA 1
ATOM 5581 C C . THR B 1 182 ? -7.781 -12.008 -0.322 1 92.56 182 THR B C 1
ATOM 5583 O O . THR B 1 182 ? -8.117 -10.82 -0.355 1 92.56 182 THR B O 1
ATOM 5586 N N . GLY B 1 183 ? -7.805 -12.758 0.734 1 95.19 183 GLY B N 1
ATOM 5587 C CA . GLY B 1 183 ? -8.266 -12.188 1.989 1 95.19 183 GLY B CA 1
ATOM 5588 C C . GLY B 1 183 ? -7.395 -11.047 2.479 1 95.19 183 GLY B C 1
ATOM 5589 O O . GLY B 1 183 ? -7.902 -10.016 2.932 1 95.19 183 GLY B O 1
ATOM 5590 N N . ALA B 1 184 ? -6.121 -11.211 2.422 1 93.88 184 ALA B N 1
ATOM 5591 C CA . ALA B 1 184 ? -5.191 -10.172 2.859 1 93.88 184 ALA B CA 1
ATOM 5592 C C . ALA B 1 184 ? -5.355 -8.906 2.029 1 93.88 184 ALA B C 1
ATOM 5594 O O . ALA B 1 184 ? -5.414 -7.801 2.576 1 93.88 184 ALA B O 1
ATOM 5595 N N . PHE B 1 185 ? -5.441 -9.07 0.771 1 92.81 185 PHE B N 1
ATOM 5596 C CA . PHE B 1 185 ? -5.535 -7.891 -0.086 1 92.81 185 PHE B CA 1
ATOM 5597 C C . PHE B 1 185 ? -6.914 -7.25 0.018 1 92.81 185 PHE B C 1
ATOM 5599 O O . PHE B 1 185 ? -7.055 -6.039 -0.149 1 92.81 185 PHE B O 1
ATOM 5606 N N . TYR B 1 186 ? -7.918 -8.055 0.286 1 94.75 186 TYR B N 1
ATOM 5607 C CA . TYR B 1 186 ? -9.203 -7.461 0.624 1 94.75 186 TYR B CA 1
ATOM 5608 C C . TYR B 1 186 ? -9.062 -6.477 1.781 1 94.75 186 TYR B C 1
ATOM 5610 O O . TYR B 1 186 ? -9.625 -5.383 1.743 1 94.75 186 TYR B O 1
ATOM 5618 N N . ALA B 1 187 ? -8.344 -6.895 2.773 1 95.31 187 ALA B N 1
ATOM 5619 C CA . ALA B 1 187 ? -8.086 -6.031 3.922 1 95.31 187 ALA B CA 1
ATOM 5620 C C . ALA B 1 187 ? -7.344 -4.766 3.5 1 95.31 187 ALA B C 1
ATOM 5622 O O . ALA B 1 187 ? -7.691 -3.664 3.926 1 95.31 187 ALA B O 1
ATOM 5623 N N . PHE B 1 188 ? -6.387 -4.875 2.635 1 90.25 188 PHE B N 1
ATOM 5624 C CA . PHE B 1 188 ? -5.547 -3.75 2.242 1 90.25 188 PHE B CA 1
ATOM 5625 C C . PHE B 1 188 ? -6.301 -2.811 1.31 1 90.25 188 PHE B C 1
ATOM 5627 O O . PHE B 1 188 ? -6.273 -1.592 1.492 1 90.25 188 PHE B O 1
ATOM 5634 N N . GLU B 1 189 ? -6.98 -3.346 0.348 1 89.44 189 GLU B N 1
ATOM 5635 C CA . GLU B 1 189 ? -7.5 -2.531 -0.745 1 89.44 189 GLU B CA 1
ATOM 5636 C C . GLU B 1 189 ? -8.93 -2.068 -0.456 1 89.44 189 GLU B C 1
ATOM 5638 O O . GLU B 1 189 ? -9.297 -0.938 -0.783 1 89.44 189 GLU B O 1
ATOM 5643 N N . VAL B 1 190 ? -9.672 -2.941 0.075 1 90.06 190 VAL B N 1
ATOM 5644 C CA . VAL B 1 190 ? -11.094 -2.646 0.197 1 90.06 190 VAL B CA 1
ATOM 5645 C C . VAL B 1 190 ? -11.375 -2.035 1.567 1 90.06 190 VAL B C 1
ATOM 5647 O O . VAL B 1 190 ? -12.195 -1.119 1.688 1 90.06 190 VAL B O 1
ATOM 5650 N N . VAL B 1 191 ? -10.672 -2.504 2.586 1 92.38 191 VAL B N 1
ATOM 5651 C CA . VAL B 1 191 ? -11 -2.049 3.934 1 92.38 191 VAL B CA 1
ATOM 5652 C C . VAL B 1 191 ? -10.102 -0.868 4.309 1 92.38 191 VAL B C 1
ATOM 5654 O O . VAL B 1 191 ? -10.578 0.261 4.445 1 92.38 191 VAL B O 1
ATOM 5657 N N . LEU B 1 192 ? -8.781 -1.062 4.262 1 87.56 192 LEU B N 1
ATOM 5658 C CA . LEU B 1 192 ? -7.848 -0.041 4.715 1 87.56 192 LEU B CA 1
ATOM 5659 C C . LEU B 1 192 ? -7.617 1.007 3.633 1 87.56 192 LEU B C 1
ATOM 5661 O O . LEU B 1 192 ? -7.355 2.174 3.938 1 87.56 192 LEU B O 1
ATOM 5665 N N . GLY B 1 193 ? -7.594 0.534 2.406 1 81.06 193 GLY B N 1
ATOM 5666 C CA . GLY B 1 193 ? -7.324 1.436 1.298 1 81.06 193 GLY B CA 1
ATOM 5667 C C . GLY B 1 193 ? -5.844 1.675 1.068 1 81.06 193 GLY B C 1
ATOM 5668 O O . GLY B 1 193 ? -5.465 2.502 0.237 1 81.06 193 GLY B O 1
ATOM 5669 N N . ALA B 1 194 ? -5 1.045 1.838 1 77.5 194 ALA B N 1
ATOM 5670 C CA . ALA B 1 194 ? -3.557 1.212 1.678 1 77.5 194 ALA B CA 1
ATOM 5671 C C . ALA B 1 194 ? -2.803 -0.012 2.189 1 77.5 194 ALA B C 1
ATOM 5673 O O . ALA B 1 194 ? -3.342 -0.797 2.975 1 77.5 194 ALA B O 1
ATOM 5674 N N . TYR B 1 195 ? -1.648 -0.187 1.648 1 81.06 195 TYR B N 1
ATOM 5675 C CA . TYR B 1 195 ? -0.696 -1.221 2.037 1 81.06 195 TYR B CA 1
ATOM 5676 C C . TYR B 1 195 ? 0.622 -0.604 2.492 1 81.06 195 TYR B C 1
ATOM 5678 O O . TYR B 1 195 ? 1.141 0.312 1.85 1 81.06 195 TYR B O 1
ATOM 5686 N N . SER B 1 196 ? 0.991 -0.94 3.699 1 73.31 196 SER B N 1
ATOM 5687 C CA . SER B 1 196 ? 2.295 -0.502 4.184 1 73.31 196 SER B CA 1
ATOM 5688 C C . SER B 1 196 ? 3.074 -1.66 4.797 1 73.31 196 SER B C 1
ATOM 5690 O O . SER B 1 196 ? 2.5 -2.707 5.105 1 73.31 196 SER B O 1
ATOM 5692 N N . THR B 1 197 ? 4.355 -1.489 4.969 1 69.38 197 THR B N 1
ATOM 5693 C CA . THR B 1 197 ? 5.242 -2.498 5.535 1 69.38 197 THR B CA 1
ATOM 5694 C C . THR B 1 197 ? 4.828 -2.838 6.965 1 69.38 197 THR B C 1
ATOM 5696 O O . THR B 1 197 ? 5.059 -3.953 7.434 1 69.38 197 THR B O 1
ATOM 5699 N N . ALA B 1 198 ? 4.145 -1.896 7.578 1 71.69 198 ALA B N 1
ATOM 5700 C CA . ALA B 1 198 ? 3.75 -2.102 8.969 1 71.69 198 ALA B CA 1
ATOM 5701 C C . ALA B 1 198 ? 2.52 -2.998 9.062 1 71.69 198 ALA B C 1
ATOM 5703 O O . ALA B 1 198 ? 2.336 -3.705 10.062 1 71.69 198 ALA B O 1
ATOM 5704 N N . THR B 1 199 ? 1.724 -2.977 8.055 1 83.94 199 THR B N 1
ATOM 5705 C CA . THR B 1 199 ? 0.437 -3.656 8.156 1 83.94 199 THR B CA 1
ATOM 5706 C C . THR B 1 199 ? 0.488 -5.02 7.473 1 83.94 199 THR B C 1
ATOM 5708 O O . THR B 1 199 ? -0.368 -5.875 7.715 1 83.94 199 THR B O 1
ATOM 5711 N N . VAL B 1 200 ? 1.466 -5.281 6.754 1 85.38 200 VAL B N 1
ATOM 5712 C CA . VAL B 1 200 ? 1.484 -6.465 5.902 1 85.38 200 VAL B CA 1
ATOM 5713 C C . VAL B 1 200 ? 1.562 -7.723 6.766 1 85.38 200 VAL B C 1
ATOM 5715 O O . VAL B 1 200 ? 0.789 -8.664 6.574 1 85.38 200 VAL B O 1
ATOM 5718 N N . ALA B 1 201 ? 2.395 -7.719 7.766 1 85.06 201 ALA B N 1
ATOM 5719 C CA . ALA B 1 201 ? 2.664 -8.938 8.523 1 85.06 201 ALA B CA 1
ATOM 5720 C C . ALA B 1 201 ? 1.433 -9.383 9.312 1 85.06 201 ALA B C 1
ATOM 5722 O O . ALA B 1 201 ? 0.996 -10.531 9.195 1 85.06 201 ALA B O 1
ATOM 5723 N N . PRO B 1 202 ? 0.871 -8.508 10.07 1 88.75 202 PRO B N 1
ATOM 5724 C CA . PRO B 1 202 ? -0.289 -8.953 10.852 1 88.75 202 PRO B CA 1
ATOM 5725 C C . PRO B 1 202 ? -1.471 -9.352 9.969 1 88.75 202 PRO B C 1
ATOM 5727 O O . PRO B 1 202 ? -2.166 -10.328 10.258 1 88.75 202 PRO B O 1
ATOM 5730 N N . VAL B 1 203 ? -1.704 -8.672 8.891 1 93.81 203 VAL B N 1
ATOM 5731 C CA . VAL B 1 203 ? -2.842 -8.945 8.016 1 93.81 203 VAL B CA 1
ATOM 5732 C C . VAL B 1 203 ? -2.639 -10.281 7.312 1 93.81 203 VAL B C 1
ATOM 5734 O O . VAL B 1 203 ? -3.547 -11.117 7.277 1 93.81 203 VAL B O 1
ATOM 5737 N N . MET B 1 204 ? -1.467 -10.492 6.828 1 90.69 204 MET B N 1
ATOM 5738 C CA . MET B 1 204 ? -1.168 -11.734 6.129 1 90.69 204 MET B CA 1
ATOM 5739 C C . MET B 1 204 ? -1.214 -12.922 7.086 1 90.69 204 MET B C 1
ATOM 5741 O O . MET B 1 204 ? -1.678 -14 6.719 1 90.69 204 MET B O 1
ATOM 5745 N N . LEU B 1 205 ? -0.695 -12.719 8.25 1 88.12 205 LEU B N 1
ATOM 5746 C CA . LEU B 1 205 ? -0.695 -13.797 9.234 1 88.12 205 LEU B CA 1
ATOM 5747 C C . LEU B 1 205 ? -2.121 -14.195 9.609 1 88.12 205 LEU B C 1
ATOM 5749 O O . LEU B 1 205 ? -2.424 -15.383 9.727 1 88.12 205 LEU B O 1
ATOM 5753 N N . ALA B 1 206 ? -2.934 -13.234 9.82 1 94.69 206 ALA B N 1
ATOM 5754 C CA . ALA B 1 206 ? -4.332 -13.516 10.141 1 94.69 206 ALA B CA 1
ATOM 5755 C C . ALA B 1 206 ? -5.02 -14.25 8.992 1 94.69 206 ALA B C 1
ATOM 5757 O O . ALA B 1 206 ? -5.75 -15.219 9.219 1 94.69 206 ALA B O 1
ATOM 5758 N N . ALA B 1 207 ? -4.797 -13.781 7.793 1 94.44 207 ALA B N 1
ATOM 5759 C CA . ALA B 1 207 ? -5.406 -14.383 6.613 1 94.44 207 ALA B CA 1
ATOM 5760 C C . ALA B 1 207 ? -4.938 -15.828 6.43 1 94.44 207 ALA B C 1
ATOM 5762 O O . ALA B 1 207 ? -5.742 -16.719 6.129 1 94.44 207 ALA B O 1
ATOM 5763 N N . LEU B 1 208 ? -3.699 -16.047 6.633 1 87.88 208 LEU B N 1
ATOM 5764 C CA . LEU B 1 208 ? -3.135 -17.375 6.5 1 87.88 208 LEU B CA 1
ATOM 5765 C C . LEU B 1 208 ? -3.688 -18.312 7.574 1 87.88 208 LEU B C 1
ATOM 5767 O O . LEU B 1 208 ? -4.023 -19.469 7.289 1 87.88 208 LEU B O 1
ATOM 5771 N N . ALA B 1 209 ? -3.719 -17.844 8.766 1 90.44 209 ALA B N 1
ATOM 5772 C CA . ALA B 1 209 ? -4.25 -18.641 9.867 1 90.44 209 ALA B CA 1
ATOM 5773 C C . ALA B 1 209 ? -5.688 -19.078 9.586 1 90.44 209 ALA B C 1
ATOM 5775 O O . ALA B 1 209 ? -6.062 -20.219 9.852 1 90.44 209 ALA B O 1
ATOM 5776 N N . ALA B 1 210 ? -6.445 -18.156 9.125 1 94.75 210 ALA B N 1
ATOM 5777 C CA . ALA B 1 210 ? -7.848 -18.453 8.828 1 94.75 210 ALA B CA 1
ATOM 5778 C C . ALA B 1 210 ? -7.973 -19.469 7.703 1 94.75 210 ALA B C 1
ATOM 5780 O O . ALA B 1 210 ? -8.812 -20.375 7.762 1 94.75 210 ALA B O 1
ATOM 5781 N N . ALA B 1 211 ? -7.211 -19.312 6.688 1 89.25 211 ALA B N 1
ATOM 5782 C CA . ALA B 1 211 ? -7.25 -20.25 5.562 1 89.25 211 ALA B CA 1
ATOM 5783 C C . ALA B 1 211 ? -6.828 -21.641 5.988 1 89.25 211 ALA B C 1
ATOM 5785 O O . ALA B 1 211 ? -7.422 -22.641 5.555 1 89.25 211 ALA B O 1
ATOM 5786 N N . VAL B 1 212 ? -5.801 -21.734 6.75 1 84.19 212 VAL B N 1
ATOM 5787 C CA . VAL B 1 212 ? -5.312 -23.016 7.23 1 84.19 212 VAL B CA 1
ATOM 5788 C C . VAL B 1 212 ? -6.371 -23.688 8.109 1 84.19 212 VAL B C 1
ATOM 5790 O O . VAL B 1 212 ? -6.594 -24.891 8.023 1 84.19 212 VAL B O 1
ATOM 5793 N N . LEU B 1 213 ? -6.961 -22.906 8.93 1 89.81 213 LEU B N 1
ATOM 5794 C CA . LEU B 1 213 ? -8.031 -23.406 9.773 1 89.81 213 LEU B CA 1
ATOM 5795 C C . LEU B 1 213 ? -9.188 -23.953 8.922 1 89.81 213 LEU B C 1
ATOM 5797 O O . LEU B 1 213 ? -9.719 -25.031 9.203 1 89.81 213 LEU B O 1
ATOM 5801 N N . ALA B 1 214 ? -9.586 -23.188 7.973 1 90.69 214 ALA B N 1
ATOM 5802 C CA . ALA B 1 214 ? -10.672 -23.609 7.094 1 90.69 214 ALA B CA 1
ATOM 5803 C C . ALA B 1 214 ? -10.344 -24.938 6.41 1 90.69 214 ALA B C 1
ATOM 5805 O O . ALA B 1 214 ? -11.195 -25.828 6.32 1 90.69 214 ALA B O 1
ATOM 5806 N N . ARG B 1 215 ? -9.18 -25.031 5.977 1 83.44 215 ARG B N 1
ATOM 5807 C CA . ARG B 1 215 ? -8.742 -26.266 5.344 1 83.44 215 ARG B CA 1
ATOM 5808 C C . ARG B 1 215 ? -8.75 -27.422 6.34 1 83.44 215 ARG B C 1
ATOM 5810 O O . ARG B 1 215 ? -9.172 -28.531 6.008 1 83.44 215 ARG B O 1
ATOM 5817 N N . ALA B 1 216 ? -8.273 -27.203 7.473 1 84.19 216 ALA B N 1
ATOM 5818 C CA . ALA B 1 216 ? -8.219 -28.219 8.516 1 84.19 216 ALA B CA 1
ATOM 5819 C C . ALA B 1 216 ? -9.625 -28.688 8.898 1 84.19 216 ALA B C 1
ATOM 5821 O O . ALA B 1 216 ? -9.82 -29.859 9.266 1 84.19 216 ALA B O 1
ATOM 5822 N N . MET B 1 217 ? -10.562 -27.844 8.773 1 90.12 217 MET B N 1
ATOM 5823 C CA . MET B 1 217 ? -11.938 -28.156 9.133 1 90.12 217 MET B CA 1
ATOM 5824 C C . MET B 1 217 ? -12.68 -28.781 7.953 1 90.12 217 MET B C 1
ATOM 5826 O O . MET B 1 217 ? -13.891 -29 8.023 1 90.12 217 MET B O 1
ATOM 5830 N N . GLY B 1 218 ? -11.969 -28.969 6.887 1 79.56 218 GLY B N 1
ATOM 5831 C CA . GLY B 1 218 ? -12.516 -29.719 5.766 1 79.56 218 GLY B CA 1
ATOM 5832 C C . GLY B 1 218 ? -13.227 -28.828 4.758 1 79.56 218 GLY B C 1
ATOM 5833 O O . GLY B 1 218 ? -13.969 -29.328 3.906 1 79.56 218 GLY B O 1
ATOM 5834 N N . MET B 1 219 ? -13.047 -27.594 4.945 1 78.69 219 MET B N 1
ATOM 5835 C CA . MET B 1 219 ? -13.648 -26.719 3.939 1 78.69 219 MET B CA 1
ATOM 5836 C C . MET B 1 219 ? -12.906 -26.828 2.611 1 78.69 219 MET B C 1
ATOM 5838 O O . MET B 1 219 ? -11.68 -26.875 2.582 1 78.69 219 MET B O 1
ATOM 5842 N N . THR B 1 220 ? -13.594 -27.156 1.614 1 66.62 220 THR B N 1
ATOM 5843 C CA . THR B 1 220 ? -12.969 -27.281 0.3 1 66.62 220 THR B CA 1
ATOM 5844 C C . THR B 1 220 ? -12.82 -25.906 -0.355 1 66.62 220 THR B C 1
ATOM 5846 O O . THR B 1 220 ? -13.781 -25.141 -0.431 1 66.62 220 THR B O 1
ATOM 5849 N N . PRO B 1 221 ? -11.625 -25.734 -0.737 1 60.81 221 PRO B N 1
ATOM 5850 C CA . PRO B 1 221 ? -11.414 -24.438 -1.403 1 60.81 221 PRO B CA 1
ATOM 5851 C C . PRO B 1 221 ? -12.164 -24.344 -2.73 1 60.81 221 PRO B C 1
ATOM 5853 O O . PRO B 1 221 ? -12.445 -25.359 -3.369 1 60.81 221 PRO B O 1
ATOM 5856 N N . TYR B 1 222 ? -12.656 -23.141 -2.963 1 61.97 222 TYR B N 1
ATOM 5857 C CA . TYR B 1 222 ? -13.266 -22.828 -4.25 1 61.97 222 TYR B CA 1
ATOM 5858 C C . TYR B 1 222 ? -12.25 -22.953 -5.379 1 61.97 222 TYR B C 1
ATOM 5860 O O . TYR B 1 222 ? -11.328 -22.141 -5.488 1 61.97 222 TYR B O 1
ATOM 5868 N N . VAL B 1 223 ? -12.102 -24.125 -5.984 1 57.81 223 VAL B N 1
ATOM 5869 C CA . VAL B 1 223 ? -11.117 -24.328 -7.039 1 57.81 223 VAL B CA 1
ATOM 5870 C C . VAL B 1 223 ? -11.82 -24.438 -8.391 1 57.81 223 VAL B C 1
ATOM 5872 O O . VAL B 1 223 ? -12.828 -25.125 -8.516 1 57.81 223 VAL B O 1
ATOM 5875 N N . ILE B 1 224 ? -11.547 -23.531 -9.188 1 64.31 224 ILE B N 1
ATOM 5876 C CA . ILE B 1 224 ? -12.023 -23.562 -10.562 1 64.31 224 ILE B CA 1
ATOM 5877 C C . ILE B 1 224 ? -10.945 -24.172 -11.461 1 64.31 224 ILE B C 1
ATOM 5879 O O . ILE B 1 224 ? -9.812 -23.703 -11.5 1 64.31 224 ILE B O 1
ATOM 5883 N N . ALA B 1 225 ? -11.227 -25.422 -11.898 1 57.62 225 ALA B N 1
ATOM 5884 C CA . ALA B 1 225 ? -10.297 -26.047 -12.828 1 57.62 225 ALA B CA 1
ATOM 5885 C C . ALA B 1 225 ? -10.141 -25.219 -14.102 1 57.62 225 ALA B C 1
ATOM 5887 O O . ALA B 1 225 ? -11.117 -24.953 -14.805 1 57.62 225 ALA B O 1
ATOM 5888 N N . ALA B 1 226 ? -9.188 -24.266 -14.133 1 57.56 226 ALA B N 1
ATOM 5889 C CA . ALA B 1 226 ? -8.93 -23.531 -15.367 1 57.56 226 ALA B CA 1
ATOM 5890 C C . ALA B 1 226 ? -8.336 -24.453 -16.438 1 57.56 226 ALA B C 1
ATOM 5892 O O . ALA B 1 226 ? -7.625 -25.406 -16.109 1 57.56 226 ALA B O 1
ATOM 5893 N N . GLY B 1 227 ? -9.117 -24.609 -17.484 1 51.47 227 GLY B N 1
ATOM 5894 C CA . GLY B 1 227 ? -8.773 -25.484 -18.594 1 51.47 227 GLY B CA 1
ATOM 5895 C C . GLY B 1 227 ? -7.281 -25.562 -18.844 1 51.47 227 GLY B C 1
ATOM 5896 O O . GLY B 1 227 ? -6.504 -24.797 -18.281 1 51.47 227 GLY B O 1
ATOM 5897 N N . GLY B 1 228 ? -6.805 -26.484 -19.703 1 52.41 228 GLY B N 1
ATOM 5898 C CA . GLY B 1 228 ? -5.512 -26.875 -20.234 1 52.41 228 GLY B CA 1
ATOM 5899 C C . GLY B 1 228 ? -4.613 -25.688 -20.531 1 52.41 228 GLY B C 1
ATOM 5900 O O . GLY B 1 228 ? -5.062 -24.547 -20.531 1 52.41 228 GLY B O 1
ATOM 5901 N N . MET B 1 229 ? -3.318 -25.812 -20.422 1 58.19 229 MET B N 1
ATOM 5902 C CA . MET B 1 229 ? -2.137 -24.984 -20.672 1 58.19 229 MET B CA 1
ATOM 5903 C C . MET B 1 229 ? -2.271 -24.25 -22 1 58.19 229 MET B C 1
ATOM 5905 O O . MET B 1 229 ? -1.763 -24.703 -23.031 1 58.19 229 MET B O 1
ATOM 5909 N N . HIS B 1 230 ? -3.471 -23.609 -22.266 1 63.75 230 HIS B N 1
ATOM 5910 C CA . HIS B 1 230 ? -3.428 -22.766 -23.453 1 63.75 230 HIS B CA 1
ATOM 5911 C C . HIS B 1 230 ? -2.441 -21.609 -23.266 1 63.75 230 HIS B C 1
ATOM 5913 O O . HIS B 1 230 ? -2.455 -20.938 -22.234 1 63.75 230 HIS B O 1
ATOM 5919 N N . PRO B 1 231 ? -1.595 -21.609 -24.219 1 74.75 231 PRO B N 1
ATOM 5920 C CA . PRO B 1 231 ? -0.64 -20.5 -24.172 1 74.75 231 PRO B CA 1
ATOM 5921 C C . PRO B 1 231 ? -1.312 -19.141 -24.312 1 74.75 231 PRO B C 1
ATOM 5923 O O . PRO B 1 231 ? -2.154 -18.953 -25.188 1 74.75 231 PRO B O 1
ATOM 5926 N N . ILE B 1 232 ? -1.241 -18.312 -23.469 1 83.06 232 ILE B N 1
ATOM 5927 C CA . ILE B 1 232 ? -1.774 -16.953 -23.484 1 83.06 232 ILE B CA 1
ATOM 5928 C C . ILE B 1 232 ? -0.84 -16.031 -24.281 1 83.06 232 ILE B C 1
ATOM 5930 O O . ILE B 1 232 ? 0.338 -15.898 -23.938 1 83.06 232 ILE B O 1
ATOM 5934 N N . GLY B 1 233 ? -1.342 -15.555 -25.422 1 78.31 233 GLY B N 1
ATOM 5935 C CA . GLY B 1 233 ? -0.558 -14.672 -26.281 1 78.31 233 GLY B CA 1
ATOM 5936 C C . GLY B 1 233 ? -1.013 -13.227 -26.203 1 78.31 233 GLY B C 1
ATOM 5937 O O . GLY B 1 233 ? -1.875 -12.875 -25.406 1 78.31 233 GLY B O 1
ATOM 5938 N N . THR B 1 234 ? -0.44 -12.344 -27.016 1 78.38 234 THR B N 1
ATOM 5939 C CA . THR B 1 234 ? -0.702 -10.906 -27.047 1 78.38 234 THR B CA 1
ATOM 5940 C C . THR B 1 234 ? -2.15 -10.633 -27.438 1 78.38 234 THR B C 1
ATOM 5942 O O . THR B 1 234 ? -2.764 -9.688 -26.938 1 78.38 234 THR B O 1
ATOM 5945 N N . ALA B 1 235 ? -2.621 -11.438 -28.312 1 86.31 235 ALA B N 1
ATOM 5946 C CA . ALA B 1 235 ? -4.004 -11.258 -28.75 1 86.31 235 ALA B CA 1
ATOM 5947 C C . ALA B 1 235 ? -4.973 -11.461 -27.578 1 86.31 235 ALA B C 1
ATOM 5949 O O . ALA B 1 235 ? -6 -10.781 -27.5 1 86.31 235 ALA B O 1
ATOM 5950 N N . ASP B 1 236 ? -4.641 -12.375 -26.75 1 91.38 236 ASP B N 1
ATOM 5951 C CA . ASP B 1 236 ? -5.465 -12.594 -25.562 1 91.38 236 ASP B CA 1
ATOM 5952 C C . ASP B 1 236 ? -5.516 -11.352 -24.688 1 91.38 236 ASP B C 1
ATOM 5954 O O . ASP B 1 236 ? -6.59 -10.945 -24.234 1 91.38 236 ASP B O 1
ATOM 5958 N N . TYR B 1 237 ? -4.359 -10.742 -24.531 1 85.81 237 TYR B N 1
ATOM 5959 C CA . TYR B 1 237 ? -4.289 -9.555 -23.688 1 85.81 237 TYR B CA 1
ATOM 5960 C C . TYR B 1 237 ? -5.152 -8.43 -24.234 1 85.81 237 TYR B C 1
ATOM 5962 O O . TYR B 1 237 ? -5.852 -7.75 -23.484 1 85.81 237 TYR B O 1
ATOM 5970 N N . ALA B 1 238 ? -5.121 -8.234 -25.469 1 87.19 238 ALA B N 1
ATOM 5971 C CA . ALA B 1 238 ? -5.895 -7.172 -26.109 1 87.19 238 ALA B CA 1
ATOM 5972 C C . ALA B 1 238 ? -7.391 -7.422 -25.969 1 87.19 238 ALA B C 1
ATOM 5974 O O . ALA B 1 238 ? -8.156 -6.504 -25.641 1 87.19 238 ALA B O 1
ATOM 5975 N N . LEU B 1 239 ? -7.77 -8.633 -26.234 1 94.56 239 LEU B N 1
ATOM 5976 C CA . LEU B 1 239 ? -9.188 -8.969 -26.156 1 94.56 239 LEU B CA 1
ATOM 5977 C C . LEU B 1 239 ? -9.68 -8.883 -24.719 1 94.56 239 LEU B C 1
ATOM 5979 O O . LEU B 1 239 ? -10.805 -8.445 -24.469 1 94.56 239 LEU B O 1
ATOM 5983 N N . TYR B 1 240 ? -8.852 -9.25 -23.828 1 94.5 240 TYR B N 1
ATOM 5984 C CA . TYR B 1 240 ? -9.273 -9.203 -22.438 1 94.5 240 TYR B CA 1
ATOM 5985 C C . TYR B 1 240 ? -9.281 -7.77 -21.906 1 94.5 240 TYR B C 1
ATOM 5987 O O . TYR B 1 240 ? -10.016 -7.445 -20.969 1 94.5 240 TYR B O 1
ATOM 5995 N N . ALA B 1 241 ? -8.453 -6.898 -22.5 1 89.56 241 ALA B N 1
ATOM 5996 C CA . ALA B 1 241 ? -8.539 -5.473 -22.203 1 89.56 241 ALA B CA 1
ATOM 5997 C C . ALA B 1 241 ? -9.922 -4.926 -22.531 1 89.56 241 ALA B C 1
ATOM 5999 O O . ALA B 1 241 ? -10.492 -4.145 -21.766 1 89.56 241 ALA B O 1
ATOM 6000 N N . ILE B 1 242 ? -10.406 -5.375 -23.594 1 95.12 242 ILE B N 1
ATOM 6001 C CA . ILE B 1 242 ? -11.742 -4.953 -24.016 1 95.12 242 ILE B CA 1
ATOM 6002 C C . ILE B 1 242 ? -12.789 -5.5 -23.047 1 95.12 242 ILE B C 1
ATOM 6004 O O . ILE B 1 242 ? -13.742 -4.805 -22.703 1 95.12 242 ILE B O 1
ATOM 6008 N N . LEU B 1 243 ? -12.586 -6.715 -22.672 1 97 243 LEU B N 1
ATOM 6009 C CA . LEU B 1 243 ? -13.484 -7.289 -21.672 1 97 243 LEU B CA 1
ATOM 6010 C C . LEU B 1 243 ? -13.484 -6.461 -20.391 1 97 243 LEU B C 1
ATOM 6012 O O . LEU B 1 243 ? -14.539 -6.25 -19.781 1 97 243 LEU B O 1
ATOM 6016 N N . GLY B 1 244 ? -12.289 -6.027 -19.984 1 96.25 244 GLY B N 1
ATOM 6017 C CA . GLY B 1 244 ? -12.195 -5.156 -18.828 1 96.25 244 GLY B CA 1
ATOM 6018 C C . GLY B 1 244 ? -13 -3.879 -18.969 1 96.25 244 GLY B C 1
ATOM 6019 O O . GLY B 1 244 ? -13.688 -3.463 -18.031 1 96.25 244 GLY B O 1
ATOM 6020 N N . LEU B 1 245 ? -12.969 -3.299 -20.125 1 94.5 245 LEU B N 1
ATOM 6021 C CA . LEU B 1 245 ? -13.742 -2.09 -20.406 1 94.5 245 LEU B CA 1
ATOM 6022 C C . LEU B 1 245 ? -15.234 -2.361 -20.312 1 94.5 245 LEU B C 1
ATOM 6024 O O . LEU B 1 245 ? -15.977 -1.566 -19.719 1 94.5 245 LEU B O 1
ATOM 6028 N N . LEU B 1 246 ? -15.617 -3.432 -20.844 1 97.44 246 LEU B N 1
ATOM 6029 C CA . LEU B 1 246 ? -17.031 -3.809 -20.828 1 97.44 246 LEU B CA 1
ATOM 6030 C C . LEU B 1 246 ? -17.5 -4.059 -19.391 1 97.44 246 LEU B C 1
ATOM 6032 O O . LEU B 1 246 ? -18.594 -3.643 -19.016 1 97.44 246 LEU B O 1
ATOM 6036 N N . CYS B 1 247 ? -16.656 -4.699 -18.672 1 98.06 247 CYS B N 1
ATOM 6037 C CA . CYS B 1 247 ? -17 -5.02 -17.281 1 98.06 247 CYS B CA 1
ATOM 6038 C C . CYS B 1 247 ? -17.109 -3.756 -16.438 1 98.06 247 CYS B C 1
ATOM 6040 O O . CYS B 1 247 ? -17.922 -3.684 -15.523 1 98.06 247 CYS B O 1
ATOM 6042 N N . ALA B 1 248 ? -16.25 -2.764 -16.703 1 96.25 248 ALA B N 1
ATOM 6043 C CA . ALA B 1 248 ? -16.359 -1.481 -16.016 1 96.25 248 ALA B CA 1
ATOM 6044 C C . ALA B 1 248 ? -17.75 -0.872 -16.234 1 96.25 248 ALA B C 1
ATOM 6046 O O . ALA B 1 248 ? -18.406 -0.455 -15.281 1 96.25 248 ALA B O 1
ATOM 6047 N N . GLY B 1 249 ? -18.156 -0.867 -17.453 1 97 249 GLY B N 1
ATOM 6048 C CA . GLY B 1 249 ? -19.469 -0.325 -17.781 1 97 249 GLY B CA 1
ATOM 6049 C C . GLY B 1 249 ? -20.609 -1.088 -17.125 1 97 249 GLY B C 1
ATOM 6050 O O . GLY B 1 249 ? -21.531 -0.486 -16.578 1 97 249 GLY B O 1
ATOM 6051 N N . LEU B 1 250 ? -20.531 -2.379 -17.172 1 97.69 250 LEU B N 1
ATOM 6052 C CA . LEU B 1 250 ? -21.578 -3.217 -16.609 1 97.69 250 LEU B CA 1
ATOM 6053 C C . LEU B 1 250 ? -21.641 -3.076 -15.094 1 97.69 250 LEU B C 1
ATOM 6055 O O . LEU B 1 250 ? -22.719 -3.117 -14.5 1 97.69 250 LEU B O 1
ATOM 6059 N N . GLY B 1 251 ? -20.484 -3.027 -14.5 1 97.69 251 GLY B N 1
ATOM 6060 C CA . GLY B 1 251 ? -20.438 -2.807 -13.062 1 97.69 251 GLY B CA 1
ATOM 6061 C C . GLY B 1 251 ? -21.109 -1.509 -12.648 1 97.69 251 GLY B C 1
ATOM 6062 O O . GLY B 1 251 ? -21.891 -1.485 -11.688 1 97.69 251 GLY B O 1
ATOM 6063 N N . ILE B 1 252 ? -20.797 -0.429 -13.352 1 96.19 252 ILE B N 1
ATOM 6064 C CA . ILE B 1 252 ? -21.406 0.868 -13.086 1 96.19 252 ILE B CA 1
ATOM 6065 C C . ILE B 1 252 ? -22.922 0.771 -13.266 1 96.19 252 ILE B C 1
ATOM 6067 O O . ILE B 1 252 ? -23.688 1.277 -12.445 1 96.19 252 ILE B O 1
ATOM 6071 N N . ALA B 1 253 ? -23.297 0.09 -14.305 1 97.12 253 ALA B N 1
ATOM 6072 C CA . ALA B 1 253 ? -24.719 -0.083 -14.578 1 97.12 253 ALA B CA 1
ATOM 6073 C C . ALA B 1 253 ? -25.406 -0.827 -13.445 1 97.12 253 ALA B C 1
ATOM 6075 O O . ALA B 1 253 ? -26.531 -0.478 -13.055 1 97.12 253 ALA B O 1
ATOM 6076 N N . LEU B 1 254 ? -24.812 -1.849 -12.977 1 96.81 254 LEU B N 1
ATOM 6077 C CA . LEU B 1 254 ? -25.375 -2.625 -11.867 1 96.81 254 LEU B CA 1
ATOM 6078 C C . LEU B 1 254 ? -25.547 -1.756 -10.633 1 96.81 254 LEU B C 1
ATOM 6080 O O . LEU B 1 254 ? -26.609 -1.785 -9.992 1 96.81 254 LEU B O 1
ATOM 6084 N N . MET B 1 255 ? -24.562 -1.001 -10.266 1 95.88 255 MET B N 1
ATOM 6085 C CA . MET B 1 255 ? -24.609 -0.147 -9.086 1 95.88 255 MET B CA 1
ATOM 6086 C C . MET B 1 255 ? -25.672 0.937 -9.242 1 95.88 255 MET B C 1
ATOM 6088 O O . MET B 1 255 ? -26.406 1.242 -8.297 1 95.88 255 MET B O 1
ATOM 6092 N N . ARG B 1 256 ? -25.766 1.481 -10.398 1 95.38 256 ARG B N 1
ATOM 6093 C CA . ARG B 1 256 ? -26.797 2.484 -10.664 1 95.38 256 ARG B CA 1
ATOM 6094 C C . ARG B 1 256 ? -28.188 1.871 -10.609 1 95.38 256 ARG B C 1
ATOM 6096 O O . ARG B 1 256 ? -29.141 2.52 -10.164 1 95.38 256 ARG B O 1
ATOM 6103 N N . MET B 1 257 ? -28.281 0.674 -11.133 1 96.44 257 MET B N 1
ATOM 6104 C CA . MET B 1 257 ? -29.562 -0.021 -11.094 1 96.44 257 MET B CA 1
ATOM 6105 C C . MET B 1 257 ? -30.031 -0.219 -9.656 1 96.44 257 MET B C 1
ATOM 6107 O O . MET B 1 257 ? -31.203 -0.029 -9.344 1 96.44 257 MET B O 1
ATOM 6111 N N . VAL B 1 258 ? -29.172 -0.634 -8.836 1 95.44 258 VAL B N 1
ATOM 6112 C CA . VAL B 1 258 ? -29.5 -0.802 -7.426 1 95.44 258 VAL B CA 1
ATOM 6113 C C . VAL B 1 258 ? -30 0.517 -6.848 1 95.44 258 VAL B C 1
ATOM 6115 O O . VAL B 1 258 ? -31.016 0.547 -6.156 1 95.44 258 VAL B O 1
ATOM 6118 N N . SER B 1 259 ? -29.297 1.607 -7.129 1 94.31 259 SER B N 1
ATOM 6119 C CA . SER B 1 259 ? -29.672 2.922 -6.617 1 94.31 259 SER B CA 1
ATOM 6120 C C . SER B 1 259 ? -31.016 3.363 -7.16 1 94.31 259 SER B C 1
ATOM 6122 O O . SER B 1 259 ? -31.781 4.027 -6.457 1 94.31 259 SER B O 1
ATOM 6124 N N . LEU B 1 260 ? -31.25 3.037 -8.359 1 95.19 260 LEU B N 1
ATOM 6125 C CA . LEU B 1 260 ? -32.531 3.395 -8.977 1 95.19 260 LEU B CA 1
ATOM 6126 C C . LEU B 1 260 ? -33.688 2.688 -8.273 1 95.19 260 LEU B C 1
ATOM 6128 O O . LEU B 1 260 ? -34.719 3.293 -8.031 1 95.19 260 LEU B O 1
ATOM 6132 N N . VAL B 1 261 ? -33.5 1.442 -7.984 1 95.88 261 VAL B N 1
ATOM 6133 C CA . VAL B 1 261 ? -34.531 0.691 -7.277 1 95.88 261 VAL B CA 1
ATOM 6134 C C . VAL B 1 261 ? -34.719 1.258 -5.871 1 95.88 261 VAL B C 1
ATOM 6136 O O . VAL B 1 261 ? -35.844 1.42 -5.406 1 95.88 261 VAL B O 1
ATOM 6139 N N . GLU B 1 262 ? -33.656 1.525 -5.219 1 93.31 262 GLU B N 1
ATOM 6140 C CA . GLU B 1 262 ? -33.719 2.115 -3.887 1 93.31 262 GLU B CA 1
ATOM 6141 C C . GLU B 1 262 ? -34.469 3.432 -3.898 1 93.31 262 GLU B C 1
ATOM 6143 O O . GLU B 1 262 ? -35.312 3.682 -3.014 1 93.31 262 GLU B O 1
ATOM 6148 N N . ARG B 1 263 ? -34.188 4.242 -4.828 1 92.94 263 ARG B N 1
ATOM 6149 C CA . ARG B 1 263 ? -34.875 5.531 -4.949 1 92.94 263 ARG B CA 1
ATOM 6150 C C . ARG B 1 263 ? -36.375 5.348 -5.215 1 92.94 263 ARG B C 1
ATOM 6152 O O . ARG B 1 263 ? -37.188 6.094 -4.688 1 92.94 263 ARG B O 1
ATOM 6159 N N . ALA B 1 264 ? -36.625 4.414 -6.02 1 95.12 264 ALA B N 1
ATOM 6160 C CA . ALA B 1 264 ? -38.031 4.125 -6.332 1 95.12 264 ALA B CA 1
ATOM 6161 C C . ALA B 1 264 ? -38.781 3.676 -5.086 1 95.12 264 ALA B C 1
ATOM 6163 O O . ALA B 1 264 ? -39.906 4.078 -4.867 1 95.12 264 ALA B O 1
ATOM 6164 N N . VAL B 1 265 ? -38.188 2.842 -4.332 1 94.25 265 VAL B N 1
ATOM 6165 C CA . VAL B 1 265 ? -38.812 2.352 -3.104 1 94.25 265 VAL B CA 1
ATOM 6166 C C . VAL B 1 265 ? -38.969 3.504 -2.113 1 94.25 265 VAL B C 1
ATOM 6168 O O . VAL B 1 265 ? -40 3.629 -1.469 1 94.25 265 VAL B O 1
ATOM 6171 N N . HIS B 1 266 ? -37.969 4.348 -2.016 1 90.12 266 HIS B N 1
ATOM 6172 C CA . HIS B 1 266 ? -38 5.484 -1.102 1 90.12 266 HIS B CA 1
ATOM 6173 C C . HIS B 1 266 ? -39.094 6.473 -1.51 1 90.12 266 HIS B C 1
ATOM 6175 O O . HIS B 1 266 ? -39.688 7.129 -0.655 1 90.12 266 HIS B O 1
ATOM 6181 N N . ARG B 1 267 ? -39.25 6.594 -2.742 1 92.06 267 ARG B N 1
ATOM 6182 C CA . ARG B 1 267 ? -40.25 7.52 -3.252 1 92.06 267 ARG B CA 1
ATOM 6183 C C . ARG B 1 267 ? -41.656 6.938 -3.104 1 92.06 267 ARG B C 1
ATOM 6185 O O . ARG B 1 267 ? -42.656 7.676 -3.08 1 92.06 267 ARG B O 1
ATOM 6192 N N . SER B 1 268 ? -41.531 5.762 -2.924 1 89.5 268 SER B N 1
ATOM 6193 C CA . SER B 1 268 ? -42.844 5.125 -2.764 1 89.5 268 SER B CA 1
ATOM 6194 C C . SER B 1 268 ? -43.375 5.305 -1.346 1 89.5 268 SER B C 1
ATOM 6196 O O . SER B 1 268 ? -42.656 5.801 -0.469 1 89.5 268 SER B O 1
ATOM 6198 N N . THR B 1 269 ? -44.719 5.172 -1.136 1 88.25 269 THR B N 1
ATOM 6199 C CA . THR B 1 269 ? -45.344 5.316 0.167 1 88.25 269 THR B CA 1
ATOM 6200 C C . THR B 1 269 ? -45.188 4.047 0.995 1 88.25 269 THR B C 1
ATOM 6202 O O . THR B 1 269 ? -45.781 3.91 2.061 1 88.25 269 THR B O 1
ATOM 6205 N N . LEU B 1 270 ? -44.219 3.178 0.563 1 89.81 270 LEU B N 1
ATOM 6206 C CA . LEU B 1 270 ? -44.031 1.915 1.267 1 89.81 270 LEU B CA 1
ATOM 6207 C C . LEU B 1 270 ? -43.156 2.111 2.508 1 89.81 270 LEU B C 1
ATOM 6209 O O . LEU B 1 270 ? -42.031 2.582 2.412 1 89.81 270 LEU B O 1
ATOM 6213 N N . PRO B 1 271 ? -43.781 1.768 3.605 1 88.06 271 PRO B N 1
ATOM 6214 C CA . PRO B 1 271 ? -42.969 1.864 4.809 1 88.06 271 PRO B CA 1
ATOM 6215 C C . PRO B 1 271 ? -41.75 0.955 4.754 1 88.06 271 PRO B C 1
ATOM 6217 O O . PRO B 1 271 ? -41.812 -0.166 4.246 1 88.06 271 PRO B O 1
ATOM 6220 N N . ALA B 1 272 ? -40.688 1.343 5.32 1 86 272 ALA B N 1
ATOM 6221 C CA . ALA B 1 272 ? -39.375 0.704 5.227 1 86 272 ALA B CA 1
ATOM 6222 C C . ALA B 1 272 ? -39.438 -0.73 5.746 1 86 272 ALA B C 1
ATOM 6224 O O . ALA B 1 272 ? -38.719 -1.605 5.238 1 86 272 ALA B O 1
ATOM 6225 N N . HIS B 1 273 ? -40.281 -0.987 6.746 1 88.62 273 HIS B N 1
ATOM 6226 C CA . HIS B 1 273 ? -40.312 -2.314 7.348 1 88.62 273 HIS B CA 1
ATOM 6227 C C . HIS B 1 273 ? -41.094 -3.301 6.484 1 88.62 273 HIS B C 1
ATOM 6229 O O . HIS B 1 273 ? -40.938 -4.516 6.652 1 88.62 273 HIS B O 1
ATOM 6235 N N . TRP B 1 274 ? -41.812 -2.834 5.43 1 93.19 274 TRP B N 1
ATOM 6236 C CA . TRP B 1 274 ? -42.562 -3.713 4.535 1 93.19 274 TRP B CA 1
ATOM 6237 C C . TRP B 1 274 ? -41.812 -3.922 3.223 1 93.19 274 TRP B C 1
ATOM 6239 O O . TRP B 1 274 ? -42.125 -4.828 2.455 1 93.19 274 TRP B O 1
ATOM 6249 N N . ALA B 1 275 ? -40.875 -3.172 3.033 1 95.31 275 ALA B N 1
ATOM 6250 C CA . ALA B 1 275 ? -40.156 -3.174 1.746 1 95.31 275 ALA B CA 1
ATOM 6251 C C . ALA B 1 275 ? -39.531 -4.531 1.474 1 95.31 275 ALA B C 1
ATOM 6253 O O . ALA B 1 275 ? -39.656 -5.078 0.375 1 95.31 275 ALA B O 1
ATOM 6254 N N . PRO B 1 276 ? -38.906 -5.137 2.48 1 96.31 276 PRO B N 1
ATOM 6255 C CA . PRO B 1 276 ? -38.281 -6.43 2.197 1 96.31 276 PRO B CA 1
ATOM 6256 C C . PRO B 1 276 ? -39.281 -7.516 1.859 1 96.31 276 PRO B C 1
ATOM 6258 O O . PRO B 1 276 ? -39 -8.406 1.06 1 96.31 276 PRO B O 1
ATOM 6261 N N . LEU B 1 277 ? -40.438 -7.461 2.43 1 97.31 277 LEU B N 1
ATOM 6262 C CA . LEU B 1 277 ? -41.5 -8.414 2.094 1 97.31 277 LEU B CA 1
ATOM 6263 C C . LEU B 1 277 ? -41.875 -8.297 0.627 1 97.31 277 LEU B C 1
ATOM 6265 O O . LEU B 1 277 ? -42 -9.297 -0.076 1 97.31 277 LEU B O 1
ATOM 6269 N N . VAL B 1 278 ? -42.062 -7.062 0.173 1 97.38 278 VAL B N 1
ATOM 6270 C CA . VAL B 1 278 ? -42.406 -6.801 -1.219 1 97.38 278 VAL B CA 1
ATOM 6271 C C . VAL B 1 278 ? -41.281 -7.25 -2.133 1 97.38 278 VAL B C 1
ATOM 6273 O O . VAL B 1 278 ? -41.5 -7.84 -3.188 1 97.38 278 VAL B O 1
ATOM 6276 N N . GLY B 1 279 ? -40.094 -6.906 -1.684 1 97.25 279 GLY B N 1
ATOM 6277 C CA . GLY B 1 279 ? -38.938 -7.387 -2.436 1 97.25 279 GLY B CA 1
ATOM 6278 C C . GLY B 1 279 ? -38.938 -8.891 -2.592 1 97.25 279 GLY B C 1
ATOM 6279 O O . GLY B 1 279 ? -38.656 -9.406 -3.676 1 97.25 279 GLY B O 1
ATOM 6280 N N . GLY B 1 280 ? -39.219 -9.602 -1.502 1 97.69 280 GLY B N 1
ATOM 6281 C CA . GLY B 1 280 ? -39.281 -11.055 -1.548 1 97.69 280 GLY B CA 1
ATOM 6282 C C . GLY B 1 280 ? -40.344 -11.562 -2.523 1 97.69 280 GLY B C 1
ATOM 6283 O O . GLY B 1 280 ? -40.125 -12.547 -3.223 1 97.69 280 GLY B O 1
ATOM 6284 N N . LEU B 1 281 ? -41.406 -10.891 -2.613 1 97.75 281 LEU B N 1
ATOM 6285 C CA . LEU B 1 281 ? -42.5 -11.266 -3.533 1 97.75 281 LEU B CA 1
ATOM 6286 C C . LEU B 1 281 ? -42.062 -11.07 -4.98 1 97.75 281 LEU B C 1
ATOM 6288 O O . LEU B 1 281 ? -42.375 -11.883 -5.848 1 97.75 281 LEU B O 1
ATOM 6292 N N . LEU B 1 282 ? -41.344 -10.031 -5.219 1 97.5 282 LEU B N 1
ATOM 6293 C CA . LEU B 1 282 ? -40.906 -9.719 -6.57 1 97.5 282 LEU B CA 1
ATOM 6294 C C . LEU B 1 282 ? -39.812 -10.703 -7.016 1 97.5 282 LEU B C 1
ATOM 6296 O O . LEU B 1 282 ? -39.625 -10.922 -8.211 1 97.5 282 LEU B O 1
ATOM 6300 N N . LEU B 1 283 ? -39.156 -11.312 -6.047 1 97.5 283 LEU B N 1
ATOM 6301 C CA . LEU B 1 283 ? -38.062 -12.242 -6.352 1 97.5 283 LEU B CA 1
ATOM 6302 C C . LEU B 1 283 ? -38.594 -13.617 -6.723 1 97.5 283 LEU B C 1
ATOM 6304 O O . LEU B 1 283 ? -37.906 -14.406 -7.371 1 97.5 283 LEU B O 1
ATOM 6308 N N . VAL B 1 284 ? -39.844 -13.906 -6.344 1 96.75 284 VAL B N 1
ATOM 6309 C CA . VAL B 1 284 ? -40.438 -15.219 -6.574 1 96.75 284 VAL B CA 1
ATOM 6310 C C . VAL B 1 284 ? -40.5 -15.508 -8.078 1 96.75 284 VAL B C 1
ATOM 6312 O O . VAL B 1 284 ? -40 -16.531 -8.539 1 96.75 284 VAL B O 1
ATOM 6315 N N . PRO B 1 285 ? -41.031 -14.586 -8.891 1 96.38 285 PRO B N 1
ATOM 6316 C CA . PRO B 1 285 ? -41.062 -14.875 -10.328 1 96.38 285 PRO B CA 1
ATOM 6317 C C . PRO B 1 285 ? -39.656 -15.016 -10.93 1 96.38 285 PRO B C 1
ATOM 6319 O O . PRO B 1 285 ? -39.469 -15.789 -11.875 1 96.38 285 PRO B O 1
ATOM 6322 N N . LEU B 1 286 ? -38.75 -14.312 -10.461 1 95.62 286 LEU B N 1
ATOM 6323 C CA . LEU B 1 286 ? -37.375 -14.414 -10.969 1 95.62 286 LEU B CA 1
ATOM 6324 C C . LEU B 1 286 ? -36.75 -15.766 -10.617 1 95.62 286 LEU B C 1
ATOM 6326 O O . LEU B 1 286 ? -36.062 -16.375 -11.438 1 95.62 286 LEU B O 1
ATOM 6330 N N . GLY B 1 287 ? -37.031 -16.203 -9.359 1 93.19 287 GLY B N 1
ATOM 6331 C CA . GLY B 1 287 ? -36.562 -17.516 -8.938 1 93.19 287 GLY B CA 1
ATOM 6332 C C . GLY B 1 287 ? -37.188 -18.641 -9.727 1 93.19 287 GLY B C 1
ATOM 6333 O O . GLY B 1 287 ? -36.562 -19.688 -9.922 1 93.19 287 GLY B O 1
ATOM 6334 N N . LEU B 1 288 ? -38.438 -18.391 -10.195 1 93.06 288 LEU B N 1
ATOM 6335 C CA . LEU B 1 288 ? -39.125 -19.391 -11.016 1 93.06 288 LEU B CA 1
ATOM 6336 C C . LEU B 1 288 ? -38.531 -19.469 -12.406 1 93.06 288 LEU B C 1
ATOM 6338 O O . LEU B 1 288 ? -38.469 -20.547 -13 1 93.06 288 LEU B O 1
ATOM 6342 N N . LEU B 1 289 ? -38.062 -18.328 -12.836 1 91.88 289 LEU B N 1
ATOM 6343 C CA . LEU B 1 289 ? -37.469 -18.281 -14.164 1 91.88 289 LEU B CA 1
ATOM 6344 C C . LEU B 1 289 ? -36.062 -18.891 -14.156 1 91.88 289 LEU B C 1
ATOM 6346 O O . LEU B 1 289 ? -35.656 -19.547 -15.117 1 91.88 289 LEU B O 1
ATOM 6350 N N . SER B 1 290 ? -35.312 -18.609 -13.094 1 91.06 290 SER B N 1
ATOM 6351 C CA . SER B 1 290 ? -33.969 -19.156 -12.961 1 91.06 290 SER B CA 1
ATOM 6352 C C . SER B 1 290 ? -33.531 -19.203 -11.508 1 91.06 290 SER B C 1
ATOM 6354 O O . SER B 1 290 ? -33.406 -18.156 -10.859 1 91.06 290 SER B O 1
ATOM 6356 N N . HIS B 1 291 ? -33.188 -20.375 -11.078 1 90.31 291 HIS B N 1
ATOM 6357 C CA . HIS B 1 291 ? -32.719 -20.516 -9.703 1 90.31 291 HIS B CA 1
ATOM 6358 C C . HIS B 1 291 ? -31.359 -19.859 -9.508 1 90.31 291 HIS B C 1
ATOM 6360 O O . HIS B 1 291 ? -30.953 -19.594 -8.375 1 90.31 291 HIS B O 1
ATOM 6366 N N . GLN B 1 292 ? -30.688 -19.5 -10.602 1 90 292 GLN B N 1
ATOM 6367 C CA . GLN B 1 292 ? -29.359 -18.906 -10.555 1 90 292 GLN B CA 1
ATOM 6368 C C . GLN B 1 292 ? -29.406 -17.469 -10.039 1 90 292 GLN B C 1
ATOM 6370 O O . GLN B 1 292 ? -28.391 -16.875 -9.695 1 90 292 GLN B O 1
ATOM 6375 N N . THR B 1 293 ? -30.656 -16.984 -9.977 1 92.44 293 THR B N 1
ATOM 6376 C CA . THR B 1 293 ? -30.812 -15.609 -9.5 1 92.44 293 THR B CA 1
ATOM 6377 C C . THR B 1 293 ? -30.812 -15.562 -7.977 1 92.44 293 THR B C 1
ATOM 6379 O O . THR B 1 293 ? -30.688 -14.484 -7.387 1 92.44 293 THR B O 1
ATOM 6382 N N . LEU B 1 294 ? -30.922 -16.703 -7.41 1 91.38 294 LEU B N 1
ATOM 6383 C CA . LEU B 1 294 ? -31.094 -16.75 -5.961 1 91.38 294 LEU B CA 1
ATOM 6384 C C . LEU B 1 294 ? -29.734 -16.828 -5.262 1 91.38 294 LEU B C 1
ATOM 6386 O O . LEU B 1 294 ? -28.75 -17.281 -5.844 1 91.38 294 LEU B O 1
ATOM 6390 N N . SER B 1 295 ? -29.688 -16.312 -4.055 1 90.69 295 SER B N 1
ATOM 6391 C CA . SER B 1 295 ? -28.5 -16.312 -3.225 1 90.69 295 SER B CA 1
ATOM 6392 C C . SER B 1 295 ? -27.328 -15.625 -3.926 1 90.69 295 SER B C 1
ATOM 6394 O O . SER B 1 295 ? -27.547 -14.852 -4.867 1 90.69 295 SER B O 1
ATOM 6396 N N . GLY B 1 296 ? -26.141 -15.805 -3.514 1 85.94 296 GLY B N 1
ATOM 6397 C CA . GLY B 1 296 ? -24.969 -15.094 -4.023 1 85.94 296 GLY B CA 1
ATOM 6398 C C . GLY B 1 296 ? -24.484 -15.625 -5.355 1 85.94 296 GLY B C 1
ATOM 6399 O O . GLY B 1 296 ? -23.766 -14.938 -6.078 1 85.94 296 GLY B O 1
ATOM 6400 N N . GLY B 1 297 ? -24.859 -16.844 -5.707 1 79.62 297 GLY B N 1
ATOM 6401 C CA . GLY B 1 297 ? -24.469 -17.391 -7 1 79.62 297 GLY B CA 1
ATOM 6402 C C . GLY B 1 297 ? -23.344 -18.391 -6.91 1 79.62 297 GLY B C 1
ATOM 6403 O O . GLY B 1 297 ? -22.812 -18.828 -7.934 1 79.62 297 GLY B O 1
ATOM 6404 N N . HIS B 1 298 ? -22.953 -18.891 -5.797 1 75.25 298 HIS B N 1
ATOM 6405 C CA . HIS B 1 298 ? -21.828 -19.781 -5.59 1 75.25 298 HIS B CA 1
ATOM 6406 C C . HIS B 1 298 ? -21.984 -21.078 -6.387 1 75.25 298 HIS B C 1
ATOM 6408 O O . HIS B 1 298 ? -21.109 -21.469 -7.148 1 75.25 298 HIS B O 1
ATOM 6414 N N . GLY B 1 299 ? -23.094 -21.641 -6.238 1 72.94 299 GLY B N 1
ATOM 6415 C CA . GLY B 1 299 ? -23.359 -22.891 -6.941 1 72.94 299 GLY B CA 1
ATOM 6416 C C . GLY B 1 299 ? -23.484 -22.719 -8.445 1 72.94 299 GLY B C 1
ATOM 6417 O O . GLY B 1 299 ? -22.969 -23.531 -9.211 1 72.94 299 GLY B O 1
ATOM 6418 N N . ALA B 1 300 ? -24 -21.641 -8.781 1 75.56 300 ALA B N 1
ATOM 6419 C CA . ALA B 1 300 ? -24.234 -21.359 -10.195 1 75.56 300 ALA B CA 1
ATOM 6420 C C . ALA B 1 300 ? -22.906 -21.141 -10.93 1 75.56 300 ALA B C 1
ATOM 6422 O O . ALA B 1 300 ? -22.781 -21.484 -12.102 1 75.56 300 ALA B O 1
ATOM 6423 N N . LEU B 1 301 ? -21.984 -20.562 -10.258 1 73.12 301 LEU B N 1
ATOM 6424 C CA . LEU B 1 301 ? -20.672 -20.328 -10.836 1 73.12 301 LEU B CA 1
ATOM 6425 C C . LEU B 1 301 ? -20.016 -21.625 -11.273 1 73.12 301 LEU B C 1
ATOM 6427 O O . LEU B 1 301 ? -19.453 -21.719 -12.367 1 73.12 301 LEU B O 1
ATOM 6431 N N . ASN B 1 302 ? -20.234 -22.641 -10.555 1 68.62 302 ASN B N 1
ATOM 6432 C CA . ASN B 1 302 ? -19.656 -23.953 -10.859 1 68.62 302 ASN B CA 1
ATOM 6433 C C . ASN B 1 302 ? -20.406 -24.641 -11.984 1 68.62 302 ASN B C 1
ATOM 6435 O O . ASN B 1 302 ? -19.797 -25.281 -12.844 1 68.62 302 ASN B O 1
ATOM 6439 N N . LEU B 1 303 ? -21.734 -24.484 -12.008 1 59.34 303 LEU B N 1
ATOM 6440 C CA . LEU B 1 303 ? -22.609 -25.109 -12.984 1 59.34 303 LEU B CA 1
ATOM 6441 C C . LEU B 1 303 ? -22.328 -24.594 -14.391 1 59.34 303 LEU B C 1
ATOM 6443 O O . LEU B 1 303 ? -22.266 -25.375 -15.344 1 59.34 303 LEU B O 1
ATOM 6447 N N . ASN B 1 304 ? -22.109 -23.391 -14.477 1 63.97 304 ASN B N 1
ATOM 6448 C CA . ASN B 1 304 ? -21.984 -22.766 -15.789 1 63.97 304 ASN B CA 1
ATOM 6449 C C . ASN B 1 304 ? -20.594 -22.984 -16.391 1 63.97 304 ASN B C 1
ATOM 6451 O O . ASN B 1 304 ? -20.422 -22.891 -17.609 1 63.97 304 ASN B O 1
ATOM 6455 N N . LEU B 1 305 ? -19.734 -23.266 -15.57 1 59.94 305 LEU B N 1
ATOM 6456 C CA . LEU B 1 305 ? -18.406 -23.594 -16.062 1 59.94 305 LEU B CA 1
ATOM 6457 C C . LEU B 1 305 ? -18.406 -24.922 -16.812 1 59.94 305 LEU B C 1
ATOM 6459 O O . LEU B 1 305 ? -17.625 -25.125 -17.734 1 59.94 305 LEU B O 1
ATOM 6463 N N . MET B 1 306 ? -19.484 -25.688 -16.531 1 60.78 306 MET B N 1
ATOM 6464 C CA . MET B 1 306 ? -19.484 -27.047 -17.078 1 60.78 306 MET B CA 1
ATOM 6465 C C . MET B 1 306 ? -20.531 -27.203 -18.172 1 60.78 306 MET B C 1
ATOM 6467 O O . MET B 1 306 ? -20.484 -28.141 -18.953 1 60.78 306 MET B O 1
ATOM 6471 N N . ALA B 1 307 ? -21.406 -26.234 -18.219 1 64.31 307 ALA B N 1
ATOM 6472 C CA . ALA B 1 307 ? -22.578 -26.469 -19.062 1 64.31 307 ALA B CA 1
ATOM 6473 C C . ALA B 1 307 ? -22.406 -25.797 -20.422 1 64.31 307 ALA B C 1
ATOM 6475 O O . ALA B 1 307 ? -21.641 -24.828 -20.562 1 64.31 307 ALA B O 1
ATOM 6476 N N . GLU B 1 308 ? -23 -26.422 -21.391 1 69.81 308 GLU B N 1
ATOM 6477 C CA . GLU B 1 308 ? -23.141 -25.781 -22.688 1 69.81 308 GLU B CA 1
ATOM 6478 C C . GLU B 1 308 ? -24.156 -24.641 -22.641 1 69.81 308 GLU B C 1
ATOM 6480 O O . GLU B 1 308 ? -25.266 -24.828 -22.109 1 69.81 308 GLU B O 1
ATOM 6485 N N . VAL B 1 309 ? -23.719 -23.531 -22.875 1 76.31 309 VAL B N 1
ATOM 6486 C CA . VAL B 1 309 ? -24.594 -22.375 -22.688 1 76.31 309 VAL B CA 1
ATOM 6487 C C . VAL B 1 309 ? -24.812 -21.672 -24.031 1 76.31 309 VAL B C 1
ATOM 6489 O O . VAL B 1 309 ? -23.984 -21.75 -24.922 1 76.31 309 VAL B O 1
ATOM 6492 N N . THR B 1 310 ? -26.062 -21.172 -24.281 1 87.94 310 THR B N 1
ATOM 6493 C CA . THR B 1 310 ? -26.391 -20.359 -25.438 1 87.94 310 THR B CA 1
ATOM 6494 C C . THR B 1 310 ? -26.234 -18.875 -25.125 1 87.94 310 THR B C 1
ATOM 6496 O O . THR B 1 310 ? -26.234 -18.484 -23.953 1 87.94 310 THR B O 1
ATOM 6499 N N . ILE B 1 311 ? -26 -18.156 -26.141 1 93.25 311 ILE B N 1
ATOM 6500 C CA . ILE B 1 311 ? -25.859 -16.703 -26.016 1 93.25 311 ILE B CA 1
ATOM 6501 C C . ILE B 1 311 ? -27.094 -16.125 -25.344 1 93.25 311 ILE B C 1
ATOM 6503 O O . ILE B 1 311 ? -26.984 -15.344 -24.391 1 93.25 311 ILE B O 1
ATOM 6507 N N . ALA B 1 312 ? -28.234 -16.547 -25.781 1 92.88 312 ALA B N 1
ATOM 6508 C CA . ALA B 1 312 ? -29.5 -16.031 -25.234 1 92.88 312 ALA B CA 1
ATOM 6509 C C . ALA B 1 312 ? -29.656 -16.438 -23.781 1 92.88 312 ALA B C 1
ATOM 6511 O O . ALA B 1 312 ? -30.141 -15.656 -22.953 1 92.88 312 ALA B O 1
ATOM 6512 N N . GLY B 1 313 ? -29.344 -17.672 -23.531 1 90.88 313 GLY B N 1
ATOM 6513 C CA . GLY B 1 313 ? -29.406 -18.141 -22.172 1 90.88 313 GLY B CA 1
ATOM 6514 C C . GLY B 1 313 ? -28.516 -17.375 -21.219 1 90.88 313 GLY B C 1
ATOM 6515 O O . GLY B 1 313 ? -28.922 -17.016 -20.109 1 90.88 313 GLY B O 1
ATOM 6516 N N . LEU B 1 314 ? -27.328 -17.109 -21.672 1 93.56 314 LEU B N 1
ATOM 6517 C CA . LEU B 1 314 ? -26.359 -16.359 -20.859 1 93.56 314 LEU B CA 1
ATOM 6518 C C . LEU B 1 314 ? -26.828 -14.922 -20.656 1 93.56 314 LEU B C 1
ATOM 6520 O O . LEU B 1 314 ? -26.797 -14.414 -19.531 1 93.56 314 LEU B O 1
ATOM 6524 N N . ALA B 1 315 ? -27.25 -14.328 -21.688 1 95.12 315 ALA B N 1
ATOM 6525 C CA . ALA B 1 315 ? -27.719 -12.938 -21.609 1 95.12 315 ALA B CA 1
ATOM 6526 C C . ALA B 1 315 ? -28.906 -12.805 -20.672 1 95.12 315 ALA B C 1
ATOM 6528 O O . ALA B 1 315 ? -28.984 -11.859 -19.891 1 95.12 315 ALA B O 1
ATOM 6529 N N . LEU B 1 316 ? -29.781 -13.742 -20.781 1 93.44 316 LEU B N 1
ATOM 6530 C CA . LEU B 1 316 ? -30.969 -13.719 -19.938 1 93.44 316 LEU B CA 1
ATOM 6531 C C . LEU B 1 316 ? -30.594 -13.898 -18.469 1 93.44 316 LEU B C 1
ATOM 6533 O O . LEU B 1 316 ? -31.125 -13.211 -17.594 1 93.44 316 LEU B O 1
ATOM 6537 N N . THR B 1 317 ? -29.75 -14.828 -18.25 1 93.31 317 THR B N 1
ATOM 6538 C CA . THR B 1 317 ? -29.312 -15.078 -16.875 1 93.31 317 THR B CA 1
ATOM 6539 C C . THR B 1 317 ? -28.641 -13.844 -16.297 1 93.31 317 THR B C 1
ATOM 6541 O O . THR B 1 317 ? -28.844 -13.516 -15.117 1 93.31 317 THR B O 1
ATOM 6544 N N . ILE B 1 3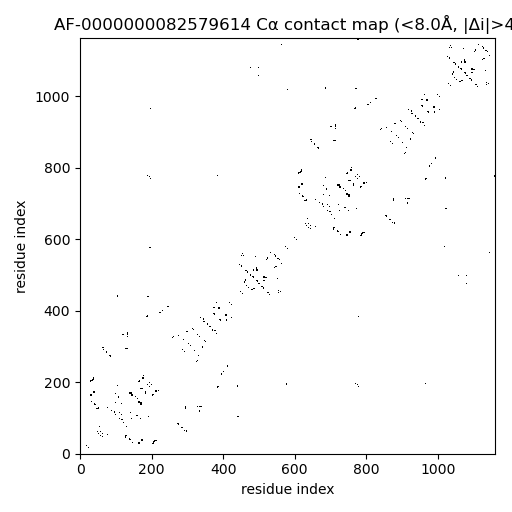18 ? -27.797 -13.156 -17.078 1 96.06 318 ILE B N 1
ATOM 6545 C CA . ILE B 1 318 ? -27.125 -11.945 -16.641 1 96.06 318 ILE B CA 1
ATOM 6546 C C . ILE B 1 318 ? -28.141 -10.883 -16.266 1 96.06 318 ILE B C 1
ATOM 6548 O O . ILE B 1 318 ? -28.062 -10.289 -15.188 1 96.06 318 ILE B O 1
ATOM 6552 N N . LEU B 1 319 ? -29.109 -10.719 -17.094 1 96.69 319 LEU B N 1
ATOM 6553 C CA . LEU B 1 319 ? -30.125 -9.703 -16.859 1 96.69 319 LEU B CA 1
ATOM 6554 C C . LEU B 1 319 ? -30.953 -10.031 -15.625 1 96.69 319 LEU B C 1
ATOM 6556 O O . LEU B 1 319 ? -31.25 -9.156 -14.805 1 96.69 319 LEU B O 1
ATOM 6560 N N . LEU B 1 320 ? -31.359 -11.289 -15.5 1 95.94 320 LEU B N 1
ATOM 6561 C CA . LEU B 1 320 ? -32.188 -11.711 -14.375 1 95.94 320 LEU B CA 1
ATOM 6562 C C . LEU B 1 320 ? -31.438 -11.578 -13.062 1 95.94 320 LEU B C 1
ATOM 6564 O O . LEU B 1 320 ? -32 -11.148 -12.055 1 95.94 320 LEU B O 1
ATOM 6568 N N . LYS B 1 321 ? -30.172 -11.969 -13.07 1 95.94 321 LYS B N 1
ATOM 6569 C CA . LYS B 1 321 ? -29.375 -11.875 -11.852 1 95.94 321 LYS B CA 1
ATOM 6570 C C . LYS B 1 321 ? -29.141 -10.414 -11.453 1 95.94 321 LYS B C 1
ATOM 6572 O O . LYS B 1 321 ? -29.188 -10.078 -10.273 1 95.94 321 LYS B O 1
ATOM 6577 N N . MET B 1 322 ? -28.875 -9.547 -12.43 1 97.38 322 MET B N 1
ATOM 6578 C CA . MET B 1 322 ? -28.719 -8.125 -12.141 1 97.38 322 MET B CA 1
ATOM 6579 C C . MET B 1 322 ? -30 -7.555 -11.516 1 97.38 322 MET B C 1
ATOM 6581 O O . MET B 1 322 ? -29.922 -6.836 -10.516 1 97.38 322 MET B O 1
ATOM 6585 N N . LEU B 1 323 ? -31.078 -7.938 -12.094 1 97.25 323 LEU B N 1
ATOM 6586 C CA . LEU B 1 323 ? -32.375 -7.453 -11.602 1 97.25 323 LEU B CA 1
ATOM 6587 C C . LEU B 1 323 ? -32.656 -7.984 -10.203 1 97.25 323 LEU B C 1
ATOM 6589 O O . LEU B 1 323 ? -33.094 -7.242 -9.328 1 97.25 323 LEU B O 1
ATOM 6593 N N . ALA B 1 324 ? -32.406 -9.242 -10 1 97.56 324 ALA B N 1
ATOM 6594 C CA . ALA B 1 324 ? -32.656 -9.867 -8.703 1 97.56 324 ALA B CA 1
ATOM 6595 C C . ALA B 1 324 ? -31.797 -9.219 -7.609 1 97.56 324 ALA B C 1
ATOM 6597 O O . ALA B 1 324 ? -32.281 -8.961 -6.508 1 97.56 324 ALA B O 1
ATOM 6598 N N . SER B 1 325 ? -30.562 -8.969 -7.918 1 97.44 325 SER B N 1
ATOM 6599 C CA . SER B 1 325 ? -29.672 -8.328 -6.957 1 97.44 325 SER B CA 1
ATOM 6600 C C . SER B 1 325 ? -30.125 -6.898 -6.66 1 97.44 325 SER B C 1
ATOM 6602 O O . SER B 1 325 ? -30.125 -6.469 -5.504 1 97.44 325 SER B O 1
ATOM 6604 N N . ALA B 1 326 ? -30.484 -6.184 -7.703 1 97.31 326 ALA B N 1
ATOM 6605 C CA . ALA B 1 326 ? -30.953 -4.809 -7.539 1 97.31 326 ALA B CA 1
ATOM 6606 C C . ALA B 1 326 ? -32.219 -4.754 -6.707 1 97.31 326 ALA B C 1
ATOM 6608 O O . ALA B 1 326 ? -32.375 -3.891 -5.836 1 97.31 326 ALA B O 1
ATOM 6609 N N . LEU B 1 327 ? -33.125 -5.668 -6.977 1 97.31 327 LEU B N 1
ATOM 6610 C CA . LEU B 1 327 ? -34.375 -5.723 -6.227 1 97.31 327 LEU B CA 1
ATOM 6611 C C . LEU B 1 327 ? -34.125 -6.105 -4.773 1 97.31 327 LEU B C 1
ATOM 6613 O O . LEU B 1 327 ? -34.719 -5.531 -3.863 1 97.31 327 LEU B O 1
ATOM 6617 N N . SER B 1 328 ? -33.281 -7.078 -4.578 1 97.69 328 SER B N 1
ATOM 6618 C CA . SER B 1 328 ? -32.969 -7.496 -3.213 1 97.69 328 SER B CA 1
ATOM 6619 C C . SER B 1 328 ? -32.406 -6.328 -2.391 1 97.69 328 SER B C 1
ATOM 6621 O O . SER B 1 328 ? -32.969 -6.008 -1.33 1 97.69 328 SER B O 1
ATOM 6623 N N . LEU B 1 329 ? -31.453 -5.668 -2.893 1 95.62 329 LEU B N 1
ATOM 6624 C CA . LEU B 1 329 ? -30.812 -4.582 -2.16 1 95.62 329 LEU B CA 1
ATOM 6625 C C . LEU B 1 329 ? -31.719 -3.354 -2.104 1 95.62 329 LEU B C 1
ATOM 6627 O O . LEU B 1 329 ? -31.797 -2.688 -1.068 1 95.62 329 LEU B O 1
ATOM 6631 N N . GLY B 1 330 ? -32.344 -3.066 -3.15 1 94.94 330 GLY B N 1
ATOM 6632 C CA . GLY B 1 330 ? -33.188 -1.891 -3.219 1 94.94 330 GLY B CA 1
ATOM 6633 C C . GLY B 1 330 ? -34.375 -1.963 -2.285 1 94.94 330 GLY B C 1
ATOM 6634 O O . GLY B 1 330 ? -34.844 -0.936 -1.791 1 94.94 330 GLY B O 1
ATOM 6635 N N . PHE B 1 331 ? -34.844 -3.162 -2.068 1 96.19 331 PHE B N 1
ATOM 6636 C CA . PHE B 1 331 ? -36.031 -3.332 -1.229 1 96.19 331 PHE B CA 1
ATOM 6637 C C . PHE B 1 331 ? -35.625 -3.602 0.216 1 96.19 331 PHE B C 1
ATOM 6639 O O . PHE B 1 331 ? -36.469 -3.934 1.048 1 96.19 331 PHE B O 1
ATOM 6646 N N . GLY B 1 332 ? -34.344 -3.568 0.434 1 92.94 332 GLY B N 1
ATOM 6647 C CA . GLY B 1 332 ? -33.969 -3.482 1.831 1 92.94 332 GLY B CA 1
ATOM 6648 C C . GLY B 1 332 ? -33.219 -4.723 2.326 1 92.94 332 GLY B C 1
ATOM 6649 O O . GLY B 1 332 ? -32.719 -4.746 3.449 1 92.94 332 GLY B O 1
ATOM 6650 N N . PHE B 1 333 ? -33.281 -5.844 1.545 1 95.69 333 PHE B N 1
ATOM 6651 C CA . PHE B 1 333 ? -32.438 -6.969 1.942 1 95.69 333 PHE B CA 1
ATOM 6652 C C . PHE B 1 333 ? -30.984 -6.527 2.107 1 95.69 333 PHE B C 1
ATOM 6654 O O . PHE B 1 333 ? -30.531 -5.57 1.467 1 95.69 333 PHE B O 1
ATOM 6661 N N . ARG B 1 334 ? -30.328 -7.195 3.037 1 94 334 ARG B N 1
ATOM 6662 C CA . ARG B 1 334 ? -28.953 -6.809 3.34 1 94 334 ARG B CA 1
ATOM 6663 C C . ARG B 1 334 ? -27.953 -7.84 2.811 1 94 334 ARG B C 1
ATOM 6665 O O . ARG B 1 334 ? -28.219 -9.039 2.871 1 94 334 ARG B O 1
ATOM 6672 N N . GLY B 1 335 ? -26.922 -7.312 2.246 1 92.25 335 GLY B N 1
ATOM 6673 C CA . GLY B 1 335 ? -25.875 -8.172 1.722 1 92.25 335 GLY B CA 1
ATOM 6674 C C . GLY B 1 335 ? -24.891 -7.434 0.833 1 92.25 335 GLY B C 1
ATOM 6675 O O . GLY B 1 335 ? -24.938 -6.207 0.733 1 92.25 335 GLY B O 1
ATOM 6676 N N . GLY B 1 336 ? -24 -8.219 0.328 1 89.56 336 GLY B N 1
ATOM 6677 C CA . GLY B 1 336 ? -23 -7.648 -0.559 1 89.56 336 GLY B CA 1
ATOM 6678 C C . GLY B 1 336 ? -23.141 -8.109 -1.997 1 89.56 336 GLY B C 1
ATOM 6679 O O . GLY B 1 336 ? -23.906 -9.039 -2.283 1 89.56 336 GLY B O 1
ATOM 6680 N N . LEU B 1 337 ? -22.5 -7.402 -2.807 1 93.44 337 LEU B N 1
ATOM 6681 C CA . LEU B 1 337 ? -22.5 -7.746 -4.227 1 93.44 337 LEU B CA 1
ATOM 6682 C C . LEU B 1 337 ? -21.203 -8.461 -4.609 1 93.44 337 LEU B C 1
ATOM 6684 O O . LEU B 1 337 ? -20.922 -8.648 -5.793 1 93.44 337 LEU B O 1
ATOM 6688 N N . PHE B 1 338 ? -20.422 -8.82 -3.59 1 92.44 338 PHE B N 1
ATOM 6689 C CA . PHE B 1 338 ? -19.109 -9.414 -3.846 1 92.44 338 PHE B CA 1
ATOM 6690 C C . PHE B 1 338 ? -19.25 -10.672 -4.695 1 92.44 338 PHE B C 1
ATOM 6692 O O . PHE B 1 338 ? -18.812 -10.703 -5.848 1 92.44 338 PHE B O 1
ATOM 6699 N N . PHE B 1 339 ? -19.969 -11.664 -4.219 1 90 339 PHE B N 1
ATOM 6700 C CA . PHE B 1 339 ? -20.062 -12.922 -4.957 1 90 339 PHE B CA 1
ATOM 6701 C C . PHE B 1 339 ? -21.016 -12.773 -6.145 1 90 339 PHE B C 1
ATOM 6703 O O . PHE B 1 339 ? -20.828 -13.43 -7.176 1 90 339 PHE B O 1
ATOM 6710 N N . ALA B 1 340 ? -22 -12.016 -5.98 1 92.69 340 ALA B N 1
ATOM 6711 C CA . ALA B 1 340 ? -22.906 -11.766 -7.098 1 92.69 340 ALA B CA 1
ATOM 6712 C C . ALA B 1 340 ? -22.156 -11.203 -8.305 1 92.69 340 ALA B C 1
ATOM 6714 O O . ALA B 1 340 ? -22.438 -11.586 -9.445 1 92.69 340 ALA B O 1
ATOM 6715 N N . SER B 1 341 ? -21.234 -10.336 -7.992 1 95.81 341 SER B N 1
ATOM 6716 C CA . SER B 1 341 ? -20.469 -9.75 -9.094 1 95.81 341 SER B CA 1
ATOM 6717 C C . SER B 1 341 ? -19.484 -10.75 -9.68 1 95.81 341 SER B C 1
ATOM 6719 O O . SER B 1 341 ? -19.203 -10.727 -10.883 1 95.81 341 SER B O 1
ATOM 6721 N N . LEU B 1 342 ? -18.984 -11.625 -8.82 1 93.56 342 LEU B N 1
ATOM 6722 C CA . LEU B 1 342 ? -18.125 -12.695 -9.328 1 93.56 342 LEU B CA 1
ATOM 6723 C C . LEU B 1 342 ? -18.906 -13.594 -10.289 1 93.56 342 LEU B C 1
ATOM 6725 O O . LEU B 1 342 ? -18.422 -13.898 -11.383 1 93.56 342 LEU B O 1
ATOM 6729 N N . PHE B 1 343 ? -20.125 -13.984 -9.922 1 93.5 343 PHE B N 1
ATOM 6730 C CA . PHE B 1 343 ? -20.953 -14.844 -10.742 1 93.5 343 PHE B CA 1
ATOM 6731 C C . PHE B 1 343 ? -21.359 -14.148 -12.039 1 93.5 343 PHE B C 1
ATOM 6733 O O . PHE B 1 343 ? -21.172 -14.695 -13.125 1 93.5 343 PHE B O 1
ATOM 6740 N N . LEU B 1 344 ? -21.797 -12.938 -11.898 1 95.25 344 LEU B N 1
ATOM 6741 C CA . LEU B 1 344 ? -22.172 -12.148 -13.07 1 95.25 344 LEU B CA 1
ATOM 6742 C C . LEU B 1 344 ? -20.984 -12 -14.023 1 95.25 344 LEU B C 1
ATOM 6744 O O . LEU B 1 344 ? -21.141 -12.117 -15.234 1 95.25 344 LEU B O 1
ATOM 6748 N N . GLY B 1 345 ? -19.859 -11.695 -13.43 1 96.25 345 GLY B N 1
ATOM 6749 C CA . GLY B 1 345 ? -18.656 -11.539 -14.242 1 96.25 345 GLY B CA 1
ATOM 6750 C C . GLY B 1 345 ? -18.281 -12.805 -14.992 1 96.25 345 GLY B C 1
ATOM 6751 O O . GLY B 1 345 ? -17.812 -12.734 -16.125 1 96.25 345 GLY B O 1
ATOM 6752 N N . SER B 1 346 ? -18.453 -13.914 -14.328 1 93.81 346 SER B N 1
ATOM 6753 C CA . SER B 1 346 ? -18.172 -15.188 -14.992 1 93.81 346 SER B CA 1
ATOM 6754 C C . SER B 1 346 ? -19.078 -15.391 -16.203 1 93.81 346 SER B C 1
ATOM 6756 O O . SER B 1 346 ? -18.641 -15.867 -17.25 1 93.81 346 SER B O 1
ATOM 6758 N N . LEU B 1 347 ? -20.328 -15.055 -16.047 1 94.44 347 LEU B N 1
ATOM 6759 C CA . LEU B 1 347 ? -21.297 -15.172 -17.141 1 94.44 347 LEU B CA 1
ATOM 6760 C C . LEU B 1 347 ? -20.938 -14.211 -18.281 1 94.44 347 LEU B C 1
ATOM 6762 O O . LEU B 1 347 ? -21.016 -14.57 -19.453 1 94.44 347 LEU B O 1
ATOM 6766 N N . VAL B 1 348 ? -20.516 -13.055 -17.938 1 96.81 348 VAL B N 1
ATOM 6767 C CA . VAL B 1 348 ? -20.156 -12.047 -18.922 1 96.81 348 VAL B CA 1
ATOM 6768 C C . VAL B 1 348 ? -18.922 -12.5 -19.703 1 96.81 348 VAL B C 1
ATOM 6770 O O . VAL B 1 348 ? -18.859 -12.344 -20.922 1 96.81 348 VAL B O 1
ATOM 6773 N N . GLY B 1 349 ? -17.953 -12.969 -18.969 1 96.06 349 GLY B N 1
ATOM 6774 C CA . GLY B 1 349 ? -16.781 -13.508 -19.625 1 96.06 349 GLY B CA 1
ATOM 6775 C C . GLY B 1 349 ? -17.094 -14.609 -20.609 1 96.06 349 GLY B C 1
ATOM 6776 O O . GLY B 1 349 ? -16.562 -14.633 -21.719 1 96.06 349 GLY B O 1
ATOM 6777 N N . ARG B 1 350 ? -17.984 -15.5 -20.203 1 93.56 350 ARG B N 1
ATOM 6778 C CA . ARG B 1 350 ? -18.391 -16.594 -21.078 1 93.56 350 ARG B CA 1
ATOM 6779 C C . ARG B 1 350 ? -19.156 -16.078 -22.297 1 93.56 350 ARG B C 1
ATOM 6781 O O . ARG B 1 350 ? -18.938 -16.516 -23.422 1 93.56 350 ARG B O 1
ATOM 6788 N N . LEU B 1 351 ? -20.062 -15.227 -22.047 1 95.75 351 LEU B N 1
ATOM 6789 C CA . LEU B 1 351 ? -20.828 -14.617 -23.125 1 95.75 351 LEU B CA 1
ATOM 6790 C C . LEU B 1 351 ? -19.891 -13.938 -24.125 1 95.75 351 LEU B C 1
ATOM 6792 O O . LEU B 1 351 ? -20.062 -14.078 -25.344 1 95.75 351 LEU B O 1
ATOM 6796 N N . TYR B 1 352 ? -18.969 -13.164 -23.594 1 96.44 352 TYR B N 1
ATOM 6797 C CA . TYR B 1 352 ? -17.984 -12.477 -24.422 1 96.44 352 TYR B CA 1
ATOM 6798 C C . TYR B 1 352 ? -17.234 -13.453 -25.297 1 96.44 352 TYR B C 1
ATOM 6800 O O . TYR B 1 352 ? -17.047 -13.211 -26.5 1 96.44 352 TYR B O 1
ATOM 6808 N N . GLN B 1 353 ? -16.812 -14.531 -24.75 1 94.5 353 GLN B N 1
ATOM 6809 C CA . GLN B 1 353 ? -16.062 -15.555 -25.469 1 94.5 353 GLN B CA 1
ATOM 6810 C C . GLN B 1 353 ? -16.906 -16.172 -26.578 1 94.5 353 GLN B C 1
ATOM 6812 O O . GLN B 1 353 ? -16.422 -16.375 -27.688 1 94.5 353 GLN B O 1
ATOM 6817 N N . VAL B 1 354 ? -18.172 -16.516 -26.328 1 93.81 354 VAL B N 1
ATOM 6818 C CA . VAL B 1 354 ? -19.031 -17.172 -27.297 1 93.81 354 VAL B CA 1
ATOM 6819 C C . VAL B 1 354 ? -19.359 -16.219 -28.438 1 93.81 354 VAL B C 1
ATOM 6821 O O . VAL B 1 354 ? -19.406 -16.625 -29.594 1 93.81 354 VAL B O 1
ATOM 6824 N N . VAL B 1 355 ? -19.562 -14.984 -28.125 1 95.31 355 VAL B N 1
ATOM 6825 C CA . VAL B 1 355 ? -19.859 -13.977 -29.141 1 95.31 355 VAL B CA 1
ATOM 6826 C C . VAL B 1 355 ? -18.641 -13.789 -30.047 1 95.31 355 VAL B C 1
ATOM 6828 O O . VAL B 1 355 ? -18.781 -13.719 -31.266 1 95.31 355 VAL B O 1
ATOM 6831 N N . LEU B 1 356 ? -17.469 -13.703 -29.484 1 95.25 356 LEU B N 1
ATOM 6832 C CA . LEU B 1 356 ? -16.266 -13.516 -30.266 1 95.25 356 LEU B CA 1
ATOM 6833 C C . LEU B 1 356 ? -16 -14.727 -31.156 1 95.25 356 LEU B C 1
ATOM 6835 O O . LEU B 1 356 ? -15.461 -14.594 -32.25 1 95.25 356 LEU B O 1
ATOM 6839 N N . ALA B 1 357 ? -16.328 -15.906 -30.609 1 92.31 357 ALA B N 1
ATOM 6840 C CA . ALA B 1 357 ? -16.094 -17.141 -31.344 1 92.31 357 ALA B CA 1
ATOM 6841 C C . ALA B 1 357 ? -16.922 -17.172 -32.625 1 92.31 357 ALA B C 1
ATOM 6843 O O . ALA B 1 357 ? -16.594 -17.891 -33.562 1 92.31 357 ALA B O 1
ATOM 6844 N N . GLU B 1 358 ? -17.969 -16.422 -32.656 1 92 358 GLU B N 1
ATOM 6845 C CA . GLU B 1 358 ? -18.844 -16.391 -33.844 1 92 358 GLU B CA 1
ATOM 6846 C C . GLU B 1 358 ? -18.297 -15.445 -34.906 1 92 358 GLU B C 1
ATOM 6848 O O . GLU B 1 358 ? -18.766 -15.453 -36.062 1 92 358 GLU B O 1
ATOM 6853 N N . ILE B 1 359 ? -17.281 -14.656 -34.562 1 93.31 359 ILE B N 1
ATOM 6854 C CA . ILE B 1 359 ? -16.688 -13.727 -35.5 1 93.31 359 ILE B CA 1
ATOM 6855 C C . ILE B 1 359 ? -15.555 -14.422 -36.25 1 93.31 359 ILE B C 1
ATOM 6857 O O . ILE B 1 359 ? -14.523 -14.742 -35.656 1 93.31 359 ILE B O 1
ATOM 6861 N N . PRO B 1 360 ? -15.734 -14.633 -37.562 1 90.94 360 PRO B N 1
ATOM 6862 C CA . PRO B 1 360 ? -14.719 -15.359 -38.312 1 90.94 360 PRO B CA 1
ATOM 6863 C C . PRO B 1 360 ? -13.375 -14.633 -38.344 1 90.94 360 PRO B C 1
ATOM 6865 O O . PRO B 1 360 ? -13.328 -13.414 -38.531 1 90.94 360 PRO B O 1
ATOM 6868 N N . GLY B 1 361 ? -12.281 -15.375 -38.125 1 90.5 361 GLY B N 1
ATOM 6869 C CA . GLY B 1 361 ? -10.938 -14.844 -38.281 1 90.5 361 GLY B CA 1
ATOM 6870 C C . GLY B 1 361 ? -10.391 -14.242 -37 1 90.5 361 GLY B C 1
ATOM 6871 O O . GLY B 1 361 ? -9.203 -13.922 -36.906 1 90.5 361 GLY B O 1
ATOM 6872 N N . LEU B 1 362 ? -11.258 -14.164 -36 1 89.44 362 LEU B N 1
ATOM 6873 C CA . LEU B 1 362 ? -10.805 -13.578 -34.75 1 89.44 362 LEU B CA 1
ATOM 6874 C C . LEU B 1 362 ? -10.195 -14.633 -33.844 1 89.44 362 LEU B C 1
ATOM 6876 O O . LEU B 1 362 ? -10.617 -15.797 -33.875 1 89.44 362 LEU B O 1
ATOM 6880 N N . HIS B 1 363 ? -9.211 -14.219 -33.125 1 89.19 363 HIS B N 1
ATOM 6881 C CA . HIS B 1 363 ? -8.57 -15.094 -32.156 1 89.19 363 HIS B CA 1
ATOM 6882 C C . HIS B 1 363 ? -9.586 -15.664 -31.156 1 89.19 363 HIS B C 1
ATOM 6884 O O . HIS B 1 363 ? -10.398 -14.922 -30.609 1 89.19 363 HIS B O 1
ATOM 6890 N N . VAL B 1 364 ? -9.531 -17 -30.984 1 90.19 364 VAL B N 1
ATOM 6891 C CA . VAL B 1 364 ? -10.5 -17.656 -30.125 1 90.19 364 VAL B CA 1
ATOM 6892 C C . VAL B 1 364 ? -9.953 -17.75 -28.703 1 90.19 364 VAL B C 1
ATOM 6894 O O . VAL B 1 364 ? -8.859 -18.281 -28.484 1 90.19 364 VAL B O 1
ATOM 6897 N N . LEU B 1 365 ? -10.727 -17.25 -27.797 1 92.56 365 LEU B N 1
ATOM 6898 C CA . LEU B 1 365 ? -10.375 -17.312 -26.375 1 92.56 365 LEU B CA 1
ATOM 6899 C C . LEU B 1 365 ? -10.828 -18.641 -25.781 1 92.56 365 LEU B C 1
ATOM 6901 O O . LEU B 1 365 ? -11.867 -19.188 -26.156 1 92.56 365 LEU B O 1
ATOM 6905 N N . ALA B 1 366 ? -10.031 -19.156 -24.859 1 89.88 366 ALA B N 1
ATOM 6906 C CA . ALA B 1 366 ? -10.469 -20.344 -24.125 1 89.88 366 ALA B CA 1
ATOM 6907 C C . ALA B 1 366 ? -11.656 -20 -23.219 1 89.88 366 ALA B C 1
ATOM 6909 O O . ALA B 1 366 ? -11.633 -19 -22.5 1 89.88 366 ALA B O 1
ATOM 6910 N N . PRO B 1 367 ? -12.711 -20.828 -23.266 1 88.69 367 PRO B N 1
ATOM 6911 C CA . PRO B 1 367 ? -13.93 -20.531 -22.516 1 88.69 367 PRO B CA 1
ATOM 6912 C C . PRO B 1 367 ? -13.672 -20.359 -21.016 1 88.69 367 PRO B C 1
ATOM 6914 O O . PRO B 1 367 ? -14.18 -19.422 -20.406 1 88.69 367 PRO B O 1
ATOM 6917 N N . ASP B 1 368 ? -12.906 -21.219 -20.406 1 87.75 368 ASP B N 1
ATOM 6918 C CA . ASP B 1 368 ? -12.664 -21.172 -18.969 1 87.75 368 ASP B CA 1
ATOM 6919 C C . ASP B 1 368 ? -11.859 -19.938 -18.578 1 87.75 368 ASP B C 1
ATOM 6921 O O . ASP B 1 368 ? -12.086 -19.344 -17.531 1 87.75 368 ASP B O 1
ATOM 6925 N N . ASP B 1 369 ? -10.992 -19.578 -19.484 1 90 369 ASP B N 1
ATOM 6926 C CA . ASP B 1 369 ? -10.188 -18.391 -19.219 1 90 369 ASP B CA 1
ATOM 6927 C C . ASP B 1 369 ? -11.047 -17.125 -19.234 1 90 369 ASP B C 1
ATOM 6929 O O . ASP B 1 369 ? -10.938 -16.281 -18.344 1 90 369 ASP B O 1
ATOM 6933 N N . ALA B 1 370 ? -11.844 -17.094 -20.234 1 92.5 370 ALA B N 1
ATOM 6934 C CA . ALA B 1 370 ? -12.719 -15.93 -20.359 1 92.5 370 ALA B CA 1
ATOM 6935 C C . ALA B 1 370 ? -13.648 -15.805 -19.156 1 92.5 370 ALA B C 1
ATOM 6937 O O . ALA B 1 370 ? -13.93 -14.695 -18.688 1 92.5 370 ALA B O 1
ATOM 6938 N N . THR B 1 371 ? -14.102 -16.922 -18.703 1 92 371 THR B N 1
ATOM 6939 C CA . THR B 1 371 ? -15 -16.953 -17.562 1 92 371 THR B CA 1
ATOM 6940 C C . THR B 1 371 ? -14.312 -16.406 -16.312 1 92 371 THR B C 1
ATOM 6942 O O . THR B 1 371 ? -14.875 -15.555 -15.617 1 92 371 THR B O 1
ATOM 6945 N N . VAL B 1 372 ? -13.141 -16.828 -16.094 1 91.88 372 VAL B N 1
ATOM 6946 C CA . VAL B 1 372 ? -12.43 -16.453 -14.883 1 91.88 372 VAL B CA 1
ATOM 6947 C C . VAL B 1 372 ? -11.953 -15.008 -14.977 1 91.88 372 VAL B C 1
ATOM 6949 O O . VAL B 1 372 ? -11.961 -14.273 -13.984 1 91.88 372 VAL B O 1
ATOM 6952 N N . VAL B 1 373 ? -11.531 -14.57 -16.125 1 94.5 373 VAL B N 1
ATOM 6953 C CA . VAL B 1 373 ? -11.102 -13.188 -16.312 1 94.5 373 VAL B CA 1
ATOM 6954 C C . VAL B 1 373 ? -12.297 -12.25 -16.141 1 94.5 373 VAL B C 1
ATOM 6956 O O . VAL B 1 373 ? -12.18 -11.195 -15.516 1 94.5 373 VAL B O 1
ATOM 6959 N N . GLY B 1 374 ? -13.375 -12.648 -16.734 1 96.06 374 GLY B N 1
ATOM 6960 C CA . GLY B 1 374 ? -14.594 -11.867 -16.562 1 96.06 374 GLY B CA 1
ATOM 6961 C C . GLY B 1 374 ? -15.031 -11.758 -15.117 1 96.06 374 GLY B C 1
ATOM 6962 O O . GLY B 1 374 ? -15.492 -10.695 -14.68 1 96.06 374 GLY B O 1
ATOM 6963 N N . MET B 1 375 ? -14.898 -12.852 -14.438 1 94.62 375 MET B N 1
ATOM 6964 C CA . MET B 1 375 ? -15.227 -12.898 -13.016 1 94.62 375 MET B CA 1
ATOM 6965 C C . MET B 1 375 ? -14.469 -11.812 -12.25 1 94.62 375 MET B C 1
ATOM 6967 O O . MET B 1 375 ? -15.078 -11.023 -11.523 1 94.62 375 MET B O 1
ATOM 6971 N N . ALA B 1 376 ? -13.203 -11.719 -12.484 1 95.69 376 ALA B N 1
ATOM 6972 C CA . ALA B 1 376 ? -12.367 -10.758 -11.781 1 95.69 376 ALA B CA 1
ATOM 6973 C C . ALA B 1 376 ? -12.648 -9.336 -12.258 1 95.69 376 ALA B C 1
ATOM 6975 O O . ALA B 1 376 ? -12.758 -8.406 -11.445 1 95.69 376 ALA B O 1
ATOM 6976 N N . ALA B 1 377 ? -12.82 -9.172 -13.523 1 97 377 ALA B N 1
ATOM 6977 C CA . ALA B 1 377 ? -12.953 -7.848 -14.125 1 97 377 ALA B CA 1
ATOM 6978 C C . ALA B 1 377 ? -14.25 -7.168 -13.68 1 97 377 ALA B C 1
ATOM 6980 O O . ALA B 1 377 ? -14.25 -5.973 -13.375 1 97 377 ALA B O 1
ATOM 6981 N N . LEU B 1 378 ? -15.297 -7.891 -13.633 1 97.44 378 LEU B N 1
ATOM 6982 C CA . LEU B 1 378 ? -16.547 -7.277 -13.219 1 97.44 378 LEU B CA 1
ATOM 6983 C C . LEU B 1 378 ? -16.578 -7.043 -11.711 1 97.44 378 LEU B C 1
ATOM 6985 O O . LEU B 1 378 ? -17.047 -6.008 -11.25 1 97.44 378 LEU B O 1
ATOM 6989 N N . ALA B 1 379 ? -16.094 -8.008 -10.992 1 96.62 379 ALA B N 1
ATOM 6990 C CA . ALA B 1 379 ? -16.078 -7.891 -9.531 1 96.62 379 ALA B CA 1
ATOM 6991 C C . ALA B 1 379 ? -15.289 -6.668 -9.086 1 96.62 379 ALA B C 1
ATOM 6993 O O . ALA B 1 379 ? -15.664 -5.992 -8.133 1 96.62 379 ALA B O 1
ATOM 6994 N N . VAL B 1 380 ? -14.219 -6.418 -9.75 1 95.25 380 VAL B N 1
ATOM 6995 C CA . VAL B 1 380 ? -13.383 -5.293 -9.352 1 95.25 380 VAL B CA 1
ATOM 6996 C C . VAL B 1 380 ? -14.125 -3.982 -9.602 1 95.25 380 VAL B C 1
ATOM 6998 O O . VAL B 1 380 ? -13.992 -3.025 -8.836 1 95.25 380 VAL B O 1
ATOM 7001 N N . ALA B 1 381 ? -14.898 -3.898 -10.609 1 95.19 381 ALA B N 1
ATOM 7002 C CA . ALA B 1 381 ? -15.672 -2.697 -10.914 1 95.19 381 ALA B CA 1
ATOM 7003 C C . ALA B 1 381 ? -16.703 -2.42 -9.828 1 95.19 381 ALA B C 1
ATOM 7005 O O . ALA B 1 381 ? -17.031 -1.262 -9.547 1 95.19 381 ALA B O 1
ATOM 7006 N N . VAL B 1 382 ? -17.141 -3.424 -9.211 1 95.81 382 VAL B N 1
ATOM 7007 C CA . VAL B 1 382 ? -18.234 -3.293 -8.25 1 95.81 382 VAL B CA 1
ATOM 7008 C C . VAL B 1 382 ? -17.672 -3.172 -6.836 1 95.81 382 VAL B C 1
ATOM 7010 O O . VAL B 1 382 ? -18.031 -2.264 -6.086 1 95.81 382 VAL B O 1
ATOM 7013 N N . VAL B 1 383 ? -16.781 -4.066 -6.512 1 93.81 383 VAL B N 1
ATOM 7014 C CA . VAL B 1 383 ? -16.312 -4.184 -5.137 1 93.81 383 VAL B CA 1
ATOM 7015 C C . VAL B 1 383 ? -15.039 -3.354 -4.957 1 93.81 383 VAL B C 1
ATOM 7017 O O . VAL B 1 383 ? -14.766 -2.854 -3.863 1 93.81 383 VAL B O 1
ATOM 7020 N N . GLY B 1 384 ? -14.312 -3.275 -6.016 1 90.25 384 GLY B N 1
ATOM 7021 C CA . GLY B 1 384 ? -12.984 -2.684 -5.93 1 90.25 384 GLY B CA 1
ATOM 7022 C C . GLY B 1 384 ? -11.891 -3.703 -5.664 1 90.25 384 GLY B C 1
ATOM 7023 O O . GLY B 1 384 ? -12.125 -4.91 -5.77 1 90.25 384 GLY B O 1
ATOM 7024 N N . GLY B 1 385 ? -10.719 -3.211 -5.48 1 90.88 385 GLY B N 1
ATOM 7025 C CA . GLY B 1 385 ? -9.586 -4.055 -5.133 1 90.88 385 GLY B CA 1
ATOM 7026 C C . GLY B 1 385 ? -9.07 -4.875 -6.301 1 90.88 385 GLY B C 1
ATOM 7027 O O . GLY B 1 385 ? -9.273 -6.09 -6.352 1 90.88 385 GLY B O 1
ATOM 7028 N N . PRO B 1 386 ? -8.445 -4.375 -7.199 1 90.44 386 PRO B N 1
ATOM 7029 C CA . PRO B 1 386 ? -7.977 -5.094 -8.391 1 90.44 386 PRO B CA 1
ATOM 7030 C C . PRO B 1 386 ? -7.039 -6.254 -8.047 1 90.44 386 PRO B C 1
ATOM 7032 O O . PRO B 1 386 ? -7.129 -7.324 -8.648 1 90.44 386 PRO B O 1
ATOM 7035 N N . LEU B 1 387 ? -6.223 -6.086 -7.113 1 90.19 387 LEU B N 1
ATOM 7036 C CA . LEU B 1 387 ? -5.332 -7.184 -6.758 1 90.19 387 LEU B CA 1
ATOM 7037 C C . LEU B 1 387 ? -6.078 -8.25 -5.965 1 90.19 387 LEU B C 1
ATOM 7039 O O . LEU B 1 387 ? -5.777 -9.445 -6.082 1 90.19 387 LEU B O 1
ATOM 7043 N N . THR B 1 388 ? -7.008 -7.781 -5.176 1 92.62 388 THR B N 1
ATOM 7044 C CA . THR B 1 388 ? -7.859 -8.734 -4.469 1 92.62 388 THR B CA 1
ATOM 7045 C C . THR B 1 388 ? -8.484 -9.734 -5.445 1 92.62 388 THR B C 1
ATOM 7047 O O . THR B 1 388 ? -8.383 -10.945 -5.254 1 92.62 388 THR B O 1
ATOM 7050 N N . MET B 1 389 ? -9.047 -9.227 -6.48 1 93.5 389 MET B N 1
ATOM 7051 C CA . MET B 1 389 ? -9.781 -10.078 -7.414 1 93.5 389 MET B CA 1
ATOM 7052 C C . MET B 1 389 ? -8.82 -10.875 -8.297 1 93.5 389 MET B C 1
ATOM 7054 O O . MET B 1 389 ? -9.109 -12.016 -8.656 1 93.5 389 MET B O 1
ATOM 7058 N N . SER B 1 390 ? -7.734 -10.297 -8.633 1 90.19 390 SER B N 1
ATOM 7059 C CA . SER B 1 390 ? -6.75 -10.992 -9.461 1 90.19 390 SER B CA 1
ATOM 7060 C C . SER B 1 390 ? -6.109 -12.148 -8.695 1 90.19 390 SER B C 1
ATOM 7062 O O . SER B 1 390 ? -5.863 -13.219 -9.266 1 90.19 390 SER B O 1
ATOM 7064 N N . LEU B 1 391 ? -5.84 -11.891 -7.465 1 88.75 391 LEU B N 1
ATOM 7065 C CA . LEU B 1 391 ? -5.242 -12.953 -6.66 1 88.75 391 LEU B CA 1
ATOM 7066 C C . LEU B 1 391 ? -6.258 -14.055 -6.371 1 88.75 391 LEU B C 1
ATOM 7068 O O . LEU B 1 391 ? -5.891 -15.219 -6.215 1 88.75 391 LEU B O 1
ATOM 7072 N N . LEU B 1 392 ? -7.484 -13.633 -6.285 1 90.62 392 LEU B N 1
ATOM 7073 C CA . LEU B 1 392 ? -8.516 -14.656 -6.172 1 90.62 392 LEU B CA 1
ATOM 7074 C C . LEU B 1 392 ? -8.469 -15.609 -7.363 1 90.62 392 LEU B C 1
ATOM 7076 O O . LEU B 1 392 ? -8.539 -16.828 -7.195 1 90.62 392 LEU B O 1
ATOM 7080 N N . VAL B 1 393 ? -8.344 -15.078 -8.547 1 87.81 393 VAL B N 1
ATOM 7081 C CA . VAL B 1 393 ? -8.242 -15.891 -9.75 1 87.81 393 VAL B CA 1
ATOM 7082 C C . VAL B 1 393 ? -7.02 -16.812 -9.656 1 87.81 393 VAL B C 1
ATOM 7084 O O . VAL B 1 393 ? -7.098 -17.984 -9.984 1 87.81 393 VAL B O 1
ATOM 7087 N N . LEU B 1 394 ? -5.98 -16.219 -9.203 1 82.69 394 LEU B N 1
ATOM 7088 C CA . LEU B 1 394 ? -4.75 -16.984 -9.055 1 82.69 394 LEU B CA 1
ATOM 7089 C C . LEU B 1 394 ? -4.938 -18.141 -8.07 1 82.69 394 LEU B C 1
ATOM 7091 O O . LEU B 1 394 ? -4.559 -19.266 -8.352 1 82.69 394 LEU B O 1
ATOM 7095 N N . GLU B 1 395 ? -5.531 -17.859 -6.98 1 82.69 395 GLU B N 1
ATOM 7096 C CA . GLU B 1 395 ? -5.633 -18.844 -5.902 1 82.69 395 GLU B CA 1
ATOM 7097 C C . GLU B 1 395 ? -6.688 -19.891 -6.219 1 82.69 395 GLU B C 1
ATOM 7099 O O . GLU B 1 395 ? -6.574 -21.047 -5.781 1 82.69 395 GLU B O 1
ATOM 7104 N N . VAL B 1 396 ? -7.641 -19.547 -7.043 1 80.25 396 VAL B N 1
ATOM 7105 C CA . VAL B 1 396 ? -8.703 -20.5 -7.309 1 80.25 396 VAL B CA 1
ATOM 7106 C C . VAL B 1 396 ? -8.352 -21.344 -8.531 1 80.25 396 VAL B C 1
ATOM 7108 O O . VAL B 1 396 ? -8.805 -22.484 -8.664 1 80.25 396 VAL B O 1
ATOM 7111 N N . THR B 1 397 ? -7.551 -20.797 -9.406 1 80.19 397 THR B N 1
ATOM 7112 C CA . THR B 1 397 ? -7.215 -21.531 -10.617 1 80.19 397 THR B CA 1
ATOM 7113 C C . THR B 1 397 ? -5.84 -22.188 -10.484 1 80.19 397 THR B C 1
ATOM 7115 O O . THR B 1 397 ? -5.527 -23.125 -11.211 1 80.19 397 THR B O 1
ATOM 7118 N N . HIS B 1 398 ? -5.008 -21.562 -9.664 1 74.62 398 HIS B N 1
ATOM 7119 C CA . HIS B 1 398 ? -3.619 -21.984 -9.5 1 74.62 398 HIS B CA 1
ATOM 7120 C C . HIS B 1 398 ? -2.85 -21.875 -10.812 1 74.62 398 HIS B C 1
ATOM 7122 O O . HIS B 1 398 ? -1.954 -22.672 -11.086 1 74.62 398 HIS B O 1
ATOM 7128 N N . ASP B 1 399 ? -3.375 -21 -11.734 1 75.19 399 ASP B N 1
ATOM 7129 C CA . ASP B 1 399 ? -2.76 -20.766 -13.039 1 75.19 399 ASP B CA 1
ATOM 7130 C C . ASP B 1 399 ? -2.215 -19.344 -13.148 1 75.19 399 ASP B C 1
ATOM 7132 O O . ASP B 1 399 ? -2.979 -18.406 -13.312 1 75.19 399 ASP B O 1
ATOM 7136 N N . PHE B 1 400 ? -0.914 -19.344 -13.203 1 69.75 400 PHE B N 1
ATOM 7137 C CA . PHE B 1 400 ? -0.256 -18.031 -13.219 1 69.75 400 PHE B CA 1
ATOM 7138 C C . PHE B 1 400 ? -0.448 -17.344 -14.562 1 69.75 400 PHE B C 1
ATOM 7140 O O . PHE B 1 400 ? -0.528 -16.109 -14.625 1 69.75 400 PHE B O 1
ATOM 7147 N N . SER B 1 401 ? -0.48 -18.109 -15.672 1 72.88 401 SER B N 1
ATOM 7148 C CA . SER B 1 401 ? -0.632 -17.516 -17 1 72.88 401 SER B CA 1
ATOM 7149 C C . SER B 1 401 ? -1.931 -16.719 -17.094 1 72.88 401 SER B C 1
ATOM 7151 O O . SER B 1 401 ? -1.944 -15.609 -17.625 1 72.88 401 SER B O 1
ATOM 7153 N N . ILE B 1 402 ? -2.924 -17.297 -16.516 1 83.5 402 ILE B N 1
ATOM 7154 C CA . ILE B 1 402 ? -4.223 -16.641 -16.594 1 83.5 402 ILE B CA 1
ATOM 7155 C C . ILE B 1 402 ? -4.258 -15.438 -15.656 1 83.5 402 ILE B C 1
ATOM 7157 O O . ILE B 1 402 ? -4.992 -14.477 -15.891 1 83.5 402 ILE B O 1
ATOM 7161 N N . THR B 1 403 ? -3.404 -15.484 -14.703 1 82.06 403 THR B N 1
ATOM 7162 C CA . THR B 1 403 ? -3.359 -14.391 -13.734 1 82.06 403 THR B CA 1
ATOM 7163 C C . THR B 1 403 ? -2.916 -13.094 -14.406 1 82.06 403 THR B C 1
ATOM 7165 O O . THR B 1 403 ? -3.428 -12.023 -14.094 1 82.06 403 THR B O 1
ATOM 7168 N N . GLY B 1 404 ? -2.047 -13.195 -15.297 1 81.38 404 GLY B N 1
ATOM 7169 C CA . GLY B 1 404 ? -1.595 -12 -15.992 1 81.38 404 GLY B CA 1
ATOM 7170 C C . GLY B 1 404 ? -2.711 -11.273 -16.719 1 81.38 404 GLY B C 1
ATOM 7171 O O . GLY B 1 404 ? -2.85 -10.055 -16.594 1 81.38 404 GLY B O 1
ATOM 7172 N N . VAL B 1 405 ? -3.459 -12.031 -17.375 1 88.31 405 VAL B N 1
ATOM 7173 C CA . VAL B 1 405 ? -4.531 -11.406 -18.141 1 88.31 405 VAL B CA 1
ATOM 7174 C C . VAL B 1 405 ? -5.641 -10.945 -17.203 1 88.31 405 VAL B C 1
ATOM 7176 O O . VAL B 1 405 ? -6.352 -9.977 -17.5 1 88.31 405 VAL B O 1
ATOM 7179 N N . ALA B 1 406 ? -5.844 -11.672 -16.156 1 91.56 406 ALA B N 1
ATOM 7180 C CA . ALA B 1 406 ? -6.836 -11.258 -15.164 1 91.56 406 ALA B CA 1
ATOM 7181 C C . ALA B 1 406 ? -6.445 -9.93 -14.523 1 91.56 406 ALA B C 1
ATOM 7183 O O . ALA B 1 406 ? -7.301 -9.07 -14.289 1 91.56 406 ALA B O 1
ATOM 7184 N N . VAL B 1 407 ? -5.164 -9.82 -14.273 1 88.88 407 VAL B N 1
ATOM 7185 C CA . VAL B 1 407 ? -4.664 -8.578 -13.703 1 88.88 407 VAL B CA 1
ATOM 7186 C C . VAL B 1 407 ? -4.891 -7.43 -14.68 1 88.88 407 VAL B C 1
ATOM 7188 O O . VAL B 1 407 ? -5.387 -6.367 -14.297 1 88.88 407 VAL B O 1
ATOM 7191 N N . ALA B 1 408 ? -4.574 -7.656 -15.906 1 86.88 408 ALA B N 1
ATOM 7192 C CA . ALA B 1 408 ? -4.719 -6.621 -16.922 1 86.88 408 ALA B CA 1
ATOM 7193 C C . ALA B 1 408 ? -6.172 -6.176 -17.047 1 86.88 408 ALA B C 1
ATOM 7195 O O . ALA B 1 408 ? -6.465 -4.977 -17.031 1 86.88 408 ALA B O 1
ATOM 7196 N N . ALA B 1 409 ? -7.02 -7.105 -17.156 1 93.5 409 ALA B N 1
ATOM 7197 C CA . ALA B 1 409 ? -8.438 -6.801 -17.312 1 93.5 409 ALA B CA 1
ATOM 7198 C C . ALA B 1 409 ? -8.984 -6.094 -16.078 1 93.5 409 ALA B C 1
ATOM 7200 O O . ALA B 1 409 ? -9.766 -5.148 -16.188 1 93.5 409 ALA B O 1
ATOM 7201 N N . SER B 1 410 ? -8.586 -6.559 -14.938 1 93.69 410 SER B N 1
ATOM 7202 C CA . SER B 1 410 ? -9.055 -5.984 -13.68 1 93.69 410 SER B CA 1
ATOM 7203 C C . SER B 1 410 ? -8.57 -4.547 -13.508 1 93.69 410 SER B C 1
ATOM 7205 O O . SER B 1 410 ? -9.312 -3.691 -13.023 1 93.69 410 SER B O 1
ATOM 7207 N N . LEU B 1 411 ? -7.383 -4.34 -13.914 1 87.56 411 LEU B N 1
ATOM 7208 C CA . LEU B 1 411 ? -6.824 -2.998 -13.789 1 87.56 411 LEU B CA 1
ATOM 7209 C C . LEU B 1 411 ? -7.543 -2.025 -14.719 1 87.56 411 LEU B C 1
ATOM 7211 O O . LEU B 1 411 ? -7.828 -0.888 -14.344 1 87.56 411 LEU B O 1
ATOM 7215 N N . ILE B 1 412 ? -7.797 -2.461 -15.875 1 87.06 412 ILE B N 1
ATOM 7216 C CA . ILE B 1 412 ? -8.531 -1.63 -16.828 1 87.06 412 ILE B CA 1
ATOM 7217 C C . ILE B 1 412 ? -9.938 -1.351 -16.297 1 87.06 412 ILE B C 1
ATOM 7219 O O . ILE B 1 412 ? -10.391 -0.206 -16.297 1 87.06 412 ILE B O 1
ATOM 7223 N N . SER B 1 413 ? -10.555 -2.387 -15.883 1 93 413 SER B N 1
ATOM 7224 C CA . SER B 1 413 ? -11.906 -2.25 -15.344 1 93 413 SER B CA 1
ATOM 7225 C C . SER B 1 413 ? -11.93 -1.29 -14.156 1 93 413 SER B C 1
ATOM 7227 O O . SER B 1 413 ? -12.781 -0.4 -14.094 1 93 413 SER B O 1
ATOM 7229 N N . SER B 1 414 ? -10.992 -1.471 -13.281 1 89.69 414 SER B N 1
ATOM 7230 C CA . SER B 1 414 ? -10.922 -0.64 -12.086 1 89.69 414 SER B CA 1
ATOM 7231 C C . SER B 1 414 ? -10.641 0.817 -12.445 1 89.69 414 SER B C 1
ATOM 7233 O O . SER B 1 414 ? -11.25 1.728 -11.875 1 89.69 414 SER B O 1
ATOM 7235 N N . THR B 1 415 ? -9.734 1.075 -13.297 1 83.69 415 THR B N 1
ATOM 7236 C CA . THR B 1 415 ? -9.336 2.428 -13.664 1 83.69 415 THR B CA 1
ATOM 7237 C C . THR B 1 415 ? -10.477 3.162 -14.359 1 83.69 415 THR B C 1
ATOM 7239 O O . THR B 1 415 ? -10.727 4.336 -14.078 1 83.69 415 THR B O 1
ATOM 7242 N N . VAL B 1 416 ? -11.125 2.482 -15.211 1 85.31 416 VAL B N 1
ATOM 7243 C CA . VAL B 1 416 ? -12.234 3.088 -15.945 1 85.31 416 VAL B CA 1
ATOM 7244 C C . VAL B 1 416 ? -13.391 3.375 -14.984 1 85.31 416 VAL B C 1
ATOM 7246 O O . VAL B 1 416 ? -13.984 4.453 -15.031 1 85.31 416 VAL B O 1
ATOM 7249 N N . ALA B 1 417 ? -13.703 2.416 -14.18 1 89.19 417 ALA B N 1
ATOM 7250 C CA . ALA B 1 417 ? -14.773 2.613 -13.203 1 89.19 417 ALA B CA 1
ATOM 7251 C C . ALA B 1 417 ? -14.469 3.785 -12.281 1 89.19 417 ALA B C 1
ATOM 7253 O O . ALA B 1 417 ? -15.352 4.59 -11.969 1 89.19 417 ALA B O 1
ATOM 7254 N N . ARG B 1 418 ? -13.281 3.885 -11.844 1 83.25 418 ARG B N 1
ATOM 7255 C CA . ARG B 1 418 ? -12.891 4.961 -10.945 1 83.25 418 ARG B CA 1
ATOM 7256 C C . ARG B 1 418 ? -12.93 6.312 -11.648 1 83.25 418 ARG B C 1
ATOM 7258 O O . ARG B 1 418 ? -13.328 7.316 -11.062 1 83.25 418 ARG B O 1
ATOM 7265 N N . ALA B 1 419 ? -12.492 6.383 -12.852 1 77.88 419 ALA B N 1
ATOM 7266 C CA . ALA B 1 419 ? -12.406 7.629 -13.609 1 77.88 419 ALA B CA 1
ATOM 7267 C C . ALA B 1 419 ? -13.797 8.133 -13.992 1 77.88 419 ALA B C 1
ATOM 7269 O O . ALA B 1 419 ? -14.031 9.336 -14.055 1 77.88 419 ALA B O 1
ATOM 7270 N N . THR B 1 420 ? -14.688 7.238 -14.266 1 84.12 420 THR B N 1
ATOM 7271 C CA . THR B 1 420 ? -15.977 7.633 -14.805 1 84.12 420 THR B CA 1
ATOM 7272 C C . THR B 1 420 ? -17.031 7.707 -13.695 1 84.12 420 THR B C 1
ATOM 7274 O O . THR B 1 420 ? -17.875 8.602 -13.703 1 84.12 420 THR B O 1
ATOM 7277 N N . PHE B 1 421 ? -16.922 6.766 -12.758 1 85.38 421 PHE B N 1
ATOM 7278 C CA . PHE B 1 421 ? -17.938 6.672 -11.703 1 85.38 421 PHE B CA 1
ATOM 7279 C C . PHE B 1 421 ? -17.359 7.145 -10.367 1 85.38 421 PHE B C 1
ATOM 7281 O O . PHE B 1 421 ? -18.031 7.875 -9.633 1 85.38 421 PHE B O 1
ATOM 7288 N N . GLY B 1 422 ? -16.109 6.781 -10.031 1 79.38 422 GLY B N 1
ATOM 7289 C CA . GLY B 1 422 ? -15.375 7.305 -8.898 1 79.38 422 GLY B CA 1
ATOM 7290 C C . GLY B 1 422 ? -15.641 6.555 -7.605 1 79.38 422 GLY B C 1
ATOM 7291 O O . GLY B 1 422 ? -15.055 6.863 -6.566 1 79.38 422 GLY B O 1
ATOM 7292 N N . TYR B 1 423 ? -16.531 5.531 -7.641 1 80.81 423 TYR B N 1
ATOM 7293 C CA . TYR B 1 423 ? -16.906 4.852 -6.406 1 80.81 423 TYR B CA 1
ATOM 7294 C C . TYR B 1 423 ? -16.891 3.338 -6.59 1 80.81 423 TYR B C 1
ATOM 7296 O O . TYR B 1 423 ? -17.047 2.838 -7.703 1 80.81 423 TYR B O 1
ATOM 7304 N N . SER B 1 424 ? -16.594 2.641 -5.512 1 82.94 424 SER B N 1
ATOM 7305 C CA . SER B 1 424 ? -16.969 1.237 -5.379 1 82.94 424 SER B CA 1
ATOM 7306 C C . SER B 1 424 ? -18.359 1.093 -4.789 1 82.94 424 SER B C 1
ATOM 7308 O O . SER B 1 424 ? -18.984 2.084 -4.387 1 82.94 424 SER B O 1
ATOM 7310 N N . PHE B 1 425 ? -18.734 -0.068 -4.773 1 80 425 PHE B N 1
ATOM 7311 C CA . PHE B 1 425 ? -20.094 -0.268 -4.254 1 80 425 PHE B CA 1
ATOM 7312 C C . PHE B 1 425 ? -20.188 0.223 -2.814 1 80 425 PHE B C 1
ATOM 7314 O O . PHE B 1 425 ? -21.141 0.924 -2.459 1 80 425 PHE B O 1
ATOM 7321 N N . SER B 1 426 ? -19.266 -0.129 -1.987 1 79.12 426 SER B N 1
ATOM 7322 C CA . SER B 1 426 ? -19.297 0.273 -0.585 1 79.12 426 SER B CA 1
ATOM 7323 C C . SER B 1 426 ? -19.219 1.79 -0.444 1 79.12 426 SER B C 1
ATOM 7325 O O . SER B 1 426 ? -19.984 2.385 0.317 1 79.12 426 SER B O 1
ATOM 7327 N N . THR B 1 427 ? -18.391 2.455 -1.129 1 77.25 427 THR B N 1
ATOM 7328 C CA . THR B 1 427 ? -18.234 3.902 -1.022 1 77.25 427 THR B CA 1
ATOM 7329 C C . THR B 1 427 ? -19.406 4.621 -1.69 1 77.25 427 THR B C 1
ATOM 7331 O O . THR B 1 427 ? -19.797 5.715 -1.271 1 77.25 427 THR B O 1
ATOM 7334 N N . TRP B 1 428 ? -19.953 3.969 -2.678 1 78.75 428 TRP B N 1
ATOM 7335 C CA . TRP B 1 428 ? -21.141 4.516 -3.33 1 78.75 428 TRP B CA 1
ATOM 7336 C C . TRP B 1 428 ? -22.312 4.562 -2.365 1 78.75 428 TRP B C 1
ATOM 7338 O O . TRP B 1 428 ? -23.016 5.57 -2.289 1 78.75 428 TRP B O 1
ATOM 7348 N N . ARG B 1 429 ? -22.391 3.486 -1.66 1 79.69 429 ARG B N 1
ATOM 7349 C CA . ARG B 1 429 ? -23.469 3.445 -0.672 1 79.69 429 ARG B CA 1
ATOM 7350 C C . ARG B 1 429 ? -23.266 4.52 0.391 1 79.69 429 ARG B C 1
ATOM 7352 O O . ARG B 1 429 ? -24.234 5.156 0.822 1 79.69 429 ARG B O 1
ATOM 7359 N N . LEU B 1 430 ? -22.125 4.785 0.819 1 76.31 430 LEU B N 1
ATOM 7360 C CA . LEU B 1 430 ? -21.812 5.812 1.809 1 76.31 430 LEU B CA 1
ATOM 7361 C C . LEU B 1 430 ? -22.047 7.207 1.231 1 76.31 430 LEU B C 1
ATOM 7363 O O . LEU B 1 430 ? -22.547 8.094 1.926 1 76.31 430 LEU B O 1
ATOM 7367 N N . HIS B 1 431 ? -21.734 7.332 -0.011 1 75.06 431 HIS B N 1
ATOM 7368 C CA . HIS B 1 431 ? -21.953 8.602 -0.7 1 75.06 431 HIS B CA 1
ATOM 7369 C C . HIS B 1 431 ? -23.438 8.953 -0.732 1 75.06 431 HIS B C 1
ATOM 7371 O O . HIS B 1 431 ? -23.812 10.102 -0.487 1 75.06 431 HIS B O 1
ATOM 7377 N N . LEU B 1 432 ? -24.203 7.98 -0.977 1 71.81 432 LEU B N 1
ATOM 7378 C CA . LEU B 1 432 ? -25.641 8.203 -1.053 1 71.81 432 LEU B CA 1
ATOM 7379 C C . LEU B 1 432 ? -26.203 8.57 0.315 1 71.81 432 LEU B C 1
ATOM 7381 O O . LEU B 1 432 ? -27.25 9.219 0.405 1 71.81 432 LEU B O 1
ATOM 7385 N N . ARG B 1 433 ? -25.438 8.188 1.332 1 75.38 433 ARG B N 1
ATOM 7386 C CA . ARG B 1 433 ? -25.859 8.516 2.693 1 75.38 433 ARG B CA 1
ATOM 7387 C C . ARG B 1 433 ? -25.281 9.852 3.137 1 75.38 433 ARG B C 1
ATOM 7389 O O . ARG B 1 433 ? -25.438 10.25 4.293 1 75.38 433 ARG B O 1
ATOM 7396 N N . GLY B 1 434 ? -24.5 10.461 2.283 1 69.38 434 GLY B N 1
ATOM 7397 C CA . GLY B 1 434 ? -24.016 11.805 2.564 1 69.38 434 GLY B CA 1
ATOM 7398 C C . GLY B 1 434 ? -22.562 11.852 3 1 69.38 434 GLY B C 1
ATOM 7399 O O . GLY B 1 434 ? -22.031 12.922 3.293 1 69.38 434 GLY B O 1
ATOM 7400 N N . GLU B 1 435 ? -22.031 10.711 3.076 1 71.38 435 GLU B N 1
ATOM 7401 C CA . GLU B 1 435 ? -20.625 10.672 3.445 1 71.38 435 GLU B CA 1
ATOM 7402 C C . GLU B 1 435 ? -19.719 10.688 2.211 1 71.38 435 GLU B C 1
ATOM 7404 O O . GLU B 1 435 ? -19.984 9.969 1.242 1 71.38 435 GLU B O 1
ATOM 7409 N N . THR B 1 436 ? -18.859 11.609 2.174 1 66.81 436 THR B N 1
ATOM 7410 C CA . THR B 1 436 ? -18 11.68 0.995 1 66.81 436 THR B CA 1
ATOM 7411 C C . THR B 1 436 ? -16.688 10.93 1.231 1 66.81 436 THR B C 1
ATOM 7413 O O . THR B 1 436 ? -15.719 11.508 1.729 1 66.81 436 THR B O 1
ATOM 7416 N N . LEU B 1 437 ? -16.766 9.695 1.133 1 70.31 437 LEU B N 1
ATOM 7417 C CA . LEU B 1 437 ? -15.578 8.852 1.225 1 70.31 437 LEU B CA 1
ATOM 7418 C C . LEU B 1 437 ? -15.258 8.219 -0.124 1 70.31 437 LEU B C 1
ATOM 7420 O O . LEU B 1 437 ? -16.109 7.535 -0.71 1 70.31 437 LEU B O 1
ATOM 7424 N N . ARG B 1 438 ? -14.117 8.5 -0.593 1 66.94 438 ARG B N 1
ATOM 7425 C CA . ARG B 1 438 ? -13.734 7.941 -1.888 1 66.94 438 ARG B CA 1
ATOM 7426 C C . ARG B 1 438 ? -12.742 6.801 -1.722 1 66.94 438 ARG B C 1
ATOM 7428 O O . ARG B 1 438 ? -12.484 6.051 -2.666 1 66.94 438 ARG B O 1
ATOM 7435 N N . SER B 1 439 ? -12.219 6.707 -0.5 1 67.44 439 SER B N 1
ATOM 7436 C CA . SER B 1 439 ? -11.234 5.668 -0.213 1 67.44 439 SER B CA 1
ATOM 7437 C C . SER B 1 439 ? -11.25 5.285 1.264 1 67.44 439 SER B C 1
ATOM 7439 O O . SER B 1 439 ? -12.094 5.758 2.025 1 67.44 439 SER B O 1
ATOM 7441 N N . GLY B 1 440 ? -10.438 4.352 1.614 1 62.75 440 GLY B N 1
ATOM 7442 C CA . GLY B 1 440 ? -10.336 3.91 2.996 1 62.75 440 GLY B CA 1
ATOM 7443 C C . GLY B 1 440 ? -9.492 4.832 3.857 1 62.75 440 GLY B C 1
ATOM 7444 O O . GLY B 1 440 ? -9.125 4.48 4.98 1 62.75 440 GLY B O 1
ATOM 7445 N N . ARG B 1 441 ? -9.258 5.98 3.32 1 69.75 441 ARG B N 1
ATOM 7446 C CA . ARG B 1 441 ? -8.445 6.93 4.078 1 69.75 441 ARG B CA 1
ATOM 7447 C C . ARG B 1 441 ? -9.117 7.293 5.398 1 69.75 441 ARG B C 1
ATOM 7449 O O . ARG B 1 441 ? -10.32 7.531 5.441 1 69.75 441 ARG B O 1
ATOM 7456 N N . ASP B 1 442 ? -8.312 7.215 6.414 1 70.31 442 ASP B N 1
ATOM 7457 C CA . ASP B 1 442 ? -8.805 7.539 7.75 1 70.31 442 ASP B CA 1
ATOM 7458 C C . ASP B 1 442 ? -9.039 9.039 7.895 1 70.31 442 ASP B C 1
ATOM 7460 O O . ASP B 1 442 ? -8.102 9.797 8.172 1 70.31 442 ASP B O 1
ATOM 7464 N N . VAL B 1 443 ? -10.273 9.477 7.688 1 69.56 443 VAL B N 1
ATOM 7465 C CA . VAL B 1 443 ? -10.594 10.891 7.848 1 69.56 443 VAL B CA 1
ATOM 7466 C C . VAL B 1 443 ? -11.297 11.117 9.18 1 69.56 443 VAL B C 1
ATOM 7468 O O . VAL B 1 443 ? -11.594 12.258 9.547 1 69.56 443 VAL B O 1
ATOM 7471 N N . GLY B 1 444 ? -11.367 10.016 9.922 1 71.94 444 GLY B N 1
ATOM 7472 C CA . GLY B 1 444 ? -12.086 10.086 11.188 1 71.94 444 GLY B CA 1
ATOM 7473 C C . GLY B 1 444 ? -11.352 10.883 12.25 1 71.94 444 GLY B C 1
ATOM 7474 O O . GLY B 1 444 ? -11.969 11.477 13.133 1 71.94 444 GLY B O 1
ATOM 7475 N N . TRP B 1 445 ? -10.031 10.859 12.117 1 71.88 445 TRP B N 1
ATOM 7476 C CA . TRP B 1 445 ? -9.273 11.586 13.125 1 71.88 445 TRP B CA 1
ATOM 7477 C C . TRP B 1 445 ? -9.586 13.078 13.078 1 71.88 445 TRP B C 1
ATOM 7479 O O . TRP B 1 445 ? -9.516 13.766 14.102 1 71.88 445 TRP B O 1
ATOM 7489 N N . MET B 1 446 ? -9.969 13.508 11.938 1 76.94 446 MET B N 1
ATOM 7490 C CA . MET B 1 446 ? -10.305 14.922 11.805 1 76.94 446 MET B CA 1
ATOM 7491 C C . MET B 1 446 ? -11.57 15.258 12.586 1 76.94 446 MET B C 1
ATOM 7493 O O . MET B 1 446 ? -11.742 16.391 13.039 1 76.94 446 MET B O 1
ATOM 7497 N N . ARG B 1 447 ? -12.398 14.289 12.797 1 75.19 447 ARG B N 1
ATOM 7498 C CA . ARG B 1 447 ? -13.633 14.484 13.547 1 75.19 447 ARG B CA 1
ATOM 7499 C C . ARG B 1 447 ? -13.391 14.281 15.047 1 75.19 447 ARG B C 1
ATOM 7501 O O . ARG B 1 447 ? -14.078 14.891 15.875 1 75.19 447 ARG B O 1
ATOM 7508 N N . ALA B 1 448 ? -12.422 13.531 15.344 1 76.69 448 ALA B N 1
ATOM 7509 C CA . ALA B 1 448 ? -12.141 13.203 16.734 1 76.69 448 ALA B CA 1
ATOM 7510 C C . ALA B 1 448 ? -11.406 14.336 17.438 1 76.69 448 ALA B C 1
ATOM 7512 O O . ALA B 1 448 ? -11.562 14.547 18.641 1 76.69 448 ALA B O 1
ATOM 7513 N N . LEU B 1 449 ? -10.625 15.055 16.703 1 87.06 449 LEU B N 1
ATOM 7514 C CA . LEU B 1 449 ? -9.945 16.219 17.25 1 87.06 449 LEU B CA 1
ATOM 7515 C C . LEU B 1 449 ? -10.844 17.453 17.203 1 87.06 449 LEU B C 1
ATOM 7517 O O . LEU B 1 449 ? -10.852 18.188 16.203 1 87.06 449 LEU B O 1
ATOM 7521 N N . THR B 1 450 ? -11.516 17.75 18.344 1 91.25 450 THR B N 1
ATOM 7522 C CA . THR B 1 450 ? -12.57 18.75 18.359 1 91.25 450 THR B CA 1
ATOM 7523 C C . THR B 1 450 ? -12.039 20.078 18.922 1 91.25 450 THR B C 1
ATOM 7525 O O . THR B 1 450 ? -10.953 20.125 19.484 1 91.25 450 THR B O 1
ATOM 7528 N N . ALA B 1 451 ? -12.781 21.078 18.703 1 94.12 451 ALA B N 1
ATOM 7529 C CA . ALA B 1 451 ? -12.469 22.406 19.25 1 94.12 451 ALA B CA 1
ATOM 7530 C C . ALA B 1 451 ? -12.375 22.359 20.766 1 94.12 451 ALA B C 1
ATOM 7532 O O . ALA B 1 451 ? -11.5 23 21.359 1 94.12 451 ALA B O 1
ATOM 7533 N N . GLY B 1 452 ? -13.234 21.609 21.344 1 91.75 452 GLY B N 1
ATOM 7534 C CA . GLY B 1 452 ? -13.227 21.469 22.797 1 91.75 452 GLY B CA 1
ATOM 7535 C C . GLY B 1 452 ? -11.93 20.891 23.328 1 91.75 452 GLY B C 1
ATOM 7536 O O . GLY B 1 452 ? -11.469 21.297 24.406 1 91.75 452 GLY B O 1
ATOM 7537 N N . GLN B 1 453 ? -11.344 20 22.609 1 91.06 453 GLN B N 1
ATOM 7538 C CA . GLN B 1 453 ? -10.109 19.344 23.047 1 91.06 453 GLN B CA 1
ATOM 7539 C C . GLN B 1 453 ? -8.906 20.25 22.812 1 91.06 453 GLN B C 1
ATOM 7541 O O . GLN B 1 453 ? -7.914 20.172 23.547 1 91.06 453 GLN B O 1
ATOM 7546 N N . MET B 1 454 ? -9.039 21.109 21.828 1 92.62 454 MET B N 1
ATOM 7547 C CA . MET B 1 454 ? -7.883 21.906 21.406 1 92.62 454 MET B CA 1
ATOM 7548 C C . MET B 1 454 ? -7.883 23.266 22.094 1 92.62 454 MET B C 1
ATOM 7550 O O . MET B 1 454 ? -6.852 23.938 22.141 1 92.62 454 MET B O 1
ATOM 7554 N N . MET B 1 455 ? -8.961 23.656 22.703 1 93.25 455 MET B N 1
ATOM 7555 C CA . MET B 1 455 ? -9.117 25.016 23.203 1 93.25 455 MET B CA 1
ATOM 7556 C C . MET B 1 455 ? -8.312 25.219 24.484 1 93.25 455 MET B C 1
ATOM 7558 O O . MET B 1 455 ? -8.078 24.25 25.234 1 93.25 455 MET B O 1
ATOM 7562 N N . ARG B 1 456 ? -7.875 26.422 24.625 1 91.56 456 ARG B N 1
ATOM 7563 C CA . ARG B 1 456 ? -7.348 26.844 25.922 1 91.56 456 ARG B CA 1
ATOM 7564 C C . ARG B 1 456 ? -8.453 27.438 26.797 1 91.56 456 ARG B C 1
ATOM 7566 O O . ARG B 1 456 ? -9.242 28.266 26.328 1 91.56 456 ARG B O 1
ATOM 7573 N N . ARG B 1 457 ? -8.492 27.109 27.953 1 89.75 457 ARG B N 1
ATOM 7574 C CA . ARG B 1 457 ? -9.609 27.484 28.812 1 89.75 457 ARG B CA 1
ATOM 7575 C C . ARG B 1 457 ? -9.305 28.766 29.578 1 89.75 457 ARG B C 1
ATOM 7577 O O . ARG B 1 457 ? -10.219 29.5 29.953 1 89.75 457 ARG B O 1
ATOM 7584 N N . ASP B 1 458 ? -8.07 29.031 29.734 1 87.5 458 ASP B N 1
ATOM 7585 C CA . ASP B 1 458 ? -7.688 30.234 30.469 1 87.5 458 ASP B CA 1
ATOM 7586 C C . ASP B 1 458 ? -7.625 31.438 29.516 1 87.5 458 ASP B C 1
ATOM 7588 O O . ASP B 1 458 ? -6.578 31.734 28.938 1 87.5 458 ASP B O 1
ATOM 7592 N N . VAL B 1 459 ? -8.781 32.125 29.359 1 89.12 459 VAL B N 1
ATOM 7593 C CA . VAL B 1 459 ? -8.867 33.25 28.438 1 89.12 459 VAL B CA 1
ATOM 7594 C C . VAL B 1 459 ? -9.273 34.531 29.203 1 89.12 459 VAL B C 1
ATOM 7596 O O . VAL B 1 459 ? -10.203 34.5 30 1 89.12 459 VAL B O 1
ATOM 7599 N N . PRO B 1 460 ? -8.453 35.594 29.016 1 92.81 460 PRO B N 1
ATOM 7600 C CA . PRO B 1 460 ? -8.883 36.844 29.641 1 92.81 460 PRO B CA 1
ATOM 7601 C C . PRO B 1 460 ? -10.242 37.344 29.125 1 92.81 460 PRO B C 1
ATOM 7603 O O . PRO B 1 460 ? -10.484 37.344 27.922 1 92.81 460 PRO B O 1
ATOM 7606 N N . ARG B 1 461 ? -11.109 37.688 30.109 1 95.19 461 ARG B N 1
ATOM 7607 C CA . ARG B 1 461 ? -12.461 38.156 29.797 1 95.19 461 ARG B CA 1
ATOM 7608 C C . ARG B 1 461 ? -12.727 39.531 30.375 1 95.19 461 ARG B C 1
ATOM 7610 O O . ARG B 1 461 ? -12.117 39.906 31.375 1 95.19 461 ARG B O 1
ATOM 7617 N N . PHE B 1 462 ? -13.508 40.312 29.703 1 95.69 462 PHE B N 1
ATOM 7618 C CA . PHE B 1 462 ? -13.875 41.656 30.156 1 95.69 462 PHE B CA 1
ATOM 7619 C C . PHE B 1 462 ? -15.273 42 29.672 1 95.69 462 PHE B C 1
ATOM 7621 O O . PHE B 1 462 ? -15.742 41.5 28.656 1 95.69 462 PHE B O 1
ATOM 7628 N N . ALA B 1 463 ? -15.922 42.875 30.453 1 95.94 463 ALA B N 1
ATOM 7629 C CA . ALA B 1 463 ? -17.281 43.25 30.125 1 95.94 463 ALA B CA 1
ATOM 7630 C C . ALA B 1 463 ? -17.312 44.219 28.938 1 95.94 463 ALA B C 1
ATOM 7632 O O . ALA B 1 463 ? -16.562 45.219 28.922 1 95.94 463 ALA B O 1
ATOM 7633 N N . ALA B 1 464 ? -18.172 43.969 28 1 95.69 464 ALA B N 1
ATOM 7634 C CA . ALA B 1 464 ? -18.25 44.75 26.781 1 95.69 464 ALA B CA 1
ATOM 7635 C C . ALA B 1 464 ? -18.781 46.156 27.047 1 95.69 464 ALA B C 1
ATOM 7637 O O . ALA B 1 464 ? -18.484 47.094 26.312 1 95.69 464 ALA B O 1
ATOM 7638 N N . ASP B 1 465 ? -19.5 46.312 28.078 1 94.31 465 ASP B N 1
ATOM 7639 C CA . ASP B 1 465 ? -20.141 47.594 28.359 1 94.31 465 ASP B CA 1
ATOM 7640 C C . ASP B 1 465 ? -19.25 48.469 29.234 1 94.31 465 ASP B C 1
ATOM 7642 O O . ASP B 1 465 ? -19.594 49.625 29.516 1 94.31 465 ASP B O 1
ATOM 7646 N N . ALA B 1 466 ? -18.109 48 29.609 1 94.75 466 ALA B N 1
ATOM 7647 C CA . ALA B 1 466 ? -17.172 48.781 30.406 1 94.75 466 ALA B CA 1
ATOM 7648 C C . ALA B 1 466 ? -16.438 49.781 29.562 1 94.75 466 ALA B C 1
ATOM 7650 O O . ALA B 1 466 ? -16.422 49.688 28.328 1 94.75 466 ALA B O 1
ATOM 7651 N N . SER B 1 467 ? -15.906 50.781 30.219 1 95.38 467 SER B N 1
ATOM 7652 C CA . SER B 1 467 ? -15.219 51.844 29.5 1 95.38 467 SER B CA 1
ATOM 7653 C C . SER B 1 467 ? -13.797 51.438 29.125 1 95.38 467 SER B C 1
ATOM 7655 O O . SER B 1 467 ? -13.227 50.531 29.719 1 95.38 467 SER B O 1
ATOM 7657 N N . VAL B 1 468 ? -13.266 52.062 28.141 1 95 468 VAL B N 1
ATOM 7658 C CA . VAL B 1 468 ? -11.898 51.844 27.688 1 95 468 VAL B CA 1
ATOM 7659 C C . VAL B 1 468 ? -10.922 52.125 28.828 1 95 468 VAL B C 1
ATOM 7661 O O . VAL B 1 468 ? -9.906 51.438 28.969 1 95 468 VAL B O 1
ATOM 7664 N N . SER B 1 469 ? -11.266 53.125 29.641 1 94.12 469 SER B N 1
ATOM 7665 C CA . SER B 1 469 ? -10.422 53.469 30.781 1 94.12 469 SER B CA 1
ATOM 7666 C C . SER B 1 469 ? -10.336 52.312 31.766 1 94.12 469 SER B C 1
ATOM 7668 O O . SER B 1 469 ? -9.242 51.969 32.25 1 94.12 469 SER B O 1
ATOM 7670 N N . ALA B 1 470 ? -11.438 51.75 32.031 1 94.81 470 ALA B N 1
ATOM 7671 C CA . ALA B 1 470 ? -11.461 50.594 32.938 1 94.81 470 ALA B CA 1
ATOM 7672 C C . ALA B 1 470 ? -10.688 49.406 32.344 1 94.81 470 ALA B C 1
ATOM 7674 O O . ALA B 1 470 ? -10.016 48.688 33.062 1 94.81 470 ALA B O 1
ATOM 7675 N N . PHE B 1 471 ? -10.859 49.25 31.078 1 95.25 471 PHE B N 1
ATOM 7676 C CA . PHE B 1 471 ? -10.148 48.219 30.359 1 95.25 471 PHE B CA 1
ATOM 7677 C C . PHE B 1 471 ? -8.641 48.406 30.469 1 95.25 471 PHE B C 1
ATOM 7679 O O . PHE B 1 471 ? -7.906 47.469 30.75 1 95.25 471 PHE B O 1
ATOM 76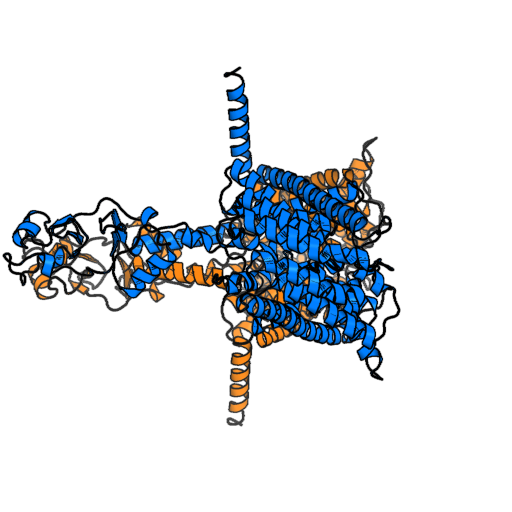86 N N . ARG B 1 472 ? -8.172 49.625 30.234 1 90.81 472 ARG B N 1
ATOM 7687 C CA . ARG B 1 472 ? -6.75 49.938 30.266 1 90.81 472 ARG B CA 1
ATOM 7688 C C . ARG B 1 472 ? -6.176 49.719 31.672 1 90.81 472 ARG B C 1
ATOM 7690 O O . ARG B 1 472 ? -5.02 49.312 31.797 1 90.81 472 ARG B O 1
ATOM 7697 N N . ASP B 1 473 ? -6.992 49.938 32.656 1 91.69 473 ASP B N 1
ATOM 7698 C CA . ASP B 1 473 ? -6.555 49.719 34.031 1 91.69 473 ASP B CA 1
ATOM 7699 C C . ASP B 1 473 ? -6.336 48.219 34.312 1 91.69 473 ASP B C 1
ATOM 7701 O O . ASP B 1 473 ? -5.387 47.875 35 1 91.69 473 ASP B O 1
ATOM 7705 N N . ARG B 1 474 ? -7.137 47.469 33.656 1 92.81 474 ARG B N 1
ATOM 7706 C CA . ARG B 1 474 ? -7.102 46.031 33.969 1 92.81 474 ARG B CA 1
ATOM 7707 C C . ARG B 1 474 ? -6.059 45.344 33.094 1 92.81 474 ARG B C 1
ATOM 7709 O O . ARG B 1 474 ? -5.426 44.375 33.531 1 92.81 474 ARG B O 1
ATOM 7716 N N . PHE B 1 475 ? -6.035 45.781 31.844 1 92.44 475 PHE B N 1
ATOM 7717 C CA . PHE B 1 475 ? -5.148 45.125 30.906 1 92.44 475 PHE B CA 1
ATOM 7718 C C . PHE B 1 475 ? -4.129 46.094 30.344 1 92.44 475 PHE B C 1
ATOM 7720 O O . PHE B 1 475 ? -4.316 46.625 29.25 1 92.44 475 PHE B O 1
ATOM 7727 N N . PRO B 1 476 ? -3.104 46.188 31.062 1 85.38 476 PRO B N 1
ATOM 7728 C CA . PRO B 1 476 ? -2.051 47.062 30.516 1 85.38 476 PRO B CA 1
ATOM 7729 C C . PRO B 1 476 ? -1.445 46.531 29.219 1 85.38 476 PRO B C 1
ATOM 7731 O O . PRO B 1 476 ? -1.585 45.344 28.922 1 85.38 476 PRO B O 1
ATOM 7734 N N . LEU B 1 477 ? -0.903 47.469 28.516 1 77.94 477 LEU B N 1
ATOM 7735 C CA . LEU B 1 477 ? -0.272 47.062 27.266 1 77.94 477 LEU B CA 1
ATOM 7736 C C . LEU B 1 477 ? 0.806 46.031 27.516 1 77.94 477 LEU B C 1
ATOM 7738 O O . LEU B 1 477 ? 1.621 46.188 28.422 1 77.94 477 LEU B O 1
ATOM 7742 N N . GLY B 1 478 ? 0.784 44.938 26.766 1 71.69 478 GLY B N 1
ATOM 7743 C CA . GLY B 1 478 ? 1.771 43.875 26.906 1 71.69 478 GLY B CA 1
ATOM 7744 C C . GLY B 1 478 ? 1.3 42.719 27.781 1 71.69 478 GLY B C 1
ATOM 7745 O O . GLY B 1 478 ? 1.903 41.656 27.766 1 71.69 478 GLY B O 1
ATOM 7746 N N . SER B 1 479 ? 0.285 42.969 28.594 1 76.5 479 SER B N 1
ATOM 7747 C CA . SER B 1 479 ? -0.21 41.906 29.484 1 76.5 479 SER B CA 1
ATOM 7748 C C . SER B 1 479 ? -0.833 40.75 28.688 1 76.5 479 SER B C 1
ATOM 7750 O O . SER B 1 479 ? -0.586 39.594 28.969 1 76.5 479 SER B O 1
ATOM 7752 N N . THR B 1 480 ? -1.684 41.062 27.828 1 83.06 480 THR B N 1
ATOM 7753 C CA . THR B 1 480 ? -2.318 40.125 26.938 1 83.06 480 THR B CA 1
ATOM 7754 C C . THR B 1 480 ? -2.572 40.75 25.562 1 83.06 480 THR B C 1
ATOM 7756 O O . THR B 1 480 ? -2.627 41.969 25.438 1 83.06 480 THR B O 1
ATOM 7759 N N . THR B 1 481 ? -2.566 39.969 24.641 1 81.88 481 THR B N 1
ATOM 7760 C CA . THR B 1 481 ? -2.711 40.5 23.297 1 81.88 481 THR B CA 1
ATOM 7761 C C . THR B 1 481 ? -4.184 40.625 22.922 1 81.88 481 THR B C 1
ATOM 7763 O O . THR B 1 481 ? -4.555 41.469 22.109 1 81.88 481 THR B O 1
ATOM 7766 N N . ARG B 1 482 ? -4.918 39.719 23.531 1 88.94 482 ARG B N 1
ATOM 7767 C CA . ARG B 1 482 ? -6.336 39.688 23.188 1 88.94 482 ARG B CA 1
ATOM 7768 C C . ARG B 1 482 ? -7.199 39.438 24.406 1 88.94 482 ARG B C 1
ATOM 7770 O O . ARG B 1 482 ? -6.781 38.719 25.328 1 88.94 482 ARG B O 1
ATOM 7777 N N . VAL B 1 483 ? -8.352 40.062 24.422 1 94.25 483 VAL B N 1
ATOM 7778 C CA . VAL B 1 483 ? -9.305 39.875 25.516 1 94.25 483 VAL B CA 1
ATOM 7779 C C . VAL B 1 483 ? -10.695 39.594 24.953 1 94.25 483 VAL B C 1
ATOM 7781 O O . VAL B 1 483 ? -11.117 40.25 23.984 1 94.25 483 VAL B O 1
ATOM 7784 N N . VAL B 1 484 ? -11.352 38.625 25.547 1 95.44 484 VAL B N 1
ATOM 7785 C CA . VAL B 1 484 ? -12.703 38.25 25.125 1 95.44 484 VAL B CA 1
ATOM 7786 C C . VAL B 1 484 ? -13.719 39.156 25.828 1 95.44 484 VAL B C 1
ATOM 7788 O O . VAL B 1 484 ? -13.648 39.344 27.047 1 95.44 484 VAL B O 1
ATOM 7791 N N . LEU B 1 485 ? -14.578 39.688 25.047 1 96 485 LEU B N 1
ATOM 7792 C CA . LEU B 1 485 ? -15.617 40.562 25.594 1 96 485 LEU B CA 1
ATOM 7793 C C . LEU B 1 485 ? -16.891 39.781 25.859 1 96 485 LEU B C 1
ATOM 7795 O O . LEU B 1 485 ? -17.281 38.906 25.078 1 96 485 LEU B O 1
ATOM 7799 N N . LEU B 1 486 ? -17.469 40.094 26.969 1 95.75 486 LEU B N 1
ATOM 7800 C CA . LEU B 1 486 ? -18.719 39.469 27.359 1 95.75 486 LEU B CA 1
ATOM 7801 C C . LEU B 1 486 ? -19.859 40.469 27.422 1 95.75 486 LEU B C 1
ATOM 7803 O O . LEU B 1 486 ? -19.656 41.625 27.828 1 95.75 486 LEU B O 1
ATOM 7807 N N . ASP B 1 487 ? -21 40.031 26.969 1 92.94 487 ASP B N 1
ATOM 7808 C CA . ASP B 1 487 ? -22.156 40.938 27.078 1 92.94 487 ASP B CA 1
ATOM 7809 C C . ASP B 1 487 ? -22.75 40.875 28.484 1 92.94 487 ASP B C 1
ATOM 7811 O O . ASP B 1 487 ? -22.156 40.281 29.391 1 92.94 487 ASP B O 1
ATOM 7815 N N . GLY B 1 488 ? -23.781 41.625 28.672 1 90.56 488 GLY B N 1
ATOM 7816 C CA . GLY B 1 488 ? -24.406 41.75 29.984 1 90.56 488 GLY B CA 1
ATOM 7817 C C . GLY B 1 488 ? -24.875 40.438 30.547 1 90.56 488 GLY B C 1
ATOM 7818 O O . GLY B 1 488 ? -24.984 40.281 31.766 1 90.56 488 GLY B O 1
ATOM 7819 N N . GLU B 1 489 ? -25.047 39.469 29.734 1 90.94 489 GLU B N 1
ATOM 7820 C CA . GLU B 1 489 ? -25.531 38.156 30.172 1 90.94 489 GLU B CA 1
ATOM 7821 C C . GLU B 1 489 ? -24.391 37.156 30.297 1 90.94 489 GLU B C 1
ATOM 7823 O O . GLU B 1 489 ? -24.609 35.969 30.562 1 90.94 489 GLU B O 1
ATOM 7828 N N . GLY B 1 490 ? -23.188 37.625 30 1 90.38 490 GLY B N 1
ATOM 7829 C CA . GLY B 1 490 ? -22.031 36.75 30.125 1 90.38 490 GLY B CA 1
ATOM 7830 C C . GLY B 1 490 ? -21.766 35.938 28.859 1 90.38 490 GLY B C 1
ATOM 7831 O O . GLY B 1 490 ? -21.031 34.969 28.891 1 90.38 490 GLY B O 1
ATOM 7832 N N . HIS B 1 491 ? -22.438 36.375 27.844 1 93.31 491 HIS B N 1
ATOM 7833 C CA . HIS B 1 491 ? -22.25 35.656 26.578 1 93.31 491 HIS B CA 1
ATOM 7834 C C . HIS B 1 491 ? -21.172 36.344 25.734 1 93.31 491 HIS B C 1
ATOM 7836 O O . HIS B 1 491 ? -20.859 37.5 25.938 1 93.31 491 HIS B O 1
ATOM 7842 N N . TYR B 1 492 ? -20.688 35.594 24.812 1 94.12 492 TYR B N 1
ATOM 7843 C CA . TYR B 1 492 ? -19.641 36.062 23.922 1 94.12 492 TYR B CA 1
ATOM 7844 C C . TYR B 1 492 ? -20.109 37.312 23.156 1 94.12 492 TYR B C 1
ATOM 7846 O O . TYR B 1 492 ? -21.188 37.312 22.562 1 94.12 492 TYR B O 1
ATOM 7854 N N . ALA B 1 493 ? -19.219 38.375 23.188 1 94 493 ALA B N 1
ATOM 7855 C CA . ALA B 1 493 ? -19.594 39.594 22.516 1 94 493 ALA B CA 1
ATOM 7856 C C . ALA B 1 493 ? -18.469 40.094 21.609 1 94 493 ALA B C 1
ATOM 7858 O O . ALA B 1 493 ? -18.5 41.219 21.125 1 94 493 ALA B O 1
ATOM 7859 N N . GLY B 1 494 ? -17.484 39.25 21.438 1 93.56 494 GLY B N 1
ATOM 7860 C CA . GLY B 1 494 ? -16.422 39.656 20.531 1 93.56 494 GLY B CA 1
ATOM 7861 C C . GLY B 1 494 ? -15.039 39.562 21.172 1 93.56 494 GLY B C 1
ATOM 7862 O O . GLY B 1 494 ? -14.906 39.125 22.312 1 93.56 494 GLY B O 1
ATOM 7863 N N . ILE B 1 495 ? -14.016 39.938 20.359 1 94 495 ILE B N 1
ATOM 7864 C CA . ILE B 1 495 ? -12.633 39.938 20.812 1 94 495 ILE B CA 1
ATOM 7865 C C . ILE B 1 495 ? -12.008 41.312 20.547 1 94 495 ILE B C 1
ATOM 7867 O O . ILE B 1 495 ? -12.281 41.938 19.516 1 94 495 ILE B O 1
ATOM 7871 N N . VAL B 1 496 ? -11.289 41.812 21.547 1 93.25 496 VAL B N 1
ATOM 7872 C CA . VAL B 1 496 ? -10.625 43.094 21.359 1 93.25 496 VAL B CA 1
ATOM 7873 C C . VAL B 1 496 ? -9.109 42.938 21.484 1 93.25 496 VAL B C 1
ATOM 7875 O O . VAL B 1 496 ? -8.633 42.156 22.328 1 93.25 496 VAL B O 1
ATOM 7878 N N . ASP B 1 497 ? -8.422 43.469 20.578 1 89.5 497 ASP B N 1
ATOM 7879 C CA . ASP B 1 497 ? -6.965 43.562 20.688 1 89.5 497 ASP B CA 1
ATOM 7880 C C . ASP B 1 497 ? -6.543 44.594 21.719 1 89.5 497 ASP B C 1
ATOM 7882 O O . ASP B 1 497 ? -6.969 45.75 21.656 1 89.5 497 ASP B O 1
ATOM 7886 N N . THR B 1 498 ? -5.73 44.219 22.609 1 87.44 498 THR B N 1
ATOM 7887 C CA . THR B 1 498 ? -5.293 45.125 23.656 1 87.44 498 THR B CA 1
ATOM 7888 C C . THR B 1 498 ? -4.641 46.375 23.047 1 87.44 498 THR B C 1
ATOM 7890 O O . THR B 1 498 ? -4.848 47.5 23.516 1 87.44 498 THR B O 1
ATOM 7893 N N . ALA B 1 499 ? -3.936 46.156 21.953 1 80.88 499 ALA B N 1
ATOM 7894 C CA . ALA B 1 499 ? -3.264 47.281 21.281 1 80.88 499 ALA B CA 1
ATOM 7895 C C . ALA B 1 499 ? -4.273 48.281 20.734 1 80.88 499 ALA B C 1
ATOM 7897 O O . ALA B 1 499 ? -4.039 49.5 20.781 1 80.88 499 ALA B O 1
ATOM 7898 N N . ALA B 1 500 ? -5.32 47.812 20.297 1 84.81 500 ALA B N 1
ATOM 7899 C CA . ALA B 1 500 ? -6.352 48.688 19.75 1 84.81 500 ALA B CA 1
ATOM 7900 C C . ALA B 1 500 ? -7.004 49.531 20.844 1 84.81 500 ALA B C 1
ATOM 7902 O O . ALA B 1 500 ? -7.363 50.688 20.625 1 84.81 500 ALA B O 1
ATOM 7903 N N . ALA B 1 501 ? -7.137 48.969 21.984 1 87.88 501 ALA B N 1
ATOM 7904 C CA . ALA B 1 501 ? -7.762 49.656 23.109 1 87.88 501 ALA B CA 1
ATOM 7905 C C . ALA B 1 501 ? -6.852 50.75 23.656 1 87.88 501 ALA B C 1
ATOM 7907 O O . ALA B 1 501 ? -7.324 51.719 24.281 1 87.88 501 ALA B O 1
ATOM 7908 N N . TRP B 1 502 ? -5.625 50.625 23.375 1 85.5 502 TRP B N 1
ATOM 7909 C CA . TRP B 1 502 ? -4.664 51.562 23.906 1 85.5 502 TRP B CA 1
ATOM 7910 C C . TRP B 1 502 ? -4.312 52.656 22.875 1 85.5 502 TRP B C 1
ATOM 7912 O O . TRP B 1 502 ? -3.459 53.5 23.125 1 85.5 502 TRP B O 1
ATOM 7922 N N . SER B 1 503 ? -4.934 52.531 21.75 1 81.75 503 SER B N 1
ATOM 7923 C CA . SER B 1 503 ? -4.723 53.562 20.734 1 81.75 503 SER B CA 1
ATOM 7924 C C . SER B 1 503 ? -5.102 54.938 21.281 1 81.75 503 SER B C 1
ATOM 7926 O O . SER B 1 503 ? -6.133 55.094 21.938 1 81.75 503 SER B O 1
ATOM 7928 N N . PRO B 1 504 ? -4.305 55.938 20.953 1 77.06 504 PRO B N 1
ATOM 7929 C CA . PRO B 1 504 ? -4.605 57.281 21.453 1 77.06 504 PRO B CA 1
ATOM 7930 C C . PRO B 1 504 ? -5.871 57.844 20.828 1 77.06 504 PRO B C 1
ATOM 7932 O O . PRO B 1 504 ? -6.461 58.781 21.375 1 77.06 504 PRO B O 1
ATOM 7935 N N . GLU B 1 505 ? -6.227 57.281 19.781 1 82.19 505 GLU B N 1
ATOM 7936 C CA . GLU B 1 505 ? -7.391 57.812 19.078 1 82.19 505 GLU B CA 1
ATOM 7937 C C . GLU B 1 505 ? -8.688 57.406 19.781 1 82.19 505 GLU B C 1
ATOM 7939 O O . GLU B 1 505 ? -9.742 58 19.531 1 82.19 505 GLU B O 1
ATOM 7944 N N . VAL B 1 506 ? -8.508 56.531 20.719 1 88.56 506 VAL B N 1
ATOM 7945 C CA . VAL B 1 506 ? -9.711 56.031 21.375 1 88.56 506 VAL B CA 1
ATOM 7946 C C . VAL B 1 506 ? -9.969 56.812 22.672 1 88.56 506 VAL B C 1
ATOM 7948 O O . VAL B 1 506 ? -9.086 56.875 23.531 1 88.56 506 VAL B O 1
ATOM 7951 N N . GLU B 1 507 ? -11.148 57.312 22.781 1 90.81 507 GLU B N 1
ATOM 7952 C CA . GLU B 1 507 ? -11.508 58.062 23.984 1 90.81 507 GLU B CA 1
ATOM 7953 C C . GLU B 1 507 ? -11.734 57.125 25.172 1 90.81 507 GLU B C 1
ATOM 7955 O O . GLU B 1 507 ? -12.383 56.094 25.047 1 90.81 507 GLU B O 1
ATOM 7960 N N . PRO B 1 508 ? -11.258 57.469 26.297 1 91.5 508 PRO B N 1
ATOM 7961 C CA . PRO B 1 508 ? -11.336 56.625 27.484 1 91.5 508 PRO B CA 1
ATOM 7962 C C . PRO B 1 508 ? -12.773 56.406 27.938 1 91.5 508 PRO B C 1
ATOM 7964 O O . PRO B 1 508 ? -13.062 55.375 28.609 1 91.5 508 PRO B O 1
ATOM 7967 N N . VAL B 1 509 ? -13.664 57.219 27.562 1 91.44 509 VAL B N 1
ATOM 7968 C CA . VAL B 1 509 ? -15.016 57.156 28.094 1 91.44 509 VAL B CA 1
ATOM 7969 C C . VAL B 1 509 ? -15.859 56.219 27.25 1 91.44 509 VAL B C 1
ATOM 7971 O O . VAL B 1 509 ? -16.875 55.688 27.719 1 91.44 509 VAL B O 1
ATOM 7974 N N . VAL B 1 510 ? -15.406 55.875 26.078 1 93.12 510 VAL B N 1
ATOM 7975 C CA . VAL B 1 510 ? -16.172 55.031 25.172 1 93.12 510 VAL B CA 1
ATOM 7976 C C . VAL B 1 510 ? -16.188 53.594 25.672 1 93.12 510 VAL B C 1
ATOM 7978 O O . VAL B 1 510 ? -15.281 53.188 26.406 1 93.12 510 VAL B O 1
ATOM 7981 N N . GLU B 1 511 ? -17.297 52.906 25.312 1 94.62 511 GLU B N 1
ATOM 7982 C CA . GLU B 1 511 ? -17.406 51.5 25.688 1 94.62 511 GLU B CA 1
ATOM 7983 C C . GLU B 1 511 ? -16.438 50.625 24.891 1 94.62 511 GLU B C 1
ATOM 7985 O O . GLU B 1 511 ? -16.312 50.781 23.672 1 94.62 511 GLU B O 1
ATOM 7990 N N . ILE B 1 512 ? -15.781 49.688 25.625 1 94.69 512 ILE B N 1
ATOM 7991 C CA . ILE B 1 512 ? -14.758 48.844 25 1 94.69 512 ILE B CA 1
ATOM 7992 C C . ILE B 1 512 ? -15.398 47.938 23.953 1 94.69 512 ILE B C 1
ATOM 7994 O O . ILE B 1 512 ? -14.742 47.531 22.984 1 94.69 512 ILE B O 1
ATOM 7998 N N . GLY B 1 513 ? -16.688 47.625 24.109 1 94.69 513 GLY B N 1
ATOM 7999 C CA . GLY B 1 513 ? -17.406 46.781 23.188 1 94.69 513 GLY B CA 1
ATOM 8000 C C . GLY B 1 513 ? -17.391 47.312 21.766 1 94.69 513 GLY B C 1
ATOM 8001 O O . GLY B 1 513 ? -17.516 46.531 20.797 1 94.69 513 GLY B O 1
ATOM 8002 N N . THR B 1 514 ? -17.219 48.562 21.562 1 92.69 514 THR B N 1
ATOM 8003 C CA . THR B 1 514 ? -17.219 49.188 20.234 1 92.69 514 THR B CA 1
ATOM 8004 C C . THR B 1 514 ? -15.961 48.812 19.469 1 92.69 514 THR B C 1
ATOM 8006 O O . THR B 1 514 ? -15.938 48.906 18.234 1 92.69 514 THR B O 1
ATOM 8009 N N . LEU B 1 515 ? -14.969 48.406 20.203 1 92.81 515 LEU B N 1
ATOM 8010 C CA . LEU B 1 515 ? -13.711 48.031 19.578 1 92.81 515 LEU B CA 1
ATOM 8011 C C . LEU B 1 515 ? -13.672 46.5 19.328 1 92.81 515 LEU B C 1
ATOM 8013 O O . LEU B 1 515 ? -12.719 46 18.719 1 92.81 515 LEU B O 1
ATOM 8017 N N . GLY B 1 516 ? -14.711 45.906 19.781 1 92.88 516 GLY B N 1
ATOM 8018 C CA . GLY B 1 516 ? -14.742 44.469 19.641 1 92.88 516 GLY B CA 1
ATOM 8019 C C . GLY B 1 516 ? -14.891 44 18.203 1 92.88 516 GLY B C 1
ATOM 8020 O O . GLY B 1 516 ? -15.602 44.625 17.406 1 92.88 516 GLY B O 1
ATOM 8021 N N . LYS B 1 517 ? -14.18 42.906 17.844 1 91.38 517 LYS B N 1
ATOM 8022 C CA . LYS B 1 517 ? -14.258 42.312 16.516 1 91.38 517 LYS B CA 1
ATOM 8023 C C . LYS B 1 517 ? -14.859 40.906 16.562 1 91.38 517 LYS B C 1
ATOM 8025 O O . LYS B 1 517 ? -14.883 40.281 17.625 1 91.38 517 LYS B O 1
ATOM 8030 N N . LEU B 1 518 ? -15.484 40.438 15.516 1 91.94 518 LEU B N 1
ATOM 8031 C CA . LEU B 1 518 ? -15.953 39.094 15.266 1 91.94 518 LEU B CA 1
ATOM 8032 C C . LEU B 1 518 ? -16.984 38.688 16.297 1 91.94 518 LEU B C 1
ATOM 8034 O O . LEU B 1 518 ? -16.875 37.594 16.906 1 91.94 518 LEU B O 1
ATOM 8038 N N . PRO B 1 519 ? -17.938 39.5 16.547 1 89.88 519 PRO B N 1
ATOM 8039 C CA . PRO B 1 519 ? -18.922 39.156 17.578 1 89.88 519 PRO B CA 1
ATOM 8040 C C . PRO B 1 519 ? -19.734 37.906 17.219 1 89.88 519 PRO B C 1
ATOM 8042 O O . PRO B 1 519 ? -20.281 37.25 18.094 1 89.88 519 PRO B O 1
ATOM 8045 N N . GLN B 1 520 ? -19.75 37.531 15.914 1 88.94 520 GLN B N 1
ATOM 8046 C CA . GLN B 1 520 ? -20.578 36.406 15.5 1 88.94 520 GLN B CA 1
ATOM 8047 C C . GLN B 1 520 ? -19.734 35.188 15.195 1 88.94 520 GLN B C 1
ATOM 8049 O O . GLN B 1 520 ? -20.266 34.094 14.898 1 88.94 520 GLN B O 1
ATOM 8054 N N . ALA B 1 521 ? -18.531 35.281 15.266 1 91.31 521 ALA B N 1
ATOM 8055 C CA . ALA B 1 521 ? -17.656 34.188 14.898 1 91.31 521 ALA B CA 1
ATOM 8056 C C . ALA B 1 521 ? -17.328 33.312 16.125 1 91.31 521 ALA B C 1
ATOM 8058 O O . ALA B 1 521 ? -16.562 33.75 16.984 1 91.31 521 ALA B O 1
ATOM 8059 N N . ARG B 1 522 ? -17.953 32.219 16.25 1 92.62 522 ARG B N 1
ATOM 8060 C CA . ARG B 1 522 ? -17.672 31.312 17.344 1 92.62 522 ARG B CA 1
ATOM 8061 C C . ARG B 1 522 ? -17.641 29.859 16.859 1 92.62 522 ARG B C 1
ATOM 8063 O O . ARG B 1 522 ? -18.234 29.531 15.828 1 92.62 522 ARG B O 1
ATOM 8070 N N . LEU B 1 523 ? -16.906 29.094 17.578 1 94.94 523 LEU B N 1
ATOM 8071 C CA . LEU B 1 523 ? -16.812 27.672 17.281 1 94.94 523 LEU B CA 1
ATOM 8072 C C . LEU B 1 523 ? -17.594 26.844 18.297 1 94.94 523 LEU B C 1
ATOM 8074 O O . LEU B 1 523 ? -17.625 27.188 19.484 1 94.94 523 LEU B O 1
ATOM 8078 N N . ALA B 1 524 ? -18.234 25.859 17.828 1 94.06 524 ALA B N 1
ATOM 8079 C CA . ALA B 1 524 ? -18.844 24.906 18.75 1 94.06 524 ALA B CA 1
ATOM 8080 C C . ALA B 1 524 ? -17.812 23.891 19.25 1 94.06 524 ALA B C 1
ATOM 8082 O O . ALA B 1 524 ? -16.906 23.5 18.5 1 94.06 524 ALA B O 1
ATOM 8083 N N . PRO B 1 525 ? -17.953 23.531 20.5 1 93.12 525 PRO B N 1
ATOM 8084 C CA . PRO B 1 525 ? -16.969 22.609 21.078 1 93.12 525 PRO B CA 1
ATOM 8085 C C . PRO B 1 525 ? -16.906 21.281 20.328 1 93.12 525 PRO B C 1
ATOM 8087 O O . PRO B 1 525 ? -15.867 20.609 20.328 1 93.12 525 PRO B O 1
ATOM 8090 N N . GLU B 1 526 ? -17.906 20.859 19.594 1 91.5 526 GLU B N 1
ATOM 8091 C CA . GLU B 1 526 ? -17.984 19.547 18.953 1 91.5 526 GLU B CA 1
ATOM 8092 C C . GLU B 1 526 ? -17.422 19.594 17.531 1 91.5 526 GLU B C 1
ATOM 8094 O O . GLU B 1 526 ? -17.266 18.562 16.875 1 91.5 526 GLU B O 1
ATOM 8099 N N . MET B 1 527 ? -17.062 20.828 17.141 1 90.31 527 MET B N 1
ATOM 8100 C CA . MET B 1 527 ? -16.547 20.969 15.781 1 90.31 527 MET B CA 1
ATOM 8101 C C . MET B 1 527 ? -15.211 20.266 15.633 1 90.31 527 MET B C 1
ATOM 8103 O O . MET B 1 527 ? -14.32 20.422 16.469 1 90.31 527 MET B O 1
ATOM 8107 N N . GLY B 1 528 ? -15.109 19.438 14.594 1 89.94 528 GLY B N 1
ATOM 8108 C CA . GLY B 1 528 ? -1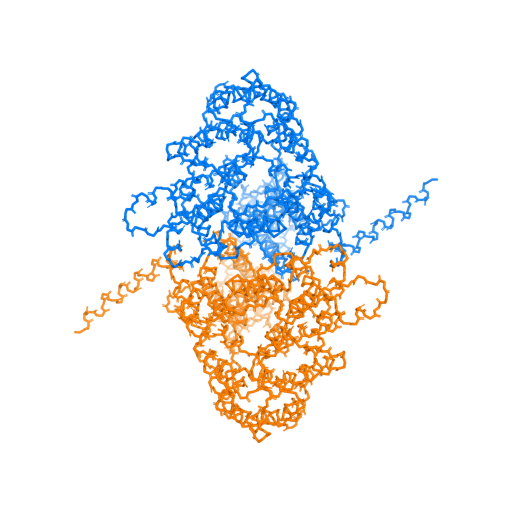3.836 18.797 14.289 1 89.94 528 GLY B CA 1
ATOM 8109 C C . GLY B 1 528 ? -12.805 19.766 13.727 1 89.94 528 GLY B C 1
ATOM 8110 O O . GLY B 1 528 ? -13.148 20.875 13.32 1 89.94 528 GLY B O 1
ATOM 8111 N N . ILE B 1 529 ? -11.625 19.344 13.75 1 89.81 529 ILE B N 1
ATOM 8112 C CA . ILE B 1 529 ? -10.508 20.219 13.398 1 89.81 529 ILE B CA 1
ATOM 8113 C C . ILE B 1 529 ? -10.672 20.703 11.961 1 89.81 529 ILE B C 1
ATOM 8115 O O . ILE B 1 529 ? -10.297 21.828 11.633 1 89.81 529 ILE B O 1
ATOM 8119 N N . GLY B 1 530 ? -11.203 19.844 11.062 1 85.44 530 GLY B N 1
ATOM 8120 C CA . GLY B 1 530 ? -11.461 20.312 9.703 1 85.44 530 GLY B CA 1
ATOM 8121 C C . GLY B 1 530 ? -12.383 21.516 9.641 1 85.44 530 GLY B C 1
ATOM 8122 O O . GLY B 1 530 ? -12.078 22.5 8.977 1 85.44 530 GLY B O 1
ATOM 8123 N N . ALA B 1 531 ? -13.43 21.438 10.312 1 87.12 531 ALA B N 1
ATOM 8124 C CA . ALA B 1 531 ? -14.398 22.531 10.375 1 87.12 531 ALA B CA 1
ATOM 8125 C C . ALA B 1 531 ? -13.797 23.75 11.062 1 87.12 531 ALA B C 1
ATOM 8127 O O . ALA B 1 531 ? -14.094 24.891 10.688 1 87.12 531 ALA B O 1
ATOM 8128 N N . VAL B 1 532 ? -13.016 23.484 12.078 1 91.81 532 VAL B N 1
ATOM 8129 C CA . VAL B 1 532 ? -12.359 24.562 12.805 1 91.81 532 VAL B CA 1
ATOM 8130 C C . VAL B 1 532 ? -11.453 25.344 11.859 1 91.81 532 VAL B C 1
ATOM 8132 O O . VAL B 1 532 ? -11.492 26.578 11.828 1 91.81 532 VAL B O 1
ATOM 8135 N N . LEU B 1 533 ? -10.68 24.641 11.07 1 87.44 533 LEU B N 1
ATOM 8136 C CA . LEU B 1 533 ? -9.758 25.297 10.148 1 87.44 533 LEU B CA 1
ATOM 8137 C C . LEU B 1 533 ? -10.516 26.031 9.047 1 87.44 533 LEU B C 1
ATOM 8139 O O . LEU B 1 533 ? -10.094 27.109 8.609 1 87.44 533 LEU B O 1
ATOM 8143 N N . GLU B 1 534 ? -11.586 25.422 8.617 1 86.56 534 GLU B N 1
ATOM 8144 C CA . GLU B 1 534 ? -12.422 26.109 7.637 1 86.56 534 GLU B CA 1
ATOM 8145 C C . GLU B 1 534 ? -12.992 27.406 8.195 1 86.56 534 GLU B C 1
ATOM 8147 O O . GLU B 1 534 ? -13.109 28.406 7.477 1 86.56 534 GLU B O 1
ATOM 8152 N N . ALA B 1 535 ? -13.344 27.375 9.398 1 90.12 535 ALA B N 1
ATOM 8153 C CA . ALA B 1 535 ? -13.852 28.578 10.062 1 90.12 535 ALA B CA 1
ATOM 8154 C C . ALA B 1 535 ? -12.789 29.656 10.117 1 90.12 535 ALA B C 1
ATOM 8156 O O . ALA B 1 535 ? -13.078 30.844 9.891 1 90.12 535 ALA B O 1
ATOM 8157 N N . PHE B 1 536 ? -11.586 29.281 10.492 1 88.31 536 PHE B N 1
ATOM 8158 C CA . PHE B 1 536 ? -10.492 30.25 10.516 1 88.31 536 PHE B CA 1
ATOM 8159 C C . PHE B 1 536 ? -10.266 30.844 9.133 1 88.31 536 PHE B C 1
ATOM 8161 O O . PHE B 1 536 ? -10.008 32.062 9.016 1 88.31 536 PHE B O 1
ATOM 8168 N N . ASP B 1 537 ? -10.367 30.016 8.125 1 82.31 537 ASP B N 1
ATOM 8169 C CA . ASP B 1 537 ? -10.164 30.484 6.762 1 82.31 537 ASP B CA 1
ATOM 8170 C C . ASP B 1 537 ? -11.281 31.438 6.336 1 82.31 537 ASP B C 1
ATOM 8172 O O . ASP B 1 537 ? -11.031 32.406 5.609 1 82.31 537 ASP B O 1
ATOM 8176 N N . ARG B 1 538 ? -12.461 31.156 6.777 1 83.75 538 ARG B N 1
ATOM 8177 C CA . ARG B 1 538 ? -13.625 31.953 6.406 1 83.75 538 ARG B CA 1
ATOM 8178 C C . ARG B 1 538 ? -13.602 33.312 7.098 1 83.75 538 ARG B C 1
ATOM 8180 O O . ARG B 1 538 ? -13.867 34.344 6.473 1 83.75 538 ARG B O 1
ATOM 8187 N N . VAL B 1 539 ? -13.266 33.344 8.344 1 85.25 539 VAL B N 1
ATOM 8188 C CA . VAL B 1 539 ? -13.359 34.562 9.164 1 85.25 539 VAL B CA 1
ATOM 8189 C C . VAL B 1 539 ? -12.047 35.344 9.094 1 85.25 539 VAL B C 1
ATOM 8191 O O . VAL B 1 539 ? -12.016 36.531 9.352 1 85.25 539 VAL B O 1
ATOM 8194 N N . VAL B 1 540 ? -10.984 34.719 8.602 1 80.06 540 VAL B N 1
ATOM 8195 C CA . VAL B 1 540 ? -9.641 35.281 8.547 1 80.06 540 VAL B CA 1
ATOM 8196 C C . VAL B 1 540 ? -9.281 35.875 9.906 1 80.06 540 VAL B C 1
ATOM 8198 O O . VAL B 1 540 ? -9.117 37.094 10.031 1 80.06 540 VAL B O 1
ATOM 8201 N N . ALA B 1 541 ? -9.32 35.125 10.922 1 83 541 ALA B N 1
ATOM 8202 C CA . ALA B 1 541 ? -9.023 35.5 12.297 1 83 541 ALA B CA 1
ATOM 8203 C C . ALA B 1 541 ? -7.848 34.719 12.859 1 83 541 ALA B C 1
ATOM 8205 O O . ALA B 1 541 ? -7.543 33.625 12.391 1 83 541 ALA B O 1
ATOM 8206 N N . ASP B 1 542 ? -7.172 35.312 13.828 1 84.38 542 ASP B N 1
ATOM 8207 C CA . ASP B 1 542 ? -6.062 34.656 14.492 1 84.38 542 ASP B CA 1
ATOM 8208 C C . ASP B 1 542 ? -6.555 33.781 15.648 1 84.38 542 ASP B C 1
ATOM 8210 O O . ASP B 1 542 ? -5.895 32.812 16.031 1 84.38 542 ASP B O 1
ATOM 8214 N N . ASP B 1 543 ? -7.68 34.219 16.172 1 90.38 543 ASP B N 1
ATOM 8215 C CA . ASP B 1 543 ? -8.266 33.5 17.297 1 90.38 543 ASP B CA 1
ATOM 8216 C C . ASP B 1 543 ? -9.789 33.406 17.156 1 90.38 543 ASP B C 1
ATOM 8218 O O . ASP B 1 543 ? -10.422 34.344 16.641 1 90.38 543 ASP B O 1
ATOM 8222 N N . LEU B 1 544 ? -10.266 32.312 17.562 1 93.81 544 LEU B N 1
ATOM 8223 C CA . LEU B 1 544 ? -11.711 32.156 17.641 1 93.81 544 LEU B CA 1
ATOM 8224 C C . LEU B 1 544 ? -12.125 31.578 19 1 93.81 544 LEU B C 1
ATOM 8226 O O . LEU B 1 544 ? -11.406 30.75 19.578 1 93.81 544 LEU B O 1
ATOM 8230 N N . VAL B 1 545 ? -13.203 32.062 19.438 1 94.94 545 VAL B N 1
ATOM 8231 C CA . VAL B 1 545 ? -13.711 31.641 20.734 1 94.94 545 VAL B CA 1
ATOM 8232 C C . VAL B 1 545 ? -14.539 30.359 20.562 1 94.94 545 VAL B C 1
ATOM 8234 O O . VAL B 1 545 ? -15.203 30.172 19.531 1 94.94 545 VAL B O 1
ATOM 8237 N N . VAL B 1 546 ? -14.359 29.453 21.484 1 95.88 546 VAL B N 1
ATOM 8238 C CA . VAL B 1 546 ? -15.227 28.281 21.578 1 95.88 546 VAL B CA 1
ATOM 8239 C C . VAL B 1 546 ? -16.359 28.562 22.562 1 95.88 546 VAL B C 1
ATOM 8241 O O . VAL B 1 546 ? -16.125 28.875 23.734 1 95.88 546 VAL B O 1
ATOM 8244 N N . ALA B 1 547 ? -17.531 28.547 22.062 1 94.06 547 ALA B N 1
ATOM 8245 C CA . ALA B 1 547 ? -18.688 28.859 22.906 1 94.06 547 ALA B CA 1
ATOM 8246 C C . ALA B 1 547 ? -19.656 27.688 22.984 1 94.06 547 ALA B C 1
ATOM 8248 O O . ALA B 1 547 ? -19.797 26.938 22.016 1 94.06 547 ALA B O 1
ATOM 8249 N N . GLY B 1 548 ? -20.156 27.531 24.109 1 90.38 548 GLY B N 1
ATOM 8250 C CA . GLY B 1 548 ? -21.172 26.516 24.281 1 90.38 548 GLY B CA 1
ATOM 8251 C C . GLY B 1 548 ? -22.484 26.859 23.609 1 90.38 548 GLY B C 1
ATOM 8252 O O . GLY B 1 548 ? -22.641 27.953 23.062 1 90.38 548 GLY B O 1
ATOM 8253 N N . PRO B 1 549 ? -23.422 25.891 23.625 1 87.06 549 PRO B N 1
ATOM 8254 C CA . PRO B 1 549 ? -24.719 26.109 23 1 87.06 549 PRO B CA 1
ATOM 8255 C C . PRO B 1 549 ? -25.469 27.312 23.609 1 87.06 549 PRO B C 1
ATOM 8257 O O . PRO B 1 549 ? -26.234 27.969 22.922 1 87.06 549 PRO B O 1
ATOM 8260 N N . ASP B 1 550 ? -25.156 27.656 24.844 1 85.31 550 ASP B N 1
ATOM 8261 C CA . ASP B 1 550 ? -25.828 28.75 25.547 1 85.31 550 ASP B CA 1
ATOM 8262 C C . ASP B 1 550 ? -25.094 30.078 25.328 1 85.31 550 ASP B C 1
ATOM 8264 O O . ASP B 1 550 ? -25.516 31.109 25.859 1 85.31 550 ASP B O 1
ATOM 8268 N N . GLY B 1 551 ? -24.016 30.031 24.656 1 86.62 551 GLY B N 1
ATOM 8269 C CA . GLY B 1 551 ? -23.281 31.234 24.375 1 86.62 551 GLY B CA 1
ATOM 8270 C C . GLY B 1 551 ? -22.141 31.484 25.344 1 86.62 551 GLY B C 1
ATOM 8271 O O . GLY B 1 551 ? -21.391 32.438 25.203 1 86.62 551 GLY B O 1
ATOM 8272 N N . ASP B 1 552 ? -22 30.562 26.297 1 91.44 552 ASP B N 1
ATOM 8273 C CA . ASP B 1 552 ? -20.938 30.703 27.266 1 91.44 552 ASP B CA 1
ATOM 8274 C C . ASP B 1 552 ? -19.562 30.484 26.609 1 91.44 552 ASP B C 1
ATOM 8276 O O . ASP B 1 552 ? -19.406 29.594 25.781 1 91.44 552 ASP B O 1
ATOM 8280 N N . VAL B 1 553 ? -18.688 31.359 27.047 1 93.81 553 VAL B N 1
ATOM 8281 C CA . VAL B 1 553 ? -17.328 31.219 26.516 1 93.81 553 VAL B CA 1
ATOM 8282 C C . VAL B 1 553 ? -16.609 30.078 27.219 1 93.81 553 VAL B C 1
ATOM 8284 O O . VAL B 1 553 ? -16.422 30.125 28.438 1 93.81 553 VAL B O 1
ATOM 8287 N N . LEU B 1 554 ? -16.266 29.062 26.5 1 94 554 LEU B N 1
ATOM 8288 C CA . LEU B 1 554 ? -15.602 27.906 27.062 1 94 554 LEU B CA 1
ATOM 8289 C C . LEU B 1 554 ? -14.086 28.016 26.938 1 94 554 LEU B C 1
ATOM 8291 O O . LEU B 1 554 ? -13.344 27.5 27.766 1 94 554 LEU B O 1
ATOM 8295 N N . GLY B 1 555 ? -13.664 28.609 25.922 1 94.31 555 GLY B N 1
ATOM 8296 C CA . GLY B 1 555 ? -12.234 28.734 25.688 1 94.31 555 GLY B CA 1
ATOM 8297 C C . GLY B 1 555 ? -11.906 29.453 24.391 1 94.31 555 GLY B C 1
ATOM 8298 O O . GLY B 1 555 ? -12.773 30.125 23.812 1 94.31 555 GLY B O 1
ATOM 8299 N N . LEU B 1 556 ? -10.578 29.438 24.047 1 94.44 556 LEU B N 1
ATOM 8300 C CA . LEU B 1 556 ? -10.07 30.125 22.859 1 94.44 556 LEU B CA 1
ATOM 8301 C C . LEU B 1 556 ? -9.102 29.234 22.109 1 94.44 556 LEU B C 1
ATOM 8303 O O . LEU B 1 556 ? -8.344 28.469 22.703 1 94.44 556 LEU B O 1
ATOM 8307 N N . ILE B 1 557 ? -9.242 29.172 20.797 1 93.75 557 ILE B N 1
ATOM 8308 C CA . ILE B 1 557 ? -8.312 28.438 19.938 1 93.75 557 ILE B CA 1
ATOM 8309 C C . ILE B 1 557 ? -7.617 29.406 18.984 1 93.75 557 ILE B C 1
ATOM 8311 O O . ILE B 1 557 ? -8.266 30.266 18.375 1 93.75 557 ILE B O 1
ATOM 8315 N N . THR B 1 558 ? -6.32 29.359 18.953 1 89.62 558 THR B N 1
ATOM 8316 C CA . THR B 1 558 ? -5.586 30.156 17.969 1 89.62 558 THR B CA 1
ATOM 8317 C C . THR B 1 558 ? -5.434 29.375 16.672 1 89.62 558 THR B C 1
ATOM 8319 O O . THR B 1 558 ? -5.402 28.141 16.672 1 89.62 558 THR B O 1
ATOM 8322 N N . GLU B 1 559 ? -5.406 30.031 15.594 1 87 559 GLU B N 1
ATOM 8323 C CA . GLU B 1 559 ? -5.176 29.375 14.312 1 87 559 GLU B CA 1
ATOM 8324 C C . GLU B 1 559 ? -3.854 28.609 14.312 1 87 559 GLU B C 1
ATOM 8326 O O . GLU B 1 559 ? -3.77 27.5 13.781 1 87 559 GLU B O 1
ATOM 8331 N N . ARG B 1 560 ? -2.863 29.219 14.914 1 79.81 560 ARG B N 1
ATOM 8332 C CA . ARG B 1 560 ? -1.542 28.609 15 1 79.81 560 ARG B CA 1
ATOM 8333 C C . ARG B 1 560 ? -1.61 27.25 15.695 1 79.81 560 ARG B C 1
ATOM 8335 O O . ARG B 1 560 ? -1.055 26.266 15.203 1 79.81 560 ARG B O 1
ATOM 8342 N N . HIS B 1 561 ? -2.268 27.25 16.766 1 86.25 561 HIS B N 1
ATOM 8343 C CA . HIS B 1 561 ? -2.373 26.016 17.531 1 86.25 561 HIS B CA 1
ATOM 8344 C C . HIS B 1 561 ? -3.154 24.953 16.75 1 86.25 561 HIS B C 1
ATOM 8346 O O . HIS B 1 561 ? -2.768 23.781 16.734 1 86.25 561 HIS B O 1
ATOM 8352 N N . ALA B 1 562 ? -4.246 25.359 16.203 1 87.88 562 ALA B N 1
ATOM 8353 C CA . ALA B 1 562 ? -5.07 24.438 15.43 1 87.88 562 ALA B CA 1
ATOM 8354 C C . ALA B 1 562 ? -4.289 23.844 14.258 1 87.88 562 ALA B C 1
ATOM 8356 O O . ALA B 1 562 ? -4.348 22.641 14.016 1 87.88 562 ALA B O 1
ATOM 8357 N N . ARG B 1 563 ? -3.602 24.656 13.586 1 82.94 563 ARG B N 1
ATOM 8358 C CA . ARG B 1 563 ? -2.842 24.188 12.43 1 82.94 563 ARG B CA 1
ATOM 8359 C C . ARG B 1 563 ? -1.682 23.297 12.852 1 82.94 563 ARG B C 1
ATOM 8361 O O . ARG B 1 563 ? -1.335 22.344 12.156 1 82.94 563 ARG B O 1
ATOM 8368 N N . ARG B 1 564 ? -1.068 23.688 13.914 1 82.5 564 ARG B N 1
ATOM 8369 C CA . ARG B 1 564 ? -0.004 22.859 14.453 1 82.5 564 ARG B CA 1
ATOM 8370 C C . ARG B 1 564 ? -0.528 21.469 14.812 1 82.5 564 ARG B C 1
ATOM 8372 O O . ARG B 1 564 ? 0.071 20.453 14.438 1 82.5 564 ARG B O 1
ATOM 8379 N N . ARG B 1 565 ? -1.604 21.453 15.516 1 84.81 565 ARG B N 1
ATOM 8380 C CA . ARG B 1 565 ? -2.189 20.188 15.922 1 84.81 565 ARG B CA 1
ATOM 8381 C C . ARG B 1 565 ? -2.607 19.359 14.703 1 84.81 565 ARG B C 1
ATOM 8383 O O . ARG B 1 565 ? -2.463 18.141 14.695 1 84.81 565 ARG B O 1
ATOM 8390 N N . TYR B 1 566 ? -3.139 20.016 13.742 1 84.94 566 TYR B N 1
ATOM 8391 C CA . TYR B 1 566 ? -3.537 19.375 12.5 1 84.94 566 TYR B CA 1
ATOM 8392 C C . TYR B 1 566 ? -2.338 18.734 11.805 1 84.94 566 TYR B C 1
ATOM 8394 O O . TYR B 1 566 ? -2.393 17.578 11.391 1 84.94 566 TYR B O 1
ATOM 8402 N N . ALA B 1 567 ? -1.272 19.453 11.711 1 79.44 567 ALA B N 1
ATOM 8403 C CA . ALA B 1 567 ? -0.056 18.969 11.062 1 79.44 567 ALA B CA 1
ATOM 8404 C C . ALA B 1 567 ? 0.547 17.797 11.82 1 79.44 567 ALA B C 1
ATOM 8406 O O . ALA B 1 567 ? 1.021 16.828 11.203 1 79.44 567 ALA B O 1
ATOM 8407 N N . GLU B 1 568 ? 0.527 17.938 13.078 1 82.25 568 GLU B N 1
ATOM 8408 C CA . GLU B 1 568 ? 1.065 16.859 13.914 1 82.25 568 GLU B CA 1
ATOM 8409 C C . GLU B 1 568 ? 0.3 15.562 13.703 1 82.25 568 GLU B C 1
ATOM 8411 O O . GLU B 1 568 ? 0.903 14.492 13.602 1 82.25 568 GLU B O 1
ATOM 8416 N N . GLU B 1 569 ? -0.967 15.719 13.664 1 80.19 569 GLU B N 1
ATOM 8417 C CA . GLU B 1 569 ? -1.788 14.531 13.477 1 80.19 569 GLU B CA 1
ATOM 8418 C C . GLU B 1 569 ? -1.603 13.945 12.078 1 80.19 569 GLU B C 1
ATOM 8420 O O . GLU B 1 569 ? -1.581 12.727 11.906 1 80.19 569 GLU B O 1
ATOM 8425 N N . LEU B 1 570 ? -1.499 14.781 11.141 1 77.19 570 LEU B N 1
ATOM 8426 C CA . LEU B 1 570 ? -1.266 14.344 9.766 1 77.19 570 LEU B CA 1
ATOM 8427 C C . LEU B 1 570 ? 0.066 13.609 9.648 1 77.19 570 LEU B C 1
ATOM 8429 O O . LEU B 1 570 ? 0.161 12.594 8.953 1 77.19 570 LEU B O 1
ATOM 8433 N N . GLU B 1 571 ? 1.047 14.156 10.242 1 75.62 571 GLU B N 1
ATOM 8434 C CA . GLU B 1 571 ? 2.369 13.539 10.234 1 75.62 571 GLU B CA 1
ATOM 8435 C C . GLU B 1 571 ? 2.344 12.172 10.922 1 75.62 571 GLU B C 1
ATOM 8437 O O . GLU B 1 571 ? 2.988 11.227 10.469 1 75.62 571 GLU B O 1
ATOM 8442 N N . ARG B 1 572 ? 1.671 12.164 11.977 1 76.19 572 ARG B N 1
ATOM 8443 C CA . ARG B 1 572 ? 1.553 10.906 12.719 1 76.19 572 ARG B CA 1
ATOM 8444 C C . ARG B 1 572 ? 0.9 9.828 11.859 1 76.19 572 ARG B C 1
ATOM 8446 O O . ARG B 1 572 ? 1.381 8.695 11.812 1 76.19 572 ARG B O 1
ATOM 8453 N N . VAL B 1 573 ? -0.151 10.18 11.219 1 72.25 573 VAL B N 1
ATOM 8454 C CA . VAL B 1 573 ? -0.879 9.242 10.367 1 72.25 573 VAL B CA 1
ATOM 8455 C C . VAL B 1 573 ? 0.027 8.75 9.242 1 72.25 573 VAL B C 1
ATOM 8457 O O . VAL B 1 573 ? 0.02 7.566 8.906 1 72.25 573 VAL B O 1
ATOM 8460 N N . GLN B 1 574 ? 0.766 9.602 8.688 1 71.56 574 GLN B N 1
ATOM 8461 C CA . GLN B 1 574 ? 1.675 9.25 7.605 1 71.56 574 GLN B CA 1
ATOM 8462 C C . GLN B 1 574 ? 2.789 8.328 8.102 1 71.56 574 GLN B C 1
ATOM 8464 O O . GLN B 1 574 ? 3.137 7.355 7.43 1 71.56 574 GLN B O 1
ATOM 8469 N N . ARG B 1 575 ? 3.365 8.648 9.219 1 69.31 575 ARG B N 1
ATOM 8470 C CA . ARG B 1 575 ? 4.434 7.836 9.789 1 69.31 575 ARG B CA 1
ATOM 8471 C C . ARG B 1 575 ? 3.938 6.43 10.109 1 69.31 575 ARG B C 1
ATOM 8473 O O . ARG B 1 575 ? 4.668 5.453 9.914 1 69.31 575 ARG B O 1
ATOM 8480 N N . GLU B 1 576 ? 2.764 6.391 10.562 1 67.88 576 GLU B N 1
ATOM 8481 C CA . GLU B 1 576 ? 2.164 5.098 10.875 1 67.88 576 GLU B CA 1
ATOM 8482 C C . GLU B 1 576 ? 1.972 4.258 9.617 1 67.88 576 GLU B C 1
ATOM 8484 O O . GLU B 1 576 ? 2.158 3.041 9.641 1 67.88 576 GLU B O 1
ATOM 8489 N N . LEU B 1 577 ? 1.658 4.973 8.57 1 66.56 577 LEU B N 1
ATOM 8490 C CA . LEU B 1 577 ? 1.468 4.285 7.297 1 66.56 577 LEU B CA 1
ATOM 8491 C C . LEU B 1 577 ? 2.77 3.652 6.82 1 66.56 577 LEU B C 1
ATOM 8493 O O . LEU B 1 577 ? 2.762 2.557 6.254 1 66.56 577 LEU B O 1
ATOM 8497 N N . TYR B 1 578 ? 3.887 4.328 7.137 1 61.81 578 TYR B N 1
ATOM 8498 C CA . TYR B 1 578 ? 5.172 3.836 6.652 1 61.81 578 TYR B CA 1
ATOM 8499 C C . TYR B 1 578 ? 5.902 3.057 7.738 1 61.81 578 TYR B C 1
ATOM 8501 O O . TYR B 1 578 ? 7.082 2.732 7.594 1 61.81 578 TYR B O 1
ATOM 8509 N N . GLY B 1 579 ? 5.219 2.836 8.914 1 59.34 579 GLY B N 1
ATOM 8510 C CA . GLY B 1 579 ? 5.754 2 9.977 1 59.34 579 GLY B CA 1
ATOM 8511 C C . GLY B 1 579 ? 6.883 2.664 10.742 1 59.34 579 GLY B C 1
ATOM 8512 O O . GLY B 1 579 ? 7.797 1.989 11.219 1 59.34 579 GLY B O 1
ATOM 8513 N N . GLU B 1 580 ? 6.938 3.943 10.75 1 58.84 580 GLU B N 1
ATOM 8514 C CA . GLU B 1 580 ? 8.008 4.656 11.438 1 58.84 580 GLU B CA 1
ATOM 8515 C C . GLU B 1 580 ? 7.664 4.895 12.906 1 58.84 580 GLU B C 1
ATOM 8517 O O . GLU B 1 580 ? 8.367 5.629 13.602 1 58.84 580 GLU B O 1
ATOM 8522 N N . VAL B 1 581 ? 6.574 4.355 13.43 1 58.25 581 VAL B N 1
ATOM 8523 C CA . VAL B 1 581 ? 6.219 4.559 14.828 1 58.25 581 VAL B CA 1
ATOM 8524 C C . VAL B 1 581 ? 6.246 3.221 15.57 1 58.25 581 VAL B C 1
ATOM 8526 O O . VAL B 1 581 ? 5.93 2.178 14.992 1 58.25 581 VAL B O 1
#

Secondary structure (DSSP, 8-state):
--SSHHHHHHHHHHHHHHHHH-HHHHHHHHHHHHHHHHHHHHHHHHHHHHHHHHHHTPPTT--GGG-S---GGGGGHHHHHHHHHHHHHHHTTTPPPP-HHHHHHHSTT---HHHHHHHHHHHHHHHHTT-S-BSHHHHHHHHHHHHHHHHHHTT--HHHHHHHHHHHHHHHHHHHHT-HHHHHHIIIIIIIS-B-HHHHHHHHHHHHHHHHHHHHTTPPP------S-----HHHHHHHHHHHHHHHHHHHHHHHHHHHHHHHHHHSS--TTTHHHHHHHHHHHHHHH-GGGSSSSHHHHHHHHHS---HHHHHHHHHHHHHHHHHHHHTT---BSHHHHHHHHHHHHHHHHHHHHTSTTSPPPPHHHHHHHHHHHHHHHHH--HHHHHHHHHHHH--HHHHHHHHHHHHHHHHHHHHHT---HHHHHHHHTT---SSS---HHHHHSBHHHH-BS---EEETTSBHHHHHHHS-TTT-SEEEEE-TTSBEEEEEEHHHHT-TTS-TTSBGGGG-B-TT-EE-TT-BHHHHHHHHHHHT-SEEEEE-TTSBEEEEEEHHHHHHHHHHHHHHHHHHHTT--/--SSHHHHHHHHHHHHHHHHH-HHHHHHHHHHHHHHHHHHHHHHHHHHHHHHHHHHTPPTT--GGG-S---GGGGGHHHHHHHHHHHHHHHTTTPPPP-HHHHHHHSTT---HHHHHHHHHHHHHHHHTT-S-BSHHHHHHHHHHHHHHHHHHTT--HHHHHHHHHHHHHHHHHHHHT-HHHHHHIIIIIIIS-B-HHHHHHHHHHHHHHHHHHHHTTPPP------S-----HHHHHHHHHHHHHHHHHHHHHHHHHHHHHHHHHHSS--TTTHHHHHHHHHHHHHHH-GGGSSSSHHHHHHHHHS---HHHHHHHHHHHHHHHHHHHHTT---BSHHHHHHHHHHHHHHHHHHHHTSTTSPPPPHHHHHHHHHHHHHHHHH--HHHHHHHHHHHH--HHHHHHHHHHHHHHHHHHHHHT---HHHHHHHHTT---SSS---HHHHHSBHHHH-BS---EEETTSBHHHHHHHS-TTT-SEEEEE-TTSBEEEEEEHHHHT-TTS-TTSBGGGG-B-TT-EE-TT-BHHHHHHHHHHHT-SEEEEE-TTSBEEEEEEHHHHHHHHHHHHHHHHHHHTT--

Nearest PDB structures (foldseek):
  2ht3-assembly1_B  TM=8.447E-01  e=2.905E-15  Escherichia coli
  4kkc-assembly1_A  TM=8.447E-01  e=6.387E-15  Escherichia coli K-12
  7rnx-assembly1_B  TM=8.080E-01  e=2.781E-15  Escherichia coli
  7rsb-assembly1_B  TM=8.437E-01  e=7.284E-15  Escherichia coli
  3ejy-assembly1_A  TM=8.097E-01  e=9.066E-15  Escherichia coli

Solvent-accessible surface area (backbone atoms only — not comparable to full-atom values): 54165 Å² total; per-residue (Å²): 122,74,75,66,53,51,56,54,51,49,49,50,51,48,51,33,49,48,26,70,73,29,75,68,36,43,39,52,49,23,36,52,28,1,43,53,8,14,52,48,19,52,50,52,52,49,51,33,50,53,44,33,29,68,56,48,64,46,57,92,92,55,35,71,14,45,47,88,71,65,61,72,76,39,46,53,38,24,26,49,34,13,42,52,47,14,50,50,45,56,74,58,68,69,65,81,64,64,46,63,47,52,15,30,18,51,46,45,19,54,44,58,70,66,27,31,50,48,52,28,49,45,11,46,46,25,26,28,31,37,35,26,20,10,57,58,49,24,23,26,27,45,7,17,30,52,23,14,47,53,28,57,76,52,63,51,52,54,68,56,20,30,47,42,11,26,14,5,17,8,0,3,44,0,22,67,43,48,26,29,66,21,7,25,33,36,16,25,44,51,29,44,28,43,45,24,75,55,50,45,48,36,20,42,45,2,0,42,39,1,19,51,48,31,46,73,72,63,50,73,57,59,63,48,84,54,64,76,92,65,83,80,53,71,66,52,47,56,54,35,40,50,50,3,50,51,21,11,52,50,22,51,48,48,55,50,46,23,51,51,40,30,50,52,44,66,71,37,93,58,54,76,48,51,31,17,24,54,30,17,53,63,42,35,64,48,41,71,74,34,39,50,28,22,24,24,17,71,31,27,47,60,50,57,74,72,46,91,75,50,67,66,57,42,54,47,50,48,52,48,31,53,49,34,28,19,40,26,49,24,23,60,42,37,55,26,61,55,44,35,26,31,32,46,12,25,46,48,16,36,42,51,34,57,57,46,61,69,40,86,92,50,84,71,66,57,57,52,55,31,18,51,31,21,14,23,4,17,21,11,18,31,56,36,31,40,63,19,34,22,38,38,46,25,62,24,39,59,36,65,74,60,26,55,45,19,38,51,10,7,37,44,1,34,52,50,22,41,73,76,71,48,47,29,50,70,35,41,54,38,39,76,71,70,39,91,47,79,53,21,58,67,57,20,61,40,53,68,43,20,41,55,75,66,36,41,61,88,62,58,71,43,60,21,81,38,31,28,48,59,46,47,71,71,49,43,88,81,71,48,65,59,36,36,23,21,40,98,84,56,26,62,45,18,38,29,47,38,67,64,66,66,34,84,86,52,60,48,79,43,46,42,41,78,63,35,40,60,56,82,57,65,37,48,41,75,35,18,44,59,57,48,52,49,47,36,65,71,67,68,48,64,62,41,39,26,25,46,98,85,33,39,68,58,26,38,35,42,47,50,55,52,37,45,52,50,30,52,51,52,50,49,55,52,35,49,46,54,42,73,110,122,73,74,67,51,49,55,55,51,48,49,49,48,50,50,33,50,47,26,70,72,29,75,67,37,46,39,52,51,22,36,52,28,1,45,53,8,15,51,47,20,52,49,51,52,50,50,31,50,52,43,31,28,67,56,46,64,46,58,91,93,56,35,70,14,46,46,89,71,63,61,73,74,38,46,51,39,23,26,50,34,13,41,52,47,13,51,51,46,55,72,58,70,70,63,83,63,64,46,64,47,51,14,30,17,52,46,45,19,53,44,58,69,66,27,32,50,50,52,29,51,44,12,46,46,24,26,29,29,38,36,26,20,10,58,57,50,25,24,26,28,45,7,17,31,51,22,14,46,53,29,56,75,53,63,50,53,53,68,56,20,29,47,42,11,25,15,5,18,9,0,3,43,0,22,66,44,48,23,30,66,22,6,26,33,37,16,24,44,51,28,45,26,42,46,23,75,56,50,47,48,37,21,42,46,3,0,42,40,1,19,53,49,30,46,75,72,63,51,74,56,60,63,48,83,54,65,76,93,68,82,82,50,70,68,52,47,56,53,35,40,50,49,4,50,50,20,12,53,51,22,51,49,49,55,49,47,22,50,52,40,30,49,53,44,67,71,38,93,59,53,76,46,50,30,16,24,53,30,17,54,64,42,35,62,50,41,72,74,34,37,50,28,22,24,24,16,71,31,28,48,59,50,57,73,73,47,92,75,50,67,66,58,42,51,48,50,47,52,48,32,52,49,33,29,19,40,26,48,24,24,61,41,36,55,24,59,56,45,35,26,29,32,46,12,24,46,48,16,36,42,52,34,56,57,44,60,70,40,85,92,51,84,73,64,57,57,52,55,31,17,52,31,21,14,24,5,17,20,10,19,30,58,37,31,40,62,20,34,21,39,38,48,25,63,24,40,59,36,65,75,59,28,56,46,19,38,50,9,7,37,44,1,33,51,50,23,42,73,74,71,47,45,31,50,69,37,40,54,38,39,76,71,68,38,90,45,79,54,22,58,68,58,19,62,40,55,69,44,19,40,56,77,67,34,41,62,88,60,58,71,44,59,22,80,37,31,28,47,59,45,47,71,72,48,42,86,82,73,48,66,58,35,36,22,20,39,97,84,55,25,61,44,17,40,28,47,39,67,65,64,65,34,85,87,51,61,48,78,43,47,42,41,78,64,36,40,61,55,82,58,64,36,49,44,76,34,17,42,60,58,48,52,50,46,37,65,72,67,69,47,64,61,42,38,26,26,45,97,85,32,38,69,58,25,37,35,40,48,52,57,52,35,44,53,50,30,52,51,52,49,49,55,52,34,49,46,54,43,74,110

pLDDT: mean 87.28, std 11.07, range [32.78, 98.5]

Sequence (1162 aa):
MSHARYPMVRAANWLRRRIRSSAPGFLALALLVGVGAGLCAIALGQIARGTQRLLFGLAQGEHLSAAEAIAPWRLIALPIGGALLGLVLWFLRRRQAVDIVEANALHGGRIPARDTATVVGTTLLSNSFGASVGLEAAYAQAGGGLASLLGQKMKLRRSDLRTLMAAGAGAAVSAAFGAPLTGAFYAFEVVLGAYSTATVAPVMLAALAAAVLARAMGMTPYVIAAGGMHPIGTADYALYAILGLLCAGLGIALMRMVSLVERAVHRSTLPAHWAPLVGGLLLVPLGLLSHQTLSGGHGALNLNLMAEVTIAGLALTILLKMLASALSLGFGFRGGLFFASLFLGSLVGRLYQVVLAEIPGLHVLAPDDATVVGMAALAVAVVGGPLTMSLLVLEVTHDFSITGVAVAASLISSTVARATFGYSFSTWRLHLRGETLRSGRDVGWMRALTAGQMMRRDVPRFAADASVSAFRDRFPLGSTTRVVLLDGEGHYAGIVDTAAAWSPEVEPVVEIGTLGKLPQARLAPEMGIGAVLEAFDRVVADDLVVAGPDGDVLGLITERHARRRYAEELERVQRELYGEVMSHARYPMVRAANWLRRRIRSSAPGFLALALLVGVGAGLCAIALGQIARGTQRLLFGLAQGEHLSAAEAIAPWRLIALPIGGALLGLVLWFLRRRQAVDIVEANALHGGRIPARDTATVVGTTLLSNSFGASVGLEAAYAQAGGGLASLLGQKMKLRRSDLRTLMAAGAGAAVSAAFGAPLTGAFYAFEVVLGAYSTATVAPVMLAALAAAVLARAMGMTPYVIAAGGMHPIGTADYALYAILGLLCAGLGIALMRMVSLVERAVHRSTLPAHWAPLVGGLLLVPLGLLSHQTLSGGHGALNLNLMAEVTIAGLALTILLKMLASALSLGFGFRGGLFFASLFLGSLVGRLYQVVLAEIPGLHVLAPDDATVVGMAALAVAVVGGPLTMSLLVLEVTHDFSITGVAVAASLISSTVARATFGYSFSTWRLHLRGETLRSGRDVGWMRALTAGQMMRRDVPRFAADASVSAFRDRFPLGSTTRVVLLDGEGHYAGIVDTAAAWSPEVEPVVEIGTLGKLPQARLAPEMGIGAVLEAFDRVVADDLVVAGPDGDVLGLITERHARRRYAEELERVQRELYGEV

Foldseek 3Di:
DVVVVVVVVVVLLVLLVPLQVDPVSLLVLLLVLLAQLLVQLVVLVVLLQVLLCVLFVADVPADQLQGPDGDLVSLLLQLVLLLVLLVVCVVVVNDDAQFLLNCLAAVLLAHDPVSLCNQLVLQSSNQSSWFLFENLSNSLSSSLNVQLVVCVVSVHDSLSSNLSSLLRSLSSVLSNQLFLQLSLLCSACQRQNHDAPSSNSSSSSSNVSSSVSSVVVPNDHQADAQDDPDQDDPLNLVLLLVLLVVLLVVLVVLLVLLVVLLVVCVPDPDDLSSLSSVLSVVCSVLCVVGSCLTHLNSNVLRVVLPDDADLVRLVVSLVSNSNSNSSCVSSPRHHHNQSVQLNSQLSSLQSSQVVQVPDPPRDHDDNSLSSLLSSLSNNCSARNRLVSSLSSSCRNNVDVSSSVSSSSSNVSSNVVSCVPVVAHSVQVVVVVVPDNDSGSHHPNLQQVAFQLNQFDQDAAEDEQQDFLLVVCVVDPPPNDQKYFYAYPVQATLAMAGNVVSPDPVDDRGDGNSVRGPDRPQAGERSHGLVVVLVSCVVRVDQKHFHAYPVRHTRGMHGNVSSVVVVVVVVVVVVCVRNPVD/DVVVVVVVVVVLLVLLVPLQVDPVSLLVLLLVLLAQLLVQLVVLVVLLQVLLCVLFVDDVPADQLQGPDGDLVSLLLQLVLLLVLLVVCVVVVNDDAQFLLNCLAAVLLAHDPVSLCNQLVLQSSNQSSWFQFENLSNSLSSSLNVQLVVCVVSVHDSLSNNLSSLLRSLSSVLSNQLFLQLSLLCSACQRQNHDAPSSNSSSSSSNVSSSVSSVVVPNDHQADAQDDPDQDDPLNLVLLLVLLVVLLVVLVVLLVLLVVLLVVCVPDPDDLSSLSSVLSVVCSVLCVVGSCLTHLNSNVLRVVLPDDADLVRLVVSLVSNSNSNSSCVSSPRHHHNQSVQLSSQLSSLQSSQVVQVPPPPRDHDDNSLSSLLSSLSNNCSASNRLVSSLSSSCRNNVDVSSSVSSSSSNVSSNVVSCVPVVAHSVQVVVVVVPDNDSGSHHPNLQQVAFQLNQFDQDAAEDEQQDFLLVVCVVDPPPNDQKYFYAYPVQATQAMAGNVVSPDPVDDRGDGNSVRGPDRPQAGERSHGLVVVLVSCVVRVDQKHFHAYPVRHTRGMHGNVSSVVVVVVVVVVSVCVRHPVD